Protein AF-0000000079875548 (afdb_homodimer)

Structure (mmCIF, N/CA/C/O backbone):
data_AF-0000000079875548-model_v1
#
loop_
_entity.id
_entity.type
_entity.pdbx_description
1 polymer 'ABC transporter domain-containing protein'
#
loop_
_atom_site.group_PDB
_atom_site.id
_atom_site.type_symbol
_atom_site.label_atom_id
_atom_site.label_alt_id
_atom_site.label_comp_id
_atom_site.label_asym_id
_atom_site.label_entity_id
_atom_site.label_seq_id
_atom_site.pdbx_PDB_ins_code
_atom_site.Cartn_x
_atom_site.Cartn_y
_atom_site.Cartn_z
_atom_site.occupancy
_atom_site.B_iso_or_equiv
_atom_site.auth_seq_id
_atom_site.auth_comp_id
_atom_site.auth_asym_id
_atom_site.auth_atom_id
_atom_site.pdbx_PDB_model_num
ATOM 1 N N . MET A 1 1 ? -20.656 26.094 18.484 1 94.75 1 MET A N 1
ATOM 2 C CA . MET A 1 1 ? -19.438 25.5 17.938 1 94.75 1 MET A CA 1
ATOM 3 C C . MET A 1 1 ? -18.328 25.453 19 1 94.75 1 MET A C 1
ATOM 5 O O . MET A 1 1 ? -18.016 26.484 19.609 1 94.75 1 MET A O 1
ATOM 9 N N . THR A 1 2 ? -17.812 24.266 19.219 1 96.12 2 THR A N 1
ATOM 10 C CA . THR A 1 2 ? -16.812 24.078 20.25 1 96.12 2 THR A CA 1
ATOM 11 C C . THR A 1 2 ? -15.453 23.719 19.641 1 96.12 2 THR A C 1
ATOM 13 O O . THR A 1 2 ? -15.375 22.844 18.781 1 96.12 2 THR A O 1
ATOM 16 N N . LEU A 1 3 ? -14.469 24.375 20.047 1 96.38 3 LEU A N 1
ATOM 17 C CA . LEU A 1 3 ? -13.094 24.109 19.656 1 96.38 3 LEU A CA 1
ATOM 18 C C . LEU A 1 3 ? -12.406 23.188 20.641 1 96.38 3 LEU A C 1
ATOM 20 O O . LEU A 1 3 ? -12.414 23.438 21.844 1 96.38 3 LEU A O 1
ATOM 24 N N . VAL A 1 4 ? -11.914 22.125 20.219 1 95.31 4 VAL A N 1
ATOM 25 C CA . VAL A 1 4 ? -11.117 21.234 21.047 1 95.31 4 VAL A CA 1
ATOM 26 C C . VAL A 1 4 ? -9.633 21.469 20.781 1 95.31 4 VAL A C 1
ATOM 28 O O . VAL A 1 4 ? -9.156 21.25 19.656 1 95.31 4 VAL A O 1
ATOM 31 N N . LEU A 1 5 ? -8.945 21.906 21.766 1 91.88 5 LEU A N 1
ATOM 32 C CA . LEU A 1 5 ? -7.527 22.203 21.641 1 91.88 5 LEU A CA 1
ATOM 33 C C . LEU A 1 5 ? -6.703 21.328 22.578 1 91.88 5 LEU A C 1
ATOM 35 O O . LEU A 1 5 ? -7.148 20.984 23.688 1 91.88 5 LEU A O 1
ATOM 39 N N . GLY A 1 6 ? -5.539 21 22.156 1 85.44 6 GLY A N 1
ATOM 40 C CA . GLY A 1 6 ? -4.617 20.188 22.953 1 85.44 6 GLY A CA 1
ATOM 41 C C . GLY A 1 6 ? -3.361 19.797 22.188 1 85.44 6 GLY A C 1
ATOM 42 O O . GLY A 1 6 ? -3.33 19.859 20.953 1 85.44 6 GLY A O 1
ATOM 43 N N . GLN A 1 7 ? -2.412 19.406 22.938 1 75.31 7 GLN A N 1
ATOM 44 C CA . GLN A 1 7 ? -1.171 18.922 22.344 1 75.31 7 GLN A CA 1
ATOM 45 C C . GLN A 1 7 ? -1.386 17.594 21.625 1 75.31 7 GLN A C 1
ATOM 47 O O . GLN A 1 7 ? -2.379 16.906 21.875 1 75.31 7 GLN A O 1
ATOM 52 N N . PRO A 1 8 ? -0.509 17.281 20.672 1 69.75 8 PRO A N 1
ATOM 53 C CA . PRO A 1 8 ? -0.604 15.953 20.062 1 69.75 8 PRO A CA 1
ATOM 54 C C . PRO A 1 8 ? -0.519 14.828 21.094 1 69.75 8 PRO A C 1
ATOM 56 O O . PRO A 1 8 ? 0.309 14.883 22 1 69.75 8 PRO A O 1
ATOM 59 N N . GLY A 1 9 ? -1.424 13.914 21.062 1 70.25 9 GLY A N 1
ATOM 60 C CA . GLY A 1 9 ? -1.445 12.797 22 1 70.25 9 GLY A CA 1
ATOM 61 C C . GLY A 1 9 ? -2.291 13.07 23.219 1 70.25 9 GLY A C 1
ATOM 62 O O . GLY A 1 9 ? -2.322 12.266 24.156 1 70.25 9 GLY A O 1
ATOM 63 N N . SER A 1 10 ? -2.939 14.211 23.25 1 77.69 10 SER A N 1
ATOM 64 C CA . SER A 1 10 ? -3.719 14.602 24.422 1 77.69 10 SER A CA 1
ATOM 65 C C . SER A 1 10 ? -5.023 13.812 24.5 1 77.69 10 SER A C 1
ATOM 67 O O . SER A 1 10 ? -5.691 13.812 25.531 1 77.69 10 SER A O 1
ATOM 69 N N . GLY A 1 11 ? -5.406 13.133 23.438 1 79.94 11 GLY A N 1
ATOM 70 C CA . GLY A 1 11 ? -6.625 12.344 23.453 1 79.94 11 GLY A CA 1
ATOM 71 C C . GLY A 1 11 ? -7.75 12.969 22.656 1 79.94 11 GLY A C 1
ATOM 72 O O . GLY A 1 11 ? -8.906 12.562 22.766 1 79.94 11 GLY A O 1
ATOM 73 N N . LYS A 1 12 ? -7.426 13.961 21.875 1 85.94 12 LYS A N 1
ATOM 74 C CA . LYS A 1 12 ? -8.445 14.648 21.094 1 85.94 12 LYS A CA 1
ATOM 75 C C . LYS A 1 12 ? -9.172 13.672 20.172 1 85.94 12 LYS A C 1
ATOM 77 O O . LYS A 1 12 ? -10.398 13.641 20.141 1 85.94 12 LYS A O 1
ATOM 82 N N . SER A 1 13 ? -8.422 12.844 19.484 1 81.75 13 SER A N 1
ATOM 83 C CA . SER A 1 13 ? -9 11.914 18.516 1 81.75 13 SER A CA 1
ATOM 84 C C . SER A 1 13 ? -9.812 10.828 19.219 1 81.75 13 SER A C 1
ATOM 86 O O . SER A 1 13 ? -10.875 10.43 18.734 1 81.75 13 SER A O 1
ATOM 88 N N . ALA A 1 14 ? -9.344 10.336 20.344 1 82.94 14 ALA A N 1
ATOM 89 C CA . ALA A 1 14 ? -10.078 9.336 21.109 1 82.94 14 ALA A CA 1
ATOM 90 C C . ALA A 1 14 ? -11.422 9.883 21.578 1 82.94 14 ALA A C 1
ATOM 92 O O . ALA A 1 14 ? -12.438 9.18 21.531 1 82.94 14 ALA A O 1
ATOM 93 N N . LEU A 1 15 ? -11.359 11.102 22.047 1 89.31 15 LEU A N 1
ATOM 94 C CA . LEU A 1 15 ? -12.594 11.742 22.484 1 89.31 15 LEU A CA 1
ATOM 95 C C . LEU A 1 15 ? -13.594 11.844 21.344 1 89.31 15 LEU A C 1
ATOM 97 O O . LEU A 1 15 ? -14.766 11.523 21.5 1 89.31 15 LEU A O 1
ATOM 101 N N . MET A 1 16 ? -13.125 12.258 20.219 1 89.25 16 MET A N 1
ATOM 102 C CA . MET A 1 16 ? -14 12.43 19.047 1 89.25 16 MET A CA 1
ATOM 103 C C . MET A 1 16 ? -14.562 11.094 18.594 1 89.25 16 MET A C 1
ATOM 105 O O . MET A 1 16 ? -15.734 11 18.219 1 89.25 16 MET A O 1
ATOM 109 N N . GLN A 1 17 ? -13.758 10.078 18.625 1 86.19 17 GLN A N 1
ATOM 110 C CA . GLN A 1 17 ? -14.203 8.75 18.203 1 86.19 17 GLN A CA 1
ATOM 111 C C . GLN A 1 17 ? -15.227 8.18 19.188 1 86.19 17 GLN A C 1
ATOM 113 O O . GLN A 1 17 ? -16.172 7.5 18.781 1 86.19 17 GLN A O 1
ATOM 118 N N . VAL A 1 18 ? -15.031 8.422 20.438 1 87.38 18 VAL A N 1
ATOM 119 C CA . VAL A 1 18 ? -15.961 7.949 21.453 1 87.38 18 VAL A CA 1
ATOM 120 C C . VAL A 1 18 ? -17.297 8.664 21.297 1 87.38 18 VAL A C 1
ATOM 122 O O . VAL A 1 18 ? -18.359 8.039 21.391 1 87.38 18 VAL A O 1
ATOM 125 N N . LEU A 1 19 ? -17.172 9.93 21.031 1 90.56 19 LEU A N 1
ATOM 126 C CA . LEU A 1 19 ? -18.391 10.719 20.891 1 90.56 19 LEU A CA 1
ATOM 127 C C . LEU A 1 19 ? -19.156 10.312 19.625 1 90.56 19 LEU A C 1
ATOM 129 O O . LEU A 1 19 ? -20.375 10.391 19.578 1 90.56 19 LEU A O 1
ATOM 133 N N . SER A 1 20 ? -18.422 9.891 18.625 1 88.94 20 SER A N 1
ATOM 134 C CA . SER A 1 20 ? -19.062 9.508 17.359 1 88.94 20 SER A CA 1
ATOM 135 C C . SER A 1 20 ? -19.5 8.047 17.375 1 88.94 20 SER A C 1
ATOM 137 O O . SER A 1 20 ? -20.156 7.578 16.453 1 88.94 20 SER A O 1
ATOM 139 N N . GLY A 1 21 ? -19.094 7.363 18.375 1 82.88 21 GLY A N 1
ATOM 140 C CA . GLY A 1 21 ? -19.453 5.957 18.484 1 82.88 21 GLY A CA 1
ATOM 141 C C . GLY A 1 21 ? -18.594 5.051 17.625 1 82.88 21 GLY A C 1
ATOM 142 O O . GLY A 1 21 ? -18.969 3.916 17.344 1 82.88 21 GLY A O 1
ATOM 143 N N . ARG A 1 22 ? -17.516 5.535 17.203 1 78.88 22 ARG A N 1
ATOM 144 C CA . ARG A 1 22 ? -16.688 4.777 16.281 1 78.88 22 ARG A CA 1
ATOM 145 C C . ARG A 1 22 ? -15.445 4.23 16.984 1 78.88 22 ARG A C 1
ATOM 147 O O . ARG A 1 22 ? -14.562 3.648 16.344 1 78.88 22 ARG A O 1
ATOM 154 N N . PHE A 1 23 ? -15.391 4.453 18.203 1 75.5 23 PHE A N 1
ATOM 155 C CA . PHE A 1 23 ? -14.227 3.969 18.938 1 75.5 23 PHE A CA 1
ATOM 156 C C . PHE A 1 23 ? -14.25 2.449 19.047 1 75.5 23 PHE A C 1
ATOM 158 O O . PHE A 1 23 ? -15.234 1.863 19.5 1 75.5 23 PHE A O 1
ATOM 165 N N . PRO A 1 24 ? -13.125 1.857 18.484 1 65.25 24 PRO A N 1
ATOM 166 C CA . PRO A 1 24 ? -13.109 0.394 18.547 1 65.25 24 PRO A CA 1
ATOM 167 C C . PRO A 1 24 ? -12.984 -0.138 19.984 1 65.25 24 PRO A C 1
ATOM 169 O O . PRO A 1 24 ? -12.07 0.253 20.703 1 65.25 24 PRO A O 1
ATOM 172 N N . ILE A 1 25 ? -13.953 -0.611 20.453 1 60.78 25 ILE A N 1
ATOM 173 C CA . ILE A 1 25 ? -13.875 -1.187 21.781 1 60.78 25 ILE A CA 1
ATOM 174 C C . ILE A 1 25 ? -13.18 -2.543 21.719 1 60.78 25 ILE A C 1
ATOM 176 O O . ILE A 1 25 ? -13.719 -3.5 21.156 1 60.78 25 ILE A O 1
ATOM 180 N N . ALA A 1 26 ? -11.898 -2.424 21.719 1 56.41 26 ALA A N 1
ATOM 181 C CA . ALA A 1 26 ? -11.172 -3.689 21.812 1 56.41 26 ALA A CA 1
ATOM 182 C C . ALA A 1 26 ? -11.391 -4.352 23.172 1 56.41 26 ALA A C 1
ATOM 184 O O . ALA A 1 26 ? -11.82 -3.699 24.125 1 56.41 26 ALA A O 1
ATOM 185 N N . LYS A 1 27 ? -11.195 -5.633 23.266 1 55.78 27 LYS A N 1
ATOM 186 C CA . LYS A 1 27 ? -11.422 -6.453 24.453 1 55.78 27 LYS A CA 1
ATOM 187 C C . LYS A 1 27 ? -10.688 -5.883 25.656 1 55.78 27 LYS A C 1
ATOM 189 O O . LYS A 1 27 ? -11.188 -5.957 26.781 1 55.78 27 LYS A O 1
ATOM 194 N N . ASN A 1 28 ? -9.609 -5.211 25.406 1 57.62 28 ASN A N 1
ATOM 195 C CA . ASN A 1 28 ? -8.812 -4.777 26.547 1 57.62 28 ASN A CA 1
ATOM 196 C C . ASN A 1 28 ? -9.062 -3.312 26.891 1 57.62 28 ASN A C 1
ATOM 198 O O . ASN A 1 28 ? -8.266 -2.686 27.594 1 57.62 28 ASN A O 1
ATOM 202 N N . MET A 1 29 ? -10.156 -2.826 26.359 1 65.38 29 MET A N 1
ATOM 203 C CA . MET A 1 29 ? -10.438 -1.416 26.625 1 65.38 29 MET A CA 1
ATOM 204 C C . MET A 1 29 ? -11.734 -1.255 27.406 1 65.38 29 MET A C 1
ATOM 206 O O . MET A 1 29 ? -12.695 -1.994 27.188 1 65.38 29 MET A O 1
ATOM 210 N N . THR A 1 30 ? -11.57 -0.542 28.562 1 71.25 30 THR A N 1
ATOM 211 C CA . THR A 1 30 ? -12.758 -0.24 29.344 1 71.25 30 THR A CA 1
ATOM 212 C C . THR A 1 30 ? -13.164 1.221 29.172 1 71.25 30 THR A C 1
ATOM 214 O O . THR A 1 30 ? -12.312 2.111 29.172 1 71.25 30 THR A O 1
ATOM 217 N N . LEU A 1 31 ? -14.289 1.43 28.672 1 77.69 31 LEU A N 1
ATOM 218 C CA . LEU A 1 31 ? -14.875 2.766 28.578 1 77.69 31 LEU A CA 1
ATOM 219 C C . LEU A 1 31 ? -15.82 3.021 29.75 1 77.69 31 LEU A C 1
ATOM 221 O O . LEU A 1 31 ? -16.703 2.205 30.031 1 77.69 31 LEU A O 1
ATOM 225 N N . SER A 1 32 ? -15.445 4.039 30.516 1 81.62 32 SER A N 1
ATOM 226 C CA . SER A 1 32 ? -16.344 4.406 31.609 1 81.62 32 SER A CA 1
ATOM 227 C C . SER A 1 32 ? -16.953 5.777 31.375 1 81.62 32 SER A C 1
ATOM 229 O O . SER A 1 32 ? -16.422 6.594 30.625 1 81.62 32 SER A O 1
ATOM 231 N N . GLY A 1 33 ? -18.156 6.039 31.844 1 83.19 33 GLY A N 1
ATOM 232 C CA . GLY A 1 33 ? -18.891 7.285 31.672 1 83.19 33 GLY A CA 1
ATOM 233 C C . GLY A 1 33 ? -20.156 7.133 30.844 1 83.19 33 GLY A C 1
ATOM 234 O O . GLY A 1 33 ? -20.484 6.027 30.406 1 83.19 33 GLY A O 1
ATOM 235 N N . ASP A 1 34 ? -20.906 8.234 30.797 1 86.25 34 ASP A N 1
ATOM 236 C CA . ASP A 1 34 ? -22.156 8.195 30.078 1 86.25 34 ASP A CA 1
ATOM 237 C C . ASP A 1 34 ? -22.156 9.211 28.922 1 86.25 34 ASP A C 1
ATOM 239 O O . ASP A 1 34 ? -21.703 10.336 29.094 1 86.25 34 ASP A O 1
ATOM 243 N N . ILE A 1 35 ? -22.516 8.695 27.828 1 89.31 35 ILE A N 1
ATOM 244 C CA . ILE A 1 35 ? -22.672 9.555 26.656 1 89.31 35 ILE A CA 1
ATOM 245 C C . ILE A 1 35 ? -24.141 9.594 26.234 1 89.31 35 ILE A C 1
ATOM 247 O O . ILE A 1 35 ? -24.766 8.547 26.016 1 89.31 35 ILE A O 1
ATOM 251 N N . THR A 1 36 ? -24.688 10.766 26.219 1 88.25 36 THR A N 1
ATOM 252 C CA . THR A 1 36 ? -26.078 10.906 25.812 1 88.25 36 THR A CA 1
ATOM 253 C C . THR A 1 36 ? -26.219 11.938 24.688 1 88.25 36 THR A C 1
ATOM 255 O O . THR A 1 36 ? -25.422 12.875 24.609 1 88.25 36 THR A O 1
ATOM 258 N N . TYR A 1 37 ? -27.109 11.695 23.844 1 88.69 37 TYR A N 1
ATOM 259 C CA . TYR A 1 37 ? -27.516 12.609 22.781 1 88.69 37 TYR A CA 1
ATOM 260 C C . TYR A 1 37 ? -28.953 13.078 22.984 1 88.69 37 TYR A C 1
ATOM 262 O O . TYR A 1 37 ? -29.891 12.312 22.766 1 88.69 37 TYR A O 1
ATOM 270 N N . ASN A 1 38 ? -29.094 14.203 23.375 1 83.56 38 ASN A N 1
ATOM 271 C CA . ASN A 1 38 ? -30.406 14.719 23.719 1 83.56 38 ASN A CA 1
ATOM 272 C C . ASN A 1 38 ? -31.125 13.797 24.703 1 83.56 38 ASN A C 1
ATOM 274 O O . ASN A 1 38 ? -32.281 13.445 24.484 1 83.56 38 ASN A O 1
ATOM 278 N N . GLY A 1 39 ? -30.391 13.25 25.562 1 81.56 39 GLY A N 1
ATOM 279 C CA . GLY A 1 39 ? -30.969 12.438 26.625 1 81.56 39 GLY A CA 1
ATOM 280 C C . GLY A 1 39 ? -30.938 10.953 26.312 1 81.56 39 GLY A C 1
ATOM 281 O O . GLY A 1 39 ? -31.062 10.133 27.234 1 81.56 39 GLY A O 1
ATOM 282 N N . GLN A 1 40 ? -30.812 10.625 25.094 1 86.44 40 GLN A N 1
ATOM 283 C CA . GLN A 1 40 ? -30.734 9.211 24.719 1 86.44 40 GLN A CA 1
ATOM 284 C C . GLN A 1 40 ? -29.312 8.703 24.812 1 86.44 40 GLN A C 1
ATOM 286 O O . GLN A 1 40 ? -28.375 9.391 24.406 1 86.44 40 GLN A O 1
ATOM 291 N N . THR A 1 41 ? -29.234 7.543 25.328 1 86.94 41 THR A N 1
ATOM 292 C CA . THR A 1 41 ? -27.906 6.969 25.484 1 86.94 41 THR A CA 1
ATOM 293 C C . THR A 1 41 ? -27.359 6.484 24.141 1 86.94 41 THR A C 1
ATOM 295 O O . THR A 1 41 ? -28.125 6.188 23.234 1 86.94 41 THR A O 1
ATOM 298 N N . GLN A 1 42 ? -26.094 6.457 24.047 1 87.12 42 GLN A N 1
ATOM 299 C CA . GLN A 1 42 ? -25.422 6.023 22.828 1 87.12 42 GLN A CA 1
ATOM 300 C C . GLN A 1 42 ? -25.812 4.598 22.453 1 87.12 42 GLN A C 1
ATOM 302 O O . GLN A 1 42 ? -25.938 4.273 21.281 1 87.12 42 GLN A O 1
ATOM 307 N N . GLN A 1 43 ? -26.031 3.76 23.422 1 83.44 43 GLN A N 1
ATOM 308 C CA . GLN A 1 43 ? -26.391 2.363 23.188 1 83.44 43 GLN A CA 1
ATOM 309 C C . GLN A 1 43 ? -27.781 2.24 22.578 1 83.44 43 GLN A C 1
ATOM 311 O O . GLN A 1 43 ? -28.016 1.361 21.75 1 83.44 43 GLN A O 1
ATOM 316 N N . GLU A 1 44 ? -28.609 3.133 22.938 1 83.5 44 GLU A N 1
ATOM 317 C CA . GLU A 1 44 ? -29.984 3.104 22.453 1 83.5 44 GLU A CA 1
ATOM 318 C C . GLU A 1 44 ? -30.047 3.49 20.969 1 83.5 44 GLU A C 1
ATOM 320 O O . GLU A 1 44 ? -30.906 2.994 20.234 1 83.5 44 GLU A O 1
ATOM 325 N N . ILE A 1 45 ? -29.125 4.355 20.578 1 84.56 45 ILE A N 1
ATOM 326 C CA . ILE A 1 45 ? -29.188 4.848 19.203 1 84.56 45 ILE A CA 1
ATOM 327 C C . ILE A 1 45 ? -27.953 4.391 18.438 1 84.56 45 ILE A C 1
ATOM 329 O O . ILE A 1 45 ? -27.516 5.051 17.5 1 84.56 45 ILE A O 1
ATOM 333 N N . LYS A 1 46 ? -27.391 3.35 18.781 1 83.38 46 LYS A N 1
ATOM 334 C CA . LYS A 1 46 ? -26.125 2.875 18.219 1 83.38 46 LYS A CA 1
ATOM 335 C C . LYS A 1 46 ? -26.234 2.672 16.703 1 83.38 46 LYS A C 1
ATOM 337 O O . LYS A 1 46 ? -25.344 3.064 15.953 1 83.38 46 LYS A O 1
ATOM 342 N N . HIS A 1 47 ? -27.344 2.145 16.234 1 83.94 47 HIS A N 1
ATOM 343 C CA . HIS A 1 47 ? -27.5 1.812 14.82 1 83.94 47 HIS A CA 1
ATOM 344 C C . HIS A 1 47 ? -27.828 3.051 14 1 83.94 47 HIS A C 1
ATOM 346 O O . HIS A 1 47 ? -27.5 3.115 12.812 1 83.94 47 HIS A O 1
ATOM 352 N N . GLN A 1 48 ? -28.391 4.105 14.695 1 86.88 48 GLN A N 1
ATOM 353 C CA . GLN A 1 48 ? -28.797 5.309 13.984 1 86.88 48 GLN A CA 1
ATOM 354 C C . GLN A 1 48 ? -27.797 6.449 14.219 1 86.88 48 GLN A C 1
ATOM 356 O O . GLN A 1 48 ? -27.875 7.488 13.555 1 86.88 48 GLN A O 1
ATOM 361 N N . LEU A 1 49 ? -26.906 6.203 15.008 1 88.06 49 LEU A N 1
ATOM 362 C CA . LEU A 1 49 ? -26.016 7.266 15.461 1 88.06 49 LEU A CA 1
ATOM 363 C C . LEU A 1 49 ? -25.281 7.898 14.289 1 88.06 49 LEU A C 1
ATOM 365 O O . LEU A 1 49 ? -25.172 9.125 14.211 1 88.06 49 LEU A O 1
ATOM 369 N N . PRO A 1 50 ? -24.859 7.082 13.336 1 88 50 PRO A N 1
ATOM 370 C CA . PRO A 1 50 ? -24.109 7.691 12.234 1 88 50 PRO A CA 1
ATOM 371 C C . PRO A 1 50 ? -24.984 8.586 11.359 1 88 50 PRO A C 1
ATOM 373 O O . PRO A 1 50 ? -24.453 9.375 10.562 1 88 50 PRO A O 1
ATOM 376 N N . GLN A 1 51 ? -26.25 8.492 11.539 1 85.75 51 GLN A N 1
ATOM 377 C CA . GLN A 1 51 ? -27.141 9.375 10.805 1 85.75 51 GLN A CA 1
ATOM 378 C C . GLN A 1 51 ? -27.266 10.734 11.492 1 85.75 51 GLN A C 1
ATOM 380 O O . GLN A 1 51 ? -27.719 11.703 10.883 1 85.75 51 GLN A O 1
ATOM 385 N N . PHE A 1 52 ? -26.875 10.719 12.711 1 85.5 52 PHE A N 1
ATOM 386 C CA . PHE A 1 52 ? -27.031 11.938 13.5 1 85.5 52 PHE A CA 1
ATOM 387 C C . PHE A 1 52 ? -25.688 12.633 13.695 1 85.5 52 PHE A C 1
ATOM 389 O O . PHE A 1 52 ? -25.625 13.852 13.836 1 85.5 52 PHE A O 1
ATOM 396 N N . VAL A 1 53 ? -24.734 11.797 13.695 1 90.06 53 VAL A N 1
ATOM 397 C CA . VAL A 1 53 ? -23.406 12.328 14.008 1 90.06 53 VAL A CA 1
ATOM 398 C C . VAL A 1 53 ? -22.469 12.109 12.82 1 90.06 53 VAL A C 1
ATOM 400 O O . VAL A 1 53 ? -22.312 10.984 12.352 1 90.06 53 VAL A O 1
ATOM 403 N N . SER A 1 54 ? -21.984 13.18 12.305 1 90.31 54 SER A N 1
ATOM 404 C CA . SER A 1 54 ? -20.969 13.117 11.25 1 90.31 54 SER A CA 1
ATOM 405 C C . SER A 1 54 ? -19.562 13.172 11.828 1 90.31 54 SER A C 1
ATOM 407 O O . SER A 1 54 ? -19.297 13.938 12.75 1 90.31 54 SER A O 1
ATOM 409 N N . TYR A 1 55 ? -18.734 12.305 11.391 1 90.25 55 TYR A N 1
ATOM 410 C CA . TYR A 1 55 ? -17.344 12.266 11.82 1 90.25 55 TYR A CA 1
ATOM 411 C C . TYR A 1 55 ? -16.406 12.422 10.625 1 90.25 55 TYR A C 1
ATOM 413 O O . TYR A 1 55 ? -16.406 11.594 9.719 1 90.25 55 TYR A O 1
ATOM 421 N N . VAL A 1 56 ? -15.672 13.492 10.625 1 88.06 56 VAL A N 1
ATOM 422 C CA . VAL A 1 56 ? -14.68 13.734 9.586 1 88.06 56 VAL A CA 1
ATOM 423 C C . VAL A 1 56 ? -13.297 13.312 10.078 1 88.06 56 VAL A C 1
ATOM 425 O O . VAL A 1 56 ? -12.781 13.867 11.055 1 88.06 56 VAL A O 1
ATOM 428 N N . THR A 1 57 ? -12.766 12.367 9.383 1 81.56 57 THR A N 1
ATOM 429 C CA . THR A 1 57 ? -11.492 11.781 9.805 1 81.56 57 THR A CA 1
ATOM 430 C C . THR A 1 57 ? -10.328 12.688 9.422 1 81.56 57 THR A C 1
ATOM 432 O O . THR A 1 57 ? -10.484 13.609 8.617 1 81.56 57 THR A O 1
ATOM 435 N N . GLN A 1 58 ? -9.219 12.359 10 1 73.5 58 GLN A N 1
ATOM 436 C CA . GLN A 1 58 ? -7.988 13.094 9.734 1 73.5 58 GLN A CA 1
ATOM 437 C C . GLN A 1 58 ? -7.434 12.75 8.352 1 73.5 58 GLN A C 1
ATOM 439 O O . GLN A 1 58 ? -7.012 13.641 7.609 1 73.5 58 GLN A O 1
ATOM 444 N N . ARG A 1 59 ? -7.496 11.445 7.969 1 73.81 59 ARG A N 1
ATOM 445 C CA . ARG A 1 59 ? -6.953 11 6.688 1 73.81 59 ARG A CA 1
ATOM 446 C C . ARG A 1 59 ? -8.023 11.023 5.602 1 73.81 59 ARG A C 1
ATOM 448 O O . ARG A 1 59 ? -9.188 10.695 5.859 1 73.81 59 ARG A O 1
ATOM 455 N N . ASP A 1 60 ? -7.523 11.438 4.516 1 81.25 60 ASP A N 1
ATOM 456 C CA . ASP A 1 60 ? -8.43 11.523 3.375 1 81.25 60 ASP A CA 1
ATOM 457 C C . ASP A 1 60 ? -8.383 10.25 2.535 1 81.25 60 ASP A C 1
ATOM 459 O O . ASP A 1 60 ? -7.383 9.984 1.863 1 81.25 60 ASP A O 1
ATOM 463 N N . LYS A 1 61 ? -9.398 9.445 2.65 1 86 61 LYS A N 1
ATOM 464 C CA . LYS A 1 61 ? -9.484 8.211 1.88 1 86 61 LYS A CA 1
ATOM 465 C C . LYS A 1 61 ? -10.578 8.297 0.819 1 86 61 LYS A C 1
ATOM 467 O O . LYS A 1 61 ? -11.766 8.336 1.146 1 86 61 LYS A O 1
ATOM 472 N N . HIS A 1 62 ? -10.211 8.414 -0.428 1 90.56 62 HIS A N 1
ATOM 473 C CA . HIS A 1 62 ? -11.156 8.531 -1.537 1 90.56 62 HIS A CA 1
ATOM 474 C C . HIS A 1 62 ? -10.742 7.633 -2.701 1 90.56 62 HIS A C 1
ATOM 476 O O . HIS A 1 62 ? -9.586 7.211 -2.789 1 90.56 62 HIS A O 1
ATOM 482 N N . PHE A 1 63 ? -11.734 7.297 -3.467 1 90.69 63 PHE A N 1
ATOM 483 C CA . PHE A 1 63 ? -11.406 6.664 -4.738 1 90.69 63 PHE A CA 1
ATOM 484 C C . PHE A 1 63 ? -10.75 7.66 -5.688 1 90.69 63 PHE A C 1
ATOM 486 O O . PHE A 1 63 ? -11.352 8.68 -6.035 1 90.69 63 PHE A O 1
ATOM 493 N N . ALA A 1 64 ? -9.594 7.355 -6.164 1 87.5 64 ALA A N 1
ATOM 494 C CA . ALA A 1 64 ? -8.766 8.281 -6.93 1 87.5 64 ALA A CA 1
ATOM 495 C C . ALA A 1 64 ? -9.391 8.578 -8.289 1 87.5 64 ALA A C 1
ATOM 497 O O . ALA A 1 64 ? -9.203 9.672 -8.836 1 87.5 64 ALA A O 1
ATOM 498 N N . VAL A 1 65 ? -10.219 7.742 -8.781 1 90.31 65 VAL A N 1
ATOM 499 C CA . VAL A 1 65 ? -10.648 7.828 -10.172 1 90.31 65 VAL A CA 1
ATOM 500 C C . VAL A 1 65 ? -11.953 8.625 -10.266 1 90.31 65 VAL A C 1
ATOM 502 O O . VAL A 1 65 ? -12.359 9.039 -11.352 1 90.31 65 VAL A O 1
ATOM 505 N N . LEU A 1 66 ? -12.602 8.859 -9.164 1 93.56 66 LEU A N 1
ATOM 506 C CA . LEU A 1 66 ? -13.844 9.633 -9.164 1 93.56 66 LEU A CA 1
ATOM 507 C C . LEU A 1 66 ? -13.547 11.133 -9.109 1 93.56 66 LEU A C 1
ATOM 509 O O . LEU A 1 66 ? -12.562 11.555 -8.5 1 93.56 66 LEU A O 1
ATOM 513 N N . THR A 1 67 ? -14.398 11.852 -9.711 1 94.38 67 THR A N 1
ATOM 514 C CA . THR A 1 67 ? -14.297 13.305 -9.648 1 94.38 67 THR A CA 1
ATOM 515 C C . THR A 1 67 ? -14.836 13.828 -8.32 1 94.38 67 THR A C 1
ATOM 517 O O . THR A 1 67 ? -15.508 13.094 -7.59 1 94.38 67 THR A O 1
ATOM 520 N N . VAL A 1 68 ? -14.516 15.047 -8.094 1 93.62 68 VAL A N 1
ATOM 521 C CA . VAL A 1 68 ? -15.016 15.711 -6.891 1 93.62 68 VAL A CA 1
ATOM 522 C C . VAL A 1 68 ? -16.547 15.703 -6.895 1 93.62 68 VAL A C 1
ATOM 524 O O . VAL A 1 68 ? -17.172 15.312 -5.914 1 93.62 68 VAL A O 1
ATOM 527 N N . ARG A 1 69 ? -17.078 16.031 -7.949 1 93.19 69 ARG A N 1
ATOM 528 C CA . ARG A 1 69 ? -18.531 16.094 -8.086 1 93.19 69 ARG A CA 1
ATOM 529 C C . ARG A 1 69 ? -19.172 14.727 -7.875 1 93.19 69 ARG A C 1
ATOM 531 O O . ARG A 1 69 ? -20.141 14.602 -7.141 1 93.19 69 ARG A O 1
ATOM 538 N N . GLU A 1 70 ? -18.625 13.797 -8.5 1 93.56 70 GLU A N 1
ATOM 539 C CA . GLU A 1 70 ? -19.172 12.445 -8.383 1 93.56 70 GLU A CA 1
ATOM 540 C C . GLU A 1 70 ? -19.094 11.938 -6.949 1 93.56 70 GLU A C 1
ATOM 542 O O . GLU A 1 70 ? -20.016 11.297 -6.457 1 93.56 70 GLU A O 1
ATOM 547 N N . THR A 1 71 ? -17.969 12.172 -6.355 1 93.56 71 THR A N 1
ATOM 548 C CA . THR A 1 71 ? -17.781 11.742 -4.973 1 93.56 71 THR A CA 1
ATOM 549 C C . THR A 1 71 ? -18.859 12.336 -4.07 1 93.56 71 THR A C 1
ATOM 551 O O . THR A 1 71 ? -19.453 11.633 -3.254 1 93.56 71 THR A O 1
ATOM 554 N N . LEU A 1 72 ? -19.125 13.594 -4.293 1 91.94 72 LEU A N 1
ATOM 555 C CA . LEU A 1 72 ? -20.109 14.289 -3.463 1 91.94 72 LEU A CA 1
ATOM 556 C C . LEU A 1 72 ? -21.531 13.891 -3.852 1 91.94 72 LEU A C 1
ATOM 558 O O . LEU A 1 72 ? -22.406 13.812 -2.996 1 91.94 72 LEU A O 1
ATOM 562 N N . GLU A 1 73 ? -21.75 13.625 -5.074 1 91.56 73 GLU A N 1
ATOM 563 C CA . GLU A 1 73 ? -23.062 13.172 -5.523 1 91.56 73 GLU A CA 1
ATOM 564 C C . GLU A 1 73 ? -23.406 11.805 -4.945 1 91.56 73 GLU A C 1
ATOM 566 O O . GLU A 1 73 ? -24.547 11.562 -4.543 1 91.56 73 GLU A O 1
ATOM 571 N N . PHE A 1 74 ? -22.469 10.992 -4.953 1 92.12 74 PHE A N 1
ATOM 572 C CA . PHE A 1 74 ? -22.688 9.664 -4.379 1 92.12 74 PHE A CA 1
ATOM 573 C C . PHE A 1 74 ? -22.953 9.766 -2.883 1 92.12 74 PHE A C 1
ATOM 575 O O . PHE A 1 74 ? -23.828 9.062 -2.354 1 92.12 74 PHE A O 1
ATOM 582 N N . ALA A 1 75 ? -22.172 10.578 -2.258 1 90.12 75 ALA A N 1
ATOM 583 C CA . ALA A 1 75 ? -22.406 10.781 -0.83 1 90.12 75 ALA A CA 1
ATOM 584 C C . ALA A 1 75 ? -23.812 11.32 -0.577 1 90.12 75 ALA A C 1
ATOM 586 O O . ALA A 1 75 ? -24.5 10.875 0.35 1 90.12 75 ALA A O 1
ATOM 587 N N . HIS A 1 76 ? -24.219 12.211 -1.411 1 87.88 76 HIS A N 1
ATOM 588 C CA . HIS A 1 76 ? -25.547 12.797 -1.306 1 87.88 76 HIS A CA 1
ATOM 589 C C . HIS A 1 76 ? -26.625 11.742 -1.511 1 87.88 76 HIS A C 1
ATOM 591 O O . HIS A 1 76 ? -27.625 11.719 -0.785 1 87.88 76 HIS A O 1
ATOM 597 N N . LYS A 1 77 ? -26.469 10.961 -2.471 1 87.88 77 LYS A N 1
ATOM 598 C CA . LYS A 1 77 ? -27.469 9.93 -2.783 1 87.88 77 LYS A CA 1
ATOM 599 C C . LYS A 1 77 ? -27.594 8.922 -1.644 1 87.88 77 LYS A C 1
ATOM 601 O O . LYS A 1 77 ? -28.688 8.469 -1.335 1 87.88 77 LYS A O 1
ATOM 606 N N . PHE A 1 78 ? -26.547 8.656 -0.995 1 87.81 78 PHE A N 1
ATOM 607 C CA . PHE A 1 78 ? -26.578 7.668 0.076 1 87.81 78 PHE A CA 1
ATOM 608 C C . PHE A 1 78 ? -27.156 8.266 1.354 1 87.81 78 PHE A C 1
ATOM 610 O O . PHE A 1 78 ? -27.875 7.59 2.088 1 87.81 78 PHE A O 1
ATOM 617 N N . CYS A 1 79 ? -26.781 9.539 1.608 1 79.44 79 CYS A N 1
ATOM 618 C CA . CYS A 1 79 ? -27.156 10.133 2.893 1 79.44 79 CYS A CA 1
ATOM 619 C C . CYS A 1 79 ? -28.312 11.094 2.738 1 79.44 79 CYS A C 1
ATOM 621 O O . CYS A 1 79 ? -28.938 11.492 3.729 1 79.44 79 CYS A O 1
ATOM 623 N N . GLY A 1 80 ? -28.625 11.656 1.553 1 64.12 80 GLY A N 1
ATOM 624 C CA . GLY A 1 80 ? -29.531 12.773 1.349 1 64.12 80 GLY A CA 1
ATOM 625 C C . GLY A 1 80 ? -30.984 12.391 1.482 1 64.12 80 GLY A C 1
ATOM 626 O O . GLY A 1 80 ? -31.875 13.203 1.203 1 64.12 80 GLY A O 1
ATOM 627 N N . GLY A 1 81 ? -31.266 11.148 1.854 1 57.41 81 GLY A N 1
ATOM 628 C CA . GLY A 1 81 ? -32.656 10.75 1.926 1 57.41 81 GLY A CA 1
ATOM 629 C C . GLY A 1 81 ? -33.438 11.469 3.014 1 57.41 81 GLY A C 1
ATOM 630 O O . GLY A 1 81 ? -34.656 11.648 2.906 1 57.41 81 GLY A O 1
ATOM 631 N N . GLU A 1 82 ? -32.719 11.906 3.977 1 56.03 82 GLU A N 1
ATOM 632 C CA . GLU A 1 82 ? -33.406 12.562 5.09 1 56.03 82 GLU A CA 1
ATOM 633 C C . GLU A 1 82 ? -34 13.891 4.652 1 56.03 82 GLU A C 1
ATOM 635 O O . GLU A 1 82 ? -35.094 14.266 5.137 1 56.03 82 GLU A O 1
ATOM 640 N N . LEU A 1 83 ? -33.344 14.508 3.662 1 53.91 83 LEU A N 1
ATOM 641 C CA . LEU A 1 83 ? -33.875 15.789 3.205 1 53.91 83 LEU A CA 1
ATOM 642 C C . LEU A 1 83 ? -35.25 15.617 2.57 1 53.91 83 LEU A C 1
ATOM 644 O O . LEU A 1 83 ? -36.156 16.422 2.805 1 53.91 83 LEU A O 1
ATOM 648 N N . ILE A 1 84 ? -35.344 14.453 1.89 1 53.19 84 ILE A N 1
ATOM 649 C CA . ILE A 1 84 ? -36.625 14.188 1.216 1 53.19 84 ILE A CA 1
ATOM 650 C C . ILE A 1 84 ? -37.688 13.812 2.244 1 53.19 84 ILE A C 1
ATOM 652 O O . ILE A 1 84 ? -38.812 14.273 2.164 1 53.19 84 ILE A O 1
ATOM 656 N N . ARG A 1 85 ? -37.344 13.117 3.176 1 54.66 85 ARG A N 1
ATOM 657 C CA . ARG A 1 85 ? -38.312 12.656 4.164 1 54.66 85 ARG A CA 1
ATOM 658 C C . ARG A 1 85 ? -38.812 13.805 5.039 1 54.66 85 ARG A C 1
ATOM 660 O O . ARG A 1 85 ? -40 13.922 5.316 1 54.66 85 ARG A O 1
ATOM 667 N N . ARG A 1 86 ? -37.875 14.57 5.531 1 53.47 86 ARG A N 1
ATOM 668 C CA . ARG A 1 86 ? -38.25 15.703 6.379 1 53.47 86 ARG A CA 1
ATOM 669 C C . ARG A 1 86 ? -39.219 16.625 5.664 1 53.47 86 ARG A C 1
ATOM 671 O O . ARG A 1 86 ? -40.156 17.125 6.277 1 53.47 86 ARG A O 1
ATOM 678 N N . ASP A 1 87 ? -38.875 16.703 4.434 1 51.56 87 ASP A N 1
ATOM 679 C CA . ASP A 1 87 ? -39.75 17.578 3.656 1 51.56 87 ASP A CA 1
ATOM 680 C C . ASP A 1 87 ? -41.094 16.922 3.408 1 51.56 87 ASP A C 1
ATOM 682 O O . ASP A 1 87 ? -42.125 17.609 3.436 1 51.56 87 ASP A O 1
ATOM 686 N N . GLU A 1 88 ? -41.031 15.656 3.229 1 51.78 88 GLU A N 1
ATOM 687 C CA . GLU A 1 88 ? -42.312 14.961 3.01 1 51.78 88 GLU A CA 1
ATOM 688 C C . GLU A 1 88 ? -43.188 15.016 4.254 1 51.78 88 GLU A C 1
ATOM 690 O O . GLU A 1 88 ? -44.406 15.141 4.148 1 51.78 88 GLU A O 1
ATOM 695 N N . GLU A 1 89 ? -42.562 14.773 5.352 1 50.91 89 GLU A N 1
ATOM 696 C CA . GLU A 1 89 ? -43.344 14.789 6.582 1 50.91 89 GLU A CA 1
ATOM 697 C C . GLU A 1 89 ? -43.875 16.188 6.875 1 50.91 89 GLU A C 1
ATOM 699 O O . GLU A 1 89 ? -45 16.344 7.387 1 50.91 89 GLU A O 1
ATOM 704 N N . LEU A 1 90 ? -43.031 17.094 6.695 1 45.19 90 LEU A N 1
ATOM 705 C CA . LEU A 1 90 ? -43.531 18.453 6.902 1 45.19 90 LEU A CA 1
ATOM 706 C C . LEU A 1 90 ? -44.688 18.766 5.977 1 45.19 90 LEU A C 1
ATOM 708 O O . LEU A 1 90 ? -45.594 19.531 6.336 1 45.19 90 LEU A O 1
ATOM 712 N N . LEU A 1 91 ? -44.656 18.188 4.812 1 45.44 91 LEU A N 1
ATOM 713 C CA . LEU A 1 91 ? -45.594 18.531 3.768 1 45.44 91 LEU A CA 1
ATOM 714 C C . LEU A 1 91 ? -46.906 17.781 3.961 1 45.44 91 LEU A C 1
ATOM 716 O O . LEU A 1 91 ? -47.875 18.016 3.221 1 45.44 91 LEU A O 1
ATOM 720 N N . THR A 1 92 ? -46.938 16.797 4.68 1 47.38 92 THR A N 1
ATOM 721 C CA . THR A 1 92 ? -48.219 16.094 4.719 1 47.38 92 THR A CA 1
ATOM 722 C C . THR A 1 92 ? -49.312 16.969 5.316 1 47.38 92 THR A C 1
ATOM 724 O O . THR A 1 92 ? -50.469 16.578 5.391 1 47.38 92 THR A O 1
ATOM 727 N N . GLN A 1 93 ? -48.938 18.094 5.754 1 46.03 93 GLN A N 1
ATOM 728 C CA . GLN A 1 93 ? -50.094 18.781 6.32 1 46.03 93 GLN A CA 1
ATOM 729 C C . GLN A 1 93 ? -50.781 19.625 5.258 1 46.03 93 GLN A C 1
ATOM 731 O O . GLN A 1 93 ? -51.844 20.219 5.523 1 46.03 93 GLN A O 1
ATOM 736 N N . GLY A 1 94 ? -50.219 19.812 4.129 1 49.03 94 GLY A N 1
ATOM 737 C CA . GLY A 1 94 ? -50.938 20.688 3.199 1 49.03 94 GLY A CA 1
ATOM 738 C C . GLY A 1 94 ? -51.781 19.922 2.215 1 49.03 94 GLY A C 1
ATOM 739 O O . GLY A 1 94 ? -52 18.719 2.381 1 49.03 94 GLY A O 1
ATOM 740 N N . THR A 1 95 ? -52.594 20.562 1.308 1 58.47 95 THR A N 1
ATOM 741 C CA . THR A 1 95 ? -53.438 20.016 0.247 1 58.47 95 THR A CA 1
ATOM 742 C C . THR A 1 95 ? -52.625 19.172 -0.716 1 58.47 95 THR A C 1
ATOM 744 O O . THR A 1 95 ? -51.406 19.375 -0.843 1 58.47 95 THR A O 1
ATOM 747 N N . PRO A 1 96 ? -53.188 18.156 -1.25 1 61.12 96 PRO A N 1
ATOM 748 C CA . PRO A 1 96 ? -52.5 17.266 -2.168 1 61.12 96 PRO A CA 1
ATOM 749 C C . PRO A 1 96 ? -51.656 18.016 -3.217 1 61.12 96 PRO A C 1
ATOM 751 O O . PRO A 1 96 ? -50.562 17.578 -3.566 1 61.12 96 PRO A O 1
ATOM 754 N N . GLU A 1 97 ? -52.156 19.031 -3.732 1 60.03 97 GLU A N 1
ATOM 755 C CA . GLU A 1 97 ? -51.469 19.797 -4.754 1 60.03 97 GLU A CA 1
ATOM 756 C C . GLU A 1 97 ? -50.219 20.484 -4.176 1 60.03 97 GLU A C 1
ATOM 758 O O . GLU A 1 97 ? -49.156 20.516 -4.812 1 60.03 97 GLU A O 1
ATOM 763 N N . GLU A 1 98 ? -50.344 20.906 -3.008 1 57.59 98 GLU A N 1
ATOM 764 C CA . GLU A 1 98 ? -49.25 21.562 -2.338 1 57.59 98 GLU A CA 1
ATOM 765 C C . GLU A 1 98 ? -48.125 20.578 -1.979 1 57.59 98 GLU A C 1
ATOM 767 O O . GLU A 1 98 ? -46.938 20.906 -2.084 1 57.59 98 GLU A O 1
ATOM 772 N N . ASN A 1 99 ? -48.625 19.469 -1.7 1 61.09 99 ASN A N 1
ATOM 773 C CA . ASN A 1 99 ? -47.656 18.406 -1.356 1 61.09 99 ASN A CA 1
ATOM 774 C C . ASN A 1 99 ? -46.812 18 -2.559 1 61.09 99 ASN A C 1
ATOM 776 O O . ASN A 1 99 ? -45.625 17.734 -2.42 1 61.09 99 ASN A O 1
ATOM 780 N N . ASP A 1 100 ? -47.562 17.984 -3.662 1 65 100 ASP A N 1
ATOM 781 C CA . ASP A 1 100 ? -46.844 17.641 -4.875 1 65 100 ASP A CA 1
ATOM 782 C C . ASP A 1 100 ? -45.781 18.688 -5.211 1 65 100 ASP A C 1
ATOM 784 O O . ASP A 1 100 ? -44.688 18.359 -5.633 1 65 100 ASP A O 1
ATOM 788 N N . GLN A 1 101 ? -46.188 19.891 -5.07 1 61.28 101 GLN A N 1
ATOM 789 C CA . GLN A 1 101 ? -45.281 20.984 -5.352 1 61.28 101 GLN A CA 1
ATOM 790 C C . GLN A 1 101 ? -44.094 20.969 -4.387 1 61.28 101 GLN A C 1
ATOM 792 O O . GLN A 1 101 ? -42.938 21.188 -4.793 1 61.28 101 GLN A O 1
ATOM 797 N N . VAL A 1 102 ? -44.375 20.578 -3.219 1 58.19 102 VAL A N 1
ATOM 798 C CA . VAL A 1 102 ? -43.344 20.562 -2.203 1 58.19 102 VAL A CA 1
ATOM 799 C C . VAL A 1 102 ? -42.375 19.406 -2.477 1 58.19 102 VAL A C 1
ATOM 801 O O . VAL A 1 102 ? -41.156 19.547 -2.312 1 58.19 102 VAL A O 1
ATOM 804 N N . VAL A 1 103 ? -43 18.375 -2.869 1 63.03 103 VAL A N 1
ATOM 805 C CA . VAL A 1 103 ? -42.156 17.219 -3.189 1 63.03 103 VAL A CA 1
ATOM 806 C C . VAL A 1 103 ? -41.25 17.562 -4.367 1 63.03 103 VAL A C 1
ATOM 808 O O . VAL A 1 103 ? -40.094 17.172 -4.383 1 63.03 103 VAL A O 1
ATOM 811 N N . GLN A 1 104 ? -41.844 18.25 -5.324 1 65.88 104 GLN A N 1
ATOM 812 C CA . GLN A 1 104 ? -41.031 18.625 -6.484 1 65.88 104 GLN A CA 1
ATOM 813 C C . GLN A 1 104 ? -39.906 19.578 -6.102 1 65.88 104 GLN A C 1
ATOM 815 O O . GLN A 1 104 ? -38.781 19.438 -6.578 1 65.88 104 GLN A O 1
ATOM 820 N N . VAL A 1 105 ? -40.25 20.438 -5.293 1 60.06 105 VAL A N 1
ATOM 821 C CA . VAL A 1 105 ? -39.25 21.391 -4.852 1 60.06 105 VAL A CA 1
ATOM 822 C C . VAL A 1 105 ? -38.156 20.672 -4.02 1 60.06 105 VAL A C 1
ATOM 824 O O . VAL A 1 105 ? -36.969 20.969 -4.145 1 60.06 105 VAL A O 1
ATOM 827 N N . ALA A 1 106 ? -38.625 19.781 -3.197 1 61.12 106 ALA A N 1
ATOM 828 C CA . ALA A 1 106 ? -37.688 19 -2.381 1 61.12 106 ALA A CA 1
ATOM 829 C C . ALA A 1 106 ? -36.75 18.172 -3.254 1 61.12 106 ALA A C 1
ATOM 831 O O . ALA A 1 106 ? -35.531 18.078 -2.963 1 61.12 106 ALA A O 1
ATOM 832 N N . LYS A 1 107 ? -37.375 17.672 -4.234 1 66.94 107 LYS A N 1
ATOM 833 C CA . LYS A 1 107 ? -36.562 16.891 -5.16 1 66.94 107 LYS A CA 1
ATOM 834 C C . LYS A 1 107 ? -35.531 17.766 -5.871 1 66.94 107 LYS A C 1
ATOM 836 O O . LYS A 1 107 ? -34.375 17.359 -6.059 1 66.94 107 LYS A O 1
ATOM 841 N N . GLU A 1 108 ? -35.938 18.812 -6.277 1 65.38 108 GLU A N 1
ATOM 842 C CA . GLU A 1 108 ? -35.031 19.734 -6.949 1 65.38 108 GLU A CA 1
ATOM 843 C C . GLU A 1 108 ? -33.906 20.203 -6.008 1 65.38 108 GLU A C 1
ATOM 845 O O . GLU A 1 108 ? -32.75 20.328 -6.418 1 65.38 108 GLU A O 1
ATOM 850 N N . LEU A 1 109 ? -34.344 20.344 -4.816 1 61.12 109 LEU A N 1
ATOM 851 C CA . LEU A 1 109 ? -33.344 20.75 -3.826 1 61.12 109 LEU A CA 1
ATOM 852 C C . LEU A 1 109 ? -32.344 19.641 -3.57 1 61.12 109 LEU A C 1
ATOM 854 O O . LEU A 1 109 ? -31.141 19.906 -3.404 1 61.12 109 LEU A O 1
ATOM 858 N N . PHE A 1 110 ? -32.938 18.594 -3.527 1 68.19 110 PHE A N 1
ATOM 859 C CA . PHE A 1 110 ? -32.062 17.422 -3.322 1 68.19 110 PHE A CA 1
ATOM 860 C C . PHE A 1 110 ? -31.062 17.297 -4.453 1 68.19 110 PHE A C 1
ATOM 862 O O . PHE A 1 110 ? -29.891 17.016 -4.211 1 68.19 110 PHE A O 1
ATOM 869 N N . ASP A 1 111 ? -31.547 17.562 -5.59 1 72.75 111 ASP A N 1
ATOM 870 C CA . ASP A 1 111 ? -30.688 17.375 -6.75 1 72.75 111 ASP A CA 1
ATOM 871 C C . ASP A 1 111 ? -29.625 18.469 -6.844 1 72.75 111 ASP A C 1
ATOM 873 O O . ASP A 1 111 ? -28.547 18.25 -7.383 1 72.75 111 ASP A O 1
ATOM 877 N N . CYS A 1 112 ? -29.922 19.547 -6.25 1 74 112 CYS A N 1
ATOM 878 C CA . CYS A 1 112 ? -29 20.672 -6.355 1 74 112 CYS A CA 1
ATOM 879 C C . CYS A 1 112 ? -28.109 20.766 -5.125 1 74 112 CYS A C 1
ATOM 881 O O . CYS A 1 112 ? -27.156 21.562 -5.098 1 74 112 CYS A O 1
ATOM 883 N N . TYR A 1 113 ? -28.328 19.891 -4.242 1 76.5 113 TYR A N 1
ATOM 884 C CA . TYR A 1 113 ? -27.641 20 -2.961 1 76.5 113 TYR A CA 1
ATOM 885 C C . TYR A 1 113 ? -26.141 19.781 -3.131 1 76.5 113 TYR A C 1
ATOM 887 O O . TYR A 1 113 ? -25.328 20.484 -2.527 1 76.5 113 TYR A O 1
ATOM 895 N N . PRO A 1 114 ? -25.781 18.859 -3.928 1 82.69 114 PRO A N 1
ATOM 896 C CA . PRO A 1 114 ? -24.328 18.719 -4.117 1 82.69 114 PRO A CA 1
ATOM 897 C C . PRO A 1 114 ? -23.672 19.969 -4.688 1 82.69 114 PRO A C 1
ATOM 899 O O . PRO A 1 114 ? -22.547 20.312 -4.312 1 82.69 114 PRO A O 1
ATOM 902 N N . ASP A 1 115 ? -24.391 20.625 -5.504 1 82.94 115 ASP A N 1
ATOM 903 C CA . ASP A 1 115 ? -23.859 21.859 -6.086 1 82.94 115 ASP A CA 1
ATOM 904 C C . ASP A 1 115 ? -23.688 22.938 -5.023 1 82.94 115 ASP A C 1
ATOM 906 O O . ASP A 1 115 ? -22.719 23.703 -5.062 1 82.94 115 ASP A O 1
ATOM 910 N N . LEU A 1 116 ? -24.578 22.891 -4.191 1 73.56 116 LEU A N 1
ATOM 911 C CA . LEU A 1 116 ? -24.5 23.844 -3.092 1 73.56 116 LEU A CA 1
ATOM 912 C C . LEU A 1 116 ? -23.297 23.547 -2.205 1 73.56 116 LEU A C 1
ATOM 914 O O . LEU A 1 116 ? -22.594 24.469 -1.777 1 73.56 116 LEU A O 1
ATOM 918 N N . VAL A 1 117 ? -23.125 22.359 -1.929 1 78.12 117 VAL A N 1
ATOM 919 C CA . VAL A 1 117 ? -22.016 21.969 -1.067 1 78.12 117 VAL A CA 1
ATOM 920 C C . VAL A 1 117 ? -20.688 22.281 -1.754 1 78.12 117 VAL A C 1
ATOM 922 O O . VAL A 1 117 ? -19.75 22.734 -1.108 1 78.12 117 VAL A O 1
ATOM 925 N N . ILE A 1 118 ? -20.625 22.062 -3.021 1 85.56 118 ILE A N 1
ATOM 926 C CA . ILE A 1 118 ? -19.422 22.328 -3.797 1 85.56 118 ILE A CA 1
ATOM 927 C C . ILE A 1 118 ? -19.094 23.828 -3.732 1 85.56 118 ILE A C 1
ATOM 929 O O . ILE A 1 118 ? -17.922 24.203 -3.557 1 85.56 118 ILE A O 1
ATOM 933 N N . ARG A 1 119 ? -20.047 24.547 -3.799 1 74.25 119 ARG A N 1
ATOM 934 C CA . ARG A 1 119 ? -19.844 26 -3.754 1 74.25 119 ARG A CA 1
ATOM 935 C C . ARG A 1 119 ? -19.453 26.453 -2.355 1 74.25 119 ARG A C 1
ATOM 937 O O . ARG A 1 119 ? -18.578 27.312 -2.205 1 74.25 119 ARG A O 1
ATOM 944 N N . GLN A 1 120 ? -20.141 25.844 -1.477 1 70.81 120 GLN A N 1
ATOM 945 C CA . GLN A 1 120 ? -19.859 26.203 -0.092 1 70.81 120 GLN A CA 1
ATOM 946 C C . GLN A 1 120 ? -18.422 25.859 0.288 1 70.81 120 GLN A C 1
ATOM 948 O O . GLN A 1 120 ? -17.797 26.562 1.071 1 70.81 120 GLN A O 1
ATOM 953 N N . LEU A 1 121 ? -17.953 24.828 -0.292 1 77.12 121 LEU A N 1
ATOM 954 C CA . LEU A 1 121 ? -16.625 24.344 0.06 1 77.12 121 LEU A CA 1
ATOM 955 C C . LEU A 1 121 ? -15.578 24.922 -0.885 1 77.12 121 LEU A C 1
ATOM 957 O O . LEU A 1 121 ? -14.383 24.656 -0.732 1 77.12 121 LEU A O 1
ATOM 961 N N . GLY A 1 122 ? -16 25.672 -1.866 1 72.94 122 GLY A N 1
ATOM 962 C CA . GLY A 1 122 ? -15.07 26.297 -2.793 1 72.94 122 GLY A CA 1
ATOM 963 C C . GLY A 1 122 ? -14.43 25.312 -3.754 1 72.94 122 GLY A C 1
ATOM 964 O O . GLY A 1 122 ? -13.242 25.406 -4.062 1 72.94 122 GLY A O 1
ATOM 965 N N . LEU A 1 123 ? -15.148 24.344 -4.102 1 81.69 123 LEU A N 1
ATOM 966 C CA . LEU A 1 123 ? -14.617 23.297 -4.961 1 81.69 123 LEU A CA 1
ATOM 967 C C . LEU A 1 123 ? -15.125 23.438 -6.391 1 81.69 123 LEU A C 1
ATOM 969 O O . LEU A 1 123 ? -14.992 22.531 -7.203 1 81.69 123 LEU A O 1
ATOM 973 N N . GLN A 1 124 ? -15.602 24.531 -6.723 1 81.19 124 GLN A N 1
ATOM 974 C CA . GLN A 1 124 ? -16.219 24.75 -8.023 1 81.19 124 GLN A CA 1
ATOM 975 C C . GLN A 1 124 ? -15.195 24.656 -9.148 1 81.19 124 GLN A C 1
ATOM 977 O O . GLN A 1 124 ? -15.484 24.109 -10.219 1 81.19 124 GLN A O 1
ATOM 982 N N . ASP A 1 125 ? -14.016 25.047 -8.891 1 76.88 125 ASP A N 1
ATOM 983 C CA . ASP A 1 125 ? -12.984 25.078 -9.93 1 76.88 125 ASP A CA 1
ATOM 984 C C . ASP A 1 125 ? -12.461 23.688 -10.227 1 76.88 125 ASP A C 1
ATOM 986 O O . ASP A 1 125 ? -11.898 23.438 -11.297 1 76.88 125 ASP A O 1
ATOM 990 N N . CYS A 1 126 ? -12.633 22.812 -9.281 1 83.62 126 CYS A N 1
ATOM 991 C CA . CYS A 1 126 ? -12.07 21.469 -9.469 1 83.62 126 CYS A CA 1
ATOM 992 C C . CYS A 1 126 ? -13.156 20.406 -9.383 1 83.62 126 CYS A C 1
ATOM 994 O O . CYS A 1 126 ? -12.875 19.25 -9.078 1 83.62 126 CYS A O 1
ATOM 996 N N . GLU A 1 127 ? -14.352 20.766 -9.648 1 89.94 127 GLU A N 1
ATOM 997 C CA . GLU A 1 127 ? -15.461 19.828 -9.477 1 89.94 127 GLU A CA 1
ATOM 998 C C . GLU A 1 127 ? -15.344 18.656 -10.438 1 89.94 127 GLU A C 1
ATOM 1000 O O . GLU A 1 127 ? -15.734 17.531 -10.102 1 89.94 127 GLU A O 1
ATOM 1005 N N . ASP A 1 128 ? -14.758 18.891 -11.602 1 90.19 128 ASP A N 1
ATOM 1006 C CA . ASP A 1 128 ? -14.68 17.844 -12.609 1 90.19 128 ASP A CA 1
ATOM 1007 C C . ASP A 1 128 ? -13.289 17.203 -12.625 1 90.19 128 ASP A C 1
ATOM 1009 O O . ASP A 1 128 ? -12.992 16.391 -13.5 1 90.19 128 ASP A O 1
ATOM 1013 N N . THR A 1 129 ? -12.578 17.547 -11.688 1 89.25 129 THR A N 1
ATOM 1014 C CA . THR A 1 129 ? -11.25 16.953 -11.555 1 89.25 129 THR A CA 1
ATOM 1015 C C . THR A 1 129 ? -11.305 15.703 -10.688 1 89.25 129 THR A C 1
ATOM 1017 O O . THR A 1 129 ? -12.07 15.641 -9.727 1 89.25 129 THR A O 1
ATOM 1020 N N . ILE A 1 130 ? -10.578 14.695 -11.07 1 91.38 130 ILE A N 1
ATOM 1021 C CA . ILE A 1 130 ? -10.523 13.477 -10.281 1 91.38 130 ILE A CA 1
ATOM 1022 C C . ILE A 1 130 ? -9.836 13.75 -8.945 1 91.38 130 ILE A C 1
ATOM 1024 O O . ILE A 1 130 ? -9.008 14.664 -8.844 1 91.38 130 ILE A O 1
ATOM 1028 N N . VAL A 1 131 ? -10.156 13.039 -7.938 1 89.19 131 VAL A N 1
ATOM 1029 C CA . VAL A 1 131 ? -9.57 13.227 -6.613 1 89.19 131 VAL A CA 1
ATOM 1030 C C . VAL A 1 131 ? -8.102 12.828 -6.637 1 89.19 131 VAL A C 1
ATOM 1032 O O . VAL A 1 131 ? -7.25 13.531 -6.09 1 89.19 131 VAL A O 1
ATOM 1035 N N . GLY A 1 132 ? -7.812 11.711 -7.289 1 81.31 132 GLY A N 1
ATOM 1036 C CA . GLY A 1 132 ? -6.426 11.328 -7.508 1 81.31 132 GLY A CA 1
ATOM 1037 C C . GLY A 1 132 ? -5.805 10.641 -6.305 1 81.31 132 GLY A C 1
ATOM 1038 O O . GLY A 1 132 ? -6.426 10.547 -5.246 1 81.31 132 GLY A O 1
ATOM 1039 N N . ASP A 1 133 ? -4.637 10.031 -6.516 1 74.06 133 ASP A N 1
ATOM 1040 C CA . ASP A 1 133 ? -3.795 9.414 -5.492 1 74.06 133 ASP A CA 1
ATOM 1041 C C . ASP A 1 133 ? -2.314 9.664 -5.777 1 74.06 133 ASP A C 1
ATOM 1043 O O . ASP A 1 133 ? -1.963 10.609 -6.48 1 74.06 133 ASP A O 1
ATOM 1047 N N . ALA A 1 134 ? -1.493 8.969 -5.188 1 59.94 134 ALA A N 1
ATOM 1048 C CA . ALA A 1 134 ? -0.052 9.148 -5.348 1 59.94 134 ALA A CA 1
ATOM 1049 C C . ALA A 1 134 ? 0.375 8.898 -6.793 1 59.94 134 ALA A C 1
ATOM 1051 O O . ALA A 1 134 ? 1.345 9.492 -7.27 1 59.94 134 ALA A O 1
ATOM 1052 N N . LEU A 1 135 ? -0.438 8.164 -7.449 1 59.5 135 LEU A N 1
ATOM 1053 C CA . LEU A 1 135 ? -0.047 7.758 -8.797 1 59.5 135 LEU A CA 1
ATOM 1054 C C . LEU A 1 135 ? -0.759 8.602 -9.844 1 59.5 135 LEU A C 1
ATOM 1056 O O . LEU A 1 135 ? -0.208 8.859 -10.922 1 59.5 135 LEU A O 1
ATOM 1060 N N . MET A 1 136 ? -2.027 8.938 -9.438 1 69.12 136 MET A N 1
ATOM 1061 C CA . MET A 1 136 ? -2.83 9.742 -10.359 1 69.12 136 MET A CA 1
ATOM 1062 C C . MET A 1 136 ? -2.959 11.18 -9.859 1 69.12 136 MET A C 1
ATOM 1064 O O . MET A 1 136 ? -3.449 11.414 -8.75 1 69.12 136 MET A O 1
ATOM 1068 N N . ARG A 1 137 ? -2.568 12.07 -10.68 1 67.75 137 ARG A N 1
ATOM 1069 C CA . ARG A 1 137 ? -2.656 13.477 -10.305 1 67.75 137 ARG A CA 1
ATOM 1070 C C . ARG A 1 137 ? -4.109 13.922 -10.188 1 67.75 137 ARG A C 1
ATOM 1072 O O . ARG A 1 137 ? -4.926 13.633 -11.07 1 67.75 137 ARG A O 1
ATOM 1079 N N . GLY A 1 138 ? -4.461 14.359 -9.055 1 79.25 138 GLY A N 1
ATOM 1080 C CA . GLY A 1 138 ? -5.797 14.891 -8.836 1 79.25 138 GLY A CA 1
ATOM 1081 C C . GLY A 1 138 ? -5.789 16.234 -8.125 1 79.25 138 GLY A C 1
ATOM 1082 O O . GLY A 1 138 ? -4.957 17.094 -8.414 1 79.25 138 GLY A O 1
ATOM 1083 N N . ILE A 1 139 ? -6.656 16.438 -7.34 1 78.62 139 ILE A N 1
ATOM 1084 C CA . ILE A 1 139 ? -6.836 17.688 -6.633 1 78.62 139 ILE A CA 1
ATOM 1085 C C . ILE A 1 139 ? -5.762 17.844 -5.559 1 78.62 139 ILE A C 1
ATOM 1087 O O . ILE A 1 139 ? -5.066 16.875 -5.227 1 78.62 139 ILE A O 1
ATOM 1091 N N . SER A 1 140 ? -5.617 19.031 -5.129 1 66.75 140 SER A N 1
ATOM 1092 C CA . SER A 1 140 ? -4.617 19.328 -4.105 1 66.75 140 SER A CA 1
ATOM 1093 C C . SER A 1 140 ? -5.008 18.734 -2.76 1 66.75 140 SER A C 1
ATOM 1095 O O . SER A 1 140 ? -6.141 18.281 -2.58 1 66.75 140 SER A O 1
ATOM 1097 N N . GLY A 1 141 ? -4.09 18.625 -1.828 1 68.81 141 GLY A N 1
ATOM 1098 C CA . GLY A 1 141 ? -4.355 18.125 -0.488 1 68.81 141 GLY A CA 1
ATOM 1099 C C . GLY A 1 141 ? -5.445 18.891 0.232 1 68.81 141 GLY A C 1
ATOM 1100 O O . GLY A 1 141 ? -6.305 18.312 0.889 1 68.81 141 GLY A O 1
ATOM 1101 N N . GLY A 1 142 ? -5.371 20.219 0.085 1 68.5 142 GLY A N 1
ATOM 1102 C CA . GLY A 1 142 ? -6.402 21.047 0.688 1 68.5 142 GLY A CA 1
ATOM 1103 C C . GLY A 1 142 ? -7.781 20.797 0.108 1 68.5 142 GLY A C 1
ATOM 1104 O O . GLY A 1 142 ? -8.766 20.734 0.844 1 68.5 142 GLY A O 1
ATOM 1105 N N . GLU A 1 143 ? -7.77 20.688 -1.164 1 74.19 143 GLU A N 1
ATOM 1106 C CA . GLU A 1 143 ? -9.039 20.391 -1.823 1 74.19 143 GLU A CA 1
ATOM 1107 C C . GLU A 1 143 ? -9.562 19.016 -1.413 1 74.19 143 GLU A C 1
ATOM 1109 O O . GLU A 1 143 ? -10.773 18.844 -1.25 1 74.19 143 GLU A O 1
ATOM 1114 N N . LYS A 1 144 ? -8.656 18.156 -1.243 1 81.88 144 LYS A N 1
ATOM 1115 C CA . LYS A 1 144 ? -9.039 16.812 -0.839 1 81.88 144 LYS A CA 1
ATOM 1116 C C . LYS A 1 144 ? -9.672 16.812 0.547 1 81.88 144 LYS A C 1
ATOM 1118 O O . LYS A 1 144 ? -10.625 16.062 0.799 1 81.88 144 LYS A O 1
ATOM 1123 N N . LYS A 1 145 ? -9.211 17.594 1.347 1 77.94 145 LYS A N 1
ATOM 1124 C CA . LYS A 1 145 ? -9.781 17.719 2.688 1 77.94 145 LYS A CA 1
ATOM 1125 C C . LYS A 1 145 ? -11.195 18.281 2.637 1 77.94 145 LYS A C 1
ATOM 1127 O O . LYS A 1 145 ? -12.07 17.859 3.393 1 77.94 145 LYS A O 1
ATOM 1132 N N . ARG A 1 146 ? -11.344 19.25 1.819 1 78.5 146 ARG A N 1
ATOM 1133 C CA . ARG A 1 146 ? -12.672 19.828 1.646 1 78.5 146 ARG A CA 1
ATOM 1134 C C . ARG A 1 146 ? -13.656 18.797 1.12 1 78.5 146 ARG A C 1
ATOM 1136 O O . ARG A 1 146 ? -14.82 18.766 1.53 1 78.5 146 ARG A O 1
ATOM 1143 N N . VAL A 1 147 ? -13.133 17.984 0.284 1 88.06 147 VAL A N 1
ATOM 1144 C CA . VAL A 1 147 ? -13.969 16.938 -0.269 1 88.06 147 VAL A CA 1
ATOM 1145 C C . VAL A 1 147 ? -14.352 15.945 0.833 1 88.06 147 VAL A C 1
ATOM 1147 O O . VAL A 1 147 ? -15.5 15.5 0.91 1 88.06 147 VAL A O 1
ATOM 1150 N N . THR A 1 148 ? -13.391 15.602 1.652 1 88.38 148 THR A N 1
ATOM 1151 C CA . THR A 1 148 ? -13.656 14.688 2.762 1 88.38 148 THR A CA 1
ATOM 1152 C C . THR A 1 148 ? -14.711 15.266 3.699 1 88.38 148 THR A C 1
ATOM 1154 O O . THR A 1 148 ? -15.609 14.547 4.141 1 88.38 148 THR A O 1
ATOM 1157 N N . THR A 1 149 ? -14.609 16.5 3.926 1 82.38 149 THR A N 1
ATOM 1158 C CA . THR A 1 149 ? -15.57 17.188 4.789 1 82.38 149 THR A CA 1
ATOM 1159 C C . THR A 1 149 ? -16.969 17.156 4.168 1 82.38 149 THR A C 1
ATOM 1161 O O . THR A 1 149 ? -17.938 16.844 4.844 1 82.38 149 THR A O 1
ATOM 1164 N N . GLY A 1 150 ? -16.984 17.516 2.969 1 83.75 150 GLY A N 1
ATOM 1165 C CA . GLY A 1 150 ? -18.266 17.516 2.279 1 83.75 150 GLY A CA 1
ATOM 1166 C C . GLY A 1 150 ? -18.891 16.141 2.199 1 83.75 150 GLY A C 1
ATOM 1167 O O . GLY A 1 150 ? -20.109 16.016 2.361 1 83.75 150 GLY A O 1
ATOM 1168 N N . GLU A 1 151 ? -18.078 15.203 1.977 1 89.5 151 GLU A N 1
ATOM 1169 C CA . GLU A 1 151 ? -18.562 13.828 1.852 1 89.5 151 GLU A CA 1
ATOM 1170 C C . GLU A 1 151 ? -19.234 13.359 3.143 1 89.5 151 GLU A C 1
ATOM 1172 O O . GLU A 1 151 ? -20.281 12.719 3.107 1 89.5 151 GLU A O 1
ATOM 1177 N N . MET A 1 152 ? -18.688 13.711 4.219 1 86.19 152 MET A N 1
ATOM 1178 C CA . MET A 1 152 ? -19.156 13.188 5.5 1 86.19 152 MET A CA 1
ATOM 1179 C C . MET A 1 152 ? -20.297 14.039 6.055 1 86.19 152 MET A C 1
ATOM 1181 O O . MET A 1 152 ? -21.031 13.594 6.93 1 86.19 152 MET A O 1
ATOM 1185 N N . GLU A 1 153 ? -20.422 15.148 5.543 1 79.19 153 GLU A N 1
ATOM 1186 C CA . GLU A 1 153 ? -21.422 16.062 6.113 1 79.19 153 GLU A CA 1
ATOM 1187 C C . GLU A 1 153 ? -22.75 15.961 5.375 1 79.19 153 GLU A C 1
ATOM 1189 O O . GLU A 1 153 ? -23.734 16.594 5.77 1 79.19 153 GLU A O 1
ATOM 1194 N N . PHE A 1 154 ? -22.781 15.195 4.422 1 78.12 154 PHE A N 1
ATOM 1195 C CA . PHE A 1 154 ? -24.047 15.07 3.705 1 78.12 154 PHE A CA 1
ATOM 1196 C C . PHE A 1 154 ? -25.125 14.484 4.609 1 78.12 154 PHE A C 1
ATOM 1198 O O . PHE A 1 154 ? -24.859 13.594 5.418 1 78.12 154 PHE A O 1
ATOM 1205 N N . GLY A 1 155 ? -26.406 14.898 4.5 1 69 155 GLY A N 1
ATOM 1206 C CA . GLY A 1 155 ? -27.547 14.344 5.215 1 69 155 GLY A CA 1
ATOM 1207 C C . GLY A 1 155 ? -28 15.203 6.371 1 69 155 GLY A C 1
ATOM 1208 O O . GLY A 1 155 ? -28.922 14.828 7.109 1 69 155 GLY A O 1
ATOM 1209 N N . LEU A 1 156 ? -27.641 16.375 6.477 1 66.56 156 LEU A N 1
ATOM 1210 C CA . LEU A 1 156 ? -28.031 17.312 7.516 1 66.56 156 LEU A CA 1
ATOM 1211 C C . LEU A 1 156 ? -27.891 16.703 8.898 1 66.56 156 LEU A C 1
ATOM 1213 O O . LEU A 1 156 ? -28.859 16.641 9.664 1 66.56 156 LEU A O 1
ATOM 1217 N N . LYS A 1 157 ? -26.797 16.25 9.258 1 80.62 157 LYS A N 1
ATOM 1218 C CA . LYS A 1 157 ? -26.516 15.656 10.555 1 80.62 157 LYS A CA 1
ATOM 1219 C C . LYS A 1 157 ? -26.5 16.719 11.656 1 80.62 157 LYS A C 1
ATOM 1221 O O . LYS A 1 157 ? -26.172 17.875 11.398 1 80.62 157 LYS A O 1
ATOM 1226 N N . TYR A 1 158 ? -26.969 16.328 12.781 1 82.69 158 TYR A N 1
ATOM 1227 C CA . TYR A 1 158 ? -27.156 17.266 13.875 1 82.69 158 TYR A CA 1
ATOM 1228 C C . TYR A 1 158 ? -25.844 17.578 14.562 1 82.69 158 TYR A C 1
ATOM 1230 O O . TYR A 1 158 ? -25.656 18.672 15.102 1 82.69 158 TYR A O 1
ATOM 1238 N N . VAL A 1 159 ? -25 16.625 14.531 1 90.81 159 VAL A N 1
ATOM 1239 C CA . VAL A 1 159 ? -23.703 16.797 15.188 1 90.81 159 VAL A CA 1
ATOM 1240 C C . VAL A 1 159 ? -22.578 16.562 14.188 1 90.81 159 VAL A C 1
ATOM 1242 O O . VAL A 1 159 ? -22.625 15.594 13.422 1 90.81 159 VAL A O 1
ATOM 1245 N N . THR A 1 160 ? -21.734 17.453 14.156 1 91.88 160 THR A N 1
ATOM 1246 C CA . THR A 1 160 ? -20.562 17.297 13.297 1 91.88 160 THR A CA 1
ATOM 1247 C C . THR A 1 160 ? -19.281 17.312 14.117 1 91.88 160 THR A C 1
ATOM 1249 O O . THR A 1 160 ? -19.016 18.25 14.859 1 91.88 160 THR A O 1
ATOM 1252 N N . LEU A 1 161 ? -18.578 16.219 14.07 1 93.69 161 LEU A N 1
ATOM 1253 C CA . LEU A 1 161 ? -17.281 16.094 14.727 1 93.69 161 LEU A CA 1
ATOM 1254 C C . LEU A 1 161 ? -16.156 16.078 13.703 1 93.69 161 LEU A C 1
ATOM 1256 O O . LEU A 1 161 ? -16.125 15.219 12.828 1 93.69 161 LEU A O 1
ATOM 1260 N N . MET A 1 162 ? -15.289 17.047 13.789 1 91.62 162 MET A N 1
ATOM 1261 C CA . MET A 1 162 ? -14.18 17.141 12.836 1 91.62 162 MET A CA 1
ATOM 1262 C C . MET A 1 162 ? -12.844 16.984 13.547 1 91.62 162 MET A C 1
ATOM 1264 O O . MET A 1 162 ? -12.508 17.766 14.438 1 91.62 162 MET A O 1
ATOM 1268 N N . ASP A 1 163 ? -12.141 15.992 13.078 1 86.88 163 ASP A N 1
ATOM 1269 C CA . ASP A 1 163 ? -10.883 15.656 13.734 1 86.88 163 ASP A CA 1
ATOM 1270 C C . ASP A 1 163 ? -9.688 16.172 12.945 1 86.88 163 ASP A C 1
ATOM 1272 O O . ASP A 1 163 ? -9.281 15.578 11.945 1 86.88 163 ASP A O 1
ATOM 1276 N N . GLU A 1 164 ? -9.047 17.188 13.406 1 79.19 164 GLU A N 1
ATOM 1277 C CA . GLU A 1 164 ? -7.812 17.781 12.891 1 79.19 164 GLU A CA 1
ATOM 1278 C C . GLU A 1 164 ? -7.898 18.016 11.383 1 79.19 164 GLU A C 1
ATOM 1280 O O . GLU A 1 164 ? -7.02 17.578 10.633 1 79.19 164 GLU A O 1
ATOM 1285 N N . ILE A 1 165 ? -8.789 18.766 10.992 1 76.62 165 ILE A N 1
ATOM 1286 C CA . ILE A 1 165 ? -9.086 18.953 9.578 1 76.62 165 ILE A CA 1
ATOM 1287 C C . ILE A 1 165 ? -8.125 19.969 8.969 1 76.62 165 ILE A C 1
ATOM 1289 O O . ILE A 1 165 ? -8.047 20.109 7.742 1 76.62 165 ILE A O 1
ATOM 1293 N N . SER A 1 166 ? -7.344 20.688 9.812 1 72.06 166 SER A N 1
ATOM 1294 C CA . SER A 1 166 ? -6.484 21.766 9.32 1 72.06 166 SER A CA 1
ATOM 1295 C C . SER A 1 166 ? -5.145 21.219 8.836 1 72.06 166 SER A C 1
ATOM 1297 O O . SER A 1 166 ? -4.355 21.953 8.234 1 72.06 166 SER A O 1
ATOM 1299 N N . THR A 1 167 ? -4.953 19.969 9.031 1 63.75 167 THR A N 1
ATOM 1300 C CA . THR A 1 167 ? -3.676 19.406 8.617 1 63.75 167 THR A CA 1
ATOM 1301 C C . THR A 1 167 ? -3.537 19.453 7.098 1 63.75 167 THR A C 1
ATOM 1303 O O . THR A 1 167 ? -4.422 18.984 6.379 1 63.75 167 THR A O 1
ATOM 1306 N N . GLY A 1 168 ? -2.576 20.125 6.66 1 61.34 168 GLY A N 1
ATOM 1307 C CA . GLY A 1 168 ? -2.328 20.219 5.23 1 61.34 168 GLY A CA 1
ATOM 1308 C C . GLY A 1 168 ? -3.047 21.375 4.574 1 61.34 168 GLY A C 1
ATOM 1309 O O . GLY A 1 168 ? -2.998 21.531 3.354 1 61.34 168 GLY A O 1
ATOM 1310 N N . LEU A 1 169 ? -3.764 22.156 5.441 1 64.75 169 LEU A N 1
ATOM 1311 C CA . LEU A 1 169 ? -4.492 23.312 4.938 1 64.75 169 LEU A CA 1
ATOM 1312 C C . LEU A 1 169 ? -3.812 24.609 5.367 1 64.75 169 LEU A C 1
ATOM 1314 O O . LEU A 1 169 ? -3.203 24.672 6.438 1 64.75 169 LEU A O 1
ATOM 1318 N N . ASP A 1 170 ? -3.932 25.562 4.445 1 63.91 170 ASP A N 1
ATOM 1319 C CA . ASP A 1 170 ? -3.465 26.891 4.855 1 63.91 170 ASP A CA 1
ATOM 1320 C C . ASP A 1 170 ? -4.512 27.594 5.711 1 63.91 170 ASP A C 1
ATOM 1322 O O . ASP A 1 170 ? -5.637 27.109 5.855 1 63.91 170 ASP A O 1
ATOM 1326 N N . SER A 1 171 ? -4.188 28.641 6.316 1 67.62 171 SER A N 1
ATOM 1327 C CA . SER A 1 171 ? -5.027 29.359 7.266 1 67.62 171 SER A CA 1
ATOM 1328 C C . SER A 1 171 ? -6.285 29.906 6.59 1 67.62 171 SER A C 1
ATOM 1330 O O . SER A 1 171 ? -7.363 29.906 7.195 1 67.62 171 SER A O 1
ATOM 1332 N N . ALA A 1 172 ? -6.094 30.312 5.375 1 65.81 172 ALA A N 1
ATOM 1333 C CA . ALA A 1 172 ? -7.25 30.859 4.668 1 65.81 172 ALA A CA 1
ATOM 1334 C C . ALA A 1 172 ? -8.289 29.781 4.398 1 65.81 172 ALA A C 1
ATOM 1336 O O . ALA A 1 172 ? -9.492 30 4.578 1 65.81 172 ALA A O 1
ATOM 1337 N N . ALA A 1 173 ? -7.777 28.688 3.957 1 69.31 173 ALA A N 1
ATOM 1338 C CA . ALA A 1 173 ? -8.672 27.562 3.709 1 69.31 173 ALA A CA 1
ATOM 1339 C C . ALA A 1 173 ? -9.344 27.094 5 1 69.31 173 ALA A C 1
ATOM 1341 O O . ALA A 1 173 ? -10.539 26.797 5.012 1 69.31 173 ALA A O 1
ATOM 1342 N N . THR A 1 174 ? -8.594 27.062 6 1 77.88 174 THR A N 1
ATOM 1343 C CA . THR A 1 174 ? -9.148 26.672 7.293 1 77.88 174 THR A CA 1
ATOM 1344 C C . THR A 1 174 ? -10.211 27.656 7.742 1 77.88 174 THR A C 1
ATOM 1346 O O . THR A 1 174 ? -11.273 27.266 8.234 1 77.88 174 THR A O 1
ATOM 1349 N N . PHE A 1 175 ? -9.891 28.906 7.594 1 79.81 175 PHE A N 1
ATOM 1350 C CA . PHE A 1 175 ? -10.836 29.953 7.973 1 79.81 175 PHE A CA 1
ATOM 1351 C C . PHE A 1 175 ? -12.133 29.828 7.195 1 79.81 175 PHE A C 1
ATOM 1353 O O . PHE A 1 175 ? -13.227 29.938 7.766 1 79.81 175 PHE A O 1
ATOM 1360 N N . ASP A 1 176 ? -12.023 29.516 5.965 1 73.56 176 ASP A N 1
ATOM 1361 C CA . ASP A 1 176 ? -13.203 29.375 5.117 1 73.56 176 ASP A CA 1
ATOM 1362 C C . ASP A 1 176 ? -14.047 28.172 5.547 1 73.56 176 ASP A C 1
ATOM 1364 O O . ASP A 1 176 ? -15.273 28.266 5.609 1 73.56 176 ASP A O 1
ATOM 1368 N N . ILE A 1 177 ? -13.43 27.172 5.793 1 78.94 177 ILE A N 1
ATOM 1369 C CA . ILE A 1 177 ? -14.125 25.953 6.176 1 78.94 177 ILE A CA 1
ATOM 1370 C C . ILE A 1 177 ? -14.836 26.156 7.512 1 78.94 177 ILE A C 1
ATOM 1372 O O . ILE A 1 177 ? -16 25.797 7.668 1 78.94 177 ILE A O 1
ATOM 1376 N N . ILE A 1 178 ? -14.18 26.734 8.438 1 88.12 178 ILE A N 1
ATOM 1377 C CA . ILE A 1 178 ? -14.75 26.922 9.773 1 88.12 178 ILE A CA 1
ATOM 1378 C C . ILE A 1 178 ? -15.875 27.953 9.711 1 88.12 178 ILE A C 1
ATOM 1380 O O . ILE A 1 178 ? -16.875 27.828 10.414 1 88.12 178 ILE A O 1
ATOM 1384 N N . THR A 1 179 ? -15.664 28.938 8.906 1 83.88 179 THR A N 1
ATOM 1385 C CA . THR A 1 179 ? -16.719 29.938 8.727 1 83.88 179 THR A CA 1
ATOM 1386 C C . THR A 1 179 ? -17.969 29.297 8.156 1 83.88 179 THR A C 1
ATOM 1388 O O . THR A 1 179 ? -19.094 29.625 8.578 1 83.88 179 THR A O 1
ATOM 1391 N N . THR A 1 180 ? -17.719 28.484 7.254 1 78.12 180 THR A N 1
ATOM 1392 C CA . THR A 1 180 ? -18.859 27.766 6.672 1 78.12 180 THR A CA 1
ATOM 1393 C C . THR A 1 180 ? -19.531 26.891 7.723 1 78.12 180 THR A C 1
ATOM 1395 O O . THR A 1 180 ? -20.766 26.859 7.793 1 78.12 180 THR A O 1
ATOM 1398 N N . GLN A 1 181 ? -18.812 26.25 8.516 1 84.44 181 GLN A N 1
ATOM 1399 C CA . GLN A 1 181 ? -19.359 25.406 9.562 1 84.44 181 GLN A CA 1
ATOM 1400 C C . GLN A 1 181 ? -20.141 26.234 10.578 1 84.44 181 GLN A C 1
ATOM 1402 O O . GLN A 1 181 ? -21.188 25.781 11.086 1 84.44 181 GLN A O 1
ATOM 1407 N N . ARG A 1 182 ? -19.594 27.344 10.852 1 88.5 182 ARG A N 1
ATOM 1408 C CA . ARG A 1 182 ? -20.281 28.234 11.789 1 88.5 182 ARG A CA 1
ATOM 1409 C C . ARG A 1 182 ? -21.641 28.672 11.242 1 88.5 182 ARG A C 1
ATOM 1411 O O . ARG A 1 182 ? -22.625 28.672 11.961 1 88.5 182 ARG A O 1
ATOM 1418 N N . SER A 1 183 ? -21.578 29.031 10.008 1 80.12 183 SER A N 1
ATOM 1419 C CA . SER A 1 183 ? -22.812 29.453 9.359 1 80.12 183 SER A CA 1
ATOM 1420 C C . SER A 1 183 ? -23.844 28.328 9.359 1 80.12 183 SER A C 1
ATOM 1422 O O . SER A 1 183 ? -25.031 28.562 9.633 1 80.12 183 SER A O 1
ATOM 1424 N N . VAL A 1 184 ? -23.438 27.203 9.102 1 74.44 184 VAL A N 1
ATOM 1425 C CA . VAL A 1 184 ? -24.312 26.047 9.07 1 74.44 184 VAL A CA 1
ATOM 1426 C C . VAL A 1 184 ? -24.828 25.734 10.477 1 74.44 184 VAL A C 1
ATOM 1428 O O . VAL A 1 184 ? -26 25.422 10.664 1 74.44 184 VAL A O 1
ATOM 1431 N N . ALA A 1 185 ? -23.969 25.781 11.391 1 84.56 185 ALA A N 1
ATOM 1432 C CA . ALA A 1 185 ? -24.328 25.516 12.781 1 84.56 185 ALA A CA 1
ATOM 1433 C C . ALA A 1 185 ? -25.391 26.5 13.273 1 84.56 185 ALA A C 1
ATOM 1435 O O . ALA A 1 185 ? -26.344 26.109 13.945 1 84.56 185 ALA A O 1
ATOM 1436 N N . ARG A 1 186 ? -25.219 27.703 12.938 1 81.81 186 ARG A N 1
ATOM 1437 C CA . ARG A 1 186 ? -26.141 28.75 13.391 1 81.81 186 ARG A CA 1
ATOM 1438 C C . ARG A 1 186 ? -27.469 28.656 12.664 1 81.81 186 ARG A C 1
ATOM 1440 O O . ARG A 1 186 ? -28.531 28.828 13.266 1 81.81 186 ARG A O 1
ATOM 1447 N N . LYS A 1 187 ? -27.297 28.375 11.477 1 71.31 187 LYS A N 1
ATOM 1448 C CA . LYS A 1 187 ? -28.484 28.344 10.648 1 71.31 187 LYS A CA 1
ATOM 1449 C C . LYS A 1 187 ? -29.344 27.125 10.969 1 71.31 187 LYS A C 1
ATOM 1451 O O . LYS A 1 187 ? -30.578 27.203 10.977 1 71.31 187 LYS A O 1
ATOM 1456 N N . PHE A 1 188 ? -28.75 26.062 11.188 1 73.31 188 PHE A N 1
ATOM 1457 C CA . PHE A 1 188 ? -29.484 24.812 11.359 1 73.31 188 PHE A CA 1
ATOM 1458 C C . PHE A 1 188 ? -29.438 24.344 12.805 1 73.31 188 PHE A C 1
ATOM 1460 O O . PHE A 1 188 ? -29.906 23.25 13.125 1 73.31 188 PHE A O 1
ATOM 1467 N N . ASN A 1 189 ? -28.875 25.109 13.633 1 79.62 189 ASN A N 1
ATOM 1468 C CA . ASN A 1 189 ? -28.766 24.781 15.055 1 79.62 189 ASN A CA 1
ATOM 1469 C C . ASN A 1 189 ? -28.078 23.438 15.258 1 79.62 189 ASN A C 1
ATOM 1471 O O . ASN A 1 189 ? -28.609 22.562 15.945 1 79.62 189 ASN A O 1
ATOM 1475 N N . LYS A 1 190 ? -26.984 23.297 14.656 1 85.69 190 LYS A N 1
ATOM 1476 C CA . LYS A 1 190 ? -26.172 22.078 14.742 1 85.69 190 LYS A CA 1
ATOM 1477 C C . LYS A 1 190 ? -25.062 22.234 15.781 1 85.69 190 LYS A C 1
ATOM 1479 O O . LYS A 1 190 ? -24.625 23.344 16.078 1 85.69 190 LYS A O 1
ATOM 1484 N N . THR A 1 191 ? -24.766 21.109 16.359 1 91.25 191 THR A N 1
ATOM 1485 C CA . THR A 1 191 ? -23.609 21.078 17.25 1 91.25 191 THR A CA 1
ATOM 1486 C C . THR A 1 191 ? -22.344 20.703 16.484 1 91.25 191 THR A C 1
ATOM 1488 O O . THR A 1 191 ? -22.297 19.656 15.828 1 91.25 191 THR A O 1
ATOM 1491 N N . VAL A 1 192 ? -21.422 21.562 16.5 1 93.5 192 VAL A N 1
ATOM 1492 C CA . VAL A 1 192 ? -20.188 21.328 15.766 1 93.5 192 VAL A CA 1
ATOM 1493 C C . VAL A 1 192 ? -19 21.328 16.719 1 93.5 192 VAL A C 1
ATOM 1495 O O . VAL A 1 192 ? -18.828 22.266 17.516 1 93.5 192 VAL A O 1
ATOM 1498 N N . VAL A 1 193 ? -18.297 20.266 16.781 1 95.31 193 VAL A N 1
ATOM 1499 C CA . VAL A 1 193 ? -17.078 20.156 17.562 1 95.31 193 VAL A CA 1
ATOM 1500 C C . VAL A 1 193 ? -15.891 19.922 16.641 1 95.31 193 VAL A C 1
ATOM 1502 O O . VAL A 1 193 ? -15.875 18.984 15.859 1 95.31 193 VAL A O 1
ATOM 1505 N N . ILE A 1 194 ? -14.906 20.75 16.719 1 94.19 194 ILE A N 1
ATOM 1506 C CA . ILE A 1 194 ? -13.773 20.688 15.812 1 94.19 194 ILE A CA 1
ATOM 1507 C C . ILE A 1 194 ? -12.469 20.656 16.609 1 94.19 194 ILE A C 1
ATOM 1509 O O . ILE A 1 194 ? -12.258 21.5 17.484 1 94.19 194 ILE A O 1
ATOM 1513 N N . ALA A 1 195 ? -11.703 19.688 16.328 1 91 195 ALA A N 1
ATOM 1514 C CA . ALA A 1 195 ? -10.367 19.625 16.906 1 91 195 ALA A CA 1
ATOM 1515 C C . ALA A 1 195 ? -9.328 20.234 15.961 1 91 195 ALA A C 1
ATOM 1517 O O . ALA A 1 195 ? -9.25 19.844 14.797 1 91 195 ALA A O 1
ATOM 1518 N N . LEU A 1 196 ? -8.609 21.219 16.453 1 86.31 196 LEU A N 1
ATOM 1519 C CA . LEU A 1 196 ? -7.555 21.828 15.656 1 86.31 196 LEU A CA 1
ATOM 1520 C C . LEU A 1 196 ? -6.223 21.797 16.391 1 86.31 196 LEU A C 1
ATOM 1522 O O . LEU A 1 196 ? -6.195 21.797 17.625 1 86.31 196 LEU A O 1
ATOM 1526 N N . LEU A 1 197 ? -5.246 21.75 15.695 1 72.25 197 LEU A N 1
ATOM 1527 C CA . LEU A 1 197 ? -3.934 21.734 16.328 1 72.25 197 LEU A CA 1
ATOM 1528 C C . LEU A 1 197 ? -3.42 23.141 16.562 1 72.25 197 LEU A C 1
ATOM 1530 O O . LEU A 1 197 ? -3.018 23.484 17.672 1 72.25 197 LEU A O 1
ATOM 1534 N N . GLN A 1 198 ? -3.34 23.938 15.492 1 73.5 198 GLN A N 1
ATOM 1535 C CA . GLN A 1 198 ? -2.818 25.312 15.586 1 73.5 198 GLN A CA 1
ATOM 1536 C C . GLN A 1 198 ? -3.678 26.281 14.789 1 73.5 198 GLN A C 1
ATOM 1538 O O . GLN A 1 198 ? -3.229 26.812 13.773 1 73.5 198 GLN A O 1
ATOM 1543 N N . PRO A 1 199 ? -4.73 26.625 15.445 1 82 199 PRO A N 1
ATOM 1544 C CA . PRO A 1 199 ? -5.594 27.531 14.695 1 82 199 PRO A CA 1
ATOM 1545 C C . PRO A 1 199 ? -5.133 28.984 14.797 1 82 199 PRO A C 1
ATOM 1547 O O . PRO A 1 199 ? -4.625 29.406 15.844 1 82 199 PRO A O 1
ATOM 1550 N N . ALA A 1 200 ? -5.336 29.703 13.734 1 77.5 200 ALA A N 1
ATOM 1551 C CA . ALA A 1 200 ? -5.086 31.141 13.742 1 77.5 200 ALA A CA 1
ATOM 1552 C C . ALA A 1 200 ? -6.098 31.875 14.625 1 77.5 200 ALA A C 1
ATOM 1554 O O . ALA A 1 200 ? -7.176 31.344 14.906 1 77.5 200 ALA A O 1
ATOM 1555 N N . PRO A 1 201 ? -5.719 33.031 15.109 1 81.81 201 PRO A N 1
ATOM 1556 C CA . PRO A 1 201 ? -6.609 33.781 16 1 81.81 201 PRO A CA 1
ATOM 1557 C C . PRO A 1 201 ? -7.969 34.062 15.359 1 81.81 201 PRO A C 1
ATOM 1559 O O . PRO A 1 201 ? -8.992 34.031 16.047 1 81.81 201 PRO A O 1
ATOM 1562 N N . GLU A 1 202 ? -7.906 34.312 14.055 1 82.69 202 GLU A N 1
ATOM 1563 C CA . GLU A 1 202 ? -9.164 34.594 13.367 1 82.69 202 GLU A CA 1
ATOM 1564 C C . GLU A 1 202 ? -10.078 33.375 13.359 1 82.69 202 GLU A C 1
ATOM 1566 O O . GLU A 1 202 ? -11.297 33.5 13.367 1 82.69 202 GLU A O 1
ATOM 1571 N N . VAL A 1 203 ? -9.477 32.281 13.352 1 87.69 203 VAL A N 1
ATOM 1572 C CA . VAL A 1 203 ? -10.234 31.031 13.352 1 87.69 203 VAL A CA 1
ATOM 1573 C C . VAL A 1 203 ? -10.773 30.766 14.758 1 87.69 203 VAL A C 1
ATOM 1575 O O . VAL A 1 203 ? -11.922 30.344 14.914 1 87.69 203 VAL A O 1
ATOM 1578 N N . VAL A 1 204 ? -9.992 31.031 15.734 1 90.81 204 VAL A N 1
ATOM 1579 C CA . VAL A 1 204 ? -10.375 30.797 17.125 1 90.81 204 VAL A CA 1
ATOM 1580 C C . VAL A 1 204 ? -11.578 31.672 17.484 1 90.81 204 VAL A C 1
ATOM 1582 O O . VAL A 1 204 ? -12.461 31.234 18.219 1 90.81 204 VAL A O 1
ATOM 1585 N N . ALA A 1 205 ? -11.57 32.844 16.953 1 89.75 205 ALA A N 1
ATOM 1586 C CA . ALA A 1 205 ? -12.617 33.812 17.266 1 89.75 205 ALA A CA 1
ATOM 1587 C C . ALA A 1 205 ? -13.977 33.344 16.734 1 89.75 205 ALA A C 1
ATOM 1589 O O . ALA A 1 205 ? -15.023 33.844 17.172 1 89.75 205 ALA A O 1
ATOM 1590 N N . LEU A 1 206 ? -13.977 32.438 15.883 1 92.75 206 LEU A N 1
ATOM 1591 C CA . LEU A 1 206 ? -15.211 31.969 15.273 1 92.75 206 LEU A CA 1
ATOM 1592 C C . LEU A 1 206 ? -15.922 30.984 16.188 1 92.75 206 LEU A C 1
ATOM 1594 O O . LEU A 1 206 ? -17.094 30.672 15.984 1 92.75 206 LEU A O 1
ATOM 1598 N N . PHE A 1 207 ? -15.297 30.547 17.219 1 95.94 207 PHE A N 1
ATOM 1599 C CA . PHE A 1 207 ? -15.859 29.5 18.078 1 95.94 207 PHE A CA 1
ATOM 1600 C C . PHE A 1 207 ? -16.578 30.109 19.266 1 95.94 207 PHE A C 1
ATOM 1602 O O . PHE A 1 207 ? -16.219 31.188 19.734 1 95.94 207 PHE A O 1
ATOM 1609 N N . ASP A 1 208 ? -17.562 29.438 19.734 1 95.25 208 ASP A N 1
ATOM 1610 C CA . ASP A 1 208 ? -18.344 29.875 20.891 1 95.25 208 ASP A CA 1
ATOM 1611 C C . ASP A 1 208 ? -17.766 29.297 22.188 1 95.25 208 ASP A C 1
ATOM 1613 O O . ASP A 1 208 ? -17.719 29.984 23.219 1 95.25 208 ASP A O 1
ATOM 1617 N N . ASP A 1 209 ? -17.391 28.062 22.109 1 95.81 209 ASP A N 1
ATOM 1618 C CA . ASP A 1 209 ? -16.859 27.344 23.281 1 95.81 209 ASP A CA 1
ATOM 1619 C C . ASP A 1 209 ? -15.5 26.719 22.969 1 95.81 209 ASP A C 1
ATOM 1621 O O . ASP A 1 209 ? -15.133 26.578 21.797 1 95.81 209 ASP A O 1
ATOM 1625 N N . ILE A 1 210 ? -14.797 26.406 24.047 1 96.5 210 ILE A N 1
ATOM 1626 C CA . ILE A 1 210 ? -13.484 25.812 23.875 1 96.5 210 ILE A CA 1
ATOM 1627 C C . ILE A 1 210 ? -13.266 24.719 24.938 1 96.5 210 ILE A C 1
ATOM 1629 O O . ILE A 1 210 ? -13.711 24.859 26.078 1 96.5 210 ILE A O 1
ATOM 1633 N N . LEU A 1 211 ? -12.789 23.625 24.531 1 96.69 211 LEU A N 1
ATOM 1634 C CA . LEU A 1 211 ? -12.367 22.516 25.375 1 96.69 211 LEU A CA 1
ATOM 1635 C C . LEU A 1 211 ? -10.859 22.281 25.266 1 96.69 211 LEU A C 1
ATOM 1637 O O . LEU A 1 211 ? -10.336 22.078 24.172 1 96.69 211 LEU A O 1
ATOM 1641 N N . ILE A 1 212 ? -10.211 22.391 26.375 1 95.69 212 ILE A N 1
ATOM 1642 C CA . ILE A 1 212 ? -8.766 22.219 26.375 1 95.69 212 ILE A CA 1
ATOM 1643 C C . ILE A 1 212 ? -8.406 20.875 27.016 1 95.69 212 ILE A C 1
ATOM 1645 O O . ILE A 1 212 ? -8.742 20.625 28.172 1 95.69 212 ILE A O 1
ATOM 1649 N N . LEU A 1 213 ? -7.734 20.078 26.203 1 93.19 213 LEU A N 1
ATOM 1650 C CA . LEU A 1 213 ? -7.297 18.75 26.656 1 93.19 213 LEU A CA 1
ATOM 1651 C C . LEU A 1 213 ? -5.777 18.688 26.734 1 93.19 213 LEU A C 1
ATOM 1653 O O . LEU A 1 213 ? -5.078 19.219 25.859 1 93.19 213 LEU A O 1
ATOM 1657 N N . ASN A 1 214 ? -5.332 18.156 27.781 1 88.62 214 ASN A N 1
ATOM 1658 C CA . ASN A 1 214 ? -3.906 17.891 27.953 1 88.62 214 ASN A CA 1
ATOM 1659 C C . ASN A 1 214 ? -3.656 16.594 28.703 1 88.62 214 ASN A C 1
ATOM 1661 O O . ASN A 1 214 ? -4.18 16.406 29.812 1 88.62 214 ASN A O 1
ATOM 1665 N N . ALA A 1 215 ? -2.885 15.695 28.172 1 84 215 ALA A N 1
ATOM 1666 C CA . ALA A 1 215 ? -2.523 14.414 28.766 1 84 215 ALA A CA 1
ATOM 1667 C C . ALA A 1 215 ? -3.764 13.656 29.234 1 84 215 ALA A C 1
ATOM 1669 O O . ALA A 1 215 ? -3.795 13.125 30.344 1 84 215 ALA A O 1
ATOM 1670 N N . GLY A 1 216 ? -4.805 13.789 28.5 1 85.88 216 GLY A N 1
ATOM 1671 C CA . GLY A 1 216 ? -6.02 13.047 28.781 1 85.88 216 GLY A CA 1
ATOM 1672 C C . GLY A 1 216 ? -6.922 13.742 29.781 1 85.88 216 GLY A C 1
ATOM 1673 O O . GLY A 1 216 ? -8.008 13.242 30.094 1 85.88 216 GLY A O 1
ATOM 1674 N N . GLU A 1 217 ? -6.488 14.875 30.297 1 91.62 217 GLU A N 1
ATOM 1675 C CA . GLU A 1 217 ? -7.266 15.609 31.281 1 91.62 217 GLU A CA 1
ATOM 1676 C C . GLU A 1 217 ? -7.902 16.859 30.672 1 91.62 217 GLU A C 1
ATOM 1678 O O . GLU A 1 217 ? -7.316 17.5 29.812 1 91.62 217 GLU A O 1
ATOM 1683 N N . VAL A 1 218 ? -9.094 17.125 31.219 1 94.69 218 VAL A N 1
ATOM 1684 C CA . VAL A 1 218 ? -9.773 18.344 30.781 1 94.69 218 VAL A CA 1
ATOM 1685 C C . VAL A 1 218 ? -9.352 19.516 31.672 1 94.69 218 VAL A C 1
ATOM 1687 O O . VAL A 1 218 ? -9.672 19.531 32.875 1 94.69 218 VAL A O 1
ATOM 1690 N N . MET A 1 219 ? -8.742 20.516 31.109 1 95.25 219 MET A N 1
ATOM 1691 C CA . MET A 1 219 ? -8.242 21.656 31.875 1 95.25 219 MET A CA 1
ATOM 1692 C C . MET A 1 219 ? -9.273 22.781 31.922 1 95.25 219 MET A C 1
ATOM 1694 O O . MET A 1 219 ? -9.242 23.609 32.812 1 95.25 219 MET A O 1
ATOM 1698 N N . TYR A 1 220 ? -10.055 22.828 30.906 1 95.94 220 TYR A N 1
ATOM 1699 C CA . TYR A 1 220 ? -11.07 23.859 30.797 1 95.94 220 TYR A CA 1
ATOM 1700 C C . TYR A 1 220 ? -12.133 23.484 29.781 1 95.94 220 TYR A C 1
ATOM 1702 O O . TYR A 1 220 ? -11.828 22.891 28.734 1 95.94 220 TYR A O 1
ATOM 1710 N N . HIS A 1 221 ? -13.367 23.688 30.062 1 96.25 221 HIS A N 1
ATOM 1711 C CA . HIS A 1 221 ? -14.492 23.609 29.125 1 96.25 221 HIS A CA 1
ATOM 1712 C C . HIS A 1 221 ? -15.516 24.703 29.406 1 96.25 221 HIS A C 1
ATOM 1714 O O . HIS A 1 221 ? -16.156 24.719 30.453 1 96.25 221 HIS A O 1
ATOM 1720 N N . GLY A 1 222 ? -15.656 25.594 28.453 1 94.44 222 GLY A N 1
ATOM 1721 C CA . GLY A 1 222 ? -16.562 26.719 28.656 1 94.44 222 GLY A CA 1
ATOM 1722 C C . GLY A 1 222 ? -16.547 27.719 27.516 1 94.44 222 GLY A C 1
ATOM 1723 O O . GLY A 1 222 ? -16.062 27.422 26.422 1 94.44 222 GLY A O 1
ATOM 1724 N N . PRO A 1 223 ? -17.141 28.859 27.75 1 95.06 223 PRO A N 1
ATOM 1725 C CA . PRO A 1 223 ? -17.203 29.891 26.703 1 95.06 223 PRO A CA 1
ATOM 1726 C C . PRO A 1 223 ? -15.82 30.422 26.312 1 95.06 223 PRO A C 1
ATOM 1728 O O . PRO A 1 223 ? -14.969 30.625 27.188 1 95.06 223 PRO A O 1
ATOM 1731 N N . MET A 1 224 ? -15.648 30.672 25.062 1 95.06 224 MET A N 1
ATOM 1732 C CA . MET A 1 224 ? -14.391 31.188 24.531 1 95.06 224 MET A CA 1
ATOM 1733 C C . MET A 1 224 ? -14.062 32.562 25.125 1 95.06 224 MET A C 1
ATOM 1735 O O . MET A 1 224 ? -12.891 32.844 25.359 1 95.06 224 MET A O 1
ATOM 1739 N N . GLU A 1 225 ? -14.992 33.312 25.484 1 92.62 225 GLU A N 1
ATOM 1740 C CA . GLU A 1 225 ? -14.805 34.656 25.953 1 92.62 225 GLU A CA 1
ATOM 1741 C C . GLU A 1 225 ? -14.227 34.688 27.375 1 92.62 225 GLU A C 1
ATOM 1743 O O . GLU A 1 225 ? -13.555 35.656 27.75 1 92.62 225 GLU A O 1
ATOM 1748 N N . GLU A 1 226 ? -14.414 33.625 28.078 1 94 226 GLU A N 1
ATOM 1749 C CA . GLU A 1 226 ? -14.039 33.625 29.484 1 94 226 GLU A CA 1
ATOM 1750 C C . GLU A 1 226 ? -12.727 32.875 29.688 1 94 226 GLU A C 1
ATOM 1752 O O . GLU A 1 226 ? -12.148 32.938 30.781 1 94 226 GLU A O 1
ATOM 1757 N N . VAL A 1 227 ? -12.211 32.281 28.703 1 94.94 227 VAL A N 1
ATOM 1758 C CA . VAL A 1 227 ? -11.094 31.359 28.859 1 94.94 227 VAL A CA 1
ATOM 1759 C C . VAL A 1 227 ? -9.844 32.125 29.281 1 94.94 227 VAL A C 1
ATOM 1761 O O . VAL A 1 227 ? -9.094 31.688 30.156 1 94.94 227 VAL A O 1
ATOM 1764 N N . VAL A 1 228 ? -9.57 33.25 28.672 1 94 228 VAL A N 1
ATOM 1765 C CA . VAL A 1 228 ? -8.367 34.031 28.953 1 94 228 VAL A CA 1
ATOM 1766 C C . VAL A 1 228 ? -8.422 34.562 30.391 1 94 228 VAL A C 1
ATOM 1768 O O . VAL A 1 228 ? -7.438 34.5 31.125 1 94 228 VAL A O 1
ATOM 1771 N N . ALA A 1 229 ? -9.594 35.062 30.812 1 93.06 229 ALA A N 1
ATOM 1772 C CA . ALA A 1 229 ? -9.781 35.562 32.156 1 93.06 229 ALA A CA 1
ATOM 1773 C C . ALA A 1 229 ? -9.656 34.438 33.188 1 93.06 229 ALA A C 1
ATOM 1775 O O . ALA A 1 229 ? -9.141 34.656 34.281 1 93.06 229 ALA A O 1
ATOM 1776 N N . TYR A 1 230 ? -10.195 33.344 32.906 1 94.44 230 TYR A N 1
ATOM 1777 C CA . TYR A 1 230 ? -10.133 32.219 33.812 1 94.44 230 TYR A CA 1
ATOM 1778 C C . TYR A 1 230 ? -8.688 31.844 34.156 1 94.44 230 TYR A C 1
ATOM 1780 O O . TYR A 1 230 ? -8.336 31.719 35.312 1 94.44 230 TYR A O 1
ATOM 1788 N N . PHE A 1 231 ? -7.859 31.719 33.219 1 94.5 231 PHE A N 1
ATOM 1789 C CA . PHE A 1 231 ? -6.477 31.297 33.438 1 94.5 231 PHE A CA 1
ATOM 1790 C C . PHE A 1 231 ? -5.66 32.469 34 1 94.5 231 PHE A C 1
ATOM 1792 O O . PHE A 1 231 ? -4.668 32.25 34.719 1 94.5 231 PHE A O 1
ATOM 1799 N N . ALA A 1 232 ? -6.07 33.656 33.594 1 91.69 232 ALA A N 1
ATOM 1800 C CA . ALA A 1 232 ? -5.438 34.812 34.219 1 91.69 232 ALA A CA 1
ATOM 1801 C C . ALA A 1 232 ? -5.641 34.781 35.75 1 91.69 232 ALA A C 1
ATOM 1803 O O . ALA A 1 232 ? -4.754 35.156 36.5 1 91.69 232 ALA A O 1
ATOM 1804 N N . GLY A 1 233 ? -6.797 34.312 36.156 1 89.69 233 GLY A N 1
ATOM 1805 C CA . GLY A 1 233 ? -7.094 34.156 37.562 1 89.69 233 GLY A CA 1
ATOM 1806 C C . GLY A 1 233 ? -6.227 33.094 38.25 1 89.69 233 GLY A C 1
ATOM 1807 O O . GLY A 1 233 ? -6.031 33.156 39.469 1 89.69 233 GLY A O 1
ATOM 1808 N N . LEU A 1 234 ? -5.723 32.219 37.469 1 91.81 234 LEU A N 1
ATOM 1809 C CA . LEU A 1 234 ? -4.859 31.188 38 1 91.81 234 LEU A CA 1
ATOM 1810 C C . LEU A 1 234 ? -3.396 31.609 37.969 1 91.81 234 LEU A C 1
ATOM 1812 O O . LEU A 1 234 ? -2.506 30.844 38.344 1 91.81 234 LEU A O 1
ATOM 1816 N N . GLY A 1 235 ? -3.195 32.812 37.438 1 90.75 235 GLY A N 1
ATOM 1817 C CA . GLY A 1 235 ? -1.847 33.375 37.5 1 90.75 235 GLY A CA 1
ATOM 1818 C C . GLY A 1 235 ? -1.137 33.281 36.156 1 90.75 235 GLY A C 1
ATOM 1819 O O . GLY A 1 235 ? 0.092 33.375 36.094 1 90.75 235 GLY A O 1
ATOM 1820 N N . PHE A 1 236 ? -1.889 33.031 35.094 1 93.38 236 PHE A N 1
ATOM 1821 C CA . PHE A 1 236 ? -1.277 32.969 33.781 1 93.38 236 PHE A CA 1
ATOM 1822 C C . PHE A 1 236 ? -1.852 34 32.844 1 93.38 236 PHE A C 1
ATOM 1824 O O . PHE A 1 236 ? -3.059 34.031 32.594 1 93.38 236 PHE A O 1
ATOM 1831 N N . GLU A 1 237 ? -1.002 34.812 32.344 1 91.5 237 GLU A N 1
ATOM 1832 C CA . GLU A 1 237 ? -1.47 35.875 31.469 1 91.5 237 GLU A CA 1
ATOM 1833 C C . GLU A 1 237 ? -0.862 35.719 30.078 1 91.5 237 GLU A C 1
ATOM 1835 O O . GLU A 1 237 ? 0.321 35.406 29.938 1 91.5 237 GLU A O 1
ATOM 1840 N N . CYS A 1 238 ? -1.696 35.844 29.062 1 88.88 238 CYS A N 1
ATOM 1841 C CA . CYS A 1 238 ? -1.267 35.812 27.672 1 88.88 238 CYS A CA 1
ATOM 1842 C C . CYS A 1 238 ? -0.542 37.094 27.281 1 88.88 238 CYS A C 1
ATOM 1844 O O . CYS A 1 238 ? -1.105 38.188 27.375 1 88.88 238 CYS A O 1
ATOM 1846 N N . PRO A 1 239 ? 0.69 36.969 26.891 1 81.69 239 PRO A N 1
ATOM 1847 C CA . PRO A 1 239 ? 1.411 38.188 26.469 1 81.69 239 PRO A CA 1
ATOM 1848 C C . PRO A 1 239 ? 0.763 38.875 25.266 1 81.69 239 PRO A C 1
ATOM 1850 O O . PRO A 1 239 ? 0.105 38.219 24.469 1 81.69 239 PRO A O 1
ATOM 1853 N N . PRO A 1 240 ? 0.953 40.219 25.297 1 76.44 240 PRO A N 1
ATOM 1854 C CA . PRO A 1 240 ? 0.402 40.938 24.125 1 76.44 240 PRO A CA 1
ATOM 1855 C C . PRO A 1 240 ? 1.03 40.5 22.812 1 76.44 240 PRO A C 1
ATOM 1857 O O . PRO A 1 240 ? 2.248 40.312 22.734 1 76.44 240 PRO A O 1
ATOM 1860 N N . GLY A 1 241 ? 0.239 40.094 21.797 1 68 241 GLY A N 1
ATOM 1861 C CA . GLY A 1 241 ? 0.743 39.688 20.5 1 68 241 GLY A CA 1
ATOM 1862 C C . GLY A 1 241 ? 0.771 38.188 20.312 1 68 241 GLY A C 1
ATOM 1863 O O . GLY A 1 241 ? 1.009 37.719 19.203 1 68 241 GLY A O 1
ATOM 1864 N N . ARG A 1 242 ? 0.652 37.469 21.453 1 74.69 242 ARG A N 1
ATOM 1865 C CA . ARG A 1 242 ? 0.651 36.031 21.344 1 74.69 242 ARG A CA 1
ATOM 1866 C C . ARG A 1 242 ? -0.744 35.5 21.016 1 74.69 242 ARG A C 1
ATOM 1868 O O . ARG A 1 242 ? -1.741 36.031 21.5 1 74.69 242 ARG A O 1
ATOM 1875 N N . ASP A 1 243 ? -0.659 34.5 20.188 1 81 243 ASP A N 1
ATOM 1876 C CA . ASP A 1 243 ? -1.929 33.875 19.844 1 81 243 ASP A CA 1
ATOM 1877 C C . ASP A 1 243 ? -2.533 33.156 21.031 1 81 243 ASP A C 1
ATOM 1879 O O . ASP A 1 243 ? -1.833 32.406 21.734 1 81 243 ASP A O 1
ATOM 1883 N N . VAL A 1 244 ? -3.746 33.344 21.234 1 85.75 244 VAL A N 1
ATOM 1884 C CA . VAL A 1 244 ? -4.457 32.812 22.375 1 85.75 244 VAL A CA 1
ATOM 1885 C C . VAL A 1 244 ? -4.387 31.281 22.344 1 85.75 244 VAL A C 1
ATOM 1887 O O . VAL A 1 244 ? -4.199 30.625 23.375 1 85.75 244 VAL A O 1
ATOM 1890 N N . ALA A 1 245 ? -4.512 30.719 21.188 1 87.81 245 ALA A N 1
ATOM 1891 C CA . ALA A 1 245 ? -4.504 29.266 21.062 1 87.81 245 ALA A CA 1
ATOM 1892 C C . ALA A 1 245 ? -3.158 28.688 21.484 1 87.81 245 ALA A C 1
ATOM 1894 O O . ALA A 1 245 ? -3.104 27.656 22.156 1 87.81 245 ALA A O 1
ATOM 1895 N N . ASP A 1 246 ? -2.145 29.344 21.125 1 80.81 246 ASP A N 1
ATOM 1896 C CA . ASP A 1 246 ? -0.807 28.891 21.484 1 80.81 246 ASP A CA 1
ATOM 1897 C C . ASP A 1 246 ? -0.579 29.016 22.984 1 80.81 246 ASP A C 1
ATOM 1899 O O . ASP A 1 246 ? 0.038 28.141 23.609 1 80.81 246 ASP A O 1
ATOM 1903 N N . TYR A 1 247 ? -1.073 30.188 23.453 1 87.44 247 TYR A N 1
ATOM 1904 C CA . TYR A 1 247 ? -1.017 30.422 24.891 1 87.44 247 TYR A CA 1
ATOM 1905 C C . TYR A 1 247 ? -1.726 29.312 25.656 1 87.44 247 TYR A C 1
ATOM 1907 O O . TYR A 1 247 ? -1.174 28.75 26.609 1 87.44 247 TYR A O 1
ATOM 1915 N N . LEU A 1 248 ? -2.791 28.859 25.234 1 90.44 248 LEU A N 1
ATOM 1916 C CA . LEU A 1 248 ? -3.617 27.875 25.938 1 90.44 248 LEU 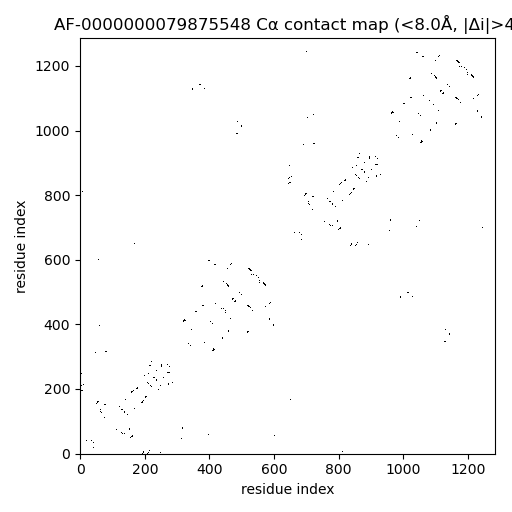A CA 1
ATOM 1917 C C . LEU A 1 248 ? -3.016 26.484 25.828 1 90.44 248 LEU A C 1
ATOM 1919 O O . LEU A 1 248 ? -3.084 25.688 26.766 1 90.44 248 LEU A O 1
ATOM 1923 N N . VAL A 1 249 ? -2.482 26.141 24.719 1 87.19 249 VAL A N 1
ATOM 1924 C CA . VAL A 1 249 ? -1.918 24.812 24.5 1 87.19 249 VAL A CA 1
ATOM 1925 C C . VAL A 1 249 ? -0.625 24.656 25.297 1 87.19 249 VAL A C 1
ATOM 1927 O O . VAL A 1 249 ? -0.278 23.547 25.703 1 87.19 249 VAL A O 1
ATOM 1930 N N . ASP A 1 250 ? 0.005 25.75 25.562 1 83.62 250 ASP A N 1
ATOM 1931 C CA . ASP A 1 250 ? 1.273 25.719 26.281 1 83.62 250 ASP A CA 1
ATOM 1932 C C . ASP A 1 250 ? 1.048 25.516 27.781 1 83.62 250 ASP A C 1
ATOM 1934 O O . ASP A 1 250 ? 1.972 25.156 28.516 1 83.62 250 ASP A O 1
ATOM 1938 N N . LEU A 1 251 ? -0.11 25.797 28.172 1 87.81 251 LEU A N 1
ATOM 1939 C CA . LEU A 1 251 ? -0.406 25.625 29.594 1 87.81 251 LEU A CA 1
ATOM 1940 C C . LEU A 1 251 ? -0.36 24.156 30 1 87.81 251 LEU A C 1
ATOM 1942 O O . LEU A 1 251 ? -0.879 23.297 29.266 1 87.81 251 LEU A O 1
ATOM 1946 N N . GLY A 1 252 ? 0.222 23.797 31.062 1 84 252 GLY A N 1
ATOM 1947 C CA . GLY A 1 252 ? 0.385 22.422 31.516 1 84 252 GLY A CA 1
ATOM 1948 C C . GLY A 1 252 ? 1.63 21.75 30.953 1 84 252 GLY A C 1
ATOM 1949 O O . GLY A 1 252 ? 1.81 20.547 31.094 1 84 252 GLY A O 1
ATOM 1950 N N . THR A 1 253 ? 2.293 22.516 30.141 1 80.19 253 THR A N 1
ATOM 1951 C CA . THR A 1 253 ? 3.572 22.047 29.625 1 80.19 253 THR A CA 1
ATOM 1952 C C . THR A 1 253 ? 4.73 22.812 30.266 1 80.19 253 THR A C 1
ATOM 1954 O O . THR A 1 253 ? 4.512 23.703 31.078 1 80.19 253 THR A O 1
ATOM 1957 N N . LYS A 1 254 ? 5.93 22.453 29.875 1 74.38 254 LYS A N 1
ATOM 1958 C CA . LYS A 1 254 ? 7.109 23.109 30.438 1 74.38 254 LYS A CA 1
ATOM 1959 C C . LYS A 1 254 ? 7.188 24.562 30 1 74.38 254 LYS A C 1
ATOM 1961 O O . LYS A 1 254 ? 7.836 25.375 30.656 1 74.38 254 LYS A O 1
ATOM 1966 N N . GLN A 1 255 ? 6.488 24.938 29.016 1 76.12 255 GLN A N 1
ATOM 1967 C CA . GLN A 1 255 ? 6.562 26.281 28.453 1 76.12 255 GLN A CA 1
ATOM 1968 C C . GLN A 1 255 ? 5.656 27.25 29.219 1 76.12 255 GLN A C 1
ATOM 1970 O O . GLN A 1 255 ? 5.707 28.453 29 1 76.12 255 GLN A O 1
ATOM 1975 N N . GLN A 1 256 ? 4.93 26.719 30.125 1 83.81 256 GLN A N 1
ATOM 1976 C CA . GLN A 1 256 ? 3.955 27.547 30.828 1 83.81 256 GLN A CA 1
ATOM 1977 C C . GLN A 1 256 ? 4.648 28.609 31.688 1 83.81 256 GLN A C 1
ATOM 1979 O O . GLN A 1 256 ? 4.062 29.656 31.984 1 83.81 256 GLN A O 1
ATOM 1984 N N . TYR A 1 257 ? 5.938 28.406 31.969 1 80.12 257 TYR A N 1
ATOM 1985 C CA . TYR A 1 257 ? 6.664 29.297 32.875 1 80.12 257 TYR A CA 1
ATOM 1986 C C . TYR A 1 257 ? 6.719 30.719 32.281 1 80.12 257 TYR A C 1
ATOM 1988 O O . TYR A 1 257 ? 6.75 31.688 33.031 1 80.12 257 TYR A O 1
ATOM 1996 N N . GLN A 1 258 ? 6.602 30.812 31.016 1 79.88 258 GLN A N 1
ATOM 1997 C CA . GLN A 1 258 ? 6.723 32.094 30.359 1 79.88 258 GLN A CA 1
ATOM 1998 C C . GLN A 1 258 ? 5.469 32.938 30.562 1 79.88 258 GLN A C 1
ATOM 2000 O O . GLN A 1 258 ? 5.504 34.156 30.406 1 79.88 258 GLN A O 1
ATOM 2005 N N . TYR A 1 259 ? 4.461 32.312 31.016 1 88 259 TYR A N 1
ATOM 2006 C CA . TYR A 1 259 ? 3.186 33 31.109 1 88 259 TYR A CA 1
ATOM 2007 C C . TYR A 1 259 ? 2.834 33.281 32.562 1 88 259 TYR A C 1
ATOM 2009 O O . TYR A 1 259 ? 1.771 33.844 32.875 1 88 259 TYR A O 1
ATOM 2017 N N . GLN A 1 260 ? 3.689 32.906 33.531 1 88.81 260 GLN A N 1
ATOM 2018 C CA . GLN A 1 260 ? 3.404 33.031 34.938 1 88.81 260 GLN A CA 1
ATOM 2019 C C . GLN A 1 260 ? 3.578 34.469 35.406 1 88.81 260 GLN A C 1
ATOM 2021 O O . GLN A 1 260 ? 4.551 35.125 35.031 1 88.81 260 GLN A O 1
ATOM 2026 N N . VAL A 1 261 ? 2.518 34.938 35.969 1 86.44 261 VAL A N 1
ATOM 2027 C CA . VAL A 1 261 ? 2.561 36.281 36.531 1 86.44 261 VAL A CA 1
ATOM 2028 C C . VAL A 1 261 ? 2.521 36.219 38.062 1 86.44 261 VAL A C 1
ATOM 2030 O O . VAL A 1 261 ? 1.977 35.25 38.625 1 86.44 261 VAL A O 1
ATOM 2033 N N . GLU A 1 262 ? 3.146 37.156 38.75 1 80.12 262 GLU A N 1
ATOM 2034 C CA . GLU A 1 262 ? 3.223 37.188 40.219 1 80.12 262 GLU A CA 1
ATOM 2035 C C . GLU A 1 262 ? 1.869 37.531 40.844 1 80.12 262 GLU A C 1
ATOM 2037 O O . GLU A 1 262 ? 1.25 38.531 40.469 1 80.12 262 GLU A O 1
ATOM 2042 N N . ILE A 1 263 ? 1.33 36.531 41.5 1 75.38 263 ILE A N 1
ATOM 2043 C CA . ILE A 1 263 ? 0.092 36.75 42.25 1 75.38 263 ILE A CA 1
ATOM 2044 C C . ILE A 1 263 ? 0.412 37.219 43.656 1 75.38 263 ILE A C 1
ATOM 2046 O O . ILE A 1 263 ? 1.3 36.688 44.312 1 75.38 263 ILE A O 1
ATOM 2050 N N . PRO A 1 264 ? -0.2 38.344 44.062 1 74.19 264 PRO A N 1
ATOM 2051 C CA . PRO A 1 264 ? 0.098 38.938 45.375 1 74.19 264 PRO A CA 1
ATOM 2052 C C . PRO A 1 264 ? -0.156 37.969 46.531 1 74.19 264 PRO A C 1
ATOM 2054 O O . PRO A 1 264 ? 0.206 38.281 47.656 1 74.19 264 PRO A O 1
ATOM 2057 N N . GLU A 1 265 ? -0.704 36.875 46.344 1 67.94 265 GLU A N 1
ATOM 2058 C CA . GLU A 1 265 ? -0.961 35.969 47.438 1 67.94 265 GLU A CA 1
ATOM 2059 C C . GLU A 1 265 ? 0.299 35.219 47.844 1 67.94 265 GLU A C 1
ATOM 2061 O O . GLU A 1 265 ? 0.998 34.656 46.969 1 67.94 265 GLU A O 1
ATOM 2066 N N . ARG A 1 266 ? 1.083 35.531 49.031 1 62.62 266 ARG A N 1
ATOM 2067 C CA . ARG A 1 266 ? 2.367 35.094 49.562 1 62.62 266 ARG A CA 1
ATOM 2068 C C . ARG A 1 266 ? 2.609 33.625 49.281 1 62.62 266 ARG A C 1
ATOM 2070 O O . ARG A 1 266 ? 3.746 33.219 49.031 1 62.62 266 ARG A O 1
ATOM 2077 N N . ASN A 1 267 ? 1.512 32.719 49.094 1 69.62 267 ASN A N 1
ATOM 2078 C CA . ASN A 1 267 ? 1.783 31.297 49 1 69.62 267 ASN A CA 1
ATOM 2079 C C . ASN A 1 267 ? 0.972 30.672 47.875 1 69.62 267 ASN A C 1
ATOM 2081 O O . ASN A 1 267 ? 0.489 29.547 48 1 69.62 267 ASN A O 1
ATOM 2085 N N . TYR A 1 268 ? 1.047 31.375 46.812 1 77.44 268 TYR A N 1
ATOM 2086 C CA . TYR A 1 268 ? 0.273 30.797 45.719 1 77.44 268 TYR A CA 1
ATOM 2087 C C . TYR A 1 268 ? 1.09 29.766 44.938 1 77.44 268 TYR A C 1
ATOM 2089 O O . TYR A 1 268 ? 2.236 30.016 44.562 1 77.44 268 TYR A O 1
ATOM 2097 N N . VAL A 1 269 ? 0.57 28.562 44.969 1 81.06 269 VAL A N 1
ATOM 2098 C CA . VAL A 1 269 ? 1.223 27.484 44.219 1 81.06 269 VAL A CA 1
ATOM 2099 C C . VAL A 1 269 ? 0.63 27.391 42.812 1 81.06 269 VAL A C 1
ATOM 2101 O O . VAL A 1 269 ? -0.565 27.125 42.656 1 81.06 269 VAL A O 1
ATOM 2104 N N . TYR A 1 270 ? 1.428 27.688 41.844 1 88.81 270 TYR A N 1
ATOM 2105 C CA . TYR A 1 270 ? 1.011 27.594 40.438 1 88.81 270 TYR A CA 1
ATOM 2106 C C . TYR A 1 270 ? 0.822 26.141 40 1 88.81 270 TYR A C 1
ATOM 2108 O O . TYR A 1 270 ? 1.639 25.281 40.344 1 88.81 270 TYR A O 1
ATOM 2116 N N . PRO A 1 271 ? -0.258 25.922 39.344 1 91.25 271 PRO A N 1
ATOM 2117 C CA . PRO A 1 271 ? -0.395 24.562 38.812 1 91.25 271 PRO A CA 1
ATOM 2118 C C . PRO A 1 271 ? 0.625 24.266 37.719 1 91.25 271 PRO A C 1
ATOM 2120 O O . PRO A 1 271 ? 0.907 25.125 36.875 1 91.25 271 PRO A O 1
ATOM 2123 N N . ARG A 1 272 ? 1.169 23.062 37.75 1 86.5 272 ARG A N 1
ATOM 2124 C CA . ARG A 1 272 ? 2.225 22.719 36.812 1 86.5 272 ARG A CA 1
ATOM 2125 C C . ARG A 1 272 ? 1.815 21.531 35.938 1 86.5 272 ARG A C 1
ATOM 2127 O O . ARG A 1 272 ? 2.109 21.5 34.75 1 86.5 272 ARG A O 1
ATOM 2134 N N . GLU A 1 273 ? 1.104 20.656 36.562 1 89.19 273 GLU A N 1
ATOM 2135 C CA . GLU A 1 273 ? 0.705 19.453 35.844 1 89.19 273 GLU A CA 1
ATOM 2136 C C . GLU A 1 273 ? -0.737 19.562 35.344 1 89.19 273 GLU A C 1
ATOM 2138 O O . GLU A 1 273 ? -1.57 20.203 36 1 89.19 273 GLU A O 1
ATOM 2143 N N . PRO A 1 274 ? -0.976 18.922 34.219 1 91.75 274 PRO A N 1
ATOM 2144 C CA . PRO A 1 274 ? -2.346 18.938 33.688 1 91.75 274 PRO A CA 1
ATOM 2145 C C . PRO A 1 274 ? -3.369 18.453 34.719 1 91.75 274 PRO A C 1
ATOM 2147 O O . PRO A 1 274 ? -4.496 18.953 34.75 1 91.75 274 PRO A O 1
ATOM 2150 N N . SER A 1 275 ? -2.953 17.531 35.562 1 92.62 275 SER A N 1
ATOM 2151 C CA . SER A 1 275 ? -3.865 17 36.562 1 92.62 275 SER A CA 1
ATOM 2152 C C . SER A 1 275 ? -4.25 18.062 37.594 1 92.62 275 SER A C 1
ATOM 2154 O O . SER A 1 275 ? -5.383 18.094 38.062 1 92.62 275 SER A O 1
ATOM 2156 N N . GLU A 1 276 ? -3.32 18.906 37.844 1 93.56 276 GLU A N 1
ATOM 2157 C CA . GLU A 1 276 ? -3.596 20 38.781 1 93.56 276 GLU A CA 1
ATOM 2158 C C . GLU A 1 276 ? -4.578 21 38.156 1 93.56 276 GLU A C 1
ATOM 2160 O O . GLU A 1 276 ? -5.492 21.469 38.844 1 93.56 276 GLU A O 1
ATOM 2165 N N . PHE A 1 277 ? -4.359 21.312 36.938 1 94.69 277 PHE A N 1
ATOM 2166 C CA . PHE A 1 277 ? -5.281 22.188 36.219 1 94.69 277 PHE A CA 1
ATOM 2167 C C . PHE A 1 277 ? -6.684 21.594 36.188 1 94.69 277 PHE A C 1
ATOM 2169 O O . PHE A 1 277 ? -7.672 22.312 36.375 1 94.69 277 PHE A O 1
ATOM 2176 N N . ALA A 1 278 ? -6.766 20.328 35.969 1 95.06 278 ALA A N 1
ATOM 2177 C CA . ALA A 1 278 ? -8.047 19.625 35.906 1 95.06 278 ALA A CA 1
ATOM 2178 C C . ALA A 1 278 ? -8.766 19.656 37.25 1 95.06 278 ALA A C 1
ATOM 2180 O O . ALA A 1 278 ? -9.984 19.812 37.281 1 95.06 278 ALA A O 1
ATOM 2181 N N . SER A 1 279 ? -7.988 19.453 38.344 1 94.56 279 SER A N 1
ATOM 2182 C CA . SER A 1 279 ? -8.57 19.484 39.688 1 94.56 279 SER A CA 1
ATOM 2183 C C . SER A 1 279 ? -9.133 20.875 40 1 94.56 279 SER A C 1
ATOM 2185 O O . SER A 1 279 ? -10.211 20.984 40.594 1 94.56 279 SER A O 1
ATOM 2187 N N . ILE A 1 280 ? -8.383 21.844 39.625 1 94.56 280 ILE A N 1
ATOM 2188 C CA . ILE A 1 280 ? -8.828 23.219 39.844 1 94.56 280 ILE A CA 1
ATOM 2189 C C . ILE A 1 280 ? -10.102 23.484 39.031 1 94.56 280 ILE A C 1
ATOM 2191 O O . ILE A 1 280 ? -11.016 24.156 39.531 1 94.56 280 ILE A O 1
ATOM 2195 N N . PHE A 1 281 ? -10.148 23 37.875 1 95.5 281 PHE A N 1
ATOM 2196 C CA . PHE A 1 281 ? -11.312 23.188 37.031 1 95.5 281 PHE A CA 1
ATOM 2197 C C . PHE A 1 281 ? -12.539 22.5 37.625 1 95.5 281 PHE A C 1
ATOM 2199 O O . PHE A 1 281 ? -13.641 23.047 37.562 1 95.5 281 PHE A O 1
ATOM 2206 N N . ARG A 1 282 ? -12.398 21.312 38.125 1 93.81 282 ARG A N 1
ATOM 2207 C CA . ARG A 1 282 ? -13.5 20.562 38.719 1 93.81 282 ARG A CA 1
ATOM 2208 C C . ARG A 1 282 ? -14.094 21.312 39.906 1 93.81 282 ARG A C 1
ATOM 2210 O O . ARG A 1 282 ? -15.281 21.172 40.188 1 93.81 282 ARG A O 1
ATOM 2217 N N . ASP A 1 283 ? -13.305 22.141 40.531 1 92.5 283 ASP A N 1
ATOM 2218 C CA . ASP A 1 283 ? -13.75 22.891 41.688 1 92.5 283 ASP A CA 1
ATOM 2219 C C . ASP A 1 283 ? -14.219 24.297 41.281 1 92.5 283 ASP A C 1
ATOM 2221 O O . ASP A 1 283 ? -14.734 25.047 42.125 1 92.5 283 ASP A O 1
ATOM 2225 N N . SER A 1 284 ? -14.141 24.594 40.062 1 92.94 284 SER A N 1
ATOM 2226 C CA . SER A 1 284 ? -14.477 25.922 39.562 1 92.94 284 SER A CA 1
ATOM 2227 C C . SER A 1 284 ? -15.984 26.094 39.438 1 92.94 284 SER A C 1
ATOM 2229 O O . SER A 1 284 ? -16.734 25.109 39.406 1 92.94 284 SER A O 1
ATOM 2231 N N . HIS A 1 285 ? -16.406 27.328 39.312 1 92.12 285 HIS A N 1
ATOM 2232 C CA . HIS A 1 285 ? -17.828 27.656 39.156 1 92.12 285 HIS A CA 1
ATOM 2233 C C . HIS A 1 285 ? -18.328 27.203 37.781 1 92.12 285 HIS A C 1
ATOM 2235 O O . HIS A 1 285 ? -19.484 26.797 37.656 1 92.12 285 HIS A O 1
ATOM 2241 N N . LEU A 1 286 ? -17.484 27.25 36.812 1 92.56 286 LEU A N 1
ATOM 2242 C CA . LEU A 1 286 ? -17.875 26.859 35.469 1 92.56 286 LEU A CA 1
ATOM 2243 C C . LEU A 1 286 ? -18.234 25.375 35.406 1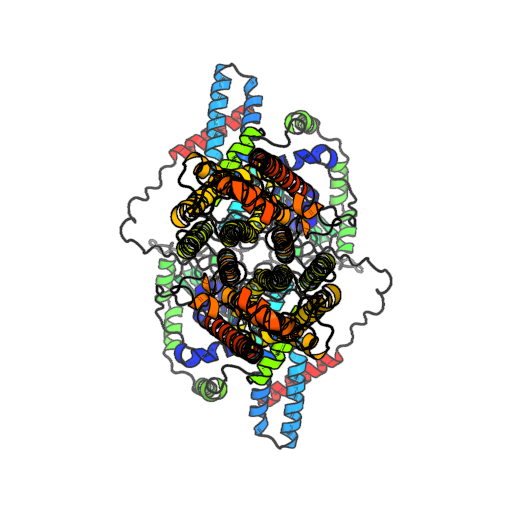 92.56 286 LEU A C 1
ATOM 2245 O O . LEU A 1 286 ? -19.219 25 34.781 1 92.56 286 LEU A O 1
ATOM 2249 N N . TYR A 1 287 ? -17.406 24.562 36 1 93.62 287 TYR A N 1
ATOM 2250 C CA . TYR A 1 287 ? -17.656 23.125 36 1 93.62 287 TYR A CA 1
ATOM 2251 C C . TYR A 1 287 ? -18.953 22.812 36.75 1 93.62 287 TYR A C 1
ATOM 2253 O O . TYR A 1 287 ? -19.766 22.016 36.281 1 93.62 287 TYR A O 1
ATOM 2261 N N . GLN A 1 288 ? -19.156 23.422 37.906 1 92.31 288 GLN A N 1
ATOM 2262 C CA . GLN A 1 288 ? -20.344 23.172 38.719 1 92.31 288 GLN A CA 1
ATOM 2263 C C . GLN A 1 288 ? -21.594 23.672 38 1 92.31 288 GLN A C 1
ATOM 2265 O O . GLN A 1 288 ? -22.656 23.031 38.094 1 92.31 288 GLN A O 1
ATOM 2270 N N . ALA A 1 289 ? -21.438 24.719 37.344 1 91.75 289 ALA A N 1
ATOM 2271 C CA . ALA A 1 289 ? -22.578 25.234 36.562 1 91.75 289 ALA A CA 1
ATOM 2272 C C . ALA A 1 289 ? -22.953 24.281 35.438 1 91.75 289 ALA A C 1
ATOM 2274 O O . ALA A 1 289 ? -24.141 24.094 35.156 1 91.75 289 ALA A O 1
ATOM 2275 N N . THR A 1 290 ? -21.938 23.781 34.781 1 90.62 290 THR A N 1
ATOM 2276 C CA . THR A 1 290 ? -22.188 22.828 33.688 1 90.62 290 THR A CA 1
ATOM 2277 C C . THR A 1 290 ? -22.844 21.562 34.219 1 90.62 290 THR A C 1
ATOM 2279 O O . THR A 1 290 ? -23.734 21.016 33.594 1 90.62 290 THR A O 1
ATOM 2282 N N . LEU A 1 291 ? -22.453 21.078 35.375 1 89.88 291 LEU A N 1
ATOM 2283 C CA . LEU A 1 291 ? -23.031 19.891 36 1 89.88 291 LEU A CA 1
ATOM 2284 C C . LEU A 1 291 ? -24.484 20.125 36.375 1 89.88 291 LEU A C 1
ATOM 2286 O O . LEU A 1 291 ? -25.312 19.219 36.25 1 89.88 291 LEU A O 1
ATOM 2290 N N . ARG A 1 292 ? -24.719 21.281 36.844 1 89.75 292 ARG A N 1
ATOM 2291 C CA . ARG A 1 292 ? -26.094 21.625 37.219 1 89.75 292 ARG A CA 1
ATOM 2292 C C . ARG A 1 292 ? -27 21.641 35.969 1 89.75 292 ARG A C 1
ATOM 2294 O O . ARG A 1 292 ? -28.141 21.188 36.031 1 89.75 292 ARG A O 1
ATOM 2301 N N . LYS A 1 293 ? -26.438 22.141 34.969 1 87 293 LYS A N 1
ATOM 2302 C CA . LYS A 1 293 ? -27.203 22.188 33.719 1 87 293 LYS A CA 1
ATOM 2303 C C . LYS A 1 293 ? -27.484 20.781 33.188 1 87 293 LYS A C 1
ATOM 2305 O O . LYS A 1 293 ? -28.547 20.516 32.625 1 87 293 LYS A O 1
ATOM 2310 N N . LEU A 1 294 ? -26.578 19.906 33.344 1 86.06 294 LEU A N 1
ATOM 2311 C CA . LEU A 1 294 ? -26.719 18.531 32.906 1 86.06 294 LEU A CA 1
ATOM 2312 C C . LEU A 1 294 ? -27.766 17.781 33.719 1 86.06 294 LEU A C 1
ATOM 2314 O O . LEU A 1 294 ? -28.406 16.859 33.219 1 86.06 294 LEU A O 1
ATOM 2318 N N . GLU A 1 295 ? -27.969 18.25 35 1 85.06 295 GLU A N 1
ATOM 2319 C CA . GLU A 1 295 ? -28.922 17.594 35.875 1 85.06 295 GLU A CA 1
ATOM 2320 C C . GLU A 1 295 ? -30.328 18.125 35.656 1 85.06 295 GLU A C 1
ATOM 2322 O O . GLU A 1 295 ? -31.312 17.469 36 1 85.06 295 GLU A O 1
ATOM 2327 N N . GLU A 1 296 ? -30.297 19.203 35 1 86.44 296 GLU A N 1
ATOM 2328 C CA . GLU A 1 296 ? -31.625 19.734 34.688 1 86.44 296 GLU A CA 1
ATOM 2329 C C . GLU A 1 296 ? -32.344 18.875 33.656 1 86.44 296 GLU A C 1
ATOM 2331 O O . GLU A 1 296 ? -31.703 18.297 32.781 1 86.44 296 GLU A O 1
ATOM 2336 N N . PRO A 1 297 ? -33.625 18.703 33.938 1 82.88 297 PRO A N 1
ATOM 2337 C CA . PRO A 1 297 ? -34.375 17.891 32.969 1 82.88 297 PRO A CA 1
ATOM 2338 C C . PRO A 1 297 ? -34.375 18.5 31.578 1 82.88 297 PRO A C 1
ATOM 2340 O O . PRO A 1 297 ? -34.344 19.734 31.438 1 82.88 297 PRO A O 1
ATOM 2343 N N . LEU A 1 298 ? -34.375 17.703 30.625 1 83.56 298 LEU A N 1
ATOM 2344 C CA . LEU A 1 298 ? -34.375 18.125 29.219 1 83.56 298 LEU A CA 1
ATOM 2345 C C . LEU A 1 298 ? -35.625 18.906 28.875 1 83.56 298 LEU A C 1
ATOM 2347 O O . LEU A 1 298 ? -36.719 18.562 29.344 1 83.56 298 LEU A O 1
ATOM 2351 N N . HIS A 1 299 ? -35.438 19.938 28.203 1 82.19 299 HIS A N 1
ATOM 2352 C CA . HIS A 1 299 ? -36.562 20.703 27.734 1 82.19 299 HIS A CA 1
ATOM 2353 C C . HIS A 1 299 ? -37.562 19.828 26.969 1 82.19 299 HIS A C 1
ATOM 2355 O O . HIS A 1 299 ? -37.156 18.984 26.172 1 82.19 299 HIS A O 1
ATOM 2361 N N . PRO A 1 300 ? -38.719 19.969 27.219 1 81.12 300 PRO A N 1
ATOM 2362 C CA . PRO A 1 300 ? -39.75 19.156 26.562 1 81.12 300 PRO A CA 1
ATOM 2363 C C . PRO A 1 300 ? -39.656 19.234 25.031 1 81.12 300 PRO A C 1
ATOM 2365 O O . PRO A 1 300 ? -39.969 18.266 24.344 1 81.12 300 PRO A O 1
ATOM 2368 N N . THR A 1 301 ? -39.281 20.328 24.562 1 78.56 301 THR A N 1
ATOM 2369 C CA . THR A 1 301 ? -39.156 20.5 23.125 1 78.56 301 THR A CA 1
ATOM 2370 C C . THR A 1 301 ? -38.094 19.562 22.562 1 78.56 301 THR A C 1
ATOM 2372 O O . THR A 1 301 ? -38.219 19.031 21.453 1 78.56 301 THR A O 1
ATOM 2375 N N . LEU A 1 302 ? -37.094 19.406 23.312 1 79.5 302 LEU A N 1
ATOM 2376 C CA . LEU A 1 302 ? -36 18.516 22.859 1 79.5 302 LEU A CA 1
ATOM 2377 C C . LEU A 1 302 ? -36.469 17.062 22.891 1 79.5 302 LEU A C 1
ATOM 2379 O O . LEU A 1 302 ? -36.094 16.297 22 1 79.5 302 LEU A O 1
ATOM 2383 N N . LEU A 1 303 ? -37.219 16.734 23.812 1 80.25 303 LEU A N 1
ATOM 2384 C CA . LEU A 1 303 ? -37.719 15.375 23.922 1 80.25 303 LEU A CA 1
ATOM 2385 C C . LEU A 1 303 ? -38.688 15.078 22.781 1 80.25 303 LEU A C 1
ATOM 2387 O O . LEU A 1 303 ? -38.719 13.961 22.266 1 80.25 303 LEU A O 1
ATOM 2391 N N . GLU A 1 304 ? -39.406 16.047 22.516 1 78.81 304 GLU A N 1
ATOM 2392 C CA . GLU A 1 304 ? -40.344 15.898 21.391 1 78.81 304 GLU A CA 1
ATOM 2393 C C . GLU A 1 304 ? -39.594 15.703 20.078 1 78.81 304 GLU A C 1
ATOM 2395 O O . GLU A 1 304 ? -40 14.914 19.234 1 78.81 304 GLU A O 1
ATOM 2400 N N . ASN A 1 305 ? -38.531 16.438 19.984 1 74.88 305 ASN A N 1
ATOM 2401 C CA . ASN A 1 305 ? -37.719 16.312 18.781 1 74.88 305 ASN A CA 1
ATOM 2402 C C . ASN A 1 305 ? -37.094 14.922 18.672 1 74.88 305 ASN A C 1
ATOM 2404 O O . ASN A 1 305 ? -36.969 14.375 17.578 1 74.88 305 ASN A O 1
ATOM 2408 N N . VAL A 1 306 ? -36.719 14.406 19.734 1 78.19 306 VAL A N 1
ATOM 2409 C CA . VAL A 1 306 ? -36.125 13.062 19.75 1 78.19 306 VAL A CA 1
ATOM 2410 C C . VAL A 1 306 ? -37.188 12.039 19.328 1 78.19 306 VAL A C 1
ATOM 2412 O O . VAL A 1 306 ? -36.906 11.148 18.531 1 78.19 306 VAL A O 1
ATOM 2415 N N . HIS A 1 307 ? -38.344 12.188 19.828 1 77.5 307 HIS A N 1
ATOM 2416 C CA . HIS A 1 307 ? -39.406 11.242 19.531 1 77.5 307 HIS A CA 1
ATOM 2417 C C . HIS A 1 307 ? -39.875 11.367 18.078 1 77.5 307 HIS A C 1
ATOM 2419 O O . HIS A 1 307 ? -40.188 10.359 17.438 1 77.5 307 HIS A O 1
ATOM 2425 N N . GLN A 1 308 ? -39.781 12.531 17.656 1 73.75 308 GLN A N 1
ATOM 2426 C CA . GLN A 1 308 ? -40.344 12.758 16.328 1 73.75 308 GLN A CA 1
ATOM 2427 C C . GLN A 1 308 ? -39.281 12.555 15.25 1 73.75 308 GLN A C 1
ATOM 2429 O O . GLN A 1 308 ? -39.594 12.109 14.141 1 73.75 308 GLN A O 1
ATOM 2434 N N . HIS A 1 309 ? -38.094 12.875 15.555 1 71.62 309 HIS A N 1
ATOM 2435 C CA . HIS A 1 309 ? -37.094 12.891 14.484 1 71.62 309 HIS A CA 1
ATOM 2436 C C . HIS A 1 309 ? -36.031 11.836 14.719 1 71.62 309 HIS A C 1
ATOM 2438 O O . HIS A 1 309 ? -35.625 11.117 13.797 1 71.62 309 HIS A O 1
ATOM 2444 N N . THR A 1 310 ? -35.594 11.688 15.867 1 74.88 310 THR A N 1
ATOM 2445 C CA . THR A 1 310 ? -34.469 10.805 16.141 1 74.88 310 THR A CA 1
ATOM 2446 C C . THR A 1 310 ? -34.938 9.344 16.141 1 74.88 310 THR A C 1
ATOM 2448 O O . THR A 1 310 ? -34.281 8.492 15.555 1 74.88 310 THR A O 1
ATOM 2451 N N . ASN A 1 311 ? -36 9.062 16.734 1 76.5 311 ASN A N 1
ATOM 2452 C CA . ASN A 1 311 ? -36.438 7.68 16.891 1 76.5 311 ASN A CA 1
ATOM 2453 C C . ASN A 1 311 ? -36.844 7.066 15.547 1 76.5 311 ASN A C 1
ATOM 2455 O O . ASN A 1 311 ? -36.5 5.922 15.25 1 76.5 311 ASN A O 1
ATOM 2459 N N . PRO A 1 312 ? -37.5 7.871 14.719 1 75.5 312 PRO A N 1
ATOM 2460 C CA . PRO A 1 312 ? -37.906 7.266 13.453 1 75.5 312 PRO A CA 1
ATOM 2461 C C . PRO A 1 312 ? -36.781 7.227 12.414 1 75.5 312 PRO A C 1
ATOM 2463 O O . PRO A 1 312 ? -36.938 6.641 11.344 1 75.5 312 PRO A O 1
ATOM 2466 N N . MET A 1 313 ? -35.656 7.676 12.688 1 78.75 313 MET A N 1
ATOM 2467 C CA . MET A 1 313 ? -34.562 7.723 11.719 1 78.75 313 MET A CA 1
ATOM 2468 C C . MET A 1 313 ? -34.062 6.316 11.406 1 78.75 313 MET A C 1
ATOM 2470 O O . MET A 1 313 ? -33.719 5.559 12.312 1 78.75 313 MET A O 1
ATOM 2474 N N . PRO A 1 314 ? -34.219 5.977 10.086 1 82.19 314 PRO A N 1
ATOM 2475 C CA . PRO A 1 314 ? -33.719 4.648 9.711 1 82.19 314 PRO A CA 1
ATOM 2476 C C . PRO A 1 314 ? -32.219 4.543 9.766 1 82.19 314 PRO A C 1
ATOM 2478 O O . PRO A 1 314 ? -31.516 5.562 9.758 1 82.19 314 PRO A O 1
ATOM 2481 N N . GLU A 1 315 ? -31.75 3.355 9.898 1 85.31 315 GLU A N 1
ATOM 2482 C CA . GLU A 1 315 ? -30.312 3.109 9.898 1 85.31 315 GLU A CA 1
ATOM 2483 C C . GLU A 1 315 ? -29.688 3.512 8.562 1 85.31 315 GLU A C 1
ATOM 2485 O O . GLU A 1 315 ? -28.594 4.094 8.531 1 85.31 315 GLU A O 1
ATOM 2490 N N . PHE A 1 316 ? -30.484 3.107 7.566 1 87.12 316 PHE A N 1
ATOM 2491 C CA . PHE A 1 316 ? -30.047 3.477 6.223 1 87.12 316 PHE A CA 1
ATOM 2492 C C . PHE A 1 316 ? -31.141 4.238 5.492 1 87.12 316 PHE A C 1
ATOM 2494 O O . PHE A 1 316 ? -32.312 3.875 5.57 1 87.12 316 PHE A O 1
ATOM 2501 N N . HIS A 1 317 ? -30.812 5.242 4.816 1 81.94 317 HIS A N 1
ATOM 2502 C CA . HIS A 1 317 ? -31.797 6.09 4.141 1 81.94 317 HIS A CA 1
ATOM 2503 C C . HIS A 1 317 ? -32.375 5.398 2.908 1 81.94 317 HIS A C 1
ATOM 2505 O O . HIS A 1 317 ? -33.562 5.543 2.604 1 81.94 317 HIS A O 1
ATOM 2511 N N . GLN A 1 318 ? -31.578 4.652 2.309 1 85.5 318 GLN A N 1
ATOM 2512 C CA . GLN A 1 318 ? -32 3.988 1.079 1 85.5 318 GLN A CA 1
ATOM 2513 C C . GLN A 1 318 ? -32.406 2.545 1.349 1 85.5 318 GLN A C 1
ATOM 2515 O O . GLN A 1 318 ? -31.891 1.908 2.271 1 85.5 318 GLN A O 1
ATOM 2520 N N . SER A 1 319 ? -33.375 2.209 0.536 1 88.12 319 SER A N 1
ATOM 2521 C CA . SER A 1 319 ? -33.75 0.798 0.567 1 88.12 319 SER A CA 1
ATOM 2522 C C . SER A 1 319 ? -32.625 -0.08 0.031 1 88.12 319 SER A C 1
ATOM 2524 O O . SER A 1 319 ? -31.656 0.424 -0.545 1 88.12 319 SER A O 1
ATOM 2526 N N . PHE A 1 320 ? -32.75 -1.338 0.276 1 91.19 320 PHE A N 1
ATOM 2527 C CA . PHE A 1 320 ? -31.734 -2.283 -0.124 1 91.19 320 PHE A CA 1
ATOM 2528 C C . PHE A 1 320 ? -31.484 -2.223 -1.629 1 91.19 320 PHE A C 1
ATOM 2530 O O . PHE A 1 320 ? -30.344 -2.15 -2.08 1 91.19 320 PHE A O 1
ATOM 2537 N N . TRP A 1 321 ? -32.531 -2.219 -2.391 1 91.5 321 TRP A N 1
ATOM 2538 C CA . TRP A 1 321 ? -32.375 -2.289 -3.842 1 91.5 321 TRP A CA 1
ATOM 2539 C C . TRP A 1 321 ? -31.844 -0.979 -4.402 1 91.5 321 TRP A C 1
ATOM 2541 O O . TRP A 1 321 ? -31.047 -0.981 -5.344 1 91.5 321 TRP A O 1
ATOM 2551 N N . GLN A 1 322 ? -32.281 0.126 -3.834 1 89.81 322 GLN A N 1
ATOM 2552 C CA . GLN A 1 322 ? -31.766 1.42 -4.277 1 89.81 322 GLN A CA 1
ATOM 2553 C C . GLN A 1 322 ? -30.297 1.58 -3.934 1 89.81 322 GLN A C 1
ATOM 2555 O O . GLN A 1 322 ? -29.516 2.082 -4.742 1 89.81 322 GLN A O 1
ATOM 2560 N N . ASN A 1 323 ? -30.031 1.119 -2.76 1 92.25 323 ASN A N 1
ATOM 2561 C CA . ASN A 1 323 ? -28.641 1.168 -2.309 1 92.25 323 ASN A CA 1
ATOM 2562 C C . ASN A 1 323 ? -27.734 0.324 -3.197 1 92.25 323 ASN A C 1
ATOM 2564 O O . ASN A 1 323 ? -26.656 0.774 -3.6 1 92.25 323 ASN A O 1
ATOM 2568 N N . THR A 1 324 ? -28.234 -0.787 -3.549 1 93.94 324 THR A N 1
ATOM 2569 C CA . THR A 1 324 ? -27.438 -1.712 -4.348 1 93.94 324 THR A CA 1
ATOM 2570 C C . THR A 1 324 ? -27.266 -1.189 -5.773 1 93.94 324 THR A C 1
ATOM 2572 O O . THR A 1 324 ? -26.188 -1.303 -6.359 1 93.94 324 THR A O 1
ATOM 2575 N N . ARG A 1 325 ? -28.266 -0.63 -6.293 1 94.19 325 ARG A N 1
ATOM 2576 C CA . ARG A 1 325 ? -28.203 -0.105 -7.652 1 94.19 325 ARG A CA 1
ATOM 2577 C C . ARG A 1 325 ? -27.219 1.063 -7.746 1 94.19 325 ARG A C 1
ATOM 2579 O O . ARG A 1 325 ? -26.453 1.162 -8.703 1 94.19 325 ARG A O 1
ATOM 2586 N N . GLN A 1 326 ? -27.281 1.909 -6.77 1 92.94 326 GLN A N 1
ATOM 2587 C CA . GLN A 1 326 ? -26.375 3.061 -6.762 1 92.94 326 GLN A CA 1
ATOM 2588 C C . GLN A 1 326 ? -24.938 2.629 -6.551 1 92.94 326 GLN A C 1
ATOM 2590 O O . GLN A 1 326 ? -24.016 3.17 -7.18 1 92.94 326 GLN A O 1
ATOM 2595 N N . LEU A 1 327 ? -24.812 1.717 -5.703 1 95.19 327 LEU A N 1
ATOM 2596 C CA . LEU A 1 327 ? -23.469 1.194 -5.453 1 95.19 327 LEU A CA 1
ATOM 2597 C C . LEU A 1 327 ? -22.922 0.489 -6.688 1 95.19 327 LEU A C 1
ATOM 2599 O O . LEU A 1 327 ? -21.734 0.586 -6.984 1 95.19 327 LEU A O 1
ATOM 2603 N N . LEU A 1 328 ? -23.781 -0.224 -7.32 1 94.94 328 LEU A N 1
ATOM 2604 C CA . LEU A 1 328 ? -23.375 -0.923 -8.531 1 94.94 328 LEU A CA 1
ATOM 2605 C C . LEU A 1 328 ? -22.906 0.064 -9.594 1 94.94 328 LEU A C 1
ATOM 2607 O O . LEU A 1 328 ? -21.891 -0.166 -10.258 1 94.94 328 LEU A O 1
ATOM 2611 N N . TYR A 1 329 ? -23.641 1.076 -9.711 1 94.75 329 TYR A N 1
ATOM 2612 C CA . TYR A 1 329 ? -23.25 2.096 -10.68 1 94.75 329 TYR A CA 1
ATOM 2613 C C . TYR A 1 329 ? -21.891 2.686 -10.344 1 94.75 329 TYR A C 1
ATOM 2615 O O . TYR A 1 329 ? -21.031 2.812 -11.219 1 94.75 329 TYR A O 1
ATOM 2623 N N . ARG A 1 330 ? -21.688 3.055 -9.141 1 93.94 330 ARG A N 1
ATOM 2624 C CA . ARG A 1 330 ? -20.422 3.623 -8.695 1 93.94 330 ARG A CA 1
ATOM 2625 C C . ARG A 1 330 ? -19.281 2.639 -8.906 1 93.94 330 ARG A C 1
ATOM 2627 O O . ARG A 1 330 ? -18.219 3.006 -9.43 1 93.94 330 ARG A O 1
ATOM 2634 N N . GLN A 1 331 ? -19.547 1.392 -8.531 1 93.31 331 GLN A N 1
ATOM 2635 C CA . GLN A 1 331 ? -18.5 0.387 -8.633 1 93.31 331 GLN A CA 1
ATOM 2636 C C . GLN A 1 331 ? -18.141 0.106 -10.094 1 93.31 331 GLN A C 1
ATOM 2638 O O . GLN A 1 331 ? -16.984 -0.141 -10.422 1 93.31 331 GLN A O 1
ATOM 2643 N N . MET A 1 332 ? -19.109 0.124 -10.93 1 92.38 332 MET A N 1
ATOM 2644 C CA . MET A 1 332 ? -18.844 -0.061 -12.352 1 92.38 332 MET A CA 1
ATOM 2645 C C . MET A 1 332 ? -18.016 1.087 -12.914 1 92.38 332 MET A C 1
ATOM 2647 O O . MET A 1 332 ? -17.109 0.867 -13.719 1 92.38 332 MET A O 1
ATOM 2651 N N . LEU A 1 333 ? -18.281 2.266 -12.445 1 91.81 333 LEU A N 1
ATOM 2652 C CA . LEU A 1 333 ? -17.531 3.439 -12.883 1 91.81 333 LEU A CA 1
ATOM 2653 C C . LEU A 1 333 ? -16.078 3.359 -12.414 1 91.81 333 LEU A C 1
ATOM 2655 O O . LEU A 1 333 ? -15.164 3.682 -13.18 1 91.81 333 LEU A O 1
ATOM 2659 N N . ILE A 1 334 ? -15.898 2.963 -11.219 1 91 334 ILE A N 1
ATOM 2660 C CA . ILE A 1 334 ? -14.562 2.85 -10.641 1 91 334 ILE A CA 1
ATOM 2661 C C . ILE A 1 334 ? -13.766 1.791 -11.391 1 91 334 ILE A C 1
ATOM 2663 O O . ILE A 1 334 ? -12.594 2.006 -11.719 1 91 334 ILE A O 1
ATOM 2667 N N . THR A 1 335 ? -14.406 0.7 -11.719 1 86.88 335 THR A N 1
ATOM 2668 C CA . THR A 1 335 ? -13.719 -0.408 -12.383 1 86.88 335 THR A CA 1
ATOM 2669 C C . THR A 1 335 ? -13.336 -0.034 -13.812 1 86.88 335 THR A C 1
ATOM 2671 O O . THR A 1 335 ? -12.219 -0.311 -14.25 1 86.88 335 THR A O 1
ATOM 2674 N N . VAL A 1 336 ? -14.18 0.648 -14.508 1 86.62 336 VAL A N 1
ATOM 2675 C CA . VAL A 1 336 ? -13.953 0.959 -15.914 1 86.62 336 VAL A CA 1
ATOM 2676 C C . VAL A 1 336 ? -12.938 2.088 -16.031 1 86.62 336 VAL A C 1
ATOM 2678 O O . VAL A 1 336 ? -12.188 2.152 -17.016 1 86.62 336 VAL A O 1
ATOM 2681 N N . ARG A 1 337 ? -12.836 2.93 -14.992 1 87.19 337 ARG A N 1
ATOM 2682 C CA . ARG A 1 337 ? -11.961 4.098 -15.078 1 87.19 337 ARG A CA 1
ATOM 2683 C C . ARG A 1 337 ? -10.578 3.789 -14.531 1 87.19 337 ARG A C 1
ATOM 2685 O O . ARG A 1 337 ? -9.672 4.621 -14.617 1 87.19 337 ARG A O 1
ATOM 2692 N N . ASN A 1 338 ? -10.477 2.646 -13.969 1 82.31 338 ASN A N 1
ATOM 2693 C CA . ASN A 1 338 ? -9.141 2.219 -13.578 1 82.31 338 ASN A CA 1
ATOM 2694 C C . ASN A 1 338 ? -8.32 1.763 -14.773 1 82.31 338 ASN A C 1
ATOM 2696 O O . ASN A 1 338 ? -8.148 0.562 -15 1 82.31 338 ASN A O 1
ATOM 2700 N N . LYS A 1 339 ? -7.691 2.633 -15.477 1 79.81 339 LYS A N 1
ATOM 2701 C CA . LYS A 1 339 ? -7.047 2.398 -16.766 1 79.81 339 LYS A CA 1
ATOM 2702 C C . LYS A 1 339 ? -5.82 1.505 -16.609 1 79.81 339 LYS A C 1
ATOM 2704 O O . LYS A 1 339 ? -5.637 0.554 -17.375 1 79.81 339 LYS A O 1
ATOM 2709 N N . PRO A 1 340 ? -5.012 1.809 -15.594 1 73.25 340 PRO A N 1
ATOM 2710 C CA . PRO A 1 340 ? -3.83 0.953 -15.477 1 73.25 340 PRO A CA 1
ATOM 2711 C C . PRO A 1 340 ? -4.184 -0.516 -15.258 1 73.25 340 PRO A C 1
ATOM 2713 O O . PRO A 1 340 ? -3.555 -1.402 -15.844 1 73.25 340 PRO A O 1
ATOM 2716 N N . TYR A 1 341 ? -5.184 -0.736 -14.555 1 73.94 341 TYR A N 1
ATOM 2717 C CA . TYR A 1 341 ? -5.586 -2.111 -14.289 1 73.94 341 TYR A CA 1
ATOM 2718 C C . TYR A 1 341 ? -6.168 -2.762 -15.539 1 73.94 341 TYR A C 1
ATOM 2720 O O . TYR A 1 341 ? -5.832 -3.902 -15.867 1 73.94 341 TYR A O 1
ATOM 2728 N N . ILE A 1 342 ? -7.051 -2.092 -16.281 1 79.25 342 ILE A N 1
ATOM 2729 C CA . ILE A 1 342 ? -7.711 -2.643 -17.469 1 79.25 342 ILE A CA 1
ATOM 2730 C C . ILE A 1 342 ? -6.676 -2.906 -18.562 1 79.25 342 ILE A C 1
ATOM 2732 O O . ILE A 1 342 ? -6.711 -3.947 -19.219 1 79.25 342 ILE A O 1
ATOM 2736 N N . PHE A 1 343 ? -5.797 -2 -18.641 1 78.69 343 PHE A N 1
ATOM 2737 C CA . PHE A 1 343 ? -4.766 -2.176 -19.656 1 78.69 343 PHE A CA 1
ATOM 2738 C C . PHE A 1 343 ? -3.822 -3.311 -19.281 1 78.69 343 PHE A C 1
ATOM 2740 O O . PHE A 1 343 ? -3.471 -4.137 -20.125 1 78.69 343 PHE A O 1
ATOM 2747 N N . GLY A 1 344 ? -3.408 -3.318 -18.047 1 75.69 344 GLY A N 1
ATOM 2748 C CA . GLY A 1 344 ? -2.539 -4.398 -17.609 1 75.69 344 GLY A CA 1
ATOM 2749 C C . GLY A 1 344 ? -3.182 -5.77 -17.719 1 75.69 344 GLY A C 1
ATOM 2750 O O . GLY A 1 344 ? -2.561 -6.711 -18.219 1 75.69 344 GLY A O 1
ATOM 2751 N N . ARG A 1 345 ? -4.363 -5.879 -17.312 1 81.12 345 ARG A N 1
ATOM 2752 C CA . ARG A 1 345 ? -5.105 -7.137 -17.375 1 81.12 345 ARG A CA 1
ATOM 2753 C C . ARG A 1 345 ? -5.383 -7.543 -18.812 1 81.12 345 ARG A C 1
ATOM 2755 O O . ARG A 1 345 ? -5.305 -8.727 -19.156 1 81.12 345 ARG A O 1
ATOM 2762 N N . GLY A 1 346 ? -5.742 -6.551 -19.625 1 81.62 346 GLY A N 1
ATOM 2763 C CA . GLY A 1 346 ? -5.961 -6.816 -21.047 1 81.62 346 GLY A CA 1
ATOM 2764 C C . GLY A 1 346 ? -4.723 -7.344 -21.75 1 81.62 346 GLY A C 1
ATOM 2765 O O . GLY A 1 346 ? -4.801 -8.305 -22.516 1 81.62 346 GLY A O 1
ATOM 2766 N N . LEU A 1 347 ? -3.689 -6.73 -21.391 1 80.75 347 LEU A N 1
ATOM 2767 C CA . LEU A 1 347 ? -2.43 -7.184 -21.984 1 80.75 347 LEU A CA 1
ATOM 2768 C C . LEU A 1 347 ? -2.092 -8.594 -21.516 1 80.75 347 LEU A C 1
ATOM 2770 O O . LEU A 1 347 ? -1.665 -9.43 -22.312 1 80.75 347 LEU A O 1
ATOM 2774 N N . MET A 1 348 ? -2.309 -8.852 -20.281 1 83.81 348 MET A N 1
ATOM 2775 C CA . MET A 1 348 ? -2.027 -10.164 -19.719 1 83.81 348 MET A CA 1
ATOM 2776 C C . MET A 1 348 ? -2.881 -11.242 -20.375 1 83.81 348 MET A C 1
ATOM 2778 O O . MET A 1 348 ? -2.371 -12.289 -20.766 1 83.81 348 MET A O 1
ATOM 2782 N N . ILE A 1 349 ? -4.129 -10.938 -20.625 1 87.75 349 ILE A N 1
ATOM 2783 C CA . ILE A 1 349 ? -5.066 -11.914 -21.172 1 87.75 349 ILE A CA 1
ATOM 2784 C C . ILE A 1 349 ? -4.734 -12.18 -22.641 1 87.75 349 ILE A C 1
ATOM 2786 O O . ILE A 1 349 ? -4.766 -13.328 -23.094 1 87.75 349 ILE A O 1
ATOM 2790 N N . THR A 1 350 ? -4.355 -11.133 -23.328 1 86.25 350 THR A N 1
ATOM 2791 C CA . THR A 1 350 ? -4.055 -11.266 -24.75 1 86.25 350 THR A CA 1
ATOM 2792 C C . THR A 1 350 ? -2.732 -12 -24.969 1 86.25 350 THR A C 1
ATOM 2794 O O . THR A 1 350 ? -2.646 -12.914 -25.781 1 86.25 350 THR A O 1
ATOM 2797 N N . VAL A 1 351 ? -1.815 -11.625 -24.203 1 84.56 351 VAL A N 1
ATOM 2798 C CA . VAL A 1 351 ? -0.498 -12.234 -24.344 1 84.56 351 VAL A CA 1
ATOM 2799 C C . VAL A 1 351 ? -0.562 -13.703 -23.938 1 84.56 351 VAL A C 1
ATOM 2801 O O . VAL A 1 351 ? -0.046 -14.578 -24.641 1 84.56 351 VAL A O 1
ATOM 2804 N N . MET A 1 352 ? -1.2 -13.984 -22.891 1 88.19 352 MET A N 1
ATOM 2805 C CA . MET A 1 352 ? -1.292 -15.359 -22.406 1 88.19 352 MET A CA 1
ATOM 2806 C C . MET A 1 352 ? -2.201 -16.188 -23.312 1 88.19 352 MET A C 1
ATOM 2808 O O . MET A 1 352 ? -1.92 -17.359 -23.562 1 88.19 352 MET A O 1
ATOM 2812 N N . GLY A 1 353 ? -3.297 -15.547 -23.734 1 88.81 353 GLY A N 1
ATOM 2813 C CA . GLY A 1 353 ? -4.164 -16.25 -24.672 1 88.81 353 GLY A CA 1
ATOM 2814 C C . GLY A 1 353 ? -3.465 -16.625 -25.969 1 88.81 353 GLY A C 1
ATOM 2815 O O . GLY A 1 353 ? -3.582 -17.766 -26.422 1 88.81 353 GLY A O 1
ATOM 2816 N N . LEU A 1 354 ? -2.676 -15.75 -26.438 1 88.88 354 LEU A N 1
ATOM 2817 C CA . LEU A 1 354 ? -1.945 -16 -27.672 1 88.88 354 LEU A CA 1
ATOM 2818 C C . LEU A 1 354 ? -0.83 -17.016 -27.438 1 88.88 354 LEU A C 1
ATOM 2820 O O . LEU A 1 354 ? -0.553 -17.859 -28.312 1 88.88 354 LEU A O 1
ATOM 2824 N N . LEU A 1 355 ? -0.274 -16.891 -26.359 1 88.94 355 LEU A N 1
ATOM 2825 C CA . LEU A 1 355 ? 0.78 -17.844 -26.031 1 88.94 355 LEU A CA 1
ATOM 2826 C C . LEU A 1 355 ? 0.222 -19.266 -25.938 1 88.94 355 LEU A C 1
ATOM 2828 O O . LEU A 1 355 ? 0.813 -20.203 -26.469 1 88.94 355 LEU A O 1
ATOM 2832 N N . TYR A 1 356 ? -0.894 -19.438 -25.297 1 87.75 356 TYR A N 1
ATOM 2833 C CA . TYR A 1 356 ? -1.539 -20.75 -25.188 1 87.75 356 TYR A CA 1
ATOM 2834 C C . TYR A 1 356 ? -1.98 -21.234 -26.562 1 87.75 356 TYR A C 1
ATOM 2836 O O . TYR A 1 356 ? -1.754 -22.406 -26.906 1 87.75 356 TYR A O 1
ATOM 2844 N N . ALA A 1 357 ? -2.525 -20.328 -27.281 1 87.44 357 ALA A N 1
ATOM 2845 C CA . ALA A 1 357 ? -3.076 -20.688 -28.594 1 87.44 357 ALA A CA 1
ATOM 2846 C C . ALA A 1 357 ? -1.976 -21.125 -29.547 1 87.44 357 ALA A C 1
ATOM 2848 O O . ALA A 1 357 ? -2.156 -22.062 -30.328 1 87.44 357 ALA A O 1
ATOM 2849 N N . THR A 1 358 ? -0.829 -20.5 -29.422 1 88.19 358 THR A N 1
ATOM 2850 C CA . THR A 1 358 ? 0.251 -20.812 -30.344 1 88.19 358 THR A CA 1
ATOM 2851 C C . THR A 1 358 ? 1.062 -22 -29.859 1 88.19 358 THR A C 1
ATOM 2853 O O . THR A 1 358 ? 1.635 -22.75 -30.656 1 88.19 358 THR A O 1
ATOM 2856 N N . SER A 1 359 ? 1.097 -22.219 -28.609 1 87.88 359 SER A N 1
ATOM 2857 C CA . SER A 1 359 ? 1.862 -23.328 -28.062 1 87.88 359 SER A CA 1
ATOM 2858 C C . SER A 1 359 ? 1.141 -24.656 -28.266 1 87.88 359 SER A C 1
ATOM 2860 O O . SER A 1 359 ? 1.78 -25.688 -28.453 1 87.88 359 SER A O 1
ATOM 2862 N N . PHE A 1 360 ? -0.121 -24.594 -28.156 1 87.94 360 PHE A N 1
ATOM 2863 C CA . PHE A 1 360 ? -0.92 -25.797 -28.281 1 87.94 360 PHE A CA 1
ATOM 2864 C C . PHE A 1 360 ? -1.812 -25.734 -29.516 1 87.94 360 PHE A C 1
ATOM 2866 O O . PHE A 1 360 ? -2.984 -26.109 -29.469 1 87.94 360 PHE A O 1
ATOM 2873 N N . TYR A 1 361 ? -1.169 -25.281 -30.578 1 89.25 361 TYR A N 1
ATOM 2874 C CA . TYR A 1 361 ? -1.945 -25.109 -31.812 1 89.25 361 TYR A CA 1
ATOM 2875 C C . TYR A 1 361 ? -2.391 -26.469 -32.344 1 89.25 361 TYR A C 1
ATOM 2877 O O . TYR A 1 361 ? -1.56 -27.344 -32.625 1 89.25 361 TYR A O 1
ATOM 2885 N N . GLN A 1 362 ? -3.709 -26.688 -32.438 1 88.81 362 GLN A N 1
ATOM 2886 C CA . GLN A 1 362 ? -4.324 -27.891 -33 1 88.81 362 GLN A CA 1
ATOM 2887 C C . GLN A 1 362 ? -3.725 -29.156 -32.375 1 88.81 362 GLN A C 1
ATOM 2889 O O . GLN A 1 362 ? -3.096 -29.953 -33.062 1 88.81 362 GLN A O 1
ATOM 2894 N N . PHE A 1 363 ? -4.062 -29.391 -31.156 1 85.81 363 PHE A N 1
ATOM 2895 C CA . PHE A 1 363 ? -3.541 -30.531 -30.406 1 85.81 363 PHE A CA 1
ATOM 2896 C C . PHE A 1 363 ? -4.133 -31.844 -30.938 1 85.81 363 PHE A C 1
ATOM 2898 O O . PHE A 1 363 ? -5.168 -31.828 -31.609 1 85.81 363 PHE A O 1
ATOM 2905 N N . ASP A 1 364 ? -3.377 -32.875 -30.766 1 85.75 364 ASP A N 1
ATOM 2906 C CA . ASP A 1 364 ? -3.877 -34.219 -31.078 1 85.75 364 ASP A CA 1
ATOM 2907 C C . ASP A 1 364 ? -4.719 -34.781 -29.938 1 85.75 364 ASP A C 1
ATOM 2909 O O . ASP A 1 364 ? -4.215 -34.969 -28.828 1 85.75 364 ASP A O 1
ATOM 2913 N N . PRO A 1 365 ? -6.035 -34.969 -30.141 1 87.88 365 PRO A N 1
ATOM 2914 C CA . PRO A 1 365 ? -6.922 -35.469 -29.078 1 87.88 365 PRO A CA 1
ATOM 2915 C C . PRO A 1 365 ? -6.488 -36.812 -28.516 1 87.88 365 PRO A C 1
ATOM 2917 O O . PRO A 1 365 ? -6.957 -37.219 -27.453 1 87.88 365 PRO A O 1
ATOM 2920 N N . LYS A 1 366 ? -5.582 -37.562 -29.203 1 86.31 366 LYS A N 1
ATOM 2921 C CA . LYS A 1 366 ? -5.109 -38.844 -28.703 1 86.31 366 LYS A CA 1
ATOM 2922 C C . LYS A 1 366 ? -4.148 -38.656 -27.531 1 86.31 366 LYS A C 1
ATOM 2924 O O . LYS A 1 366 ? -3.949 -39.594 -26.734 1 86.31 366 LYS A O 1
ATOM 2929 N N . GLU A 1 367 ? -3.561 -37.438 -27.5 1 85.69 367 GLU A N 1
ATOM 2930 C CA . GLU A 1 367 ? -2.701 -37.094 -26.375 1 85.69 367 GLU A CA 1
ATOM 2931 C C . GLU A 1 367 ? -3.484 -36.375 -25.297 1 85.69 367 GLU A C 1
ATOM 2933 O O . GLU A 1 367 ? -3.352 -35.156 -25.125 1 85.69 367 GLU A O 1
ATOM 2938 N N . ILE A 1 368 ? -4.223 -37.125 -24.5 1 86.5 368 ILE A N 1
ATOM 2939 C CA . ILE A 1 368 ? -5.156 -36.562 -23.531 1 86.5 368 ILE A CA 1
ATOM 2940 C C . ILE A 1 368 ? -4.387 -35.781 -22.484 1 86.5 368 ILE A C 1
ATOM 2942 O O . ILE A 1 368 ? -4.91 -34.812 -21.922 1 86.5 368 ILE A O 1
ATOM 2946 N N . GLN A 1 369 ? -3.127 -36.188 -22.25 1 83.69 369 GLN A N 1
ATOM 2947 C CA . GLN A 1 369 ? -2.334 -35.469 -21.25 1 83.69 369 GLN A CA 1
ATOM 2948 C C . GLN A 1 369 ? -2.129 -34 -21.641 1 83.69 369 GLN A C 1
ATOM 2950 O O . GLN A 1 369 ? -2.139 -33.125 -20.781 1 83.69 369 GLN A O 1
ATOM 2955 N N . VAL A 1 370 ? -1.951 -33.75 -22.875 1 85.88 370 VAL A N 1
ATOM 2956 C CA . VAL A 1 370 ? -1.75 -32.406 -23.375 1 85.88 370 VAL A CA 1
ATOM 2957 C C . VAL A 1 370 ? -3.047 -31.609 -23.234 1 85.88 370 VAL A C 1
ATOM 2959 O O . VAL A 1 370 ? -3.027 -30.438 -22.875 1 85.88 370 VAL A O 1
ATOM 2962 N N . VAL A 1 371 ? -4.172 -32.281 -23.562 1 90.81 371 VAL A N 1
ATOM 2963 C CA . VAL A 1 371 ? -5.461 -31.609 -23.5 1 90.81 371 VAL A CA 1
ATOM 2964 C C . VAL A 1 371 ? -5.77 -31.25 -22.047 1 90.81 371 VAL A C 1
ATOM 2966 O O . VAL A 1 371 ? -6.18 -30.109 -21.766 1 90.81 371 VAL A O 1
ATOM 2969 N N . ILE A 1 372 ? -5.539 -32.188 -21.141 1 91.5 372 ILE A N 1
ATOM 2970 C CA . ILE A 1 372 ? -5.758 -31.922 -19.719 1 91.5 372 ILE A CA 1
ATOM 2971 C C . ILE A 1 372 ? -4.805 -30.812 -19.266 1 91.5 372 ILE A C 1
ATOM 2973 O O . ILE A 1 372 ? -5.172 -29.969 -18.438 1 91.5 372 ILE A O 1
ATOM 2977 N N . GLY A 1 373 ? -3.6 -30.812 -19.797 1 88.12 373 GLY A N 1
ATOM 2978 C CA . GLY A 1 373 ? -2.621 -29.797 -19.469 1 88.12 373 GLY A CA 1
ATOM 2979 C C . GLY A 1 373 ? -3.059 -28.406 -19.891 1 88.12 373 GLY A C 1
ATOM 2980 O O . GLY A 1 373 ? -2.842 -27.438 -19.156 1 88.12 373 GLY A O 1
ATOM 2981 N N . ILE A 1 374 ? -3.695 -28.297 -21.047 1 90.5 374 ILE A N 1
ATOM 2982 C CA . ILE A 1 374 ? -4.184 -27.016 -21.547 1 90.5 374 ILE A CA 1
ATOM 2983 C C . ILE A 1 374 ? -5.281 -26.484 -20.625 1 90.5 374 ILE A C 1
ATOM 2985 O O . ILE A 1 374 ? -5.277 -25.312 -20.25 1 90.5 374 ILE A O 1
ATOM 2989 N N . ILE A 1 375 ? -6.176 -27.375 -20.281 1 92.88 375 ILE A N 1
ATOM 2990 C CA . ILE A 1 375 ? -7.289 -26.984 -19.422 1 92.88 375 ILE A CA 1
ATOM 2991 C C . ILE A 1 375 ? -6.773 -26.594 -18.031 1 92.88 375 ILE A C 1
ATOM 2993 O O . ILE A 1 375 ? -7.238 -25.625 -17.438 1 92.88 375 ILE A O 1
ATOM 2997 N N . PHE A 1 376 ? -5.855 -27.312 -17.562 1 91.44 376 PHE A N 1
ATOM 2998 C CA . PHE A 1 376 ? -5.238 -27.016 -16.281 1 91.44 376 PHE A CA 1
ATOM 2999 C C . PHE A 1 376 ? -4.547 -25.656 -16.312 1 91.44 376 PHE A C 1
ATOM 3001 O O . PHE A 1 376 ? -4.707 -24.844 -15.398 1 91.44 376 PHE A O 1
ATOM 3008 N N . ALA A 1 377 ? -3.791 -25.453 -17.375 1 89.44 377 ALA A N 1
ATOM 3009 C CA . ALA A 1 377 ? -3.088 -24.172 -17.531 1 89.44 377 ALA A CA 1
ATOM 3010 C C . ALA A 1 377 ? -4.07 -23.016 -17.609 1 89.44 377 ALA A C 1
ATOM 3012 O O . ALA A 1 377 ? -3.803 -21.922 -17.094 1 89.44 377 ALA A O 1
ATOM 3013 N N . ALA A 1 378 ? -5.137 -23.234 -18.281 1 90.75 378 ALA A N 1
ATOM 3014 C CA . ALA A 1 378 ? -6.168 -22.203 -18.375 1 90.75 378 ALA A CA 1
ATOM 3015 C C . ALA A 1 378 ? -6.758 -21.891 -17 1 90.75 378 ALA A C 1
ATOM 3017 O O . ALA A 1 378 ? -6.992 -20.719 -16.672 1 90.75 378 ALA A O 1
ATOM 3018 N N . SER A 1 379 ? -6.996 -22.922 -16.234 1 90.81 379 SER A N 1
ATOM 3019 C CA . SER A 1 379 ? -7.531 -22.719 -14.898 1 90.81 379 SER A CA 1
ATOM 3020 C C . SER A 1 379 ? -6.527 -22 -14 1 90.81 379 SER A C 1
ATOM 3022 O O . SER A 1 379 ? -6.91 -21.188 -13.164 1 90.81 379 SER A O 1
ATOM 3024 N N . LEU A 1 380 ? -5.297 -22.359 -14.211 1 89.31 380 LEU A N 1
ATOM 3025 C CA . LEU A 1 380 ? -4.238 -21.688 -13.461 1 89.31 380 LEU A CA 1
ATOM 3026 C C . LEU A 1 380 ? -4.168 -20.203 -13.82 1 89.31 380 LEU A C 1
ATOM 3028 O O . LEU A 1 380 ? -3.943 -19.359 -12.945 1 89.31 380 LEU A O 1
ATOM 3032 N N . PHE A 1 381 ? -4.348 -19.953 -15.055 1 90.44 381 PHE A N 1
ATOM 3033 C CA . PHE A 1 381 ? -4.34 -18.578 -15.516 1 90.44 381 PHE A CA 1
ATOM 3034 C C . PHE A 1 381 ? -5.453 -17.766 -14.852 1 90.44 381 PHE A C 1
ATOM 3036 O O . PHE A 1 381 ? -5.227 -16.656 -14.391 1 90.44 381 PHE A O 1
ATOM 3043 N N . LEU A 1 382 ? -6.574 -18.359 -14.797 1 90.44 382 LEU A N 1
ATOM 3044 C CA . LEU A 1 382 ? -7.703 -17.672 -14.18 1 90.44 382 LEU A CA 1
ATOM 3045 C C . LEU A 1 382 ? -7.469 -17.469 -12.688 1 90.44 382 LEU A C 1
ATOM 3047 O O . LEU A 1 382 ? -7.789 -16.406 -12.148 1 90.44 382 LEU A O 1
ATOM 3051 N N . SER A 1 383 ? -6.918 -18.438 -12.086 1 90.12 383 SER A N 1
ATOM 3052 C CA . SER A 1 383 ? -6.664 -18.359 -10.656 1 90.12 383 SER A CA 1
ATOM 3053 C C . SER A 1 383 ? -5.648 -17.266 -10.344 1 90.12 383 SER A C 1
ATOM 3055 O O . SER A 1 383 ? -5.895 -16.406 -9.492 1 90.12 383 SER A O 1
ATOM 3057 N N . LEU A 1 384 ? -4.559 -17.25 -11.031 1 89.06 384 LEU A N 1
ATOM 3058 C CA . LEU A 1 384 ? -3.506 -16.281 -10.781 1 89.06 384 LEU A CA 1
ATOM 3059 C C . LEU A 1 384 ? -3.924 -14.891 -11.258 1 89.06 384 LEU A C 1
ATOM 3061 O O . LEU A 1 384 ? -3.518 -13.883 -10.672 1 89.06 384 LEU A O 1
ATOM 3065 N N . GLY A 1 385 ? -4.703 -14.898 -12.305 1 88.06 385 GLY A N 1
ATOM 3066 C CA . GLY A 1 385 ? -5.242 -13.633 -12.758 1 88.06 385 GLY A CA 1
ATOM 3067 C C . GLY A 1 385 ? -6.102 -12.938 -11.719 1 88.06 385 GLY A C 1
ATOM 3068 O O . GLY A 1 385 ? -6 -11.727 -11.531 1 88.06 385 GLY A O 1
ATOM 3069 N N . GLN A 1 386 ? -6.906 -13.703 -11.094 1 89.88 386 GLN A N 1
ATOM 3070 C CA . GLN A 1 386 ? -7.773 -13.141 -10.062 1 89.88 386 GLN A CA 1
ATOM 3071 C C . GLN A 1 386 ? -6.984 -12.789 -8.805 1 89.88 386 GLN A C 1
ATOM 3073 O O . GLN A 1 386 ? -7.309 -11.828 -8.109 1 89.88 386 GLN A O 1
ATOM 3078 N N . ALA A 1 387 ? -5.957 -13.523 -8.539 1 88.69 387 ALA A N 1
ATOM 3079 C CA . ALA A 1 387 ? -5.121 -13.25 -7.375 1 88.69 387 ALA A CA 1
ATOM 3080 C C . ALA A 1 387 ? -4.391 -11.922 -7.531 1 88.69 387 ALA A C 1
ATOM 3082 O O . ALA A 1 387 ? -4 -11.297 -6.539 1 88.69 387 ALA A O 1
ATOM 3083 N N . SER A 1 388 ? -4.223 -11.461 -8.695 1 86.56 388 SER A N 1
ATOM 3084 C CA . SER A 1 388 ? -3.51 -10.211 -8.969 1 86.56 388 SER A CA 1
ATOM 3085 C C . SER A 1 388 ? -4.336 -9.008 -8.547 1 86.56 388 SER A C 1
ATOM 3087 O O . SER A 1 388 ? -3.82 -7.887 -8.484 1 86.56 388 SER A O 1
ATOM 3089 N N . GLN A 1 389 ? -5.586 -9.188 -8.141 1 86.62 389 GLN A N 1
ATOM 3090 C CA . GLN A 1 389 ? -6.461 -8.078 -7.766 1 86.62 389 GLN A CA 1
ATOM 3091 C C . GLN A 1 389 ? -6.41 -7.828 -6.262 1 86.62 389 GLN A C 1
ATOM 3093 O O . GLN A 1 389 ? -7.113 -6.949 -5.75 1 86.62 389 GLN A O 1
ATOM 3098 N N . LEU A 1 390 ? -5.621 -8.492 -5.566 1 89.38 390 LEU A N 1
ATOM 3099 C CA . LEU A 1 390 ? -5.586 -8.422 -4.113 1 89.38 390 LEU A CA 1
ATOM 3100 C C . LEU A 1 390 ? -5.285 -7 -3.643 1 89.38 390 LEU A C 1
ATOM 3102 O O . LEU A 1 390 ? -5.98 -6.473 -2.771 1 89.38 390 LEU A O 1
ATOM 3106 N N . PRO A 1 391 ? -4.316 -6.312 -4.301 1 85.62 391 PRO A N 1
ATOM 3107 C CA . PRO A 1 391 ? -4.023 -4.953 -3.836 1 85.62 391 PRO A CA 1
ATOM 3108 C C . PRO A 1 391 ? -5.188 -3.99 -4.059 1 85.62 391 PRO A C 1
ATOM 3110 O O . PRO A 1 391 ? -5.422 -3.102 -3.236 1 85.62 391 PRO A O 1
ATOM 3113 N N . THR A 1 392 ? -5.891 -4.156 -5.051 1 84 392 THR A N 1
ATOM 3114 C CA . THR A 1 392 ? -7.027 -3.293 -5.352 1 84 392 THR A CA 1
ATOM 3115 C C . THR A 1 392 ? -8.133 -3.467 -4.312 1 84 392 THR A C 1
ATOM 3117 O O . THR A 1 392 ? -8.727 -2.486 -3.863 1 84 392 THR A O 1
ATOM 3120 N N . PHE A 1 393 ? -8.359 -4.695 -3.943 1 87.94 393 PHE A N 1
ATOM 3121 C CA . PHE A 1 393 ? -9.375 -4.973 -2.938 1 87.94 393 PHE A CA 1
ATOM 3122 C C . PHE A 1 393 ? -8.969 -4.402 -1.583 1 87.94 393 PHE A C 1
ATOM 3124 O O . PHE A 1 393 ? -9.805 -3.885 -0.843 1 87.94 393 PHE A O 1
ATOM 3131 N N . MET A 1 394 ? -7.734 -4.469 -1.344 1 87.38 394 MET A N 1
ATOM 3132 C CA . MET A 1 394 ? -7.234 -3.977 -0.064 1 87.38 394 MET A CA 1
ATOM 3133 C C . MET A 1 394 ? -7.359 -2.459 0.022 1 87.38 394 MET A C 1
ATOM 3135 O O . MET A 1 394 ? -7.723 -1.92 1.067 1 87.38 394 MET A O 1
ATOM 3139 N N . ALA A 1 395 ? -7.094 -1.808 -0.98 1 84.5 395 ALA A N 1
ATOM 3140 C CA . ALA A 1 395 ? -7.191 -0.351 -1.023 1 84.5 395 ALA A CA 1
ATOM 3141 C C . ALA A 1 395 ? -8.641 0.105 -0.875 1 84.5 395 ALA A C 1
ATOM 3143 O O . ALA A 1 395 ? -8.914 1.113 -0.222 1 84.5 395 ALA A O 1
ATOM 3144 N N . ALA A 1 396 ? -9.555 -0.634 -1.442 1 88.81 396 ALA A N 1
ATOM 3145 C CA . ALA A 1 396 ? -10.969 -0.276 -1.411 1 88.81 396 ALA A CA 1
ATOM 3146 C C . ALA A 1 396 ? -11.57 -0.528 -0.031 1 88.81 396 ALA A C 1
ATOM 3148 O O . ALA A 1 396 ? -12.562 0.098 0.345 1 88.81 396 ALA A O 1
ATOM 3149 N N . ARG A 1 397 ? -10.984 -1.382 0.678 1 89.88 397 ARG A N 1
ATOM 3150 C CA . ARG A 1 397 ? -11.516 -1.761 1.984 1 89.88 397 ARG A CA 1
ATOM 3151 C C . ARG A 1 397 ? -11.477 -0.583 2.951 1 89.88 397 ARG A C 1
ATOM 3153 O O . ARG A 1 397 ? -12.406 -0.392 3.74 1 89.88 397 ARG A O 1
ATOM 3160 N N . ASP A 1 398 ? -10.477 0.243 2.932 1 85.75 398 ASP A N 1
ATOM 3161 C CA . ASP A 1 398 ? -10.367 1.397 3.818 1 85.75 398 ASP A CA 1
ATOM 3162 C C . ASP A 1 398 ? -11.484 2.406 3.547 1 85.75 398 ASP A C 1
ATOM 3164 O O . ASP A 1 398 ? -12.016 3.014 4.477 1 85.75 398 ASP A O 1
ATOM 3168 N N . ILE A 1 399 ? -11.734 2.578 2.357 1 90.44 399 ILE A N 1
ATOM 3169 C CA . ILE A 1 399 ? -12.805 3.496 1.973 1 90.44 399 ILE A CA 1
ATOM 3170 C C . ILE A 1 399 ? -14.156 2.92 2.391 1 90.44 399 ILE A C 1
ATOM 3172 O O . ILE A 1 399 ? -15.039 3.656 2.834 1 90.44 399 ILE A O 1
ATOM 3176 N N . PHE A 1 400 ? -14.258 1.599 2.289 1 92.75 400 PHE A N 1
ATOM 3177 C CA . PHE A 1 400 ? -15.477 0.915 2.715 1 92.75 400 PHE A CA 1
ATOM 3178 C C . PHE A 1 400 ? -15.719 1.117 4.207 1 92.75 400 PHE A C 1
ATOM 3180 O O . PHE A 1 400 ? -16.844 1.399 4.625 1 92.75 400 PHE A O 1
ATOM 3187 N N . TYR A 1 401 ? -14.742 1.025 4.992 1 88.38 401 TYR A N 1
ATOM 3188 C CA . TYR A 1 401 ? -14.875 1.188 6.438 1 88.38 401 TYR A CA 1
ATOM 3189 C C . TYR A 1 401 ? -15.352 2.592 6.785 1 88.38 401 TYR A C 1
ATOM 3191 O O . TYR A 1 401 ? -16.219 2.766 7.652 1 88.38 401 TYR A O 1
ATOM 3199 N N . LYS A 1 402 ? -14.766 3.518 6.148 1 88.31 402 LYS A N 1
ATOM 3200 C CA . LYS A 1 402 ? -15.148 4.906 6.383 1 88.31 402 LYS A CA 1
ATOM 3201 C C . LYS A 1 402 ? -16.609 5.141 6.031 1 88.31 402 LYS A C 1
ATOM 3203 O O . LYS A 1 402 ? -17.359 5.695 6.832 1 88.31 402 LYS A O 1
ATOM 3208 N N . GLN A 1 403 ? -17.016 4.605 4.938 1 90.56 403 GLN A N 1
ATOM 3209 C CA . GLN A 1 403 ? -18.359 4.875 4.445 1 90.56 403 GLN A CA 1
ATOM 3210 C C . GLN A 1 403 ? -19.391 4.016 5.168 1 90.56 403 GLN A C 1
ATOM 3212 O O . GLN A 1 403 ? -20.516 4.469 5.441 1 90.56 403 GLN A O 1
ATOM 3217 N N . ARG A 1 404 ? -19 2.861 5.391 1 89.81 404 ARG A N 1
ATOM 3218 C CA . ARG A 1 404 ? -19.922 2 6.141 1 89.81 404 ARG A CA 1
ATOM 3219 C C . ARG A 1 404 ? -20.078 2.496 7.574 1 89.81 404 ARG A C 1
ATOM 3221 O O . ARG A 1 404 ? -21.172 2.389 8.148 1 89.81 404 ARG A O 1
ATOM 3228 N N . GLY A 1 405 ? -19.062 2.984 8.125 1 85.69 405 GLY A N 1
ATOM 3229 C CA . GLY A 1 405 ? -19.141 3.578 9.453 1 85.69 405 GLY A CA 1
ATOM 3230 C C . GLY A 1 405 ? -20.062 4.781 9.508 1 85.69 405 GLY A C 1
ATOM 3231 O O . GLY A 1 405 ? -20.641 5.07 10.555 1 85.69 405 GLY A O 1
ATOM 3232 N N . ALA A 1 406 ? -20.188 5.402 8.383 1 88.38 406 ALA A N 1
ATOM 3233 C CA . ALA A 1 406 ? -21.078 6.551 8.289 1 88.38 406 ALA A CA 1
ATOM 3234 C C . ALA A 1 406 ? -22.469 6.129 7.82 1 88.38 406 ALA A C 1
ATOM 3236 O O . ALA A 1 406 ? -23.312 6.977 7.535 1 88.38 406 ALA A O 1
ATOM 3237 N N . ASN A 1 407 ? -22.75 4.793 7.656 1 88.62 407 ASN A N 1
ATOM 3238 C CA . ASN A 1 407 ? -24.016 4.195 7.258 1 88.62 407 ASN A CA 1
ATOM 3239 C C . ASN A 1 407 ? -24.469 4.695 5.891 1 88.62 407 ASN A C 1
ATOM 3241 O O . ASN A 1 407 ? -25.641 5.004 5.695 1 88.62 407 ASN A O 1
ATOM 3245 N N . PHE A 1 408 ? -23.469 4.789 5.004 1 89.19 408 PHE A N 1
ATOM 3246 C CA . PHE A 1 408 ? -23.797 5.109 3.621 1 89.19 408 PHE A CA 1
ATOM 3247 C C . PHE A 1 408 ? -24.625 3.998 2.99 1 89.19 408 PHE A C 1
ATOM 3249 O O . PHE A 1 408 ? -25.625 4.266 2.32 1 89.19 408 PHE A O 1
ATOM 3256 N N . PHE A 1 409 ? -24.172 2.797 3.217 1 92.12 409 PHE A N 1
ATOM 3257 C CA . PHE A 1 409 ? -24.797 1.628 2.607 1 92.12 409 PHE A CA 1
ATOM 3258 C C . PHE A 1 409 ? -24.625 0.403 3.5 1 92.12 409 PHE A C 1
ATOM 3260 O O . PHE A 1 409 ? -23.859 0.427 4.465 1 92.12 409 PHE A O 1
ATOM 3267 N N . ARG A 1 410 ? -25.406 -0.543 3.135 1 92.75 410 ARG A N 1
ATOM 3268 C CA . ARG A 1 410 ? -25.328 -1.819 3.836 1 92.75 410 ARG A CA 1
ATOM 3269 C C . ARG A 1 410 ? -24.141 -2.643 3.336 1 92.75 410 ARG A C 1
ATOM 3271 O O . ARG A 1 410 ? -23.734 -2.52 2.178 1 92.75 410 ARG A O 1
ATOM 3278 N N . THR A 1 411 ? -23.609 -3.447 4.262 1 93.5 411 THR A N 1
ATOM 3279 C CA . THR A 1 411 ? -22.469 -4.281 3.898 1 93.5 411 THR A CA 1
ATOM 3280 C C . THR A 1 411 ? -22.844 -5.27 2.801 1 93.5 411 THR A C 1
ATOM 3282 O O . THR A 1 411 ? -22.094 -5.465 1.847 1 93.5 411 THR A O 1
ATOM 3285 N N . PHE A 1 412 ? -24.016 -5.84 2.902 1 93.94 412 PHE A N 1
ATOM 3286 C CA . PHE A 1 412 ? -24.469 -6.816 1.919 1 93.94 412 PHE A CA 1
ATOM 3287 C C . PHE A 1 412 ? -24.641 -6.168 0.549 1 93.94 412 PHE A C 1
ATOM 3289 O O . PHE A 1 412 ? -24.328 -6.777 -0.475 1 93.94 412 PHE A O 1
ATOM 3296 N N . SER A 1 413 ? -25.141 -4.938 0.519 1 94.44 413 SER A N 1
ATOM 3297 C CA . SER A 1 413 ? -25.297 -4.215 -0.741 1 94.44 413 SER A CA 1
ATOM 3298 C C . SER A 1 413 ? -23.938 -3.955 -1.392 1 94.44 413 SER A C 1
ATOM 3300 O O . SER A 1 413 ? -23.797 -4.027 -2.615 1 94.44 413 SER A O 1
ATOM 3302 N N . TYR A 1 414 ? -23.016 -3.674 -0.567 1 94.44 414 TYR A N 1
ATOM 3303 C CA . TYR A 1 414 ? -21.672 -3.402 -1.085 1 94.44 414 TYR A CA 1
ATOM 3304 C C . TYR A 1 414 ? -21.047 -4.664 -1.672 1 94.44 414 TYR A C 1
ATOM 3306 O O . TYR A 1 414 ? -20.484 -4.633 -2.77 1 94.44 414 TYR A O 1
ATOM 3314 N N . VAL A 1 415 ? -21.125 -5.785 -0.957 1 94.56 415 VAL A N 1
ATOM 3315 C CA . VAL A 1 415 ? -20.547 -7.047 -1.401 1 94.56 415 VAL A CA 1
ATOM 3316 C C . VAL A 1 415 ? -21.188 -7.484 -2.715 1 94.56 415 VAL A C 1
ATOM 3318 O O . VAL A 1 415 ? -20.5 -7.895 -3.648 1 94.56 415 VAL A O 1
ATOM 3321 N N . LEU A 1 416 ? -22.438 -7.324 -2.773 1 93.31 416 LEU A N 1
ATOM 3322 C CA . LEU A 1 416 ? -23.156 -7.699 -3.986 1 93.31 416 LEU A CA 1
ATOM 3323 C C . LEU A 1 416 ? -22.797 -6.781 -5.145 1 93.31 416 LEU A C 1
ATOM 3325 O O . LEU A 1 416 ? -22.562 -7.246 -6.262 1 93.31 416 LEU A O 1
ATOM 3329 N N . ALA A 1 417 ? -22.766 -5.516 -4.863 1 93.25 417 ALA A N 1
ATOM 3330 C CA . ALA A 1 417 ? -22.422 -4.551 -5.906 1 93.25 417 ALA A CA 1
ATOM 3331 C C . ALA A 1 417 ? -20.984 -4.77 -6.402 1 93.25 417 ALA A C 1
ATOM 3333 O O . ALA A 1 417 ? -20.734 -4.691 -7.605 1 93.25 417 ALA A O 1
ATOM 3334 N N . ASN A 1 418 ? -20.141 -5.027 -5.477 1 91.19 418 ASN A N 1
ATOM 3335 C CA . ASN A 1 418 ? -18.75 -5.266 -5.848 1 91.19 418 ASN A CA 1
ATOM 3336 C C . ASN A 1 418 ? -18.594 -6.539 -6.672 1 91.19 418 ASN A C 1
ATOM 3338 O O . ASN A 1 418 ? -17.797 -6.586 -7.617 1 91.19 418 ASN A O 1
ATOM 3342 N N . SER A 1 419 ? -19.297 -7.539 -6.344 1 91.06 419 SER A N 1
ATOM 3343 C CA . SER A 1 419 ? -19.25 -8.812 -7.062 1 91.06 419 SER A CA 1
ATOM 3344 C C . SER A 1 419 ? -19.828 -8.68 -8.461 1 91.06 419 SER A C 1
ATOM 3346 O O . SER A 1 419 ? -19.234 -9.133 -9.438 1 91.06 419 SER A O 1
ATOM 3348 N N . VAL A 1 420 ? -20.969 -8.031 -8.562 1 90.56 420 VAL A N 1
ATOM 3349 C CA . VAL A 1 420 ? -21.656 -7.902 -9.844 1 90.56 420 VAL A CA 1
ATOM 3350 C C . VAL A 1 420 ? -20.875 -6.965 -10.758 1 90.56 420 VAL A C 1
ATOM 3352 O O . VAL A 1 420 ? -20.844 -7.152 -11.977 1 90.56 420 VAL A O 1
ATOM 3355 N N . SER A 1 421 ? -20.25 -5.988 -10.195 1 90.88 421 SER A N 1
ATOM 3356 C CA . SER A 1 421 ? -19.484 -5.031 -10.992 1 90.88 421 SER A CA 1
ATOM 3357 C C . SER A 1 421 ? -18.297 -5.703 -11.68 1 90.88 421 SER A C 1
ATOM 3359 O O . SER A 1 421 ? -17.781 -5.195 -12.672 1 90.88 421 SER A O 1
ATOM 3361 N N . GLN A 1 422 ? -17.922 -6.852 -11.18 1 88.56 422 GLN A N 1
ATOM 3362 C CA . GLN A 1 422 ? -16.781 -7.555 -11.766 1 88.56 422 GLN A CA 1
ATOM 3363 C C . GLN A 1 422 ? -17.234 -8.484 -12.891 1 88.56 422 GLN A C 1
ATOM 3365 O O . GLN A 1 422 ? -16.406 -8.961 -13.672 1 88.56 422 GLN A O 1
ATOM 3370 N N . LEU A 1 423 ? -18.5 -8.734 -12.977 1 90.81 423 LEU A N 1
ATOM 3371 C CA . LEU A 1 423 ? -19.016 -9.719 -13.914 1 90.81 423 LEU A CA 1
ATOM 3372 C C . LEU A 1 423 ? -18.719 -9.32 -15.352 1 90.81 423 LEU A C 1
ATOM 3374 O O . LEU A 1 423 ? -18.25 -10.148 -16.141 1 90.81 423 LEU A O 1
ATOM 3378 N N . PRO A 1 424 ? -18.859 -8.055 -15.688 1 89.19 424 PRO A N 1
ATOM 3379 C CA . PRO A 1 424 ? -18.562 -7.691 -17.078 1 89.19 424 PRO A CA 1
ATOM 3380 C C . PRO A 1 424 ? -17.078 -7.887 -17.422 1 89.19 424 PRO A C 1
ATOM 3382 O O . PRO A 1 424 ? -16.766 -8.289 -18.547 1 89.19 424 PRO A O 1
ATOM 3385 N N . LEU A 1 425 ? -16.281 -7.594 -16.547 1 87.25 425 LEU A N 1
ATOM 3386 C CA . LEU A 1 425 ? -14.852 -7.797 -16.797 1 87.25 425 LEU A CA 1
ATOM 3387 C C . LEU A 1 425 ? -14.523 -9.281 -16.891 1 87.25 425 LEU A C 1
ATOM 3389 O O . LEU A 1 425 ? -13.703 -9.688 -17.719 1 87.25 425 LEU A O 1
ATOM 3393 N N . CYS A 1 426 ? -15.141 -10.078 -16.062 1 91.31 426 CYS A N 1
ATOM 3394 C CA . CYS A 1 426 ? -14.938 -11.523 -16.109 1 91.31 426 CYS A CA 1
ATOM 3395 C C . CYS A 1 426 ? -15.445 -12.102 -17.422 1 91.31 426 CYS A C 1
ATOM 3397 O O . CYS A 1 426 ? -14.836 -13.016 -17.984 1 91.31 426 CYS A O 1
ATOM 3399 N N . VAL A 1 427 ? -16.594 -11.555 -17.875 1 92.62 427 VAL A N 1
ATOM 3400 C CA . VAL A 1 427 ? -17.141 -12.016 -19.141 1 92.62 427 VAL A CA 1
ATOM 3401 C C . VAL A 1 427 ? -16.172 -11.656 -20.281 1 92.62 427 VAL A C 1
ATOM 3403 O O . VAL A 1 427 ? -15.891 -12.484 -21.141 1 92.62 427 VAL A O 1
ATOM 3406 N N . ALA A 1 428 ? -15.688 -10.508 -20.25 1 90.56 428 ALA A N 1
ATOM 3407 C CA . ALA A 1 428 ? -14.758 -10.07 -21.297 1 90.56 428 ALA A CA 1
ATOM 3408 C C . ALA A 1 428 ? -13.477 -10.906 -21.266 1 90.56 428 ALA A C 1
ATOM 3410 O O . ALA A 1 428 ? -12.977 -11.32 -22.312 1 90.56 428 ALA A O 1
ATOM 3411 N N . GLU A 1 429 ? -13.023 -11.156 -20.141 1 90.12 429 GLU A N 1
ATOM 3412 C CA . GLU A 1 429 ? -11.805 -11.938 -19.984 1 90.12 429 GLU A CA 1
ATOM 3413 C C . GLU A 1 429 ? -11.992 -13.367 -20.5 1 90.12 429 GLU A C 1
ATOM 3415 O O . GLU A 1 429 ? -11.148 -13.891 -21.219 1 90.12 429 GLU A O 1
ATOM 3420 N N . THR A 1 430 ? -13.078 -13.969 -20.062 1 93 430 THR A N 1
ATOM 3421 C CA . THR A 1 430 ? -13.328 -15.352 -20.453 1 93 430 THR A CA 1
ATOM 3422 C C . THR A 1 430 ? -13.648 -15.445 -21.953 1 93 430 THR A C 1
ATOM 3424 O O . THR A 1 430 ? -13.305 -16.422 -22.609 1 93 430 THR A O 1
ATOM 3427 N N . LEU A 1 431 ? -14.312 -14.422 -22.453 1 93.31 431 LEU A N 1
ATOM 3428 C CA . LEU A 1 431 ? -14.633 -14.414 -23.875 1 93.31 431 LEU A CA 1
ATOM 3429 C C . LEU A 1 431 ? -13.367 -14.297 -24.719 1 93.31 431 LEU A C 1
ATOM 3431 O O . LEU A 1 431 ? -13.188 -15.039 -25.688 1 93.31 431 LEU A O 1
ATOM 3435 N N . ILE A 1 432 ? -12.508 -13.414 -24.359 1 92.5 432 ILE A N 1
ATOM 3436 C CA . ILE A 1 432 ? -11.289 -13.203 -25.141 1 92.5 432 ILE A CA 1
ATOM 3437 C C . ILE A 1 432 ? -10.352 -14.406 -24.953 1 92.5 432 ILE A C 1
ATOM 3439 O O . ILE A 1 432 ? -9.938 -15.023 -25.938 1 92.5 432 ILE A O 1
ATOM 3443 N N . PHE A 1 433 ? -10.07 -14.734 -23.766 1 93.31 433 PHE A N 1
ATOM 3444 C CA . PHE A 1 433 ? -9.164 -15.836 -23.484 1 93.31 433 PHE A CA 1
ATOM 3445 C C . PHE A 1 433 ? -9.758 -17.156 -23.938 1 93.31 433 PHE A C 1
ATOM 3447 O O . PHE A 1 433 ? -9.078 -17.953 -24.594 1 93.31 433 PHE A O 1
ATOM 3454 N N . GLY A 1 434 ? -11.047 -17.406 -23.625 1 93.31 434 GLY A N 1
ATOM 3455 C CA . GLY A 1 434 ? -11.703 -18.641 -23.984 1 93.31 434 GLY A CA 1
ATOM 3456 C C . GLY A 1 434 ? -11.828 -18.844 -25.469 1 93.31 434 GLY A C 1
ATOM 3457 O O . GLY A 1 434 ? -11.664 -19.969 -25.969 1 93.31 434 GLY A O 1
ATOM 3458 N N . THR A 1 435 ? -12.094 -17.781 -26.188 1 93.75 435 THR A N 1
ATOM 3459 C CA . THR A 1 435 ? -12.227 -17.891 -27.641 1 93.75 435 THR A CA 1
ATOM 3460 C C . THR A 1 435 ? -10.875 -18.188 -28.297 1 93.75 435 THR A C 1
ATOM 3462 O O . THR A 1 435 ? -10.789 -19.016 -29.203 1 93.75 435 THR A O 1
ATOM 3465 N N . LEU A 1 436 ? -9.883 -17.578 -27.812 1 92.62 436 LEU A N 1
ATOM 3466 C CA . LEU A 1 436 ? -8.555 -17.812 -28.375 1 92.62 436 LEU A CA 1
ATOM 3467 C C . LEU A 1 436 ? -8.102 -19.25 -28.094 1 92.62 436 LEU A C 1
ATOM 3469 O O . LEU A 1 436 ? -7.629 -19.938 -29.016 1 92.62 436 LEU A O 1
ATOM 3473 N N . VAL A 1 437 ? -8.336 -19.672 -26.922 1 92.38 437 VAL A N 1
ATOM 3474 C CA . VAL A 1 437 ? -7.863 -21 -26.531 1 92.38 437 VAL A CA 1
ATOM 3475 C C . VAL A 1 437 ? -8.719 -22.078 -27.203 1 92.38 437 VAL A C 1
ATOM 3477 O O . VAL A 1 437 ? -8.195 -23.062 -27.719 1 92.38 437 VAL A O 1
ATOM 3480 N N . TYR A 1 438 ? -10 -21.875 -27.25 1 93.69 438 TYR A N 1
ATOM 3481 C CA . TYR A 1 438 ? -10.914 -22.891 -27.75 1 93.69 438 TYR A CA 1
ATOM 3482 C C . TYR A 1 438 ? -10.695 -23.125 -29.25 1 93.69 438 TYR A C 1
ATOM 3484 O O . TYR A 1 438 ? -10.5 -24.25 -29.688 1 93.69 438 TYR A O 1
ATOM 3492 N N . TRP A 1 439 ? -10.664 -22.094 -30.031 1 93.12 439 TRP A N 1
ATOM 3493 C CA . TRP A 1 439 ? -10.633 -22.234 -31.484 1 93.12 439 TRP A CA 1
ATOM 3494 C C . TRP A 1 439 ? -9.203 -22.438 -31.984 1 93.12 439 TRP A C 1
ATOM 3496 O O . TRP A 1 439 ? -8.961 -23.25 -32.875 1 93.12 439 TRP A O 1
ATOM 3506 N N . MET A 1 440 ? -8.266 -21.844 -31.391 1 91.69 440 MET A N 1
ATOM 3507 C CA . MET A 1 440 ? -6.895 -21.953 -31.875 1 91.69 440 MET A CA 1
ATOM 3508 C C . MET A 1 440 ? -6.25 -23.266 -31.438 1 91.69 440 MET A C 1
ATOM 3510 O O . MET A 1 440 ? -5.422 -23.828 -32.156 1 91.69 440 MET A O 1
ATOM 3514 N N . CYS A 1 441 ? -6.562 -23.75 -30.25 1 91.56 441 CYS A N 1
ATOM 3515 C CA . CYS A 1 441 ? -6.004 -25.016 -29.766 1 91.56 441 CYS A CA 1
ATOM 3516 C C . CYS A 1 441 ? -6.664 -26.203 -30.469 1 91.56 441 CYS A C 1
ATOM 3518 O O . CYS A 1 441 ? -6.102 -27.297 -30.5 1 91.56 441 CYS A O 1
ATOM 3520 N N . GLY A 1 442 ? -7.844 -26.016 -31.016 1 91.44 442 GLY A N 1
ATOM 3521 C CA . GLY A 1 442 ? -8.469 -27.047 -31.828 1 91.44 442 GLY A CA 1
ATOM 3522 C C . GLY A 1 442 ? -9.453 -27.891 -31.047 1 91.44 442 GLY A C 1
ATOM 3523 O O . GLY A 1 442 ? -9.5 -29.109 -31.234 1 91.44 442 GLY A O 1
ATOM 3524 N N . PHE A 1 443 ? -10.141 -27.344 -30.141 1 92.75 443 PHE A N 1
ATOM 3525 C CA . PHE A 1 443 ? -11.219 -28.062 -29.469 1 92.75 443 PHE A CA 1
ATOM 3526 C C . PHE A 1 443 ? -12.344 -28.391 -30.453 1 92.75 443 PHE A C 1
ATOM 3528 O O . PHE A 1 443 ? -12.352 -27.891 -31.578 1 92.75 443 PHE A O 1
ATOM 3535 N N . VAL A 1 444 ? -13.195 -29.25 -30.047 1 91.62 444 VAL A N 1
ATOM 3536 C CA . VAL A 1 444 ? -14.25 -29.719 -30.953 1 91.62 444 VAL A CA 1
ATOM 3537 C C . VAL A 1 444 ? -15.07 -28.531 -31.453 1 91.62 444 VAL A C 1
ATOM 3539 O O . VAL A 1 444 ? -15.445 -27.656 -30.672 1 91.62 444 VAL A O 1
ATOM 3542 N N . SER A 1 445 ? -15.281 -28.469 -32.75 1 87.56 445 SER A N 1
ATOM 3543 C CA . SER A 1 445 ? -15.875 -27.312 -33.406 1 87.56 445 SER A CA 1
ATOM 3544 C C . SER A 1 445 ? -17.391 -27.344 -33.344 1 87.56 445 SER A C 1
ATOM 3546 O O . SER A 1 445 ? -18.078 -27.453 -34.375 1 87.56 445 SER A O 1
ATOM 3548 N N . HIS A 1 446 ? -18.016 -27.422 -32.219 1 91.12 446 HIS A N 1
ATOM 3549 C CA . HIS A 1 446 ? -19.453 -27.312 -32.031 1 91.12 446 HIS A CA 1
ATOM 3550 C C . HIS A 1 446 ? -19.797 -26.078 -31.188 1 91.12 446 HIS A C 1
ATOM 3552 O O . HIS A 1 446 ? -19.156 -25.828 -30.156 1 91.12 446 HIS A O 1
ATOM 3558 N N . ALA A 1 447 ? -20.734 -25.422 -31.609 1 90.94 447 ALA A N 1
ATOM 3559 C CA . ALA A 1 447 ? -21.125 -24.172 -30.969 1 90.94 447 ALA A CA 1
ATOM 3560 C C . ALA A 1 447 ? -21.625 -24.422 -29.547 1 90.94 447 ALA A C 1
ATOM 3562 O O . ALA A 1 447 ? -21.359 -23.625 -28.641 1 90.94 447 ALA A O 1
ATOM 3563 N N . SER A 1 448 ? -22.422 -25.484 -29.391 1 92.31 448 SER A N 1
ATOM 3564 C CA . SER A 1 448 ? -22.969 -25.766 -28.062 1 92.31 448 SER A CA 1
ATOM 3565 C C . SER A 1 448 ? -21.859 -26.062 -27.062 1 92.31 448 SER A C 1
ATOM 3567 O O . SER A 1 448 ? -21.938 -25.609 -25.906 1 92.31 448 SER A O 1
ATOM 3569 N N . LYS A 1 449 ? -20.828 -26.766 -27.469 1 93.62 449 LYS A N 1
ATOM 3570 C CA . LYS A 1 449 ? -19.734 -27.094 -26.562 1 93.62 449 LYS A CA 1
ATOM 3571 C C . LYS A 1 449 ? -18.859 -25.875 -26.312 1 93.62 449 LYS A C 1
ATOM 3573 O O . LYS A 1 449 ? -18.281 -25.734 -25.219 1 93.62 449 LYS A O 1
ATOM 3578 N N . PHE A 1 450 ? -18.797 -25.031 -27.328 1 95.44 450 PHE A N 1
ATOM 3579 C CA . PHE A 1 450 ? -18.062 -23.797 -27.172 1 95.44 450 PHE A CA 1
ATOM 3580 C C . PHE A 1 450 ? -18.672 -22.938 -26.078 1 95.44 450 PHE A C 1
ATOM 3582 O O . PHE A 1 450 ? -17.969 -22.453 -25.188 1 95.44 450 PHE A O 1
ATOM 3589 N N . PHE A 1 451 ? -19.984 -22.781 -26.094 1 95.25 451 PHE A N 1
ATOM 3590 C CA . PHE A 1 451 ? -20.672 -21.953 -25.109 1 95.25 451 PHE A CA 1
ATOM 3591 C C . PHE A 1 451 ? -20.625 -22.594 -23.734 1 95.25 451 PHE A C 1
ATOM 3593 O O . PHE A 1 451 ? -20.547 -21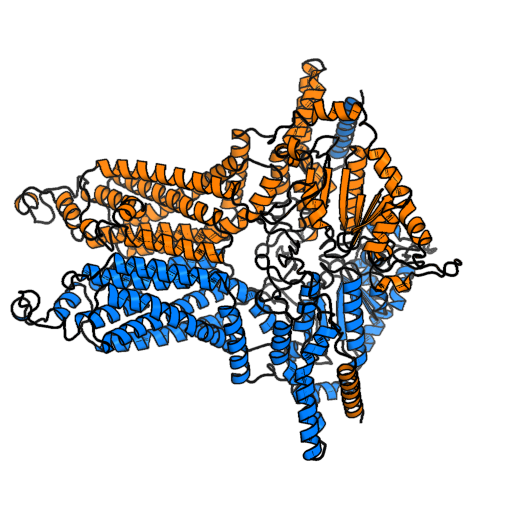.906 -22.719 1 95.25 451 PHE A O 1
ATOM 3600 N N . LEU A 1 452 ? -20.656 -23.922 -23.719 1 95 452 LEU A N 1
ATOM 3601 C CA . LEU A 1 452 ? -20.531 -24.609 -22.438 1 95 452 LEU A CA 1
ATOM 3602 C C . LEU A 1 452 ? -19.141 -24.422 -21.859 1 95 452 LEU A C 1
ATOM 3604 O O . LEU A 1 452 ? -18.984 -24.281 -20.641 1 95 452 LEU A O 1
ATOM 3608 N N . PHE A 1 453 ? -18.156 -24.516 -22.797 1 96.06 453 PHE A N 1
ATOM 3609 C CA . PHE A 1 453 ? -16.781 -24.281 -22.391 1 96.06 453 PHE A CA 1
ATOM 3610 C C . PHE A 1 453 ? -16.625 -22.891 -21.797 1 96.06 453 PHE A C 1
ATOM 3612 O O . PHE A 1 453 ? -16.031 -22.719 -20.734 1 96.06 453 PHE A O 1
ATOM 3619 N N . LEU A 1 454 ? -17.203 -21.922 -22.422 1 96.19 454 LEU A N 1
ATOM 3620 C CA . LEU A 1 454 ? -17.125 -20.531 -21.969 1 96.19 454 LEU A CA 1
ATOM 3621 C C . LEU A 1 454 ? -17.859 -20.344 -20.641 1 96.19 454 LEU A C 1
ATOM 3623 O O . LEU A 1 454 ? -17.406 -19.594 -19.781 1 96.19 454 LEU A O 1
ATOM 3627 N N . LEU A 1 455 ? -18.938 -20.969 -20.531 1 96.31 455 LEU A N 1
ATOM 3628 C CA . LEU A 1 455 ? -19.734 -20.859 -19.312 1 96.31 455 LEU A CA 1
ATOM 3629 C C . LEU A 1 455 ? -18.969 -21.391 -18.109 1 96.31 455 LEU A C 1
ATOM 3631 O O . LEU A 1 455 ? -18.938 -20.75 -17.062 1 96.31 455 LEU A O 1
ATOM 3635 N N . VAL A 1 456 ? -18.344 -22.547 -18.312 1 96.5 456 VAL A N 1
ATOM 3636 C CA . VAL A 1 456 ? -17.609 -23.141 -17.219 1 96.5 456 VAL A CA 1
ATOM 3637 C C . VAL A 1 456 ? -16.406 -22.266 -16.844 1 96.5 456 VAL A C 1
ATOM 3639 O O . VAL A 1 456 ? -16.125 -22.047 -15.672 1 96.5 456 VAL A O 1
ATOM 3642 N N . LEU A 1 457 ? -15.758 -21.734 -17.875 1 96.12 457 LEU A N 1
ATOM 3643 C CA . LEU A 1 457 ? -14.625 -20.859 -17.625 1 96.12 457 LEU A CA 1
ATOM 3644 C C . LEU A 1 457 ? -15.07 -19.594 -16.891 1 96.12 457 LEU A C 1
ATOM 3646 O O . LEU A 1 457 ? -14.383 -19.109 -15.984 1 96.12 457 LEU A O 1
ATOM 3650 N N . PHE A 1 458 ? -16.188 -19.094 -17.297 1 95.88 458 PHE A N 1
ATOM 3651 C CA . PHE A 1 458 ? -16.734 -17.891 -16.688 1 95.88 458 PHE A CA 1
ATOM 3652 C C . PHE A 1 458 ? -17.078 -18.125 -15.227 1 95.88 458 PHE A C 1
ATOM 3654 O O . PHE A 1 458 ? -16.719 -17.312 -14.367 1 95.88 458 PHE A O 1
ATOM 3661 N N . LEU A 1 459 ? -17.734 -19.203 -14.969 1 96.5 459 LEU A N 1
ATOM 3662 C CA . LEU A 1 459 ? -18.125 -19.516 -13.594 1 96.5 459 LEU A CA 1
ATOM 3663 C C . LEU A 1 459 ? -16.906 -19.734 -12.719 1 96.5 459 LEU A C 1
ATOM 3665 O O . LEU A 1 459 ? -16.891 -19.375 -11.539 1 96.5 459 LEU A O 1
ATOM 3669 N N . THR A 1 460 ? -15.914 -20.359 -13.32 1 96 460 THR A N 1
ATOM 3670 C CA . THR A 1 460 ? -14.672 -20.578 -12.578 1 96 460 THR A CA 1
ATOM 3671 C C . THR A 1 460 ? -13.992 -19.234 -12.258 1 96 460 THR A C 1
ATOM 3673 O O . THR A 1 460 ? -13.531 -19.031 -11.133 1 96 460 THR A O 1
ATOM 3676 N N . ASP A 1 461 ? -13.945 -18.375 -13.195 1 95.69 461 ASP A N 1
ATOM 3677 C CA . ASP A 1 461 ? -13.32 -17.078 -13.023 1 95.69 461 ASP A CA 1
ATOM 3678 C C . ASP A 1 461 ? -14.016 -16.266 -11.93 1 95.69 461 ASP A C 1
ATOM 3680 O O . ASP A 1 461 ? -13.359 -15.734 -11.031 1 95.69 461 ASP A O 1
ATOM 3684 N N . VAL A 1 462 ? -15.305 -16.266 -11.953 1 95 462 VAL A N 1
ATOM 3685 C CA . VAL A 1 462 ? -16.078 -15.492 -11 1 95 462 VAL A CA 1
ATOM 3686 C C . VAL A 1 462 ? -15.953 -16.109 -9.609 1 95 462 VAL A C 1
ATOM 3688 O O . VAL A 1 462 ? -15.852 -15.391 -8.609 1 95 462 VAL A O 1
ATOM 3691 N N . SER A 1 463 ? -16 -17.406 -9.578 1 95.62 463 SER A N 1
ATOM 3692 C CA . SER A 1 463 ? -15.898 -18.094 -8.297 1 95.62 463 SER A CA 1
ATOM 3693 C C . SER A 1 463 ? -14.523 -17.875 -7.664 1 95.62 463 SER A C 1
ATOM 3695 O O . SER A 1 463 ? -14.422 -17.625 -6.461 1 95.62 463 SER A O 1
ATOM 3697 N N . LEU A 1 464 ? -13.508 -17.969 -8.43 1 95 464 LEU A N 1
ATOM 3698 C CA . LEU A 1 464 ? -12.164 -17.734 -7.91 1 95 464 LEU A CA 1
ATOM 3699 C C . LEU A 1 464 ? -11.984 -16.281 -7.488 1 95 464 LEU A C 1
ATOM 3701 O O . LEU A 1 464 ? -11.344 -16 -6.477 1 95 464 LEU A O 1
ATOM 3705 N N . GLY A 1 465 ? -12.531 -15.398 -8.25 1 93.56 465 GLY A N 1
ATOM 3706 C CA . GLY A 1 465 ? -12.508 -14 -7.871 1 93.56 465 GLY A CA 1
ATOM 3707 C C . GLY A 1 465 ? -13.148 -13.734 -6.527 1 93.56 465 GLY A C 1
ATOM 3708 O O . GLY A 1 465 ? -12.609 -12.992 -5.707 1 93.56 465 GLY A O 1
ATOM 3709 N N . SER A 1 466 ? -14.305 -14.391 -6.363 1 94.94 466 SER A N 1
ATOM 3710 C CA . SER A 1 466 ? -15 -14.227 -5.09 1 94.94 466 SER A CA 1
ATOM 3711 C C . SER A 1 466 ? -14.195 -14.836 -3.941 1 94.94 466 SER A C 1
ATOM 3713 O O . SER A 1 466 ? -14.242 -14.336 -2.816 1 94.94 466 SER A O 1
ATOM 3715 N N . PHE A 1 467 ? -13.469 -15.852 -4.238 1 95.38 467 PHE A N 1
ATOM 3716 C CA . PHE A 1 467 ? -12.641 -16.5 -3.227 1 95.38 467 PHE A CA 1
ATOM 3717 C C . PHE A 1 467 ? -11.531 -15.555 -2.766 1 95.38 467 PHE A C 1
ATOM 3719 O O . PHE A 1 467 ? -11.336 -15.367 -1.563 1 95.38 467 PHE A O 1
ATOM 3726 N N . TYR A 1 468 ? -10.852 -14.984 -3.65 1 94.12 468 TYR A N 1
ATOM 3727 C CA . TYR A 1 468 ? -9.758 -14.086 -3.301 1 94.12 468 TYR A CA 1
ATOM 3728 C C . TYR A 1 468 ? -10.281 -12.812 -2.656 1 94.12 468 TYR A C 1
ATOM 3730 O O . TYR A 1 468 ? -9.617 -12.227 -1.793 1 94.12 468 TYR A O 1
ATOM 3738 N N . PHE A 1 469 ? -11.445 -12.383 -3.076 1 93 469 PHE A N 1
ATOM 3739 C CA . PHE A 1 469 ? -12.078 -11.242 -2.43 1 93 469 PHE A CA 1
ATOM 3740 C C . PHE A 1 469 ? -12.367 -11.539 -0.963 1 93 469 PHE A C 1
ATOM 3742 O O . PHE A 1 469 ? -12.094 -10.711 -0.09 1 93 469 PHE A O 1
ATOM 3749 N N . SER A 1 470 ? -12.93 -12.703 -0.729 1 94.69 470 SER A N 1
ATOM 3750 C CA . SER A 1 470 ? -13.258 -13.094 0.638 1 94.69 470 SER A CA 1
ATOM 3751 C C . SER A 1 470 ? -12.008 -13.211 1.5 1 94.69 470 SER A C 1
ATOM 3753 O O . SER A 1 470 ? -12.023 -12.852 2.68 1 94.69 470 SER A O 1
ATOM 3755 N N . LEU A 1 471 ? -10.961 -13.664 0.941 1 92.06 471 LEU A N 1
ATOM 3756 C CA . LEU A 1 471 ? -9.711 -13.805 1.682 1 92.06 471 LEU A CA 1
ATOM 3757 C C . LEU A 1 471 ? -9.125 -12.445 2.027 1 92.06 471 LEU A C 1
ATOM 3759 O O . LEU A 1 471 ? -8.578 -12.258 3.119 1 92.06 471 LEU A O 1
ATOM 3763 N N . THR A 1 472 ? -9.188 -11.547 1.143 1 90 472 THR A N 1
ATOM 3764 C CA . THR A 1 472 ? -8.695 -10.195 1.379 1 90 472 THR A CA 1
ATOM 3765 C C . THR A 1 472 ? -9.516 -9.5 2.463 1 90 472 THR A C 1
ATOM 3767 O O . THR A 1 472 ? -8.961 -8.766 3.293 1 90 472 THR A O 1
ATOM 3770 N N . ALA A 1 473 ? -10.805 -9.75 2.42 1 92 473 ALA A N 1
ATOM 3771 C CA . ALA A 1 473 ? -11.68 -9.148 3.424 1 92 473 ALA A CA 1
ATOM 3772 C C . ALA A 1 473 ? -11.375 -9.703 4.812 1 92 473 ALA A C 1
ATOM 3774 O O . ALA A 1 473 ? -11.531 -9 5.816 1 92 473 ALA A O 1
ATOM 3775 N N . ALA A 1 474 ? -10.844 -10.883 4.859 1 91.31 474 ALA A N 1
ATOM 3776 C CA . ALA A 1 474 ? -10.625 -11.555 6.137 1 91.31 474 ALA A CA 1
ATOM 3777 C C . ALA A 1 474 ? -9.211 -11.289 6.66 1 91.31 474 ALA A C 1
ATOM 3779 O O . ALA A 1 474 ? -8.922 -11.547 7.832 1 91.31 474 ALA A O 1
ATOM 3780 N N . SER A 1 475 ? -8.391 -10.758 5.875 1 87.5 475 SER A N 1
ATOM 3781 C CA . SER A 1 475 ? -7.004 -10.562 6.277 1 87.5 475 SER A CA 1
ATOM 3782 C C . SER A 1 475 ? -6.77 -9.141 6.777 1 87.5 475 SER A C 1
ATOM 3784 O O . SER A 1 475 ? -7.434 -8.203 6.328 1 87.5 475 SER A O 1
ATOM 3786 N N . LYS A 1 476 ? -5.805 -8.961 7.621 1 82 476 LYS A N 1
ATOM 3787 C CA . LYS A 1 476 ? -5.516 -7.676 8.25 1 82 476 LYS A CA 1
ATOM 3788 C C . LYS A 1 476 ? -4.73 -6.766 7.309 1 82 476 LYS A C 1
ATOM 3790 O O . LYS A 1 476 ? -5.016 -5.57 7.211 1 82 476 LYS A O 1
ATOM 3795 N N . ASP A 1 477 ? -3.734 -7.496 6.664 1 82.19 477 ASP A N 1
ATOM 3796 C CA . ASP A 1 477 ? -2.836 -6.719 5.82 1 82.19 477 ASP A CA 1
ATOM 3797 C C . ASP A 1 477 ? -2.48 -7.48 4.547 1 82.19 477 ASP A C 1
ATOM 3799 O O . ASP A 1 477 ? -2.703 -8.688 4.457 1 82.19 477 ASP A O 1
ATOM 3803 N N . ILE A 1 478 ? -2.014 -6.711 3.572 1 83.44 478 ILE A N 1
ATOM 3804 C CA . ILE A 1 478 ? -1.683 -7.289 2.273 1 83.44 478 ILE A CA 1
ATOM 3805 C C . ILE A 1 478 ? -0.507 -8.25 2.42 1 83.44 478 ILE A C 1
ATOM 3807 O O . ILE A 1 478 ? -0.398 -9.227 1.672 1 83.44 478 ILE A O 1
ATOM 3811 N N . ASN A 1 479 ? 0.394 -8.078 3.402 1 78 479 ASN A N 1
ATOM 3812 C CA . ASN A 1 479 ? 1.571 -8.914 3.604 1 78 479 ASN A CA 1
ATOM 3813 C C . ASN A 1 479 ? 1.199 -10.273 4.172 1 78 479 ASN A C 1
ATOM 3815 O O . ASN A 1 479 ? 1.986 -11.219 4.098 1 78 479 ASN A O 1
ATOM 3819 N N . ILE A 1 480 ? -0.012 -10.344 4.691 1 80.75 480 ILE A N 1
ATOM 3820 C CA . ILE A 1 480 ? -0.516 -11.617 5.188 1 80.75 480 ILE A CA 1
ATOM 3821 C C . ILE A 1 480 ? -1.448 -12.242 4.152 1 80.75 480 ILE A C 1
ATOM 3823 O O . ILE A 1 480 ? -1.424 -13.453 3.939 1 80.75 480 ILE A O 1
ATOM 3827 N N . ALA A 1 481 ? -2.201 -11.359 3.543 1 85.44 481 ALA A N 1
ATOM 3828 C CA . ALA A 1 481 ? -3.203 -11.836 2.594 1 85.44 481 ALA A CA 1
ATOM 3829 C C . ALA A 1 481 ? -2.545 -12.5 1.391 1 85.44 481 ALA A C 1
ATOM 3831 O O . ALA A 1 481 ? -3.039 -13.516 0.888 1 85.44 481 ALA A O 1
ATOM 3832 N N . THR A 1 482 ? -1.433 -12 0.945 1 85.62 482 THR A N 1
ATOM 3833 C CA . THR A 1 482 ? -0.816 -12.484 -0.284 1 85.62 482 THR A CA 1
ATOM 3834 C C . THR A 1 482 ? -0.238 -13.883 -0.081 1 85.62 482 THR A C 1
ATOM 3836 O O . THR A 1 482 ? -0.544 -14.805 -0.841 1 85.62 482 THR A O 1
ATOM 3839 N N . PRO A 1 483 ? 0.561 -14.125 1.004 1 83.44 483 PRO A N 1
ATOM 3840 C CA . PRO A 1 483 ? 1.076 -15.484 1.187 1 83.44 483 PRO A CA 1
ATOM 3841 C C . PRO A 1 483 ? -0.033 -16.516 1.406 1 83.44 483 PRO A C 1
ATOM 3843 O O . PRO A 1 483 ? 0.051 -17.641 0.9 1 83.44 483 PRO A O 1
ATOM 3846 N N . ILE A 1 484 ? -1.041 -16.172 2.061 1 85.81 484 ILE A N 1
ATOM 3847 C CA . ILE A 1 484 ? -2.137 -17.109 2.316 1 85.81 484 ILE A CA 1
ATOM 3848 C C . ILE A 1 484 ? -2.867 -17.422 1.011 1 85.81 484 ILE A C 1
ATOM 3850 O O . ILE A 1 484 ? -3.279 -18.547 0.775 1 85.81 484 ILE A O 1
ATOM 3854 N N . SER A 1 485 ? -3.035 -16.375 0.224 1 88.44 485 SER A N 1
ATOM 3855 C CA . SER A 1 485 ? -3.688 -16.578 -1.066 1 88.44 485 SER A CA 1
ATOM 3856 C C . SER A 1 485 ? -2.854 -17.469 -1.978 1 88.44 485 SER A C 1
ATOM 3858 O O . SER A 1 485 ? -3.396 -18.312 -2.699 1 88.44 485 SER A O 1
ATOM 3860 N N . MET A 1 486 ? -1.547 -17.344 -1.959 1 86.81 486 MET A N 1
ATOM 3861 C CA . MET A 1 486 ? -0.672 -18.172 -2.781 1 86.81 486 MET A CA 1
ATOM 3862 C C . MET A 1 486 ? -0.682 -19.625 -2.295 1 86.81 486 MET A C 1
ATOM 3864 O O . MET A 1 486 ? -0.683 -20.547 -3.104 1 86.81 486 MET A O 1
ATOM 3868 N N . ALA A 1 487 ? -0.72 -19.719 -1.002 1 87 487 ALA A N 1
ATOM 3869 C CA . ALA A 1 487 ? -0.806 -21.062 -0.437 1 87 487 ALA A CA 1
ATOM 3870 C C . ALA A 1 487 ? -2.109 -21.75 -0.84 1 87 487 ALA A C 1
ATOM 3872 O O . ALA A 1 487 ? -2.117 -22.922 -1.182 1 87 487 ALA A O 1
ATOM 3873 N N . ALA A 1 488 ? -3.152 -21 -0.757 1 89.88 488 ALA A N 1
ATOM 3874 C CA . ALA A 1 488 ? -4.449 -21.547 -1.152 1 89.88 488 ALA A CA 1
ATOM 3875 C C . ALA A 1 488 ? -4.453 -21.938 -2.629 1 89.88 488 ALA A C 1
ATOM 3877 O O . ALA A 1 488 ? -4.992 -22.984 -3.002 1 89.88 488 ALA A O 1
ATOM 3878 N N . THR A 1 489 ? -3.898 -21.094 -3.459 1 89.81 489 THR A N 1
ATOM 3879 C CA . THR A 1 489 ? -3.807 -21.391 -4.887 1 89.81 489 THR A CA 1
ATOM 3880 C C . THR A 1 489 ? -3.014 -22.672 -5.125 1 89.81 489 THR A C 1
ATOM 3882 O O . THR A 1 489 ? -3.379 -23.484 -5.98 1 89.81 489 THR A O 1
ATOM 3885 N N . LEU A 1 490 ? -1.982 -22.859 -4.371 1 87.69 490 LEU A N 1
ATOM 3886 C CA . LEU A 1 490 ? -1.161 -24.062 -4.504 1 87.69 490 LEU A CA 1
ATOM 3887 C C . LEU A 1 490 ? -1.953 -25.312 -4.129 1 87.69 490 LEU A C 1
ATOM 3889 O O . LEU A 1 490 ? -1.832 -26.344 -4.785 1 87.69 490 LEU A O 1
ATOM 3893 N N . ILE A 1 491 ? -2.693 -25.172 -3.131 1 90 491 ILE A N 1
ATOM 3894 C CA . ILE A 1 491 ? -3.529 -26.297 -2.709 1 90 491 ILE A CA 1
ATOM 3895 C C . ILE A 1 491 ? -4.547 -26.625 -3.801 1 90 491 ILE A C 1
ATOM 3897 O O . ILE A 1 491 ? -4.773 -27.797 -4.113 1 90 491 ILE A O 1
ATOM 3901 N N . PHE A 1 492 ? -5.09 -25.578 -4.418 1 90.94 492 PHE A N 1
ATOM 3902 C CA . PHE A 1 492 ? -6.031 -25.781 -5.512 1 90.94 492 PHE A CA 1
ATOM 3903 C C . PHE A 1 492 ? -5.367 -26.5 -6.676 1 90.94 492 PHE A C 1
ATOM 3905 O O . PHE A 1 492 ? -5.977 -27.375 -7.297 1 90.94 492 PHE A O 1
ATOM 3912 N N . ILE A 1 493 ? -4.172 -26.188 -6.871 1 84.31 493 ILE A N 1
ATOM 3913 C CA . ILE A 1 493 ? -3.457 -26.719 -8.031 1 84.31 493 ILE A CA 1
ATOM 3914 C C . ILE A 1 493 ? -3.059 -28.172 -7.785 1 84.31 493 ILE A C 1
ATOM 3916 O O . ILE A 1 493 ? -3.252 -29.031 -8.648 1 84.31 493 ILE A O 1
ATOM 3920 N N . ILE A 1 494 ? -2.643 -28.469 -6.641 1 85.94 494 ILE A N 1
ATOM 3921 C CA . ILE A 1 494 ? -2.123 -29.781 -6.328 1 85.94 494 ILE A CA 1
ATOM 3922 C C . ILE A 1 494 ? -3.264 -30.797 -6.32 1 85.94 494 ILE A C 1
ATOM 3924 O O . ILE A 1 494 ? -3.121 -31.906 -6.848 1 85.94 494 ILE A O 1
ATOM 3928 N N . PHE A 1 495 ? -4.371 -30.406 -5.859 1 90.88 495 PHE A N 1
ATOM 3929 C CA . PHE A 1 495 ? -5.465 -31.359 -5.695 1 90.88 495 PHE A CA 1
ATOM 3930 C C . PHE A 1 495 ? -6.488 -31.203 -6.812 1 90.88 495 PHE A C 1
ATOM 3932 O O . PHE A 1 495 ? -7.637 -31.625 -6.672 1 90.88 495 PHE A O 1
ATOM 3939 N N . ALA A 1 496 ? -6.086 -30.531 -7.867 1 90.75 496 ALA A N 1
ATOM 3940 C CA . ALA A 1 496 ? -6.988 -30.312 -9 1 90.75 496 ALA A CA 1
ATOM 3941 C C . ALA A 1 496 ? -7.207 -31.594 -9.781 1 90.75 496 ALA A C 1
ATOM 3943 O O . ALA A 1 496 ? -8.203 -31.734 -10.5 1 90.75 496 ALA A O 1
ATOM 3944 N N . GLY A 1 497 ? -6.305 -32.625 -9.688 1 87.88 497 GLY A N 1
ATOM 3945 C CA . GLY A 1 497 ? -6.434 -33.875 -10.398 1 87.88 497 GLY A CA 1
ATOM 3946 C C . GLY A 1 497 ? -5.477 -34 -11.57 1 87.88 497 GLY A C 1
ATOM 3947 O O . GLY A 1 497 ? -5.566 -34.969 -12.352 1 87.88 497 GLY A O 1
ATOM 3948 N N . PHE A 1 498 ? -4.668 -33.031 -11.789 1 87.5 498 PHE A N 1
ATOM 3949 C CA . PHE A 1 498 ? -3.678 -33.094 -12.859 1 87.5 498 PHE A CA 1
ATOM 3950 C C . PHE A 1 498 ? -2.33 -33.562 -12.328 1 87.5 498 PHE A C 1
ATOM 3952 O O . PHE A 1 498 ? -1.708 -34.438 -12.891 1 87.5 498 PHE A O 1
ATOM 3959 N N . VAL A 1 499 ? -1.939 -32.938 -11.203 1 82.5 499 VAL A N 1
ATOM 3960 C CA . VAL A 1 499 ? -0.666 -33.312 -10.602 1 82.5 499 VAL A CA 1
ATOM 3961 C C . VAL A 1 499 ? -0.803 -34.688 -9.914 1 82.5 499 VAL A C 1
ATOM 3963 O O . VAL A 1 499 ? 0.044 -35.562 -10.094 1 82.5 499 VAL A O 1
ATOM 3966 N N . ILE A 1 500 ? -1.886 -34.75 -9.172 1 84.69 500 ILE A N 1
ATOM 3967 C CA . ILE A 1 500 ? -2.242 -36 -8.531 1 84.69 500 ILE A CA 1
ATOM 3968 C C . ILE A 1 500 ? -3.652 -36.406 -8.945 1 84.69 500 ILE A C 1
ATOM 3970 O O . ILE A 1 500 ? -4.602 -35.656 -8.781 1 84.69 500 ILE A O 1
ATOM 3974 N N . THR A 1 501 ? -3.693 -37.531 -9.539 1 87.56 501 THR A N 1
ATOM 3975 C CA . THR A 1 501 ? -5 -38 -9.984 1 87.56 501 THR A CA 1
ATOM 3976 C C . THR A 1 501 ? -5.863 -38.406 -8.789 1 87.56 501 THR A C 1
ATOM 3978 O O . THR A 1 501 ? -5.359 -38.562 -7.676 1 87.56 501 THR A O 1
ATOM 3981 N N . GLU A 1 502 ? -7.191 -38.531 -9.031 1 89.81 502 GLU A N 1
ATOM 3982 C CA . GLU A 1 502 ? -8.148 -38.812 -7.965 1 89.81 502 GLU A CA 1
ATOM 3983 C C . GLU A 1 502 ? -7.789 -40.094 -7.215 1 89.81 502 GLU A C 1
ATOM 3985 O O . GLU A 1 502 ? -7.859 -40.125 -5.984 1 89.81 502 GLU A O 1
ATOM 3990 N N . SER A 1 503 ? -7.316 -41.125 -7.895 1 88.19 503 SER A N 1
ATOM 3991 C CA . SER A 1 503 ? -7.031 -42.438 -7.277 1 88.19 503 SER A CA 1
ATOM 3992 C C . SER A 1 503 ? -5.727 -42.375 -6.492 1 88.19 503 SER A C 1
ATOM 3994 O O . SER A 1 503 ? -5.516 -43.188 -5.586 1 88.19 503 SER A O 1
ATOM 3996 N N . GLN A 1 504 ? -4.906 -41.438 -6.801 1 85.19 504 GLN A N 1
ATOM 3997 C CA . GLN A 1 504 ? -3.604 -41.344 -6.148 1 85.19 504 GLN A CA 1
ATOM 3998 C C . GLN A 1 504 ? -3.676 -40.469 -4.906 1 85.19 504 GLN A C 1
ATOM 4000 O O . GLN A 1 504 ? -2.74 -40.438 -4.105 1 85.19 504 GLN A O 1
ATOM 4005 N N . ILE A 1 505 ? -4.75 -39.781 -4.699 1 88.56 505 ILE A N 1
ATOM 4006 C CA . ILE A 1 505 ? -4.914 -38.938 -3.527 1 88.56 505 ILE A CA 1
ATOM 4007 C C . ILE A 1 505 ? -5.258 -39.781 -2.311 1 88.56 505 ILE A C 1
ATOM 4009 O O . ILE A 1 505 ? -6.164 -40.625 -2.365 1 88.56 505 ILE A O 1
ATOM 4013 N N . PRO A 1 506 ? -4.453 -39.562 -1.25 1 88.19 506 PRO A N 1
ATOM 4014 C CA . PRO A 1 506 ? -4.773 -40.312 -0.039 1 88.19 506 PRO A CA 1
ATOM 4015 C C . PRO A 1 506 ? -6.191 -40.062 0.46 1 88.19 506 PRO A C 1
ATOM 4017 O O . PRO A 1 506 ? -6.707 -38.969 0.33 1 88.19 506 PRO A O 1
ATOM 4020 N N . THR A 1 507 ? -6.773 -41 1.127 1 89.5 507 THR A N 1
ATOM 4021 C CA . THR A 1 507 ? -8.172 -40.969 1.534 1 89.5 507 THR A CA 1
ATOM 4022 C C . THR A 1 507 ? -8.43 -39.844 2.537 1 89.5 507 THR A C 1
ATOM 4024 O O . THR A 1 507 ? -9.5 -39.25 2.539 1 89.5 507 THR A O 1
ATOM 4027 N N . TYR A 1 508 ? -7.426 -39.469 3.346 1 89.38 508 TYR A N 1
ATOM 4028 C CA . TYR A 1 508 ? -7.629 -38.438 4.359 1 89.38 508 TYR A CA 1
ATOM 4029 C C . TYR A 1 508 ? -7.68 -37.062 3.725 1 89.38 508 TYR A C 1
ATOM 4031 O O . TYR A 1 508 ? -8.203 -36.125 4.32 1 89.38 508 TYR A O 1
ATOM 4039 N N . PHE A 1 509 ? -7.215 -36.906 2.41 1 90.62 509 PHE A N 1
ATOM 4040 C CA . PHE A 1 509 ? -7.191 -35.594 1.783 1 90.62 509 PHE A CA 1
ATOM 4041 C C . PHE A 1 509 ? -8.148 -35.531 0.598 1 90.62 509 PHE A C 1
ATOM 4043 O O . PHE A 1 509 ? -8.156 -34.562 -0.153 1 90.62 509 PHE A O 1
ATOM 4050 N N . ILE A 1 510 ? -8.953 -36.531 0.416 1 91.44 510 ILE A N 1
ATOM 4051 C CA . ILE A 1 510 ? -9.844 -36.594 -0.739 1 91.44 510 ILE A CA 1
ATOM 4052 C C . ILE A 1 510 ? -10.852 -35.438 -0.683 1 91.44 510 ILE A C 1
ATOM 4054 O O . ILE A 1 510 ? -11.328 -34.969 -1.72 1 91.44 510 ILE A O 1
ATOM 4058 N N . TRP A 1 511 ? -11.117 -34.938 0.547 1 92.19 511 TRP A N 1
ATOM 4059 C CA . TRP A 1 511 ? -12.07 -33.844 0.685 1 92.19 511 TRP A CA 1
ATOM 4060 C C . TRP A 1 511 ? -11.531 -32.594 0.041 1 92.19 511 TRP A C 1
ATOM 4062 O O . TRP A 1 511 ? -12.305 -31.75 -0.436 1 92.19 511 TRP A O 1
ATOM 4072 N N . LEU A 1 512 ? -10.258 -32.406 -0.112 1 91.75 512 LEU A N 1
ATOM 4073 C CA . LEU A 1 512 ? -9.672 -31.25 -0.751 1 91.75 512 LEU A CA 1
ATOM 4074 C C . LEU A 1 512 ? -9.898 -31.281 -2.258 1 91.75 512 LEU A C 1
ATOM 4076 O O . LEU A 1 512 ? -10.07 -30.234 -2.887 1 91.75 512 LEU A O 1
ATOM 4080 N N . TYR A 1 513 ? -9.898 -32.5 -2.787 1 92.94 513 TYR A N 1
ATOM 4081 C CA . TYR A 1 513 ? -10.188 -32.688 -4.203 1 92.94 513 TYR A CA 1
ATOM 4082 C C . TYR A 1 513 ? -11.609 -32.25 -4.531 1 92.94 513 TYR A C 1
ATOM 4084 O O . TYR A 1 513 ? -11.859 -31.656 -5.574 1 92.94 513 TYR A O 1
ATOM 4092 N N . TRP A 1 514 ? -12.508 -32.469 -3.576 1 92.69 514 TRP A N 1
ATOM 4093 C CA . TRP A 1 514 ? -13.914 -32.156 -3.818 1 92.69 514 TRP A CA 1
ATOM 4094 C C . TRP A 1 514 ? -14.242 -30.719 -3.451 1 92.69 514 TRP A C 1
ATOM 4096 O O . TRP A 1 514 ? -15.25 -30.172 -3.895 1 92.69 514 TRP A O 1
ATOM 4106 N N . MET A 1 515 ? -13.328 -30.125 -2.785 1 92.81 515 MET A N 1
ATOM 4107 C CA . MET A 1 515 ? -13.594 -28.766 -2.34 1 92.81 515 MET A CA 1
ATOM 4108 C C . MET A 1 515 ? -12.977 -27.75 -3.293 1 92.81 515 MET A C 1
ATOM 4110 O O . MET A 1 515 ? -13.438 -26.609 -3.381 1 92.81 515 MET A O 1
ATOM 4114 N N . THR A 1 516 ? -12 -28.141 -4.023 1 93.31 516 THR A N 1
ATOM 4115 C CA . THR A 1 516 ? -11.289 -27.188 -4.871 1 93.31 516 THR A CA 1
ATOM 4116 C C . THR A 1 516 ? -12.062 -26.922 -6.156 1 93.31 516 THR A C 1
ATOM 4118 O O . THR A 1 516 ? -12.484 -27.859 -6.84 1 93.31 516 THR A O 1
ATOM 4121 N N . PRO A 1 517 ? -12.305 -25.672 -6.504 1 94.69 517 PRO A N 1
ATOM 4122 C CA . PRO A 1 517 ? -13.039 -25.344 -7.727 1 94.69 517 PRO A CA 1
ATOM 4123 C C . PRO A 1 517 ? -12.273 -25.734 -8.992 1 94.69 517 PRO A C 1
ATOM 4125 O O . PRO A 1 517 ? -12.891 -26 -10.031 1 94.69 517 PRO A O 1
ATOM 4128 N N . VAL A 1 518 ? -11.016 -25.859 -8.953 1 94.31 518 VAL A N 1
ATOM 4129 C CA . VAL A 1 518 ? -10.195 -26.156 -10.117 1 94.31 518 VAL A CA 1
ATOM 4130 C C . VAL A 1 518 ? -10.414 -27.609 -10.547 1 94.31 518 VAL A C 1
ATOM 4132 O O . VAL A 1 518 ? -10.43 -27.906 -11.742 1 94.31 518 VAL A O 1
ATOM 4135 N N . SER A 1 519 ? -10.555 -28.516 -9.562 1 95.25 519 SER A N 1
ATOM 4136 C CA . SER A 1 519 ? -10.82 -29.906 -9.891 1 95.25 519 SER A CA 1
ATOM 4137 C C . SER A 1 519 ? -12.148 -30.062 -10.625 1 95.25 519 SER A C 1
ATOM 4139 O O . SER A 1 519 ? -12.258 -30.859 -11.562 1 95.25 519 SER A O 1
ATOM 4141 N N . TRP A 1 520 ? -13.156 -29.281 -10.219 1 95.88 520 TRP A N 1
ATOM 4142 C CA . TRP A 1 520 ? -14.469 -29.328 -10.859 1 95.88 520 TRP A CA 1
ATOM 4143 C C . TRP A 1 520 ? -14.406 -28.766 -12.273 1 95.88 520 TRP A C 1
ATOM 4145 O O . TRP A 1 520 ? -15.055 -29.281 -13.188 1 95.88 520 TRP A O 1
ATOM 4155 N N . THR A 1 521 ? -13.641 -27.734 -12.422 1 95.88 521 THR A N 1
ATOM 4156 C CA . THR A 1 521 ? -13.461 -27.125 -13.734 1 95.88 521 THR A CA 1
ATOM 4157 C C . THR A 1 521 ? -12.758 -28.094 -14.688 1 95.88 521 THR A C 1
ATOM 4159 O O . THR A 1 521 ? -13.18 -28.266 -15.828 1 95.88 521 THR A O 1
ATOM 4162 N N . LEU A 1 522 ? -11.727 -28.734 -14.211 1 95.12 522 LEU A N 1
ATOM 4163 C CA . LEU A 1 522 ? -10.984 -29.688 -15.023 1 95.12 522 LEU A CA 1
ATOM 4164 C C . LEU A 1 522 ? -11.875 -30.844 -15.445 1 95.12 522 LEU A C 1
ATOM 4166 O O . LEU A 1 522 ? -11.906 -31.219 -16.625 1 95.12 522 LEU A O 1
ATOM 4170 N N . ARG A 1 523 ? -12.625 -31.359 -14.523 1 95.06 523 ARG A N 1
ATOM 4171 C CA . ARG A 1 523 ? -13.508 -32.5 -14.805 1 95.06 523 ARG A CA 1
ATOM 4172 C C . ARG A 1 523 ? -14.57 -32.125 -15.828 1 95.06 523 ARG A C 1
ATOM 4174 O O . ARG A 1 523 ? -14.805 -32.844 -16.781 1 95.06 523 ARG A O 1
ATOM 4181 N N . ALA A 1 524 ? -15.156 -30.969 -15.633 1 96.56 524 ALA A N 1
ATOM 4182 C CA . ALA A 1 524 ? -16.234 -30.562 -16.531 1 96.56 524 ALA A CA 1
ATOM 4183 C C . ALA A 1 524 ? -15.719 -30.297 -17.938 1 96.56 524 ALA A C 1
ATOM 4185 O O . ALA A 1 524 ? -16.328 -30.734 -18.922 1 96.56 524 ALA A O 1
ATOM 4186 N N . LEU A 1 525 ? -14.617 -29.656 -18.078 1 95.75 525 LEU A N 1
ATOM 4187 C CA . LEU A 1 525 ? -14.109 -29.281 -19.391 1 95.75 525 LEU A CA 1
ATOM 4188 C C . LEU A 1 525 ? -13.586 -30.5 -20.156 1 95.75 525 LEU A C 1
ATOM 4190 O O . LEU A 1 525 ? -13.727 -30.578 -21.375 1 95.75 525 LEU A O 1
ATOM 4194 N N . VAL A 1 526 ? -12.969 -31.438 -19.453 1 95.06 526 VAL A N 1
ATOM 4195 C CA . VAL A 1 526 ? -12.484 -32.656 -20.109 1 95.06 526 VAL A CA 1
ATOM 4196 C C . VAL A 1 526 ? -13.664 -33.5 -20.594 1 95.06 526 VAL A C 1
ATOM 4198 O O . VAL A 1 526 ? -13.617 -34.062 -21.688 1 95.06 526 VAL A O 1
ATOM 4201 N N . VAL A 1 527 ? -14.719 -33.531 -19.781 1 94.94 527 VAL A N 1
ATOM 4202 C CA . VAL A 1 527 ? -15.914 -34.281 -20.172 1 94.94 527 VAL A CA 1
ATOM 4203 C C . VAL A 1 527 ? -16.578 -33.594 -21.359 1 94.94 527 VAL A C 1
ATOM 4205 O O . VAL A 1 527 ? -17.078 -34.281 -22.266 1 94.94 527 VAL A O 1
ATOM 4208 N N . ILE A 1 528 ? -16.625 -32.281 -21.391 1 94.69 528 ILE A N 1
ATOM 4209 C CA . ILE A 1 528 ? -17.219 -31.547 -22.484 1 94.69 528 ILE A CA 1
ATOM 4210 C C . ILE A 1 528 ? -16.484 -31.875 -23.781 1 94.69 528 ILE A C 1
ATOM 4212 O O . ILE A 1 528 ? -17.109 -32.031 -24.844 1 94.69 528 ILE A O 1
ATOM 4216 N N . GLU A 1 529 ? -15.188 -32.062 -23.734 1 93.69 529 GLU A N 1
ATOM 4217 C CA . GLU A 1 529 ? -14.367 -32.312 -24.906 1 93.69 529 GLU A CA 1
ATOM 4218 C C . GLU A 1 529 ? -14.453 -33.75 -25.359 1 93.69 529 GLU A C 1
ATOM 4220 O O . GLU A 1 529 ? -14.773 -34.031 -26.516 1 93.69 529 GLU A O 1
ATOM 4225 N N . TYR A 1 530 ? -14.305 -34.719 -24.469 1 93.56 530 TYR A N 1
ATOM 4226 C CA . TYR A 1 530 ? -14.109 -36.125 -24.859 1 93.56 530 TYR A CA 1
ATOM 4227 C C . TYR A 1 530 ? -15.445 -36.844 -24.969 1 93.56 530 TYR A C 1
ATOM 4229 O O . TYR A 1 530 ? -15.523 -37.938 -25.578 1 93.56 530 TYR A O 1
ATOM 4237 N N . ARG A 1 531 ? -16.469 -36.281 -24.359 1 92.31 531 ARG A N 1
ATOM 4238 C CA . ARG A 1 531 ? -17.781 -36.938 -24.5 1 92.31 531 ARG A CA 1
ATOM 4239 C C . ARG A 1 531 ? -18.594 -36.25 -25.609 1 92.31 531 ARG A C 1
ATOM 4241 O O . ARG A 1 531 ? -19.797 -36.469 -25.719 1 92.31 531 ARG A O 1
ATOM 4248 N N . SER A 1 532 ? -17.922 -35.531 -26.406 1 90.88 532 SER A N 1
ATOM 4249 C CA . SER A 1 532 ? -18.578 -34.938 -27.562 1 90.88 532 SER A CA 1
ATOM 4250 C C . SER A 1 532 ? -18.812 -35.969 -28.656 1 90.88 532 SER A C 1
ATOM 4252 O O . SER A 1 532 ? -18.219 -37.062 -28.641 1 90.88 532 SER A O 1
ATOM 4254 N N . ARG A 1 533 ? -19.641 -35.719 -29.578 1 86.19 533 ARG A N 1
ATOM 4255 C CA . ARG A 1 533 ? -20.047 -36.625 -30.625 1 86.19 533 ARG A CA 1
ATOM 4256 C C . ARG A 1 533 ? -18.875 -36.969 -31.547 1 86.19 533 ARG A C 1
ATOM 4258 O O . ARG A 1 533 ? -18.781 -38.062 -32.062 1 86.19 533 ARG A O 1
ATOM 4265 N N . ASP A 1 534 ? -17.922 -36.062 -31.672 1 88.25 534 ASP A N 1
ATOM 4266 C CA . ASP A 1 534 ? -16.812 -36.219 -32.594 1 88.25 534 ASP A CA 1
ATOM 4267 C C . ASP A 1 534 ? -15.727 -37.125 -31.984 1 88.25 534 ASP A C 1
ATOM 4269 O O . ASP A 1 534 ? -15.031 -37.844 -32.719 1 88.25 534 ASP A O 1
ATOM 4273 N N . LEU A 1 535 ? -15.586 -37.125 -30.672 1 90.31 535 LEU A N 1
ATOM 4274 C CA . LEU A 1 535 ? -14.5 -37.875 -30.047 1 90.31 535 LEU A CA 1
ATOM 4275 C C . LEU A 1 535 ? -15.023 -39.094 -29.328 1 90.31 535 LEU A C 1
ATOM 4277 O O . LEU A 1 535 ? -14.289 -40.062 -29.125 1 90.31 535 LEU A O 1
ATOM 4281 N N . ASP A 1 536 ? -16.266 -39.031 -28.906 1 90.75 536 ASP A N 1
ATOM 4282 C CA . ASP A 1 536 ? -16.875 -40.156 -28.234 1 90.75 536 ASP A CA 1
ATOM 4283 C C . ASP A 1 536 ? -17.359 -41.188 -29.25 1 90.75 536 ASP A C 1
ATOM 4285 O O . ASP A 1 536 ? -18.562 -41.469 -29.359 1 90.75 536 ASP A O 1
ATOM 4289 N N . VAL A 1 537 ? -16.375 -41.75 -29.969 1 90.19 537 VAL A N 1
ATOM 4290 C CA . VAL A 1 537 ? -16.688 -42.688 -31.047 1 90.19 537 VAL A CA 1
ATOM 4291 C C . VAL A 1 537 ? -15.898 -44 -30.844 1 90.19 537 VAL A C 1
ATOM 4293 O O . VAL A 1 537 ? -14.938 -44.031 -30.078 1 90.19 537 VAL A O 1
ATOM 4296 N N . CYS A 1 538 ? -16.344 -45.031 -31.5 1 89.25 538 CYS A N 1
ATOM 4297 C CA . CYS A 1 538 ? -15.703 -46.312 -31.391 1 89.25 538 CYS A CA 1
ATOM 4298 C C . CYS A 1 538 ? -14.453 -46.375 -32.25 1 89.25 538 CYS A C 1
ATOM 4300 O O . CYS A 1 538 ? -13.453 -47 -31.875 1 89.25 538 CYS A O 1
ATOM 4302 N N . GLU A 1 539 ? -14.531 -45.781 -33.406 1 88 539 GLU A N 1
ATOM 4303 C CA . GLU A 1 539 ? -13.391 -45.812 -34.312 1 88 539 GLU A CA 1
ATOM 4304 C C . GLU A 1 539 ? -12.812 -44.406 -34.531 1 88 539 GLU A C 1
ATOM 4306 O O . GLU A 1 539 ? -13.531 -43.5 -34.938 1 88 539 GLU A O 1
ATOM 4311 N N . TYR A 1 540 ? -11.625 -44.219 -34 1 87.88 540 TYR A N 1
ATOM 4312 C CA . TYR A 1 540 ? -10.914 -42.969 -34.219 1 87.88 540 TYR A CA 1
ATOM 4313 C C . TYR A 1 540 ? -9.492 -43.219 -34.688 1 87.88 540 TYR A C 1
ATOM 4315 O O . TYR A 1 540 ? -8.734 -43.938 -34.062 1 87.88 540 TYR A O 1
ATOM 4323 N N . GLY A 1 541 ? -8.922 -42.531 -35.688 1 79.69 541 GLY A N 1
ATOM 4324 C CA . GLY A 1 541 ? -7.555 -42.625 -36.188 1 79.69 541 GLY A CA 1
ATOM 4325 C C . GLY A 1 541 ? -7.105 -44.062 -36.438 1 79.69 541 GLY A C 1
ATOM 4326 O O . GLY A 1 541 ? -5.969 -44.406 -36.125 1 79.69 541 GLY A O 1
ATOM 4327 N N . ASP A 1 542 ? -7.801 -44.969 -36.781 1 83.38 542 ASP A N 1
ATOM 4328 C CA . ASP A 1 542 ? -7.461 -46.312 -37.25 1 83.38 542 ASP A CA 1
ATOM 4329 C C . ASP A 1 542 ? -7.512 -47.312 -36.094 1 83.38 542 ASP A C 1
ATOM 4331 O O . ASP A 1 542 ? -7.078 -48.469 -36.219 1 83.38 542 ASP A O 1
ATOM 4335 N N . ILE A 1 543 ? -7.836 -46.812 -34.969 1 87.19 543 ILE A N 1
ATOM 4336 C CA . ILE A 1 543 ? -7.934 -47.688 -33.812 1 87.19 543 ILE A CA 1
ATOM 4337 C C . ILE A 1 543 ? -9.406 -47.906 -33.469 1 87.19 543 ILE A C 1
ATOM 4339 O O . ILE A 1 543 ? -10.172 -46.938 -33.406 1 87.19 543 ILE A O 1
ATOM 4343 N N . ASN A 1 544 ? -9.828 -49.062 -33.438 1 89.19 544 ASN A N 1
ATOM 4344 C CA . ASN A 1 544 ? -11.172 -49.375 -32.969 1 89.19 544 ASN A CA 1
ATOM 4345 C C . ASN A 1 544 ? -11.211 -49.594 -31.453 1 89.19 544 ASN A C 1
ATOM 4347 O O . ASN A 1 544 ? -11 -50.688 -30.953 1 89.19 544 ASN A O 1
ATOM 4351 N N . TYR A 1 545 ? -11.562 -48.594 -30.75 1 89.19 545 TYR A N 1
ATOM 4352 C CA . TYR A 1 545 ? -11.516 -48.562 -29.297 1 89.19 545 TYR A CA 1
ATOM 4353 C C . TYR A 1 545 ? -12.555 -49.531 -28.688 1 89.19 545 TYR A C 1
ATOM 4355 O O . TYR A 1 545 ? -12.281 -50.188 -27.688 1 89.19 545 TYR A O 1
ATOM 4363 N N . CYS A 1 546 ? -13.75 -49.594 -29.281 1 89.19 546 CYS A N 1
ATOM 4364 C CA . CYS A 1 546 ? -14.797 -50.469 -28.75 1 89.19 546 CYS A CA 1
ATOM 4365 C C . CYS A 1 546 ? -14.367 -51.938 -28.812 1 89.19 546 CYS A C 1
ATOM 4367 O O . CYS A 1 546 ? -14.664 -52.719 -27.906 1 89.19 546 CYS A O 1
ATOM 4369 N N . ALA A 1 547 ? -13.664 -52.312 -29.75 1 89 547 ALA A N 1
ATOM 4370 C CA . ALA A 1 547 ? -13.234 -53.719 -29.938 1 89 547 ALA A CA 1
ATOM 4371 C C . ALA A 1 547 ? -12.008 -54.031 -29.078 1 89 547 ALA A C 1
ATOM 4373 O O . ALA A 1 547 ? -11.898 -55.094 -28.516 1 89 547 ALA A O 1
ATOM 4374 N N . GLU A 1 548 ? -11.18 -53.062 -28.938 1 88.62 548 GLU A N 1
ATOM 4375 C CA . GLU A 1 548 ? -9.891 -53.312 -28.297 1 88.62 548 GLU A CA 1
ATOM 4376 C C . GLU A 1 548 ? -9.977 -53.125 -26.781 1 88.62 548 GLU A C 1
ATOM 4378 O O . GLU A 1 548 ? -9.25 -53.75 -26.031 1 88.62 548 GLU A O 1
ATOM 4383 N N . PHE A 1 549 ? -10.781 -52.219 -26.406 1 89.25 549 PHE A N 1
ATOM 4384 C CA . PHE A 1 549 ? -10.805 -51.875 -24.984 1 89.25 549 PHE A CA 1
ATOM 4385 C C . PHE A 1 549 ? -12.164 -52.219 -24.375 1 89.25 549 PHE A C 1
ATOM 4387 O O . PHE A 1 549 ? -12.766 -51.375 -23.719 1 89.25 549 PHE A O 1
ATOM 4394 N N . ASP A 1 550 ? -12.734 -53.375 -24.547 1 88.31 550 ASP A N 1
ATOM 4395 C CA . ASP A 1 550 ? -13.891 -54 -23.891 1 88.31 550 ASP A CA 1
ATOM 4396 C C . ASP A 1 550 ? -15.133 -53.125 -24.047 1 88.31 550 ASP A C 1
ATOM 4398 O O . ASP A 1 550 ? -15.852 -52.875 -23.078 1 88.31 550 ASP A O 1
ATOM 4402 N N . GLY A 1 551 ? -15.344 -52.438 -25.25 1 86.44 551 GLY A N 1
ATOM 4403 C CA . GLY A 1 551 ? -16.578 -51.719 -25.531 1 86.44 551 GLY A CA 1
ATOM 4404 C C . GLY A 1 551 ? -16.547 -50.25 -25.141 1 86.44 551 GLY A C 1
ATOM 4405 O O . GLY A 1 551 ? -17.547 -49.562 -25.266 1 86.44 551 GLY A O 1
ATOM 4406 N N . LEU A 1 552 ? -15.438 -49.812 -24.641 1 89.56 552 LEU A N 1
ATOM 4407 C CA . LEU A 1 552 ? -15.32 -48.438 -24.25 1 89.56 552 LEU A CA 1
ATOM 4408 C C . LEU A 1 552 ? -15.039 -47.562 -25.469 1 89.56 552 LEU A C 1
ATOM 4410 O O . LEU A 1 552 ? -14.266 -47.938 -26.344 1 89.56 552 LEU A O 1
ATOM 4414 N N . ARG A 1 553 ? -15.812 -46.5 -25.641 1 91.81 553 ARG A N 1
ATOM 4415 C CA . ARG A 1 553 ? -15.57 -45.531 -26.703 1 91.81 553 ARG A CA 1
ATOM 4416 C C . ARG A 1 553 ? -14.297 -44.75 -26.438 1 91.81 553 ARG A C 1
ATOM 4418 O O . ARG A 1 553 ? -13.75 -44.781 -25.328 1 91.81 553 ARG A O 1
ATOM 4425 N N . MET A 1 554 ? -13.789 -44.125 -27.406 1 90.06 554 MET A N 1
ATOM 4426 C CA . MET A 1 554 ? -12.531 -43.375 -27.281 1 90.06 554 MET A CA 1
ATOM 4427 C C . MET A 1 554 ? -12.602 -42.375 -26.156 1 90.06 554 MET A C 1
ATOM 4429 O O . MET A 1 554 ? -11.688 -42.281 -25.344 1 90.06 554 MET A O 1
ATOM 4433 N N . GLY A 1 555 ? -13.672 -41.562 -26.094 1 90.75 555 GLY A N 1
ATOM 4434 C CA . GLY A 1 555 ? -13.836 -40.594 -25.047 1 90.75 555 GLY A CA 1
ATOM 4435 C C . GLY A 1 555 ? -13.867 -41.188 -23.656 1 90.75 555 GLY A C 1
ATOM 4436 O O . GLY A 1 555 ? -13.227 -40.688 -22.734 1 90.75 555 GLY A O 1
ATOM 4437 N N . GLU A 1 556 ? -14.562 -42.219 -23.438 1 91.69 556 GLU A N 1
ATOM 4438 C CA . GLU A 1 556 ? -14.68 -42.906 -22.156 1 91.69 556 GLU A CA 1
ATOM 4439 C C . GLU A 1 556 ? -13.367 -43.562 -21.75 1 91.69 556 GLU A C 1
ATOM 4441 O O . GLU A 1 556 ? -13.016 -43.562 -20.562 1 91.69 556 GLU A O 1
ATOM 4446 N N . TYR A 1 557 ? -12.703 -44.062 -22.766 1 90.44 557 TYR A N 1
ATOM 4447 C CA . TYR A 1 557 ? -11.43 -44.719 -22.5 1 90.44 557 TYR A CA 1
ATOM 4448 C C . TYR A 1 557 ? -10.414 -43.75 -21.922 1 90.44 557 TYR A C 1
ATOM 4450 O O . TYR A 1 557 ? -9.82 -44 -20.875 1 90.44 557 TYR A O 1
ATOM 4458 N N . TYR A 1 558 ? -10.266 -42.656 -22.578 1 90 558 TYR A N 1
ATOM 4459 C CA . TYR A 1 558 ? -9.273 -41.656 -22.141 1 90 558 TYR A CA 1
ATOM 4460 C C . TYR A 1 558 ? -9.664 -41.031 -20.797 1 90 558 TYR A C 1
ATOM 4462 O O . TYR A 1 558 ? -8.797 -40.75 -19.969 1 90 558 TYR A O 1
ATOM 4470 N N . LEU A 1 559 ? -10.93 -40.844 -20.516 1 92.19 559 LEU A N 1
ATOM 4471 C CA . LEU A 1 559 ? -11.375 -40.281 -19.25 1 92.19 559 LEU A CA 1
ATOM 4472 C C . LEU A 1 559 ? -11.117 -41.25 -18.109 1 92.19 559 LEU A C 1
ATOM 4474 O O . LEU A 1 559 ? -10.664 -40.844 -17.031 1 92.19 559 LEU A O 1
ATOM 4478 N N . GLN A 1 560 ? -11.305 -42.531 -18.328 1 90 560 GLN A N 1
ATOM 4479 C CA . GLN A 1 560 ? -11.07 -43.531 -17.297 1 90 560 GLN A CA 1
ATOM 4480 C C . GLN A 1 560 ? -9.578 -43.719 -17.047 1 90 560 GLN A C 1
ATOM 4482 O O . GLN A 1 560 ? -9.172 -44.031 -15.922 1 90 560 GLN A O 1
ATOM 4487 N N . LEU A 1 561 ? -8.812 -43.5 -18.125 1 86.06 561 LEU A N 1
ATOM 4488 C CA . LEU A 1 561 ? -7.367 -43.656 -18 1 86.06 561 LEU A CA 1
ATOM 4489 C C . LEU A 1 561 ? -6.809 -42.656 -16.984 1 86.06 561 LEU A C 1
ATOM 4491 O O . LEU A 1 561 ? -5.859 -42.969 -16.266 1 86.06 561 LEU A O 1
ATOM 4495 N N . TYR A 1 562 ? -7.383 -41.5 -16.859 1 88.06 562 TYR A N 1
ATOM 4496 C CA . TYR A 1 562 ? -6.887 -40.469 -15.961 1 88.06 562 TYR A CA 1
ATOM 4497 C C . TYR A 1 562 ? -7.836 -40.281 -14.781 1 88.06 562 TYR A C 1
ATOM 4499 O O . TYR A 1 562 ? -7.82 -39.219 -14.141 1 88.06 562 TYR A O 1
ATOM 4507 N N . ASP A 1 563 ? -8.727 -41.188 -14.492 1 89.12 563 ASP A N 1
ATOM 4508 C CA . ASP A 1 563 ? -9.586 -41.312 -13.32 1 89.12 563 ASP A CA 1
ATOM 4509 C C . ASP A 1 563 ? -10.625 -40.188 -13.297 1 89.12 563 ASP A C 1
ATOM 4511 O O . ASP A 1 563 ? -10.883 -39.594 -12.25 1 89.12 563 ASP A O 1
ATOM 4515 N N . PHE A 1 564 ? -11.086 -39.781 -14.477 1 91 564 PHE A N 1
ATOM 4516 C CA . PHE A 1 564 ? -12.172 -38.812 -14.539 1 91 564 PHE A CA 1
ATOM 4517 C C . PHE A 1 564 ? -13.516 -39.531 -14.664 1 91 564 PHE A C 1
ATOM 4519 O O . PHE A 1 564 ? -13.594 -40.625 -15.195 1 91 564 PHE A O 1
ATOM 4526 N N . LYS A 1 565 ? -14.484 -38.906 -14.094 1 89.88 565 LYS A N 1
ATOM 4527 C CA . LYS A 1 565 ? -15.836 -39.438 -14.25 1 89.88 565 LYS A CA 1
ATOM 4528 C C . LYS A 1 565 ? -16.344 -39.281 -15.68 1 89.88 565 LYS A C 1
ATOM 4530 O O . LYS A 1 565 ? -16.047 -38.25 -16.312 1 89.88 565 LYS A O 1
ATOM 4535 N N . THR A 1 566 ? -17.047 -40.219 -16.25 1 90.25 566 THR A N 1
ATOM 4536 C CA . THR A 1 566 ? -17.391 -40.219 -17.672 1 90.25 566 THR A CA 1
ATOM 4537 C C . THR A 1 566 ? -18.797 -39.719 -17.906 1 90.25 566 THR A C 1
ATOM 4539 O O . THR A 1 566 ? -19.156 -39.344 -19.031 1 90.25 566 THR A O 1
ATOM 4542 N N . GLU A 1 567 ? -19.562 -39.531 -16.891 1 92.06 567 GLU A N 1
ATOM 4543 C CA . GLU A 1 567 ? -20.953 -39.125 -17.078 1 92.06 567 GLU A CA 1
ATOM 4544 C C . GLU A 1 567 ? -21.078 -37.656 -17.375 1 92.06 567 GLU A C 1
ATOM 4546 O O . GLU A 1 567 ? -20.375 -36.812 -16.797 1 92.06 567 GLU A O 1
ATOM 4551 N N . ARG A 1 568 ? -21.984 -37.281 -18.297 1 91.88 568 ARG A N 1
ATOM 4552 C CA . ARG A 1 568 ? -22.203 -35.906 -18.734 1 91.88 568 ARG A CA 1
ATOM 4553 C C . ARG A 1 568 ? -22.859 -35.062 -17.641 1 91.88 568 ARG A C 1
ATOM 4555 O O . ARG A 1 568 ? -22.812 -33.844 -17.656 1 91.88 568 ARG A O 1
ATOM 4562 N N . VAL A 1 569 ? -23.484 -35.688 -16.656 1 93.5 569 VAL A N 1
ATOM 4563 C CA . VAL A 1 569 ? -24.203 -34.969 -15.586 1 93.5 569 VAL A CA 1
ATOM 4564 C C . VAL A 1 569 ? -23.203 -34.188 -14.727 1 93.5 569 VAL A C 1
ATOM 4566 O O . VAL A 1 569 ? -23.578 -33.25 -14.047 1 93.5 569 VAL A O 1
ATOM 4569 N N . TRP A 1 570 ? -21.984 -34.562 -14.797 1 93 570 TRP A N 1
ATOM 4570 C CA . TRP A 1 570 ? -20.953 -33.906 -13.984 1 93 570 TRP A CA 1
ATOM 4571 C C . TRP A 1 570 ? -20.703 -32.5 -14.438 1 93 570 TRP A C 1
ATOM 4573 O O . TRP A 1 570 ? -20.125 -31.688 -13.703 1 93 570 TRP A O 1
ATOM 4583 N N . ILE A 1 571 ? -21.094 -32.188 -15.727 1 95.25 571 ILE A N 1
ATOM 4584 C CA . ILE A 1 571 ? -21.016 -30.812 -16.188 1 95.25 571 ILE A CA 1
ATOM 4585 C C . ILE A 1 571 ? -22.031 -29.953 -15.414 1 95.25 571 ILE A C 1
ATOM 4587 O O . ILE A 1 571 ? -21.688 -28.875 -14.938 1 95.25 571 ILE A O 1
ATOM 4591 N N . LEU A 1 572 ? -23.219 -30.516 -15.227 1 95.38 572 LEU A N 1
ATOM 4592 C CA . LEU A 1 572 ? -24.25 -29.812 -14.477 1 95.38 572 LEU A CA 1
ATOM 4593 C C . LEU A 1 572 ? -23.875 -29.688 -13.008 1 95.38 572 LEU A C 1
ATOM 4595 O O . LEU A 1 572 ? -24.109 -28.641 -12.391 1 95.38 572 LEU A O 1
ATOM 4599 N N . TYR A 1 573 ? -23.25 -30.75 -12.461 1 96.19 573 TYR A N 1
ATOM 4600 C CA . TYR A 1 573 ? -22.797 -30.688 -11.07 1 96.19 573 TYR A CA 1
ATOM 4601 C C . TYR A 1 573 ? -21.734 -29.625 -10.883 1 96.19 573 TYR A C 1
ATOM 4603 O O . TYR A 1 573 ? -21.656 -28.984 -9.836 1 96.19 573 TYR A O 1
ATOM 4611 N N . CYS A 1 574 ? -20.891 -29.453 -11.898 1 96.56 574 CYS A N 1
ATOM 4612 C CA . CYS A 1 574 ? -19.859 -28.422 -11.828 1 96.56 574 CYS A CA 1
ATOM 4613 C C . CYS A 1 574 ? -20.484 -27.031 -11.781 1 96.56 574 CYS A C 1
ATOM 4615 O O . CYS A 1 574 ? -20.062 -26.188 -10.984 1 96.56 574 CYS A O 1
ATOM 4617 N N . VAL A 1 575 ? -21.516 -26.797 -12.586 1 96.69 575 VAL A N 1
ATOM 4618 C CA . VAL A 1 575 ? -22.188 -25.5 -12.633 1 96.69 575 VAL A CA 1
ATOM 4619 C C . VAL A 1 575 ? -22.844 -25.219 -11.281 1 96.69 575 VAL A C 1
ATOM 4621 O O . VAL A 1 575 ? -22.688 -24.125 -10.734 1 96.69 575 VAL A O 1
ATOM 4624 N N . ILE A 1 576 ? -23.453 -26.219 -10.727 1 97.06 576 ILE A N 1
ATOM 4625 C CA . ILE A 1 576 ? -24.125 -26.062 -9.445 1 97.06 576 ILE A CA 1
ATOM 4626 C C . ILE A 1 576 ? -23.094 -25.797 -8.352 1 97.06 576 ILE A C 1
ATOM 4628 O O . ILE A 1 576 ? -23.281 -24.891 -7.531 1 97.06 576 ILE A O 1
ATOM 4632 N N . TYR A 1 577 ? -22.047 -26.547 -8.383 1 97.38 577 TYR A N 1
ATOM 4633 C CA . TYR A 1 577 ? -21 -26.375 -7.371 1 97.38 577 TYR A CA 1
ATOM 4634 C C . TYR A 1 577 ? -20.391 -24.984 -7.441 1 97.38 577 TYR A C 1
ATOM 4636 O O . TYR A 1 577 ? -20.141 -24.359 -6.41 1 97.38 577 TYR A O 1
ATOM 4644 N N . MET A 1 578 ? -20.125 -24.531 -8.633 1 97.25 578 MET A N 1
ATOM 4645 C CA . MET A 1 578 ? -19.469 -23.234 -8.797 1 97.25 578 MET A CA 1
ATOM 4646 C C . MET A 1 578 ? -20.375 -22.109 -8.297 1 97.25 578 MET A C 1
ATOM 4648 O O . MET A 1 578 ? -19.891 -21.141 -7.703 1 97.25 578 MET A O 1
ATOM 4652 N N . VAL A 1 579 ? -21.656 -22.25 -8.477 1 96.12 579 VAL A N 1
ATOM 4653 C CA . VAL A 1 579 ? -22.594 -21.234 -8 1 96.12 579 VAL A CA 1
ATOM 4654 C C . VAL A 1 579 ? -22.656 -21.266 -6.477 1 96.12 579 VAL A C 1
ATOM 4656 O O . VAL A 1 579 ? -22.656 -20.203 -5.832 1 96.12 579 VAL A O 1
ATOM 4659 N N . VAL A 1 580 ? -22.688 -22.469 -5.957 1 96.81 580 VAL A N 1
ATOM 4660 C CA . VAL A 1 580 ? -22.719 -22.609 -4.504 1 96.81 580 VAL A CA 1
ATOM 4661 C C . VAL A 1 580 ? -21.422 -22.062 -3.9 1 96.81 580 VAL A C 1
ATOM 4663 O O . VAL A 1 580 ? -21.453 -21.375 -2.873 1 96.81 580 VAL A O 1
ATOM 4666 N N . PHE A 1 581 ? -20.312 -22.406 -4.523 1 97.19 581 PHE A N 1
ATOM 4667 C CA . PHE A 1 581 ? -19.016 -21.922 -4.062 1 97.19 581 PHE A CA 1
ATOM 4668 C C . PHE A 1 581 ? -18.969 -20.406 -4.109 1 97.19 581 PHE A C 1
ATOM 4670 O O . PHE A 1 581 ? -18.469 -19.766 -3.182 1 97.19 581 PHE A O 1
ATOM 4677 N N . TYR A 1 582 ? -19.469 -19.812 -5.145 1 96.25 582 TYR A N 1
ATOM 4678 C CA . TYR A 1 582 ? -19.516 -18.359 -5.305 1 96.25 582 TYR A CA 1
ATOM 4679 C C . TYR A 1 582 ? -20.344 -17.719 -4.199 1 96.25 582 TYR A C 1
ATOM 4681 O O . TYR A 1 582 ? -19.891 -16.75 -3.572 1 96.25 582 TYR A O 1
ATOM 4689 N N . VAL A 1 583 ? -21.5 -18.281 -3.889 1 95.62 583 VAL A N 1
ATOM 4690 C CA . VAL A 1 583 ? -22.406 -17.719 -2.879 1 95.62 583 VAL A CA 1
ATOM 4691 C C . VAL A 1 583 ? -21.781 -17.891 -1.493 1 95.62 583 VAL A C 1
ATOM 4693 O O . VAL A 1 583 ? -21.875 -16.984 -0.657 1 95.62 583 VAL A O 1
ATOM 4696 N N . CYS A 1 584 ? -21.141 -18.984 -1.327 1 96.31 584 CYS A N 1
ATOM 4697 C CA . CYS A 1 584 ? -20.484 -19.219 -0.041 1 96.31 584 CYS A CA 1
ATOM 4698 C C . CYS A 1 584 ? -19.359 -18.219 0.191 1 96.31 584 CYS A C 1
ATOM 4700 O O . CYS A 1 584 ? -19.234 -17.656 1.283 1 96.31 584 CYS A O 1
ATOM 4702 N N . CYS A 1 585 ? -18.578 -17.984 -0.819 1 95.88 585 CYS A N 1
ATOM 4703 C CA . CYS A 1 585 ? -17.469 -17.047 -0.696 1 95.88 585 CYS A CA 1
ATOM 4704 C C . CYS A 1 585 ? -17.984 -15.617 -0.511 1 95.88 585 CYS A C 1
ATOM 4706 O O . CYS A 1 585 ? -17.422 -14.844 0.265 1 95.88 585 CYS A O 1
ATOM 4708 N N . MET A 1 586 ? -19.078 -15.305 -1.176 1 95.06 586 MET A N 1
ATOM 4709 C CA . MET A 1 586 ? -19.672 -13.984 -1.014 1 95.06 586 MET A CA 1
ATOM 4710 C C . MET A 1 586 ? -20.219 -13.797 0.397 1 95.06 586 MET A C 1
ATOM 4712 O O . MET A 1 586 ? -20.109 -12.719 0.979 1 95.06 586 MET A O 1
ATOM 4716 N N . THR A 1 587 ? -20.719 -14.867 0.921 1 95.62 587 THR A N 1
ATOM 4717 C CA . THR A 1 587 ? -21.25 -14.82 2.281 1 95.62 587 THR A CA 1
ATOM 4718 C C . THR A 1 587 ? -20.109 -14.68 3.293 1 95.62 587 THR A C 1
ATOM 4720 O O . THR A 1 587 ? -20.234 -13.938 4.27 1 95.62 587 THR A O 1
ATOM 4723 N N . LEU A 1 588 ? -19.078 -15.344 2.992 1 95 588 LEU A N 1
ATOM 4724 C CA . LEU A 1 588 ? -17.922 -15.211 3.865 1 95 588 LEU A CA 1
ATOM 4725 C C . LEU A 1 588 ? -17.328 -13.805 3.791 1 95 588 LEU A C 1
ATOM 4727 O O . LEU A 1 588 ? -16.875 -13.266 4.801 1 95 588 LEU A O 1
ATOM 4731 N N . GLY A 1 589 ? -17.312 -13.289 2.607 1 93.94 589 GLY A N 1
ATOM 4732 C CA . GLY A 1 589 ? -16.875 -11.914 2.455 1 93.94 589 GLY A CA 1
ATOM 4733 C C . GLY A 1 589 ? -17.734 -10.922 3.213 1 93.94 589 GLY A C 1
ATOM 4734 O O . GLY A 1 589 ? -17.219 -9.992 3.832 1 93.94 589 GLY A O 1
ATOM 4735 N N . TYR A 1 590 ? -19 -11.188 3.219 1 94.12 590 TYR A N 1
ATOM 4736 C CA . TYR A 1 590 ? -19.938 -10.352 3.957 1 94.12 590 TYR A CA 1
ATOM 4737 C C . TYR A 1 590 ? -19.672 -10.414 5.453 1 94.12 590 TYR A C 1
ATOM 4739 O O . TYR A 1 590 ? -19.562 -9.375 6.117 1 94.12 590 TYR A O 1
ATOM 4747 N N . PHE A 1 591 ? -19.484 -11.578 5.953 1 94.12 591 PHE A N 1
ATOM 4748 C CA . PHE A 1 591 ? -19.25 -11.742 7.387 1 94.12 591 PHE A CA 1
ATOM 4749 C C . PHE A 1 591 ? -17.922 -11.141 7.801 1 94.12 591 PHE A C 1
ATOM 4751 O O . PHE A 1 591 ? -17.797 -10.562 8.883 1 94.12 591 PHE A O 1
ATOM 4758 N N . SER A 1 592 ? -16.984 -11.242 6.953 1 93.31 592 SER A N 1
ATOM 4759 C CA . SER A 1 592 ? -15.664 -10.695 7.27 1 93.31 592 SER A CA 1
ATOM 4760 C C . SER A 1 592 ? -15.688 -9.172 7.297 1 93.31 592 SER A C 1
ATOM 4762 O O . SER A 1 592 ? -15.133 -8.555 8.203 1 93.31 592 SER A O 1
ATOM 4764 N N . LEU A 1 593 ? -16.375 -8.555 6.422 1 92.19 593 LEU A N 1
ATOM 4765 C CA . LEU A 1 593 ? -16.422 -7.098 6.336 1 92.19 593 LEU A CA 1
ATOM 4766 C C . LEU A 1 593 ? -17.297 -6.52 7.438 1 92.19 593 LEU A C 1
ATOM 4768 O O . LEU A 1 593 ? -17.062 -5.41 7.914 1 92.19 593 LEU A O 1
ATOM 4772 N N . GLU A 1 594 ? -18.25 -7.301 7.828 1 90.25 594 GLU A N 1
ATOM 4773 C CA . GLU A 1 594 ? -19.188 -6.797 8.82 1 90.25 594 GLU A CA 1
ATOM 4774 C C . GLU A 1 594 ? -18.656 -6.984 10.234 1 90.25 594 GLU A C 1
ATOM 4776 O O . GLU A 1 594 ? -18.812 -6.098 11.078 1 90.25 594 GLU A O 1
ATOM 4781 N N . TYR A 1 595 ? -17.953 -8.047 10.445 1 86.69 595 TYR A N 1
ATOM 4782 C CA . TYR A 1 595 ? -17.641 -8.352 11.844 1 86.69 595 TYR A CA 1
ATOM 4783 C C . TYR A 1 595 ? -16.141 -8.234 12.109 1 86.69 595 TYR A C 1
ATOM 4785 O O . TYR A 1 595 ? -15.734 -7.992 13.25 1 86.69 595 TYR A O 1
ATOM 4793 N N . LEU A 1 596 ? -15.273 -8.43 11.164 1 82 596 LEU A N 1
ATOM 4794 C CA . LEU A 1 596 ? -13.828 -8.359 11.367 1 82 596 LEU A CA 1
ATOM 4795 C C . LEU A 1 596 ? -13.289 -6.988 10.953 1 82 596 LEU A C 1
ATOM 4797 O O . LEU A 1 596 ? -12.75 -6.832 9.859 1 82 596 LEU A O 1
ATOM 4801 N N . ARG A 1 597 ? -13.562 -5.992 11.68 1 75.56 597 ARG A N 1
ATOM 4802 C CA . ARG A 1 597 ? -13.141 -4.648 11.289 1 75.56 597 ARG A CA 1
ATOM 4803 C C . ARG A 1 597 ? -11.711 -4.367 11.734 1 75.56 597 ARG A C 1
ATOM 4805 O O . ARG A 1 597 ? -11.406 -4.438 12.922 1 75.56 597 ARG A O 1
ATOM 4812 N N . PHE A 1 598 ? -10.797 -4.297 10.719 1 70.25 598 PHE A N 1
ATOM 4813 C CA . PHE A 1 598 ? -9.391 -3.994 10.977 1 70.25 598 PHE A CA 1
ATOM 4814 C C . PHE A 1 598 ? -9.125 -2.5 10.828 1 70.25 598 PHE A C 1
ATOM 4816 O O . PHE A 1 598 ? -8.141 -2.098 10.203 1 70.25 598 PHE A O 1
ATOM 4823 N N . GLU A 1 599 ? -9.969 -1.682 11.398 1 67.62 599 GLU A N 1
ATOM 4824 C CA . GLU A 1 599 ? -9.766 -0.241 11.289 1 67.62 599 GLU A CA 1
ATOM 4825 C C . GLU A 1 599 ? -8.664 0.238 12.234 1 67.62 599 GLU A C 1
ATOM 4827 O O . GLU A 1 599 ? -8.633 -0.155 13.398 1 67.62 599 GLU A O 1
ATOM 4832 N N . VAL A 1 600 ? -7.535 0.559 11.711 1 56.81 600 VAL A N 1
ATOM 4833 C CA . VAL A 1 600 ? -6.445 1.08 12.531 1 56.81 600 VAL A CA 1
ATOM 4834 C C . VAL A 1 600 ? -6.797 2.479 13.031 1 56.81 600 VAL A C 1
ATOM 4836 O O . VAL A 1 600 ? -7.211 3.338 12.25 1 56.81 600 VAL A O 1
ATOM 4839 N N . PRO A 1 601 ? -7.066 2.512 14.406 1 53.06 601 PRO A N 1
ATOM 4840 C CA . PRO A 1 601 ? -7.281 3.879 14.883 1 53.06 601 PRO A CA 1
ATOM 4841 C C . PRO A 1 601 ? -6.164 4.832 14.469 1 53.06 601 PRO A C 1
ATOM 4843 O O . PRO A 1 601 ? -4.992 4.453 14.469 1 53.06 601 PRO A O 1
ATOM 4846 N N . GLU A 1 602 ? -6.527 5.68 13.633 1 51.31 602 GLU A N 1
ATOM 4847 C CA . GLU A 1 602 ? -5.547 6.703 13.273 1 51.31 602 GLU A CA 1
ATOM 4848 C C . GLU A 1 602 ? -4.98 7.383 14.516 1 51.31 602 GLU A C 1
ATOM 4850 O O . GLU A 1 602 ? -5.734 7.84 15.383 1 51.31 602 GLU A O 1
ATOM 4855 N N . ASN A 1 603 ? -3.713 7.445 14.789 1 46.53 603 ASN A N 1
ATOM 4856 C CA . ASN A 1 603 ? -2.938 8.219 15.75 1 46.53 603 ASN A CA 1
ATOM 4857 C C . ASN A 1 603 ? -3.27 7.828 17.188 1 46.53 603 ASN A C 1
ATOM 4859 O O . ASN A 1 603 ? -3.195 8.656 18.094 1 46.53 603 ASN A O 1
ATOM 4863 N N . VAL A 1 604 ? -4.098 6.746 17.516 1 42.69 604 VAL A N 1
ATOM 4864 C CA . VAL A 1 604 ? -4.352 6.465 18.922 1 42.69 604 VAL A CA 1
ATOM 4865 C C . VAL A 1 604 ? -3.24 5.582 19.484 1 42.69 604 VAL A C 1
ATOM 4867 O O . VAL A 1 604 ? -2.98 4.492 18.969 1 42.69 604 VAL A O 1
ATOM 4870 N N . ALA A 1 605 ? -2.301 6.105 20.094 1 38.62 605 ALA A N 1
ATOM 4871 C CA . ALA A 1 605 ? -1.291 5.395 20.859 1 38.62 605 ALA A CA 1
ATOM 4872 C C . ALA A 1 605 ? -1.94 4.484 21.906 1 38.62 605 ALA A C 1
ATOM 4874 O O . ALA A 1 605 ? -2.561 4.961 22.859 1 38.62 605 ALA A O 1
ATOM 4875 N N . VAL A 1 606 ? -2.555 3.346 21.609 1 35.88 606 VAL A N 1
ATOM 4876 C CA . VAL A 1 606 ? -3.049 2.504 22.688 1 35.88 606 VAL A CA 1
ATOM 4877 C C . VAL A 1 606 ? -1.874 1.861 23.422 1 35.88 606 VAL A C 1
ATOM 4879 O O . VAL A 1 606 ? -1.049 1.182 22.812 1 35.88 606 VAL A O 1
ATOM 4882 N N . SER A 1 607 ? -1.291 2.41 24.453 1 32.12 607 SER A N 1
ATOM 4883 C CA . SER A 1 607 ? -0.273 1.796 25.297 1 32.12 607 SER A CA 1
ATOM 4884 C C . SER A 1 607 ? -0.741 0.447 25.828 1 32.12 607 SER A C 1
ATOM 4886 O O . SER A 1 607 ? -1.765 0.365 26.516 1 32.12 607 SER A O 1
ATOM 4888 N N . ASP A 1 608 ? -0.602 -0.565 25.188 1 32.25 608 ASP A N 1
ATOM 4889 C CA . ASP A 1 608 ? -0.847 -1.824 25.891 1 32.25 608 ASP A CA 1
ATOM 4890 C C . ASP A 1 608 ? -0.011 -1.919 27.156 1 32.25 608 ASP A C 1
ATOM 4892 O O . ASP A 1 608 ? 0.13 -2.998 27.734 1 32.25 608 ASP A O 1
ATOM 4896 N N . ILE A 1 609 ? 1.046 -1.21 27.453 1 31.05 609 ILE A N 1
ATOM 4897 C CA . ILE A 1 609 ? 1.77 -1.526 28.672 1 31.05 609 ILE A CA 1
ATOM 4898 C C . ILE A 1 609 ? 0.853 -1.331 29.875 1 31.05 609 ILE A C 1
ATOM 4900 O O . ILE A 1 609 ? 0.337 -0.234 30.109 1 31.05 609 ILE A O 1
ATOM 4904 N N . PRO A 1 610 ? 0.374 -2.355 30.5 1 28.58 610 PRO A N 1
ATOM 4905 C CA . PRO A 1 610 ? -0.233 -2.146 31.812 1 28.58 610 PRO A CA 1
ATOM 4906 C C . PRO A 1 610 ? 0.569 -1.185 32.688 1 28.58 610 PRO A C 1
ATOM 4908 O O . PRO A 1 610 ? 1.789 -1.081 32.531 1 28.58 610 PRO A O 1
ATOM 4911 N N . PRO A 1 611 ? -0.034 -0.138 33.281 1 30.5 611 PRO A N 1
ATOM 4912 C CA . PRO A 1 611 ? 0.695 0.604 34.312 1 30.5 611 PRO A CA 1
ATOM 4913 C C . PRO A 1 611 ? 1.434 -0.311 35.281 1 30.5 611 PRO A C 1
ATOM 4915 O O . PRO A 1 611 ? 0.801 -1.063 36.031 1 30.5 611 PRO A O 1
ATOM 4918 N N . ASN A 1 612 ? 2.348 -1.132 35 1 27.2 612 ASN A N 1
ATOM 4919 C CA . ASN A 1 612 ? 3.012 -1.674 36.188 1 27.2 612 ASN A CA 1
ATOM 4920 C C . ASN A 1 612 ? 3.395 -0.571 37.156 1 27.2 612 ASN A C 1
ATOM 4922 O O . ASN A 1 612 ? 3.943 0.458 36.75 1 27.2 612 ASN A O 1
ATOM 4926 N N . ASP A 1 613 ? 2.762 -0.564 38.469 1 28.31 613 ASP A N 1
ATOM 4927 C CA . ASP A 1 613 ? 2.922 0.265 39.656 1 28.31 613 ASP A CA 1
ATOM 4928 C C . ASP A 1 613 ? 4.387 0.622 39.875 1 28.31 613 ASP A C 1
ATOM 4930 O O . ASP A 1 613 ? 4.699 1.706 40.375 1 28.31 613 ASP A O 1
ATOM 4934 N N . GLU A 1 614 ? 5.281 -0.515 40 1 28.17 614 GLU A N 1
ATOM 4935 C CA . GLU A 1 614 ? 6.48 -0.322 40.812 1 28.17 614 GLU A CA 1
ATOM 4936 C C . GLU A 1 614 ? 7.438 0.668 40.125 1 28.17 614 GLU A C 1
ATOM 4938 O O . GLU A 1 614 ? 8.273 1.272 40.812 1 28.17 614 GLU A O 1
ATOM 4943 N N . GLU A 1 615 ? 7.727 0.432 38.875 1 28.69 615 GLU A N 1
ATOM 4944 C CA . GLU A 1 615 ? 9.031 1 38.562 1 28.69 615 GLU A CA 1
ATOM 4945 C C . GLU A 1 615 ? 8.961 2.518 38.438 1 28.69 615 GLU A C 1
ATOM 4947 O O . GLU A 1 615 ? 8.984 3.053 37.312 1 28.69 615 GLU A O 1
ATOM 4952 N N . GLU A 1 616 ? 8.031 3.205 39.094 1 28.8 616 GLU A N 1
ATOM 4953 C CA . GLU A 1 616 ? 8.078 4.648 39.312 1 28.8 616 GLU A CA 1
ATOM 4954 C C . GLU A 1 616 ? 9.445 5.086 39.812 1 28.8 616 GLU A C 1
ATOM 4956 O O . GLU A 1 616 ? 9.703 6.281 39.969 1 28.8 616 GLU A O 1
ATOM 4961 N N . SER A 1 617 ? 10.156 4.113 40.562 1 27.58 617 SER A N 1
ATOM 4962 C CA . SER A 1 617 ? 11.094 4.805 41.438 1 27.58 617 SER A CA 1
ATOM 4963 C C . SER A 1 617 ? 12.117 5.602 40.625 1 27.58 617 SER A C 1
ATOM 4965 O O . SER A 1 617 ? 12.328 6.785 40.875 1 27.58 617 SER A O 1
ATOM 4967 N N . THR A 1 618 ? 13.344 4.867 40.344 1 26.48 618 THR A N 1
ATOM 4968 C CA . THR A 1 618 ? 14.664 5.492 40.375 1 26.48 618 THR A CA 1
ATOM 4969 C C . THR A 1 618 ? 14.984 6.121 39 1 26.48 618 THR A C 1
ATOM 4971 O O . THR A 1 618 ? 15.578 5.469 38.156 1 26.48 618 THR A O 1
ATOM 4974 N N . LYS A 1 619 ? 14.07 6.539 38.281 1 30.55 619 LYS A N 1
ATOM 4975 C CA . LYS A 1 619 ? 14.477 7.258 37.062 1 30.55 619 LYS A CA 1
ATOM 4976 C C . LYS A 1 619 ? 15.453 8.383 37.406 1 30.55 619 LYS A C 1
ATOM 4978 O O . LYS A 1 619 ? 15.039 9.516 37.625 1 30.55 619 LYS A O 1
ATOM 4983 N N . GLN A 1 620 ? 16.5 8.016 38.281 1 26.05 620 GLN A N 1
ATOM 4984 C CA . GLN A 1 620 ? 17.531 9.047 38.406 1 26.05 620 GLN A CA 1
ATOM 4985 C C . GLN A 1 620 ? 18.047 9.477 37.031 1 26.05 620 GLN A C 1
ATOM 4987 O O . GLN A 1 620 ? 18.344 8.625 36.188 1 26.05 620 GLN A O 1
ATOM 4992 N N . SER A 1 621 ? 17.641 10.625 36.656 1 26.95 621 SER A N 1
ATOM 4993 C CA . SER A 1 621 ? 18.109 11.406 35.531 1 26.95 621 SER A CA 1
ATOM 4994 C C . SER A 1 621 ? 19.609 11.234 35.312 1 26.95 621 SER A C 1
ATOM 4996 O O . SER A 1 621 ? 20.406 11.484 36.25 1 26.95 621 SER A O 1
ATOM 4998 N N . PRO A 1 622 ? 20.109 10.109 34.875 1 29.56 622 PRO A N 1
ATOM 4999 C CA . PRO A 1 622 ? 21.578 10.078 34.781 1 29.56 622 PRO A CA 1
ATOM 5000 C C . PRO A 1 622 ? 22.172 11.445 34.438 1 29.56 622 PRO A C 1
ATOM 5002 O O . PRO A 1 622 ? 21.625 12.164 33.594 1 29.56 622 PRO A O 1
ATOM 5005 N N . THR A 1 623 ? 22.984 12.125 35.312 1 27.53 623 THR A N 1
ATOM 5006 C CA . THR A 1 623 ? 23.688 13.375 35.531 1 27.53 623 THR A CA 1
ATOM 5007 C C . THR A 1 623 ? 24.359 13.859 34.25 1 27.53 623 THR A C 1
ATOM 5009 O O . THR A 1 623 ? 24.719 13.062 33.406 1 27.53 623 THR A O 1
ATOM 5012 N N . ASP A 1 624 ? 24.562 15.281 34.156 1 29.06 624 ASP A N 1
ATOM 5013 C CA . ASP A 1 624 ? 25.109 16.453 33.469 1 29.06 624 ASP A CA 1
ATOM 5014 C C . ASP A 1 624 ? 26.547 16.203 33.031 1 29.06 624 ASP A C 1
ATOM 5016 O O . ASP A 1 624 ? 27.141 17.047 32.344 1 29.06 624 ASP A O 1
ATOM 5020 N N . GLU A 1 625 ? 27.156 15.211 33.625 1 32.31 625 GLU A N 1
ATOM 5021 C CA . GLU A 1 625 ? 28.609 15.266 33.438 1 32.31 625 GLU A CA 1
ATOM 5022 C C . GLU A 1 625 ? 29.031 14.914 32.031 1 32.31 625 GLU A C 1
ATOM 5024 O O . GLU A 1 625 ? 30.047 15.375 31.531 1 32.31 625 GLU A O 1
ATOM 5029 N N . ARG A 1 626 ? 28.359 14.039 31.516 1 34.69 626 ARG A N 1
ATOM 5030 C CA . ARG A 1 626 ? 28.828 13.609 30.219 1 34.69 626 ARG A CA 1
ATOM 5031 C C . ARG A 1 626 ? 28.5 14.633 29.141 1 34.69 626 ARG A C 1
ATOM 5033 O O . ARG A 1 626 ? 29.125 14.656 28.078 1 34.69 626 ARG A O 1
ATOM 5040 N N . PHE A 1 627 ? 27.453 15.43 29.359 1 33.38 627 PHE A N 1
ATOM 5041 C CA . PHE A 1 627 ? 27.094 16.516 28.453 1 33.38 627 PHE A CA 1
ATOM 5042 C C . PHE A 1 627 ? 28.078 17.672 28.562 1 33.38 627 PHE A C 1
ATOM 5044 O O . PHE A 1 627 ? 28.422 18.297 27.562 1 33.38 627 PHE A O 1
ATOM 5051 N N . LEU A 1 628 ? 28.484 17.984 29.844 1 32.75 628 LEU A N 1
ATOM 5052 C CA . LEU A 1 628 ? 29.469 19.047 30.078 1 32.75 628 LEU A CA 1
ATOM 5053 C C . LEU A 1 628 ? 30.797 18.703 29.406 1 32.75 628 LEU A C 1
ATOM 5055 O O . LEU A 1 628 ? 31.453 19.578 28.812 1 32.75 628 LEU A O 1
ATOM 5059 N N . ASN A 1 629 ? 31.078 17.453 29.391 1 38.25 629 ASN A N 1
ATOM 5060 C CA . ASN A 1 629 ? 32.344 17.109 28.75 1 38.25 629 ASN A CA 1
ATOM 5061 C C . ASN A 1 629 ? 32.219 17.141 27.234 1 38.25 629 ASN A C 1
ATOM 5063 O O . ASN A 1 629 ? 33.188 17.438 26.531 1 38.25 629 ASN A O 1
ATOM 5067 N N . LEU A 1 630 ? 31.094 16.844 26.781 1 38.44 630 LEU A N 1
ATOM 5068 C CA . LEU A 1 630 ? 30.938 16.891 25.328 1 38.44 630 LEU A CA 1
ATOM 5069 C C . LEU A 1 630 ? 30.875 18.328 24.828 1 38.44 630 LEU A C 1
ATOM 5071 O O . LEU A 1 630 ? 31.453 18.656 23.797 1 38.44 630 LEU A O 1
ATOM 5075 N N . HIS A 1 631 ? 30.156 19.25 25.562 1 39.69 631 HIS A N 1
ATOM 5076 C CA . HIS A 1 631 ? 30.203 20.672 25.234 1 39.69 631 HIS A CA 1
ATOM 5077 C C . HIS A 1 631 ? 31.641 21.188 25.297 1 39.69 631 HIS A C 1
ATOM 5079 O O . HIS A 1 631 ? 32.062 21.969 24.438 1 39.69 631 HIS A O 1
ATOM 5085 N N . THR A 1 632 ? 32.312 20.812 26.375 1 41.78 632 THR A N 1
ATOM 5086 C CA . THR A 1 632 ? 33.719 21.234 26.484 1 41.78 632 THR A CA 1
ATOM 5087 C C . THR A 1 632 ? 34.531 20.656 25.328 1 41.78 632 THR A C 1
ATOM 5089 O O . THR A 1 632 ? 35.406 21.344 24.781 1 41.78 632 THR A O 1
ATOM 5092 N N . ARG A 1 633 ? 34.188 19.484 24.984 1 42.28 633 ARG A N 1
ATOM 5093 C CA . ARG A 1 633 ? 34.969 18.859 23.922 1 42.28 633 ARG A CA 1
ATOM 5094 C C . ARG A 1 633 ? 34.562 19.438 22.562 1 42.28 633 ARG A C 1
ATOM 5096 O O . ARG A 1 633 ? 35.406 19.594 21.672 1 42.28 633 ARG A O 1
ATOM 5103 N N . LEU A 1 634 ? 33.312 19.75 22.391 1 43.44 634 LEU A N 1
ATOM 5104 C CA . LEU A 1 634 ? 32.906 20.453 21.172 1 43.44 634 LEU A CA 1
ATOM 5105 C C . LEU A 1 634 ? 33.5 21.859 21.141 1 43.44 634 LEU A C 1
ATOM 5107 O O . LEU A 1 634 ? 33.906 22.344 20.078 1 43.44 634 LEU A O 1
ATOM 5111 N N . GLN A 1 635 ? 33.531 22.562 22.344 1 42.44 635 GLN A N 1
ATOM 5112 C CA . GLN A 1 635 ? 34.25 23.828 22.422 1 42.44 635 GLN A CA 1
ATOM 5113 C C . GLN A 1 635 ? 35.75 23.641 22.094 1 42.44 635 GLN A C 1
ATOM 5115 O O . GLN A 1 635 ? 36.375 24.516 21.484 1 42.44 635 GLN A O 1
ATOM 5120 N N . LEU A 1 636 ? 36.25 22.531 22.5 1 40.72 636 LEU A N 1
ATOM 5121 C CA . LEU A 1 636 ? 37.656 22.281 22.188 1 40.72 636 LEU A CA 1
ATOM 5122 C C . LEU A 1 636 ? 37.875 22.078 20.703 1 40.72 636 LEU A C 1
ATOM 5124 O O . LEU A 1 636 ? 38.844 22.562 20.125 1 40.72 636 LEU A O 1
ATOM 5128 N N . LEU A 1 637 ? 37 21.469 20.156 1 41.22 637 LEU A N 1
ATOM 5129 C CA . LEU A 1 637 ? 37.125 21.297 18.703 1 41.22 637 LEU A CA 1
ATOM 5130 C C . LEU A 1 637 ? 36.906 22.609 17.969 1 41.22 637 LEU A C 1
ATOM 5132 O O . LEU A 1 637 ? 37.562 22.891 16.984 1 41.22 637 LEU A O 1
ATOM 5136 N N . GLN A 1 638 ? 35.969 23.406 18.359 1 39.75 638 GLN A N 1
ATOM 5137 C CA . GLN A 1 638 ? 35.781 24.75 17.812 1 39.75 638 GLN A CA 1
ATOM 5138 C C . GLN A 1 638 ? 37.062 25.594 18 1 39.75 638 GLN A C 1
ATOM 5140 O O . GLN A 1 638 ? 37.438 26.375 17.125 1 39.75 638 GLN A O 1
ATOM 5145 N N . LYS A 1 639 ? 37.719 25.641 19.188 1 41.47 639 LYS A N 1
ATOM 5146 C CA . LYS A 1 639 ? 38.938 26.359 19.438 1 41.47 639 LYS A CA 1
ATOM 5147 C C . LYS A 1 639 ? 40.062 25.859 18.547 1 41.47 639 LYS A C 1
ATOM 5149 O O . LYS A 1 639 ? 40.938 26.641 18.109 1 41.47 639 LYS A O 1
ATOM 5154 N N . LEU A 1 640 ? 40 24.641 18.312 1 35.5 640 LEU A N 1
ATOM 5155 C CA . LEU A 1 640 ? 41.062 24.141 17.469 1 35.5 640 LEU A CA 1
ATOM 5156 C C . LEU A 1 640 ? 40.844 24.531 16 1 35.5 640 LEU A C 1
ATOM 5158 O O . LEU A 1 640 ? 41.781 24.719 15.25 1 35.5 640 LEU A O 1
ATOM 5162 N N . SER A 1 641 ? 39.688 24.625 15.547 1 35.31 641 SER A N 1
ATOM 5163 C CA . SER A 1 641 ? 39.469 25.109 14.188 1 35.31 641 SER A CA 1
ATOM 5164 C C . SER A 1 641 ? 39.719 26.609 14.086 1 35.31 641 SER A C 1
ATOM 5166 O O . SER A 1 641 ? 39.906 27.141 12.992 1 35.31 641 SER A O 1
ATOM 5168 N N . GLN A 1 642 ? 39.406 27.406 15.109 1 33.88 642 GLN A N 1
ATOM 5169 C CA . GLN A 1 642 ? 39.781 28.812 15.078 1 33.88 642 GLN A CA 1
ATOM 5170 C C . GLN A 1 642 ? 41.312 28.984 15.133 1 33.88 642 GLN A C 1
ATOM 5172 O O . GLN A 1 642 ? 41.844 30.016 14.727 1 33.88 642 GLN A O 1
ATOM 5177 N N . ASN A 1 643 ? 42.125 28.172 15.875 1 31.22 643 ASN A N 1
ATOM 5178 C CA . ASN A 1 643 ? 43.562 28.406 15.828 1 31.22 643 ASN A CA 1
ATOM 5179 C C . ASN A 1 643 ? 44.156 27.844 14.547 1 31.22 643 ASN A C 1
ATOM 5181 O O . ASN A 1 643 ? 43.906 26.703 14.164 1 31.22 643 ASN A O 1
ATOM 5185 N N . MET B 1 1 ? 19.312 32.125 7.699 1 94.75 1 MET B N 1
ATOM 5186 C CA . MET B 1 1 ? 18.125 31.25 7.578 1 94.75 1 MET B CA 1
ATOM 5187 C C . MET B 1 1 ? 17 31.984 6.844 1 94.75 1 MET B C 1
ATOM 5189 O O . MET B 1 1 ? 16.625 33.094 7.215 1 94.75 1 MET B O 1
ATOM 5193 N N . THR B 1 2 ? 16.547 31.359 5.785 1 96.12 2 THR B N 1
ATOM 5194 C CA . THR B 1 2 ? 15.531 31.969 4.938 1 96.12 2 THR B CA 1
ATOM 5195 C C . THR B 1 2 ? 14.211 31.219 5.035 1 96.12 2 THR B C 1
ATOM 5197 O O . THR B 1 2 ? 14.188 29.984 4.941 1 96.12 2 THR B O 1
ATOM 5200 N N . LEU B 1 3 ? 13.18 31.922 5.258 1 96.38 3 LEU B N 1
ATOM 5201 C CA . LEU B 1 3 ? 11.828 31.375 5.289 1 96.38 3 LEU B CA 1
ATOM 5202 C C . LEU B 1 3 ? 11.164 31.484 3.924 1 96.38 3 LEU B C 1
ATOM 5204 O O . LEU B 1 3 ? 11.141 32.562 3.328 1 96.38 3 LEU B O 1
ATOM 5208 N N . VAL B 1 4 ? 10.734 30.453 3.393 1 95.31 4 VAL B N 1
ATOM 5209 C CA . VAL B 1 4 ? 9.953 30.469 2.156 1 95.31 4 VAL B CA 1
ATOM 5210 C C . VAL B 1 4 ? 8.469 30.344 2.48 1 95.31 4 VAL B C 1
ATOM 5212 O O . VAL B 1 4 ? 8.023 29.328 3.039 1 95.31 4 VAL B O 1
ATOM 5215 N N . LEU B 1 5 ? 7.742 31.344 2.154 1 91.94 5 LEU B N 1
ATOM 5216 C CA . LEU B 1 5 ? 6.312 31.391 2.436 1 91.94 5 LEU B CA 1
ATOM 5217 C C . LEU B 1 5 ? 5.504 31.484 1.146 1 91.94 5 LEU B C 1
ATOM 5219 O O . LEU B 1 5 ? 5.941 32.125 0.183 1 91.94 5 LEU B O 1
ATOM 5223 N N . GLY B 1 6 ? 4.371 30.891 1.144 1 85.56 6 GLY B N 1
ATOM 5224 C CA . GLY B 1 6 ? 3.469 30.922 0.003 1 85.56 6 GLY B CA 1
ATOM 5225 C C . GLY B 1 6 ? 2.248 30.047 0.178 1 85.56 6 GLY B C 1
ATOM 5226 O O . GLY B 1 6 ? 2.238 29.141 1.026 1 85.56 6 GLY B O 1
ATOM 5227 N N . GLN B 1 7 ? 1.306 30.312 -0.634 1 75.5 7 GLN B N 1
ATOM 5228 C CA . GLN B 1 7 ? 0.1 29.484 -0.632 1 75.5 7 GLN B CA 1
ATOM 5229 C C . GLN B 1 7 ? 0.388 28.078 -1.165 1 75.5 7 GLN B C 1
ATOM 5231 O O . GLN B 1 7 ? 1.405 27.859 -1.826 1 75.5 7 GLN B O 1
ATOM 5236 N N . PRO B 1 8 ? -0.459 27.109 -0.791 1 69.81 8 PRO B N 1
ATOM 5237 C CA . PRO B 1 8 ? -0.29 25.781 -1.396 1 69.81 8 PRO B CA 1
ATOM 5238 C C . PRO B 1 8 ? -0.344 25.812 -2.922 1 69.81 8 PRO B C 1
ATOM 5240 O O . PRO B 1 8 ? -1.19 26.516 -3.496 1 69.81 8 PRO B O 1
ATOM 5243 N N . GLY B 1 9 ? 0.596 25.25 -3.576 1 70.62 9 GLY B N 1
ATOM 5244 C CA . GLY B 1 9 ? 0.653 25.234 -5.027 1 70.62 9 GLY B CA 1
ATOM 5245 C C . GLY B 1 9 ? 1.46 26.375 -5.605 1 70.62 9 GLY B C 1
ATOM 5246 O O . GLY B 1 9 ? 1.494 26.562 -6.824 1 70.62 9 GLY B O 1
ATOM 5247 N N . SER B 1 10 ? 2.055 27.156 -4.75 1 77.69 10 SER B N 1
ATOM 5248 C CA . SER B 1 10 ? 2.789 28.328 -5.203 1 77.69 10 SER B CA 1
ATOM 5249 C C . SER B 1 10 ? 4.129 27.938 -5.824 1 77.69 10 SER B C 1
ATOM 5251 O O . SER B 1 10 ? 4.77 28.766 -6.488 1 77.69 10 SER B O 1
ATOM 5253 N N . GLY B 1 11 ? 4.566 26.703 -5.645 1 79.94 11 GLY B N 1
ATOM 5254 C CA . GLY B 1 11 ? 5.82 26.266 -6.23 1 79.94 11 GLY B CA 1
ATOM 5255 C C . GLY B 1 11 ? 6.934 26.109 -5.207 1 79.94 11 GLY B C 1
ATOM 5256 O O . GLY B 1 11 ? 8.102 25.984 -5.57 1 79.94 11 GLY B O 1
ATOM 5257 N N . LYS B 1 12 ? 6.582 26.156 -3.963 1 86.25 12 LYS B N 1
ATOM 5258 C CA . LYS B 1 12 ? 7.582 26.062 -2.904 1 86.25 12 LYS B CA 1
ATOM 5259 C C . LYS B 1 12 ? 8.367 24.75 -3.023 1 86.25 12 LYS B C 1
ATOM 5261 O O . LYS B 1 12 ? 9.602 24.766 -3.006 1 86.25 12 LYS B O 1
ATOM 5266 N N . SER B 1 13 ? 7.668 23.672 -3.215 1 81.94 13 SER B N 1
ATOM 5267 C CA . SER B 1 13 ? 8.305 22.359 -3.283 1 81.94 13 SER B CA 1
ATOM 5268 C C . SER B 1 13 ? 9.148 22.219 -4.543 1 81.94 13 SER B C 1
ATOM 5270 O O . SER B 1 13 ? 10.242 21.641 -4.504 1 81.94 13 SER B O 1
ATOM 5272 N N . ALA B 1 14 ? 8.688 22.719 -5.66 1 83.06 14 ALA B N 1
ATOM 5273 C CA . ALA B 1 14 ? 9.445 22.688 -6.906 1 83.06 14 ALA B CA 1
ATOM 5274 C C . ALA B 1 14 ? 10.758 23.453 -6.77 1 83.06 14 ALA B C 1
ATOM 5276 O O . ALA B 1 14 ? 11.805 23 -7.242 1 83.06 14 ALA B O 1
ATOM 5277 N N . LEU B 1 15 ? 10.633 24.594 -6.156 1 89.38 15 LEU B N 1
ATOM 5278 C CA . LEU B 1 15 ? 11.828 25.406 -5.938 1 89.38 15 LEU B CA 1
ATOM 5279 C C . LEU B 1 15 ? 12.844 24.656 -5.082 1 89.38 15 LEU B C 1
ATOM 5281 O O . LEU B 1 15 ? 14.031 24.609 -5.41 1 89.38 15 LEU B O 1
ATOM 5285 N N . MET B 1 16 ? 12.383 24.047 -4.047 1 89.31 16 MET B N 1
ATOM 5286 C CA . MET B 1 16 ? 13.266 23.328 -3.137 1 89.31 16 MET B CA 1
ATOM 5287 C C . MET B 1 16 ? 13.906 22.125 -3.836 1 89.31 16 MET B C 1
ATOM 5289 O O . MET B 1 16 ? 15.086 21.844 -3.637 1 89.31 16 MET B O 1
ATOM 5293 N N . GLN B 1 17 ? 13.141 21.453 -4.641 1 86.25 17 GLN B N 1
ATOM 5294 C CA . GLN B 1 17 ? 13.648 20.297 -5.359 1 86.25 17 GLN B CA 1
ATOM 5295 C C . GLN B 1 17 ? 14.672 20.703 -6.414 1 86.25 17 GLN B C 1
ATOM 5297 O O . GLN B 1 17 ? 15.656 20 -6.641 1 86.25 17 GLN B O 1
ATOM 5302 N N . VAL B 1 18 ? 14.445 21.812 -7.055 1 87.38 18 VAL B N 1
ATOM 5303 C CA . VAL B 1 18 ? 15.383 22.297 -8.055 1 87.38 18 VAL B CA 1
ATOM 5304 C C . VAL B 1 18 ? 16.688 22.719 -7.387 1 87.38 18 VAL B C 1
ATOM 5306 O O . VAL B 1 18 ? 17.781 22.422 -7.895 1 87.38 18 VAL B O 1
ATOM 5309 N N . LEU B 1 19 ? 16.516 23.328 -6.258 1 90.5 19 LEU B N 1
ATOM 5310 C CA . LEU B 1 19 ? 17.703 23.781 -5.535 1 90.5 19 LEU B CA 1
ATOM 5311 C C . LEU B 1 19 ? 18.5 22.594 -5 1 90.5 19 LEU B C 1
ATOM 5313 O O . LEU B 1 19 ? 19.719 22.672 -4.883 1 90.5 19 LEU B O 1
ATOM 5317 N N . SER B 1 20 ? 17.812 21.531 -4.691 1 88.94 20 SER B N 1
ATOM 5318 C CA . SER B 1 20 ? 18.484 20.359 -4.141 1 88.94 20 SER B CA 1
ATOM 5319 C C . SER B 1 20 ? 18.969 19.438 -5.25 1 88.94 20 SER B C 1
ATOM 5321 O O . SER B 1 20 ? 19.688 18.469 -4.984 1 88.94 20 SER B O 1
ATOM 5323 N N . GLY B 1 21 ? 18.594 19.719 -6.422 1 82.75 21 GLY B N 1
ATOM 5324 C CA . GLY B 1 21 ? 19 18.906 -7.551 1 82.75 21 GLY B CA 1
ATOM 5325 C C . GLY B 1 21 ? 18.203 17.625 -7.688 1 82.75 21 GLY B C 1
ATOM 5326 O O . GLY B 1 21 ? 18.641 16.688 -8.352 1 82.75 21 GLY B O 1
ATOM 5327 N N . ARG B 1 22 ? 17.109 17.578 -7.059 1 78.94 22 ARG B N 1
ATOM 5328 C CA . ARG B 1 22 ? 16.328 16.344 -7.047 1 78.94 22 ARG B CA 1
ATOM 5329 C C . ARG B 1 22 ? 15.102 16.469 -7.945 1 78.94 22 ARG B C 1
ATOM 5331 O O . ARG B 1 22 ? 14.258 15.562 -7.988 1 78.94 22 ARG B O 1
ATOM 5338 N N . PHE B 1 23 ? 15.023 17.531 -8.578 1 75.75 23 PHE B N 1
ATOM 5339 C CA . PHE B 1 23 ? 13.875 17.719 -9.453 1 75.75 23 PHE B CA 1
ATOM 5340 C C . PHE B 1 23 ? 13.953 16.812 -10.672 1 75.75 23 PHE B C 1
ATOM 5342 O O . PHE B 1 23 ? 14.961 16.812 -11.383 1 75.75 23 PHE B O 1
ATOM 5349 N N . PRO B 1 24 ? 12.875 15.961 -10.781 1 65.56 24 PRO B N 1
ATOM 5350 C CA . PRO B 1 24 ? 12.922 15.047 -11.93 1 65.56 24 PRO B CA 1
ATOM 5351 C C . PRO B 1 24 ? 12.789 15.773 -13.266 1 65.56 24 PRO B C 1
ATOM 5353 O O . PRO B 1 24 ? 11.828 16.516 -13.477 1 65.56 24 PRO B O 1
ATOM 5356 N N . ILE B 1 25 ? 13.781 15.867 -13.922 1 61 25 ILE B N 1
ATOM 5357 C CA . ILE B 1 25 ? 13.695 16.5 -15.234 1 61 25 ILE B CA 1
ATOM 5358 C C . ILE B 1 25 ? 13.094 15.523 -16.234 1 61 25 ILE B C 1
ATOM 5360 O O . ILE B 1 25 ? 13.703 14.516 -16.578 1 61 25 ILE B O 1
ATOM 5364 N N . ALA B 1 26 ? 11.789 15.539 -16.188 1 56.69 26 ALA B N 1
ATOM 5365 C CA . ALA B 1 26 ? 11.148 14.734 -17.219 1 56.69 26 ALA B CA 1
ATOM 5366 C C . ALA B 1 26 ? 11.391 15.336 -18.609 1 56.69 26 ALA B C 1
ATOM 5368 O O . ALA B 1 26 ? 11.781 16.5 -18.734 1 56.69 26 ALA B O 1
ATOM 5369 N N . LYS B 1 27 ? 11.289 14.57 -19.656 1 55.72 27 LYS B N 1
ATOM 5370 C CA . LYS B 1 27 ? 11.555 14.938 -21.047 1 55.72 27 LYS B CA 1
ATOM 5371 C C . LYS B 1 27 ? 10.766 16.188 -21.438 1 55.72 27 LYS B C 1
ATOM 5373 O O . LYS B 1 27 ? 11.25 17.016 -22.203 1 55.72 27 LYS B O 1
ATOM 5378 N N . ASN B 1 28 ? 9.656 16.391 -20.781 1 57.56 28 ASN B N 1
ATOM 5379 C CA . ASN B 1 28 ? 8.812 17.5 -21.219 1 57.56 28 ASN B CA 1
ATOM 5380 C C . ASN B 1 28 ? 8.984 18.719 -20.344 1 57.56 28 ASN B C 1
ATOM 5382 O O . ASN B 1 28 ? 8.148 19.625 -20.359 1 57.56 28 ASN B O 1
ATOM 5386 N N . MET B 1 29 ? 10.047 18.672 -19.578 1 65.5 29 MET B N 1
ATOM 5387 C CA . MET B 1 29 ? 10.242 19.812 -18.688 1 65.5 29 MET B CA 1
ATOM 5388 C C . MET B 1 29 ? 11.516 20.578 -19.047 1 65.5 29 MET B C 1
ATOM 5390 O O . MET B 1 29 ? 12.516 19.969 -19.422 1 65.5 29 MET B O 1
ATOM 5394 N N . THR B 1 30 ? 11.297 21.906 -19.25 1 71.06 30 THR B N 1
ATOM 5395 C CA . THR B 1 30 ? 12.453 22.766 -19.5 1 71.06 30 THR B CA 1
ATOM 5396 C C . THR B 1 30 ? 12.781 23.594 -18.266 1 71.06 30 THR B C 1
ATOM 5398 O O . THR B 1 30 ? 11.883 24.125 -17.609 1 71.06 30 THR B O 1
ATOM 5401 N N . LEU B 1 31 ? 13.914 23.438 -17.75 1 77.56 31 LEU B N 1
ATOM 5402 C CA . LEU B 1 31 ? 14.422 24.266 -16.656 1 77.56 31 LEU B CA 1
ATOM 5403 C C . LEU B 1 31 ? 15.328 25.359 -17.203 1 77.56 31 LEU B C 1
ATOM 5405 O O . LEU B 1 31 ? 16.234 25.094 -17.984 1 77.56 31 LEU B O 1
ATOM 5409 N N . SER B 1 32 ? 14.867 26.594 -16.953 1 81.56 32 SER B N 1
ATOM 5410 C CA . SER B 1 32 ? 15.719 27.703 -17.359 1 81.56 32 SER B CA 1
ATOM 5411 C C . SER B 1 32 ? 16.281 28.438 -16.156 1 81.56 32 SER B C 1
ATOM 5413 O O . SER B 1 32 ? 15.711 28.375 -15.062 1 81.56 32 SER B O 1
ATOM 5415 N N . GLY B 1 33 ? 17.453 29.031 -16.234 1 83.25 33 GLY B N 1
ATOM 5416 C CA . GLY B 1 33 ? 18.125 29.734 -15.164 1 83.25 33 GLY B CA 1
ATOM 5417 C C . GLY B 1 33 ? 19.406 29.078 -14.719 1 83.25 33 GLY B C 1
ATOM 5418 O O . GLY B 1 33 ? 19.797 28.031 -15.266 1 83.25 33 GLY B O 1
ATOM 5419 N N . ASP B 1 34 ? 20.109 29.781 -13.844 1 86.25 34 ASP B N 1
ATOM 5420 C CA . ASP B 1 34 ? 21.391 29.266 -13.367 1 86.25 34 ASP B CA 1
ATOM 5421 C C . ASP B 1 34 ? 21.359 29.062 -11.852 1 86.25 34 ASP B C 1
ATOM 5423 O O . ASP B 1 34 ? 20.844 29.891 -11.117 1 86.25 34 ASP B O 1
ATOM 5427 N N . ILE B 1 35 ? 21.766 27.891 -11.516 1 89.44 35 ILE B N 1
ATOM 5428 C CA . ILE B 1 35 ? 21.906 27.578 -10.102 1 89.44 35 ILE B CA 1
ATOM 5429 C C . ILE B 1 35 ? 23.375 27.344 -9.766 1 89.44 35 ILE B C 1
ATOM 5431 O O . ILE B 1 35 ? 24.047 26.531 -10.406 1 89.44 35 ILE B O 1
ATOM 5435 N N . THR B 1 36 ? 23.875 28.125 -8.867 1 88.25 36 THR B N 1
ATOM 5436 C CA . THR B 1 36 ? 25.266 27.984 -8.469 1 88.25 36 THR B CA 1
ATOM 5437 C C . THR B 1 36 ? 25.375 27.812 -6.957 1 88.25 36 THR B C 1
ATOM 5439 O O . THR B 1 36 ? 24.547 28.344 -6.207 1 88.25 36 THR B O 1
ATOM 5442 N N . TYR B 1 37 ? 26.297 27.047 -6.559 1 88.62 37 TYR B N 1
ATOM 5443 C CA . TYR B 1 37 ? 26.672 26.875 -5.16 1 88.62 37 TYR B CA 1
ATOM 5444 C C . TYR B 1 37 ? 28.094 27.391 -4.91 1 88.62 37 TYR B C 1
ATOM 5446 O O . TYR B 1 37 ? 29.062 26.766 -5.32 1 88.62 37 TYR B O 1
ATOM 5454 N N . ASN B 1 38 ? 28.172 28.422 -4.297 1 83.56 38 ASN B N 1
ATOM 5455 C CA . ASN B 1 38 ? 29.453 29.078 -4.109 1 83.56 38 ASN B CA 1
ATOM 5456 C C . ASN B 1 38 ? 30.203 29.266 -5.434 1 83.56 38 ASN B C 1
ATOM 5458 O O . ASN B 1 38 ? 31.375 28.922 -5.539 1 83.56 38 ASN B O 1
ATOM 5462 N N . GLY B 1 39 ? 29.453 29.5 -6.43 1 81.38 39 GLY B N 1
ATOM 5463 C CA . GLY B 1 39 ? 30.047 29.797 -7.723 1 81.38 39 GLY B CA 1
ATOM 5464 C C . GLY B 1 39 ? 30.094 28.609 -8.656 1 81.38 39 GLY B C 1
ATOM 5465 O O . GLY B 1 39 ? 30.25 28.766 -9.867 1 81.38 39 GLY B O 1
ATOM 5466 N N . GLN B 1 40 ? 30.016 27.469 -8.102 1 86.38 40 GLN B N 1
ATOM 5467 C CA . GLN B 1 40 ? 30.016 26.266 -8.922 1 86.38 40 GLN B CA 1
ATOM 5468 C C . GLN B 1 40 ? 28.609 25.922 -9.406 1 86.38 40 GLN B C 1
ATOM 5470 O O . GLN B 1 40 ? 27.641 26.016 -8.641 1 86.38 40 GLN B O 1
ATOM 5475 N N . THR B 1 41 ? 28.578 25.547 -10.625 1 86.88 41 THR B N 1
ATOM 5476 C CA . THR B 1 41 ? 27.281 25.234 -11.188 1 86.88 41 THR B CA 1
ATOM 5477 C C . THR B 1 41 ? 26.781 23.891 -10.688 1 86.88 41 THR B C 1
ATOM 5479 O O . THR B 1 41 ? 27.578 23.031 -10.297 1 86.88 41 THR B O 1
ATOM 5482 N N . GLN B 1 42 ? 25.516 23.734 -10.672 1 87.12 42 GLN B N 1
ATOM 5483 C CA . GLN B 1 42 ? 24.891 22.5 -10.219 1 87.12 42 GLN B CA 1
ATOM 5484 C C . GLN B 1 42 ? 25.359 21.312 -11.047 1 87.12 42 GLN B C 1
ATOM 5486 O O . GLN B 1 42 ? 25.516 20.219 -10.516 1 87.12 42 GLN B O 1
ATOM 5491 N N . GLN B 1 43 ? 25.578 21.5 -12.297 1 83.25 43 GLN B N 1
ATOM 5492 C CA . GLN B 1 43 ? 26 20.422 -13.195 1 83.25 43 GLN B CA 1
ATOM 5493 C C . GLN B 1 43 ? 27.406 19.953 -12.852 1 83.25 43 GLN B C 1
ATOM 5495 O O . GLN B 1 43 ? 27.719 18.75 -12.969 1 83.25 43 GLN B O 1
ATOM 5500 N N . GLU B 1 44 ? 28.203 20.844 -12.391 1 83.25 44 GLU B N 1
ATOM 5501 C CA . GLU B 1 44 ? 29.578 20.516 -12.062 1 83.25 44 GLU B CA 1
ATOM 5502 C C . GLU B 1 44 ? 29.656 19.656 -10.805 1 83.25 44 GLU B C 1
ATOM 5504 O O . GLU B 1 44 ? 30.547 18.812 -10.68 1 83.25 44 GLU B O 1
ATOM 5509 N N . ILE B 1 45 ? 28.703 19.875 -9.914 1 84.38 45 ILE B N 1
ATOM 5510 C CA . ILE B 1 45 ? 28.766 19.156 -8.641 1 84.38 45 ILE B CA 1
ATOM 5511 C C . ILE B 1 45 ? 27.562 18.234 -8.516 1 84.38 45 ILE B C 1
ATOM 5513 O O . ILE B 1 45 ? 27.109 17.922 -7.406 1 84.38 45 ILE B O 1
ATOM 5517 N N . LYS B 1 46 ? 27.047 17.797 -9.539 1 83.19 46 LYS B N 1
ATOM 5518 C CA . LYS B 1 46 ? 25.812 17 -9.562 1 83.19 46 LYS B CA 1
ATOM 5519 C C . LYS B 1 46 ? 25.953 15.734 -8.727 1 83.19 46 LYS B C 1
ATOM 5521 O O . LYS B 1 46 ? 25.062 15.383 -7.957 1 83.19 46 LYS B O 1
ATOM 5526 N N . HIS B 1 47 ? 27.078 15.094 -8.781 1 83.81 47 HIS B N 1
ATOM 5527 C CA . HIS B 1 47 ? 27.281 13.812 -8.109 1 83.81 47 HIS B CA 1
ATOM 5528 C C . HIS B 1 47 ? 27.578 14.016 -6.625 1 83.81 47 HIS B C 1
ATOM 5530 O O . HIS B 1 47 ? 27.266 13.141 -5.805 1 83.81 47 HIS B O 1
ATOM 5536 N N . GLN B 1 48 ? 28.078 15.242 -6.273 1 86.75 48 GLN B N 1
ATOM 5537 C CA . GLN B 1 48 ? 28.438 15.508 -4.887 1 86.75 48 GLN B CA 1
ATOM 5538 C C . GLN B 1 48 ? 27.406 16.391 -4.199 1 86.75 48 GLN B C 1
ATOM 5540 O O . GLN B 1 48 ? 27.438 16.578 -2.982 1 86.75 48 GLN B O 1
ATOM 5545 N N . LEU B 1 49 ? 26.5 16.781 -4.918 1 87.94 49 LEU B N 1
ATOM 5546 C CA . LEU B 1 49 ? 25.562 17.781 -4.43 1 87.94 49 LEU B CA 1
ATOM 5547 C C . LEU B 1 49 ? 24.812 17.281 -3.199 1 87.94 49 LEU B C 1
ATOM 5549 O O . LEU B 1 49 ? 24.656 18.016 -2.223 1 87.94 49 LEU B O 1
ATOM 5553 N N . PRO B 1 50 ? 24.453 16 -3.197 1 87.94 50 PRO B N 1
ATOM 5554 C CA . PRO B 1 50 ? 23.703 15.531 -2.029 1 87.94 50 PRO B CA 1
ATOM 5555 C C . PRO B 1 50 ? 24.547 15.492 -0.762 1 87.94 50 PRO B C 1
ATOM 5557 O O . PRO B 1 50 ? 24.016 15.367 0.343 1 87.94 50 PRO B O 1
ATOM 5560 N N . GLN B 1 51 ? 25.797 15.625 -0.926 1 85.69 51 GLN B N 1
ATOM 5561 C CA . GLN B 1 51 ? 26.688 15.688 0.239 1 85.69 51 GLN B CA 1
ATOM 5562 C C . GLN B 1 51 ? 26.734 17.094 0.814 1 85.69 51 GLN B C 1
ATOM 5564 O O . GLN B 1 51 ? 27.141 17.297 1.959 1 85.69 51 GLN B O 1
ATOM 5569 N N . PHE B 1 52 ? 26.312 18 -0.015 1 85.44 52 PHE B N 1
ATOM 5570 C CA . PHE B 1 52 ? 26.406 19.391 0.399 1 85.44 52 PHE B CA 1
ATOM 5571 C C . PHE B 1 52 ? 25.031 19.938 0.769 1 85.44 52 PHE B C 1
ATOM 5573 O O . PHE B 1 52 ? 24.906 20.844 1.598 1 85.44 52 PHE B O 1
ATOM 5580 N N . VAL B 1 53 ? 24.109 19.344 0.127 1 90.06 53 VAL B N 1
ATOM 5581 C CA . VAL B 1 53 ? 22.75 19.859 0.298 1 90.06 53 VAL B CA 1
ATOM 5582 C C . VAL B 1 53 ? 21.859 18.781 0.892 1 90.06 53 VAL B C 1
ATOM 5584 O O . VAL B 1 53 ? 21.75 17.688 0.338 1 90.06 53 VAL B O 1
ATOM 5587 N N . SER B 1 54 ? 21.328 19.078 2.033 1 90.38 54 SER B N 1
ATOM 5588 C CA . SER B 1 54 ? 20.344 18.188 2.65 1 90.38 54 SER B CA 1
ATOM 5589 C C . SER B 1 54 ? 18.922 18.594 2.281 1 90.38 54 SER B C 1
ATOM 5591 O O . SER B 1 54 ? 18.594 19.781 2.25 1 90.38 54 SER B O 1
ATOM 5593 N N . TYR B 1 55 ? 18.141 17.656 1.883 1 90.25 55 TYR B N 1
ATOM 5594 C CA . TYR B 1 55 ? 16.75 17.891 1.544 1 90.25 55 TYR B CA 1
ATOM 5595 C C . TYR B 1 55 ? 15.82 17.062 2.422 1 90.25 55 TYR B C 1
ATOM 5597 O O . TYR B 1 55 ? 15.883 15.828 2.396 1 90.25 55 TYR B O 1
ATOM 5605 N N . VAL B 1 56 ? 15.047 17.719 3.215 1 88.12 56 VAL B N 1
ATOM 5606 C CA . VAL B 1 56 ? 14.062 17.062 4.062 1 88.12 56 VAL B CA 1
ATOM 5607 C C . VAL B 1 56 ? 12.688 17.109 3.396 1 88.12 56 VAL B C 1
ATOM 5609 O O . VAL B 1 56 ? 12.133 18.188 3.17 1 88.12 56 VAL B O 1
ATOM 5612 N N . THR B 1 57 ? 12.211 15.938 3.123 1 81.75 57 THR B N 1
ATOM 5613 C CA . THR B 1 57 ? 10.969 15.82 2.375 1 81.75 57 THR B CA 1
ATOM 5614 C C . THR B 1 57 ? 9.766 16.078 3.281 1 81.75 57 THR B C 1
ATOM 5616 O O . THR B 1 57 ? 9.891 16.078 4.508 1 81.75 57 THR B O 1
ATOM 5619 N N . GLN B 1 58 ? 8.656 16.234 2.627 1 73.75 58 GLN B N 1
ATOM 5620 C CA . GLN B 1 58 ? 7.395 16.453 3.326 1 73.75 58 GLN B CA 1
ATOM 5621 C C . GLN B 1 58 ? 6.879 15.164 3.955 1 73.75 58 GLN B C 1
ATOM 5623 O O . GLN B 1 58 ? 6.426 15.164 5.102 1 73.75 58 GLN B O 1
ATOM 5628 N N . ARG B 1 59 ? 7.016 14.023 3.223 1 74.19 59 ARG B N 1
ATOM 5629 C CA . ARG B 1 59 ? 6.516 12.742 3.713 1 74.19 59 ARG B CA 1
ATOM 5630 C C . ARG B 1 59 ? 7.605 11.984 4.461 1 74.19 59 ARG B C 1
ATOM 5632 O O . ARG B 1 59 ? 8.773 12.016 4.066 1 74.19 59 ARG B O 1
ATOM 5639 N N . ASP B 1 60 ? 7.102 11.398 5.465 1 81.62 60 ASP B N 1
ATOM 5640 C CA . ASP B 1 60 ? 8.023 10.633 6.289 1 81.62 60 ASP B CA 1
ATOM 5641 C C . ASP B 1 60 ? 8.047 9.164 5.863 1 81.62 60 ASP B C 1
ATOM 5643 O O . ASP B 1 60 ? 7.07 8.438 6.062 1 81.62 60 ASP B O 1
ATOM 5647 N N . LYS B 1 61 ? 9.102 8.766 5.219 1 85.94 61 LYS B N 1
ATOM 5648 C CA . LYS B 1 61 ? 9.258 7.383 4.785 1 85.94 61 LYS B CA 1
ATOM 5649 C C . LYS B 1 61 ? 10.367 6.688 5.57 1 85.94 61 LYS B C 1
ATOM 5651 O O . LYS B 1 61 ? 11.547 7.012 5.414 1 85.94 61 LYS B O 1
ATOM 5656 N N . HIS B 1 62 ? 10.023 5.797 6.457 1 90.56 62 HIS B N 1
ATOM 5657 C CA . HIS B 1 62 ? 10.984 5.07 7.289 1 90.56 62 HIS B CA 1
ATOM 5658 C C . HIS B 1 62 ? 10.633 3.588 7.363 1 90.56 62 HIS B C 1
ATOM 5660 O O . HIS B 1 62 ? 9.5 3.197 7.074 1 90.56 62 HIS B O 1
ATOM 5666 N N . PHE B 1 63 ? 11.648 2.836 7.625 1 90.56 63 PHE B N 1
ATOM 5667 C CA . PHE B 1 63 ? 11.367 1.445 7.969 1 90.56 63 PHE B CA 1
ATOM 5668 C C . PHE B 1 63 ? 10.688 1.35 9.328 1 90.56 63 PHE B C 1
ATOM 5670 O O . PHE B 1 63 ? 11.242 1.78 10.344 1 90.56 63 PHE B O 1
ATOM 5677 N N . ALA B 1 64 ? 9.555 0.739 9.383 1 87.44 64 ALA B N 1
ATOM 5678 C CA . ALA B 1 64 ? 8.695 0.721 10.562 1 87.44 64 ALA B CA 1
ATOM 5679 C C . ALA B 1 64 ? 9.336 -0.083 11.695 1 87.44 64 ALA B C 1
ATOM 5681 O O . ALA B 1 64 ? 9.102 0.198 12.875 1 87.44 64 ALA B O 1
ATOM 5682 N N . VAL B 1 65 ? 10.211 -0.957 11.406 1 90.25 65 VAL B N 1
ATOM 5683 C CA . VAL B 1 65 ? 10.664 -1.934 12.391 1 90.25 65 VAL B CA 1
ATOM 5684 C C . VAL B 1 65 ? 11.93 -1.423 13.078 1 90.25 65 VAL B C 1
ATOM 5686 O O . VAL B 1 65 ? 12.336 -1.957 14.117 1 90.25 65 VAL B O 1
ATOM 5689 N N . LEU B 1 66 ? 12.555 -0.408 12.547 1 93.44 66 LEU B N 1
ATOM 5690 C CA . LEU B 1 66 ? 13.75 0.149 13.164 1 93.44 66 LEU B CA 1
ATOM 5691 C C . LEU B 1 66 ? 13.391 1.152 14.258 1 93.44 66 LEU B C 1
ATOM 5693 O O . LEU B 1 66 ? 12.375 1.849 14.148 1 93.44 66 LEU B O 1
ATOM 5697 N N . THR B 1 67 ? 14.219 1.199 15.203 1 94.19 67 THR B N 1
ATOM 5698 C CA . THR B 1 67 ? 14.039 2.189 16.25 1 94.19 67 THR B CA 1
ATOM 5699 C C . THR B 1 67 ? 14.531 3.561 15.805 1 94.19 67 THR B C 1
ATOM 5701 O O . THR B 1 67 ? 15.227 3.67 14.789 1 94.19 67 THR B O 1
ATOM 5704 N N . VAL B 1 68 ? 14.148 4.512 16.578 1 93.44 68 VAL B N 1
ATOM 5705 C CA . VAL B 1 68 ? 14.586 5.875 16.297 1 93.44 68 VAL B CA 1
ATOM 5706 C C . VAL B 1 68 ? 16.109 5.941 16.344 1 93.44 68 VAL B C 1
ATOM 5708 O O . VAL B 1 68 ? 16.75 6.457 15.414 1 93.44 68 VAL B O 1
ATOM 5711 N N . ARG B 1 69 ? 16.656 5.363 17.281 1 92.94 69 ARG B N 1
ATOM 5712 C CA . ARG B 1 69 ? 18.109 5.375 17.453 1 92.94 69 ARG B CA 1
ATOM 5713 C C . ARG B 1 69 ? 18.797 4.668 16.297 1 92.94 69 ARG B C 1
ATOM 5715 O O . ARG B 1 69 ? 19.781 5.184 15.75 1 92.94 69 ARG B O 1
ATOM 5722 N N . GLU B 1 70 ? 18.328 3.57 15.984 1 93.38 70 GLU B N 1
ATOM 5723 C CA . GLU B 1 70 ? 18.922 2.803 14.898 1 93.38 70 GLU B CA 1
ATOM 5724 C C . GLU B 1 70 ? 18.844 3.557 13.578 1 93.38 70 GLU B C 1
ATOM 5726 O O . GLU B 1 70 ? 19.797 3.555 12.797 1 93.38 70 GLU B O 1
ATOM 5731 N N . THR B 1 71 ? 17.703 4.113 13.344 1 93.44 71 THR B N 1
ATOM 5732 C CA . THR B 1 71 ? 17.516 4.875 12.117 1 93.44 71 THR B CA 1
ATOM 5733 C C . THR B 1 71 ? 18.547 5.996 12.008 1 93.44 71 THR B C 1
ATOM 5735 O O . THR B 1 71 ? 19.156 6.184 10.953 1 93.44 71 THR B O 1
ATOM 5738 N N . LEU B 1 72 ? 18.766 6.648 13.109 1 91.69 72 LEU B N 1
ATOM 5739 C CA . LEU B 1 72 ? 19.688 7.77 13.117 1 91.69 72 LEU B CA 1
ATOM 5740 C C . LEU B 1 72 ? 21.141 7.277 13.102 1 91.69 72 LEU B C 1
ATOM 5742 O O . LEU B 1 72 ? 22 7.918 12.508 1 91.69 72 LEU B O 1
ATOM 5746 N N . GLU B 1 73 ? 21.391 6.188 13.695 1 91.38 73 GLU B N 1
ATOM 5747 C CA . GLU B 1 73 ? 22.734 5.613 13.68 1 91.38 73 GLU B CA 1
ATOM 5748 C C . GLU B 1 73 ? 23.125 5.172 12.273 1 91.38 73 GLU B C 1
ATOM 5750 O O . GLU B 1 73 ? 24.266 5.371 11.852 1 91.38 73 GLU B O 1
ATOM 5755 N N . PHE B 1 74 ? 22.219 4.605 11.641 1 91.94 74 PHE B N 1
ATOM 5756 C CA . PHE B 1 74 ? 22.516 4.188 10.266 1 91.94 74 PHE B CA 1
ATOM 5757 C C . PHE B 1 74 ? 22.75 5.398 9.375 1 91.94 74 PHE B C 1
ATOM 5759 O O . PHE B 1 74 ? 23.625 5.383 8.516 1 91.94 74 PHE B O 1
ATOM 5766 N N . ALA B 1 75 ? 21.922 6.367 9.555 1 89.94 75 ALA B N 1
ATOM 5767 C CA . ALA B 1 75 ? 22.109 7.594 8.789 1 89.94 75 ALA B CA 1
ATOM 5768 C C . ALA B 1 75 ? 23.484 8.195 9.062 1 89.94 75 ALA B C 1
ATOM 5770 O O . ALA B 1 75 ? 24.172 8.641 8.133 1 89.94 75 ALA B O 1
ATOM 5771 N N . HIS B 1 76 ? 23.859 8.156 10.297 1 87.69 76 HIS B N 1
ATOM 5772 C CA . HIS B 1 76 ? 25.156 8.672 10.703 1 87.69 76 HIS B CA 1
ATOM 5773 C C . HIS B 1 76 ? 26.297 7.879 10.062 1 87.69 76 HIS B C 1
ATOM 5775 O O . HIS B 1 76 ? 27.281 8.461 9.594 1 87.69 76 HIS B O 1
ATOM 5781 N N . LYS B 1 77 ? 26.188 6.648 10.086 1 87.69 77 LYS B N 1
ATOM 5782 C CA . LYS B 1 77 ? 27.234 5.789 9.539 1 87.69 77 LYS B CA 1
ATOM 5783 C C . LYS B 1 77 ? 27.375 6 8.031 1 87.69 77 LYS B C 1
ATOM 5785 O O . LYS B 1 77 ? 28.5 5.98 7.508 1 87.69 77 LYS B O 1
ATOM 5790 N N . PHE B 1 78 ? 26.344 6.258 7.383 1 87.69 78 PHE B N 1
ATOM 5791 C CA . PHE B 1 78 ? 26.391 6.422 5.938 1 87.69 78 PHE B CA 1
ATOM 5792 C C . PHE B 1 78 ? 26.922 7.801 5.566 1 87.69 78 PHE B C 1
ATOM 5794 O O . PHE B 1 78 ? 27.672 7.945 4.59 1 87.69 78 PHE B O 1
ATOM 5801 N N . CYS B 1 79 ? 26.5 8.82 6.348 1 79.25 79 CYS B N 1
ATOM 5802 C CA . CYS B 1 79 ? 26.812 10.188 5.961 1 79.25 79 CYS B CA 1
ATOM 5803 C C . CYS B 1 79 ? 27.938 10.758 6.824 1 79.25 79 CYS B C 1
ATOM 5805 O O . CYS B 1 79 ? 28.531 11.789 6.488 1 79.25 79 CYS B O 1
ATOM 5807 N N . GLY B 1 80 ? 28.219 10.227 8.023 1 64.12 80 GLY B N 1
ATOM 5808 C CA . GLY B 1 80 ? 29.062 10.844 9.023 1 64.12 80 GLY B CA 1
ATOM 5809 C C . GLY B 1 80 ? 30.547 10.758 8.688 1 64.12 80 GLY B C 1
ATOM 5810 O O . GLY B 1 80 ? 31.391 11.164 9.484 1 64.12 80 GLY B O 1
ATOM 5811 N N . GLY B 1 81 ? 30.891 10.203 7.535 1 57.53 81 GLY B N 1
ATOM 5812 C CA . GLY B 1 81 ? 32.312 10.055 7.238 1 57.53 81 GLY B CA 1
ATOM 5813 C C . GLY B 1 81 ? 33.031 11.383 7.066 1 57.53 81 GLY B C 1
ATOM 5814 O O . GLY B 1 81 ? 34.219 11.469 7.254 1 57.53 81 GLY B O 1
ATOM 5815 N N . GLU B 1 82 ? 32.25 12.359 6.738 1 56.09 82 GLU B N 1
ATOM 5816 C CA . GLU B 1 82 ? 32.875 13.664 6.5 1 56.09 82 GLU B CA 1
ATOM 5817 C C . GLU B 1 82 ? 33.438 14.242 7.793 1 56.09 82 GLU B C 1
ATOM 5819 O O . GLU B 1 82 ? 34.469 14.906 7.773 1 56.09 82 GLU B O 1
ATOM 5824 N N . LEU B 1 83 ? 32.781 13.867 8.914 1 53.34 83 LEU B N 1
ATOM 5825 C CA . LEU B 1 83 ? 33.25 14.398 10.18 1 53.34 83 LEU B CA 1
ATOM 5826 C C . LEU B 1 83 ? 34.656 13.875 10.5 1 53.34 83 LEU B C 1
ATOM 5828 O O . LEU B 1 83 ? 35.5 14.625 10.961 1 53.34 83 LEU B O 1
ATOM 5832 N N . ILE B 1 84 ? 34.812 12.594 10.086 1 52.84 84 ILE B N 1
ATOM 5833 C CA . ILE B 1 84 ? 36.094 11.977 10.367 1 52.84 84 ILE B CA 1
ATOM 5834 C C . ILE B 1 84 ? 37.156 12.555 9.43 1 52.84 84 ILE B C 1
ATOM 5836 O O . ILE B 1 84 ? 38.281 12.852 9.859 1 52.84 84 ILE B O 1
ATOM 5840 N N . ARG B 1 85 ? 36.844 12.781 8.281 1 54.12 85 ARG B N 1
ATOM 5841 C CA . ARG B 1 85 ? 37.812 13.273 7.305 1 54.12 85 ARG B CA 1
ATOM 5842 C C . ARG B 1 85 ? 38.219 14.711 7.605 1 54.12 85 ARG B C 1
ATOM 5844 O O . ARG B 1 85 ? 39.406 15.062 7.539 1 54.12 85 ARG B O 1
ATOM 5851 N N . ARG B 1 86 ? 37.219 15.547 7.828 1 53.31 86 ARG B N 1
ATOM 5852 C CA . ARG B 1 86 ? 37.531 16.953 8.117 1 53.31 86 ARG B CA 1
ATOM 5853 C C . ARG B 1 86 ? 38.469 17.078 9.312 1 53.31 86 ARG B C 1
ATOM 5855 O O . ARG B 1 86 ? 39.375 17.922 9.312 1 53.31 86 ARG B O 1
ATOM 5862 N N . ASP B 1 87 ? 38.156 16.188 10.18 1 51.34 87 ASP B N 1
ATOM 5863 C CA . ASP B 1 87 ? 38.969 16.234 11.375 1 51.34 87 ASP B CA 1
ATOM 5864 C C . ASP B 1 87 ? 40.375 15.688 11.086 1 51.34 87 ASP B C 1
ATOM 5866 O O . ASP B 1 87 ? 41.375 16.203 11.602 1 51.34 87 ASP B O 1
ATOM 5870 N N . GLU B 1 88 ? 40.375 14.711 10.25 1 51.44 88 GLU B N 1
ATOM 5871 C CA . GLU B 1 88 ? 41.688 14.148 9.914 1 51.44 88 GLU B CA 1
ATOM 5872 C C . GLU B 1 88 ? 42.531 15.164 9.156 1 51.44 88 GLU B C 1
ATOM 5874 O O . GLU B 1 88 ? 43.75 15.234 9.352 1 51.44 88 GLU B O 1
ATOM 5879 N N . GLU B 1 89 ? 41.906 15.805 8.234 1 50.56 89 GLU B N 1
ATOM 5880 C CA . GLU B 1 89 ? 42.688 16.781 7.457 1 50.56 89 GLU B CA 1
ATOM 5881 C C . GLU B 1 89 ? 43.125 17.953 8.328 1 50.56 89 GLU B C 1
ATOM 5883 O O . GLU B 1 89 ? 44.219 18.5 8.141 1 50.56 89 GLU B O 1
ATOM 5888 N N . LEU B 1 90 ? 42.219 18.375 9.078 1 44.91 90 LEU B N 1
ATOM 5889 C CA . LEU B 1 90 ? 42.625 19.469 9.961 1 44.91 90 LEU B CA 1
ATOM 5890 C C . LEU B 1 90 ? 43.781 19.062 10.844 1 44.91 90 LEU B C 1
ATOM 5892 O O . LEU B 1 90 ? 44.625 19.891 11.203 1 44.91 90 LEU B O 1
ATOM 5896 N N . LEU B 1 91 ? 43.781 17.812 11.242 1 45.22 91 LEU B N 1
ATOM 5897 C CA . LEU B 1 91 ? 44.75 17.375 12.25 1 45.22 91 LEU B CA 1
ATOM 5898 C C . LEU B 1 91 ? 46.094 17.016 11.609 1 45.22 91 LEU B C 1
ATOM 5900 O O . LEU B 1 91 ? 47.031 16.609 12.305 1 45.22 91 LEU B O 1
ATOM 5904 N N . THR B 1 92 ? 46.156 16.891 10.398 1 46.78 92 THR B N 1
ATOM 5905 C CA . THR B 1 92 ? 47.469 16.5 9.898 1 46.78 92 THR B CA 1
ATOM 5906 C C . THR B 1 92 ? 48.531 17.562 10.203 1 46.78 92 THR B C 1
ATOM 5908 O O . THR B 1 92 ? 49.688 17.391 9.898 1 46.78 92 THR B O 1
ATOM 5911 N N . GLN B 1 93 ? 48.125 18.625 10.688 1 45.84 93 GLN B N 1
ATOM 5912 C CA . GLN B 1 93 ? 49.25 19.547 10.875 1 45.84 93 GLN B CA 1
ATOM 5913 C C . GLN B 1 93 ? 49.938 19.312 12.211 1 45.84 93 GLN B C 1
ATOM 5915 O O . GLN B 1 93 ? 50.938 19.953 12.508 1 45.84 93 GLN B O 1
ATOM 5920 N N . GLY B 1 94 ? 49.344 18.594 13.102 1 48.94 94 GLY B N 1
ATOM 5921 C CA . GLY B 1 94 ? 50.031 18.484 14.375 1 48.94 94 GLY B CA 1
ATOM 5922 C C . GLY B 1 94 ? 50.969 17.281 14.461 1 48.94 94 GLY B C 1
ATOM 5923 O O . GLY B 1 94 ? 51.25 16.625 13.445 1 48.94 94 GLY B O 1
ATOM 5924 N N . THR B 1 95 ? 51.75 17.062 15.555 1 58.25 95 THR B N 1
ATOM 5925 C CA . THR B 1 95 ? 52.625 15.93 15.852 1 58.25 95 THR B CA 1
ATOM 5926 C C . THR B 1 95 ? 51.875 14.617 15.812 1 58.25 95 THR B C 1
ATOM 5928 O O . THR B 1 95 ? 50.656 14.594 16.016 1 58.25 95 THR B O 1
ATOM 5931 N N . PRO B 1 96 ? 52.5 13.594 15.398 1 61.03 96 PRO B N 1
ATOM 5932 C CA . PRO B 1 96 ? 51.844 12.281 15.297 1 61.03 96 PRO B CA 1
ATOM 5933 C C . PRO B 1 96 ? 51 11.938 16.531 1 61.03 96 PRO B C 1
ATOM 5935 O O . PRO B 1 96 ? 49.938 11.344 16.406 1 61.03 96 PRO B O 1
ATOM 5938 N N . GLU B 1 97 ? 51.469 12.242 17.641 1 60.09 97 GLU B N 1
ATOM 5939 C CA . GLU B 1 97 ? 50.75 11.945 18.875 1 60.09 97 GLU B CA 1
ATOM 5940 C C . GLU B 1 97 ? 49.469 12.773 18.969 1 60.09 97 GLU B C 1
ATOM 5942 O O . GLU B 1 97 ? 48.406 12.266 19.391 1 60.09 97 GLU B O 1
ATOM 5947 N N . GLU B 1 98 ? 49.531 13.938 18.531 1 57.34 98 GLU B N 1
ATOM 5948 C CA . GLU B 1 98 ? 48.375 14.82 18.562 1 57.34 98 GLU B CA 1
ATOM 5949 C C . GLU B 1 98 ? 47.312 14.398 17.547 1 57.34 98 GLU B C 1
ATOM 5951 O O . GLU B 1 98 ? 46.125 14.469 17.828 1 57.34 98 GLU B O 1
ATOM 5956 N N . ASN B 1 99 ? 47.844 13.898 16.531 1 61.06 99 ASN B N 1
ATOM 5957 C CA . ASN B 1 99 ? 46.969 13.414 15.477 1 61.06 99 ASN B CA 1
ATOM 5958 C C . ASN B 1 99 ? 46.156 12.195 15.938 1 61.06 99 ASN B C 1
ATOM 5960 O O . ASN B 1 99 ? 44.969 12.07 15.617 1 61.06 99 ASN B O 1
ATOM 5964 N N . ASP B 1 100 ? 46.938 11.406 16.672 1 64.75 100 ASP B N 1
ATOM 5965 C CA . ASP B 1 100 ? 46.25 10.219 17.172 1 64.75 100 ASP B CA 1
ATOM 5966 C C . ASP B 1 100 ? 45.156 10.602 18.172 1 64.75 100 ASP B C 1
ATOM 5968 O O . ASP B 1 100 ? 44.062 10.008 18.172 1 64.75 100 ASP B O 1
ATOM 5972 N N . GLN B 1 101 ? 45.5 11.508 18.984 1 61 101 GLN B N 1
ATOM 5973 C CA . GLN B 1 101 ? 44.531 11.961 19.969 1 61 101 GLN B CA 1
ATOM 5974 C C . GLN B 1 101 ? 43.312 12.609 19.297 1 61 101 GLN B C 1
ATOM 5976 O O . GLN B 1 101 ? 42.188 12.398 19.703 1 61 101 GLN B O 1
ATOM 5981 N N . VAL B 1 102 ? 43.625 13.266 18.234 1 58.28 102 VAL B N 1
ATOM 5982 C CA . VAL B 1 102 ? 42.562 13.969 17.531 1 58.28 102 VAL B CA 1
ATOM 5983 C C . VAL B 1 102 ? 41.656 12.953 16.812 1 58.28 102 VAL B C 1
ATOM 5985 O O . VAL B 1 102 ? 40.438 13.109 16.797 1 58.28 102 VAL B O 1
ATOM 5988 N N . VAL B 1 103 ? 42.344 12.023 16.328 1 63.06 103 VAL B N 1
ATOM 5989 C CA . VAL B 1 103 ? 41.562 10.984 15.648 1 63.06 103 VAL B CA 1
ATOM 5990 C C . VAL B 1 103 ? 40.656 10.273 16.641 1 63.06 103 VAL B C 1
ATOM 5992 O O . VAL B 1 103 ? 39.5 9.938 16.328 1 63.06 103 VAL B O 1
ATOM 5995 N N . GLN B 1 104 ? 41.219 10.039 17.812 1 65.5 104 GLN B N 1
ATOM 5996 C CA . GLN B 1 104 ? 40.438 9.359 18.828 1 65.5 104 GLN B CA 1
ATOM 5997 C C . GLN B 1 104 ? 39.25 10.219 19.266 1 65.5 104 GLN B C 1
ATOM 5999 O O . GLN B 1 104 ? 38.156 9.703 19.453 1 65.5 104 GLN B O 1
ATOM 6004 N N . VAL B 1 105 ? 39.531 11.391 19.391 1 59.94 105 VAL B N 1
ATOM 6005 C CA . VAL B 1 105 ? 38.438 12.305 19.797 1 59.94 105 VAL B CA 1
ATOM 6006 C C . VAL B 1 105 ? 37.406 12.406 18.688 1 59.94 105 VAL B C 1
ATOM 6008 O O . VAL B 1 105 ? 36.219 12.445 18.969 1 59.94 105 VAL B O 1
ATOM 6011 N N . ALA B 1 106 ? 37.875 12.461 17.469 1 60.84 106 ALA B N 1
ATOM 6012 C CA . ALA B 1 106 ? 36.969 12.531 16.328 1 60.84 106 ALA B CA 1
ATOM 6013 C C . ALA B 1 106 ? 36.062 11.289 16.25 1 60.84 106 ALA B C 1
ATOM 6015 O O . ALA B 1 106 ? 34.875 11.383 15.961 1 60.84 106 ALA B O 1
ATOM 6016 N N . LYS B 1 107 ? 36.75 10.25 16.547 1 66.12 107 LYS B N 1
ATOM 6017 C CA . LYS B 1 107 ? 36 9 16.531 1 66.12 107 LYS B CA 1
ATOM 6018 C C . LYS B 1 107 ? 34.969 8.977 17.641 1 66.12 107 LYS B C 1
ATOM 6020 O O . LYS B 1 107 ? 33.844 8.516 17.422 1 66.12 107 LYS B O 1
ATOM 6025 N N . GLU B 1 108 ? 35.344 9.375 18.719 1 64.88 108 GLU B N 1
ATOM 6026 C CA . GLU B 1 108 ? 34.406 9.422 19.844 1 64.88 108 GLU B CA 1
ATOM 6027 C C . GLU B 1 108 ? 33.25 10.383 19.547 1 64.88 108 GLU B C 1
ATOM 6029 O O . GLU B 1 108 ? 32.094 10.094 19.891 1 64.88 108 GLU B O 1
ATOM 6034 N N . LEU B 1 109 ? 33.625 11.391 18.891 1 60.78 109 LEU B N 1
ATOM 6035 C CA . LEU B 1 109 ? 32.594 12.352 18.531 1 60.78 109 LEU B CA 1
ATOM 6036 C C . LEU B 1 109 ? 31.625 11.773 17.5 1 60.78 109 LEU B C 1
ATOM 6038 O O . LEU B 1 109 ? 30.422 12.008 17.578 1 60.78 109 LEU B O 1
ATOM 6042 N N . PHE B 1 110 ? 32.281 11.148 16.703 1 67.62 110 PHE B N 1
ATOM 6043 C CA . PHE B 1 110 ? 31.484 10.508 15.664 1 67.62 110 PHE B CA 1
ATOM 6044 C C . PHE B 1 110 ? 30.516 9.508 16.281 1 67.62 110 PHE B C 1
ATOM 6046 O O . PHE B 1 110 ? 29.344 9.461 15.891 1 67.62 110 PHE B O 1
ATOM 6053 N N . ASP B 1 111 ? 31 8.867 17.234 1 72.06 111 ASP B N 1
ATOM 6054 C CA . ASP B 1 111 ? 30.172 7.812 17.828 1 72.06 111 ASP B CA 1
ATOM 6055 C C . ASP B 1 111 ? 29.062 8.406 18.703 1 72.06 111 ASP B C 1
ATOM 6057 O O . ASP B 1 111 ? 28 7.809 18.859 1 72.06 111 ASP B O 1
ATOM 6061 N N . CYS B 1 112 ? 29.281 9.578 19.141 1 73.56 112 CYS B N 1
ATOM 6062 C CA . CYS B 1 112 ? 28.312 10.18 20.047 1 73.56 112 CYS B CA 1
ATOM 6063 C C . CYS B 1 112 ? 27.391 11.133 19.281 1 73.56 112 CYS B C 1
ATOM 6065 O O . CYS B 1 112 ? 26.406 11.617 19.844 1 73.56 112 CYS B O 1
ATOM 6067 N N . TYR B 1 113 ? 27.625 11.234 18.047 1 76.19 113 TYR B N 1
ATOM 6068 C CA . TYR B 1 113 ? 26.906 12.234 17.266 1 76.19 113 TYR B CA 1
ATOM 6069 C C . TYR B 1 113 ? 25.422 11.891 17.188 1 76.19 113 TYR B C 1
ATOM 6071 O O . TYR B 1 113 ? 24.562 12.773 17.312 1 76.19 113 TYR B O 1
ATOM 6079 N N . PRO B 1 114 ? 25.141 10.672 17.016 1 82 114 PRO B N 1
ATOM 6080 C CA . PRO B 1 114 ? 23.703 10.359 17 1 82 114 PRO B CA 1
ATOM 6081 C C . PRO B 1 114 ? 23 10.719 18.297 1 82 114 PRO B C 1
ATOM 6083 O O . PRO B 1 114 ? 21.859 11.172 18.297 1 82 114 PRO B O 1
ATOM 6086 N N . ASP B 1 115 ? 23.703 10.555 19.344 1 82.62 115 ASP B N 1
ATOM 6087 C CA . ASP B 1 115 ? 23.125 10.891 20.641 1 82.62 115 ASP B CA 1
ATOM 6088 C C . ASP B 1 115 ? 22.875 12.391 20.766 1 82.62 115 ASP B C 1
ATOM 6090 O O . ASP B 1 115 ? 21.875 12.812 21.344 1 82.62 115 ASP B O 1
ATOM 6094 N N . LEU B 1 116 ? 23.75 13.031 20.203 1 72.94 116 LEU B N 1
ATOM 6095 C CA . LEU B 1 116 ? 23.594 14.477 20.203 1 72.94 116 LEU B CA 1
ATOM 6096 C C . LEU B 1 116 ? 22.391 14.906 19.375 1 72.94 116 LEU B C 1
ATOM 6098 O O . LEU B 1 116 ? 21.641 15.797 19.781 1 72.94 116 LEU B O 1
ATOM 6102 N N . VAL B 1 117 ? 22.281 14.344 18.297 1 77.5 117 VAL B N 1
ATOM 6103 C CA . VAL B 1 117 ? 21.188 14.68 17.406 1 77.5 117 VAL B CA 1
ATOM 6104 C C . VAL B 1 117 ? 19.859 14.305 18.062 1 77.5 117 VAL B C 1
ATOM 6106 O O . VAL B 1 117 ? 18.875 15.047 17.953 1 77.5 117 VAL B O 1
ATOM 6109 N N . ILE B 1 118 ? 19.812 13.195 18.719 1 84.69 118 ILE B N 1
ATOM 6110 C CA . ILE B 1 118 ? 18.609 12.727 19.391 1 84.69 118 ILE B CA 1
ATOM 6111 C C . ILE B 1 118 ? 18.203 13.734 20.469 1 84.69 118 ILE B C 1
ATOM 6113 O O . ILE B 1 118 ? 17.031 14.062 20.609 1 84.69 118 ILE B O 1
ATOM 6117 N N . ARG B 1 119 ? 19.125 14.195 21.094 1 73.31 119 ARG B N 1
ATOM 6118 C CA . ARG B 1 119 ? 18.859 15.164 22.156 1 73.31 119 ARG B CA 1
ATOM 6119 C C . ARG B 1 119 ? 18.406 16.5 21.578 1 73.31 119 ARG B C 1
ATOM 6121 O O . ARG B 1 119 ? 17.5 17.125 22.109 1 73.31 119 ARG B O 1
ATOM 6128 N N . GLN B 1 120 ? 19.109 16.812 20.562 1 70.5 120 GLN B N 1
ATOM 6129 C CA . GLN B 1 120 ? 18.797 18.078 19.922 1 70.5 120 GLN B CA 1
ATOM 6130 C C . GLN B 1 120 ? 17.359 18.078 19.375 1 70.5 120 GLN B C 1
ATOM 6132 O O . GLN B 1 120 ? 16.688 19.109 19.375 1 70.5 120 GLN B O 1
ATOM 6137 N N . LEU B 1 121 ? 16.953 16.938 18.969 1 76.5 121 LEU B N 1
ATOM 6138 C CA . LEU B 1 121 ? 15.633 16.828 18.344 1 76.5 121 LEU B CA 1
ATOM 6139 C C . LEU B 1 121 ? 14.578 16.453 19.375 1 76.5 121 LEU B C 1
ATOM 6141 O O . LEU B 1 121 ? 13.391 16.344 19.047 1 76.5 121 LEU B O 1
ATOM 6145 N N . GLY B 1 122 ? 14.992 16.203 20.594 1 72.12 122 GLY B N 1
ATOM 6146 C CA . GLY B 1 122 ? 14.047 15.875 21.656 1 72.12 122 GLY B CA 1
ATOM 6147 C C . GLY B 1 122 ? 13.484 14.469 21.516 1 72.12 122 GLY B C 1
ATOM 6148 O O . GLY B 1 122 ? 12.297 14.25 21.766 1 72.12 122 GLY B O 1
ATOM 6149 N N . LEU B 1 123 ? 14.25 13.617 21.016 1 81.06 123 LEU B N 1
ATOM 6150 C CA . LEU B 1 123 ? 13.781 12.258 20.781 1 81.06 123 LEU B CA 1
ATOM 6151 C C . LEU B 1 123 ? 14.305 11.297 21.844 1 81.06 123 LEU B C 1
ATOM 6153 O O . LEU B 1 123 ? 14.234 10.078 21.672 1 81.06 123 LEU B O 1
ATOM 6157 N N . GLN B 1 124 ? 14.742 11.781 22.891 1 80.44 124 GLN B N 1
ATOM 6158 C CA . GLN B 1 124 ? 15.367 10.961 23.922 1 80.44 124 GLN B CA 1
ATOM 6159 C C . GLN B 1 124 ? 14.367 10 24.547 1 80.44 124 GLN B C 1
ATOM 6161 O O . GLN B 1 124 ? 14.695 8.852 24.844 1 80.44 124 GLN B O 1
ATOM 6166 N N . ASP B 1 125 ? 13.164 10.406 24.641 1 76.31 125 ASP B N 1
ATOM 6167 C CA . ASP B 1 125 ? 12.156 9.602 25.328 1 76.31 125 ASP B CA 1
ATOM 6168 C C . ASP B 1 125 ? 11.703 8.438 24.438 1 76.31 125 ASP B C 1
ATOM 6170 O O . ASP B 1 125 ? 11.172 7.441 24.938 1 76.31 125 ASP B O 1
ATOM 6174 N N . CYS B 1 126 ? 11.898 8.586 23.172 1 82.88 126 CYS B N 1
ATOM 6175 C CA . CYS B 1 126 ? 11.406 7.551 22.266 1 82.88 126 CYS B CA 1
ATOM 6176 C C . CYS B 1 126 ? 12.539 6.969 21.438 1 82.88 126 CYS B C 1
ATOM 6178 O O . CYS B 1 126 ? 12.305 6.438 20.344 1 82.88 126 CYS B O 1
ATOM 6180 N N . GLU B 1 127 ? 13.719 7.047 21.906 1 89.62 127 GLU B N 1
ATOM 6181 C CA . GLU B 1 127 ? 14.867 6.621 21.125 1 89.62 127 GLU B CA 1
ATOM 6182 C C . GLU B 1 127 ? 14.828 5.121 20.844 1 89.62 127 GLU B C 1
ATOM 6184 O O . GLU B 1 127 ? 15.266 4.664 19.797 1 89.62 127 GLU B O 1
ATOM 6189 N N . ASP B 1 128 ? 14.258 4.371 21.781 1 90 128 ASP B N 1
ATOM 6190 C CA . ASP B 1 128 ? 14.25 2.918 21.641 1 90 128 ASP B CA 1
ATOM 6191 C C . ASP B 1 128 ? 12.891 2.426 21.125 1 90 128 ASP B C 1
ATOM 6193 O O . ASP B 1 128 ? 12.648 1.219 21.062 1 90 128 ASP B O 1
ATOM 6197 N N . THR B 1 129 ? 12.148 3.334 20.766 1 89.12 129 THR B N 1
ATOM 6198 C CA . THR B 1 129 ? 10.852 2.986 20.203 1 89.12 129 THR B CA 1
ATOM 6199 C C . THR B 1 129 ? 10.945 2.826 18.688 1 89.12 129 THR B C 1
ATOM 6201 O O . THR B 1 129 ? 11.703 3.547 18.031 1 89.12 129 THR B O 1
ATOM 6204 N N . ILE B 1 130 ? 10.273 1.856 18.172 1 91.25 130 ILE B N 1
ATOM 6205 C CA . ILE B 1 130 ? 10.266 1.654 16.719 1 91.25 130 ILE B CA 1
ATOM 6206 C C . ILE B 1 130 ? 9.539 2.814 16.047 1 91.25 130 ILE B C 1
ATOM 6208 O O . ILE B 1 130 ? 8.672 3.447 16.641 1 91.25 130 ILE B O 1
ATOM 6212 N N . VAL B 1 131 ? 9.891 3.129 14.852 1 89.19 131 VAL B N 1
ATOM 6213 C CA . VAL B 1 131 ? 9.266 4.223 14.109 1 89.19 131 VAL B CA 1
ATOM 6214 C C . VAL B 1 131 ? 7.816 3.875 13.789 1 89.19 131 VAL B C 1
ATOM 6216 O O . VAL B 1 131 ? 6.922 4.711 13.945 1 89.19 131 VAL B O 1
ATOM 6219 N N . GLY B 1 132 ? 7.594 2.643 13.375 1 81.25 132 GLY B N 1
ATOM 6220 C CA . GLY B 1 132 ? 6.234 2.162 13.188 1 81.25 132 GLY B CA 1
ATOM 6221 C C . GLY B 1 132 ? 5.621 2.59 11.867 1 81.25 132 GLY B C 1
ATOM 6222 O O . GLY B 1 132 ? 6.223 3.357 11.117 1 81.25 132 GLY B O 1
ATOM 6223 N N . ASP B 1 133 ? 4.492 1.977 11.516 1 74 133 ASP B N 1
ATOM 6224 C CA . ASP B 1 133 ? 3.66 2.305 10.367 1 74 133 ASP B CA 1
ATOM 6225 C C . ASP B 1 133 ? 2.176 2.186 10.703 1 74 133 ASP B C 1
ATOM 6227 O O . ASP B 1 133 ? 1.793 2.264 11.875 1 74 133 ASP B O 1
ATOM 6231 N N . ALA B 1 134 ? 1.376 2.145 9.773 1 59.91 134 ALA B N 1
ATOM 6232 C CA . ALA B 1 134 ? -0.069 2.076 9.977 1 59.91 134 ALA B CA 1
ATOM 6233 C C . ALA B 1 134 ? -0.456 0.802 10.727 1 59.91 134 ALA B C 1
ATOM 6235 O O . ALA B 1 134 ? -1.443 0.783 11.461 1 59.91 134 ALA B O 1
ATOM 6236 N N . LEU B 1 135 ? 0.404 -0.135 10.617 1 59.41 135 LEU B N 1
ATOM 6237 C CA . LEU B 1 135 ? 0.059 -1.435 11.188 1 59.41 135 LEU B CA 1
ATOM 6238 C C . LEU B 1 135 ? 0.748 -1.641 12.531 1 59.41 135 LEU B C 1
ATOM 6240 O O . LEU B 1 135 ? 0.208 -2.312 13.414 1 59.41 135 LEU B O 1
ATOM 6244 N N . MET B 1 136 ? 1.986 -1.046 12.547 1 69.12 136 MET B N 1
ATOM 6245 C CA . MET B 1 136 ? 2.766 -1.184 13.773 1 69.12 136 MET B CA 1
ATOM 6246 C C . MET B 1 136 ? 2.812 0.135 14.539 1 69.12 136 MET B C 1
ATOM 6248 O O . MET B 1 136 ? 3.26 1.151 14 1 69.12 136 MET B O 1
ATOM 6252 N N . ARG B 1 137 ? 2.402 0.069 15.727 1 67.69 137 ARG B N 1
ATOM 6253 C CA . ARG B 1 137 ? 2.414 1.272 16.547 1 67.69 137 ARG B CA 1
ATOM 6254 C C . ARG B 1 137 ? 3.842 1.721 16.844 1 67.69 137 ARG B C 1
ATOM 6256 O O . ARG B 1 137 ? 4.691 0.907 17.219 1 67.69 137 ARG B O 1
ATOM 6263 N N . GLY B 1 138 ? 4.145 2.881 16.438 1 79.12 138 GLY B N 1
ATOM 6264 C CA . GLY B 1 138 ? 5.445 3.465 16.734 1 79.12 138 GLY B CA 1
ATOM 6265 C C . GLY B 1 138 ? 5.359 4.875 17.281 1 79.12 138 GLY B C 1
ATOM 6266 O O . GLY B 1 138 ? 4.484 5.176 18.094 1 79.12 138 GLY B O 1
ATOM 6267 N N . ILE B 1 139 ? 6.203 5.637 16.938 1 78.38 139 ILE B N 1
ATOM 6268 C CA . ILE B 1 139 ? 6.305 7.004 17.438 1 78.38 139 ILE B CA 1
ATOM 6269 C C . ILE B 1 139 ? 5.203 7.863 16.812 1 78.38 139 ILE B C 1
ATOM 6271 O O . ILE B 1 139 ? 4.559 7.449 15.844 1 78.38 139 ILE B O 1
ATOM 6275 N N . SER B 1 140 ? 4.992 8.953 17.438 1 66.38 140 SER B N 1
ATOM 6276 C CA . SER B 1 140 ? 3.959 9.867 16.969 1 66.38 140 SER B CA 1
ATOM 6277 C C . SER B 1 140 ? 4.352 10.516 15.641 1 66.38 140 SER B C 1
ATOM 6279 O O . SER B 1 140 ? 5.5 10.398 15.211 1 66.38 140 SER B O 1
ATOM 6281 N N . GLY B 1 141 ? 3.422 11.102 14.922 1 68.5 141 GLY B N 1
ATOM 6282 C CA . GLY B 1 141 ? 3.688 11.797 13.672 1 68.5 141 GLY B CA 1
ATOM 6283 C C . GLY B 1 141 ? 4.723 12.898 13.812 1 68.5 141 GLY B C 1
ATOM 6284 O O . GLY B 1 141 ? 5.598 13.047 12.961 1 68.5 141 GLY B O 1
ATOM 6285 N N . GLY B 1 142 ? 4.59 13.641 14.914 1 68.12 142 GLY B N 1
ATOM 6286 C CA . GLY B 1 142 ? 5.566 14.688 15.172 1 68.12 142 GLY B CA 1
ATOM 6287 C C . GLY B 1 142 ? 6.969 14.148 15.398 1 68.12 142 GLY B C 1
ATOM 6288 O O . GLY B 1 142 ? 7.941 14.711 14.898 1 68.12 142 GLY B O 1
ATOM 6289 N N . GLU B 1 143 ? 6.98 13.125 16.156 1 73.88 143 GLU B N 1
ATOM 6290 C CA . GLU B 1 143 ? 8.273 12.492 16.391 1 73.88 143 GLU B CA 1
ATOM 6291 C C . GLU B 1 143 ? 8.859 11.93 15.094 1 73.88 143 GLU B C 1
ATOM 6293 O O . GLU B 1 143 ? 10.078 11.992 14.883 1 73.88 143 GLU B O 1
ATOM 6298 N N . LYS B 1 144 ? 8.008 11.461 14.312 1 81.75 144 LYS B N 1
ATOM 6299 C CA . LYS B 1 144 ? 8.438 10.898 13.031 1 81.75 144 LYS B CA 1
ATOM 6300 C C . LYS B 1 144 ? 9.055 11.984 12.141 1 81.75 144 LYS B C 1
ATOM 6302 O O . LYS B 1 144 ? 10.031 11.734 11.438 1 81.75 144 LYS B O 1
ATOM 6307 N N . LYS B 1 145 ? 8.547 13.086 12.211 1 78 145 LYS B N 1
ATOM 6308 C CA . LYS B 1 145 ? 9.086 14.203 11.438 1 78 145 LYS B CA 1
ATOM 6309 C C . LYS B 1 145 ? 10.469 14.602 11.938 1 78 145 LYS B C 1
ATOM 6311 O O . LYS B 1 145 ? 11.352 14.938 11.148 1 78 145 LYS B O 1
ATOM 6316 N N . ARG B 1 146 ? 10.578 14.602 13.203 1 78.19 146 ARG B N 1
ATOM 6317 C CA . ARG B 1 146 ? 11.883 14.906 13.789 1 78.19 146 ARG B CA 1
ATOM 6318 C C . ARG B 1 146 ? 12.93 13.883 13.375 1 78.19 146 ARG B C 1
ATOM 6320 O O . ARG B 1 146 ? 14.086 14.227 13.117 1 78.19 146 ARG B O 1
ATOM 6327 N N . VAL B 1 147 ? 12.461 12.703 13.297 1 88.06 147 VAL B N 1
ATOM 6328 C CA . VAL B 1 147 ? 13.359 11.641 12.883 1 88.06 147 VAL B CA 1
ATOM 6329 C C . VAL B 1 147 ? 13.773 11.844 11.422 1 88.06 147 VAL B C 1
ATOM 6331 O O . VAL B 1 147 ? 14.938 11.672 11.07 1 88.06 147 VAL B O 1
ATOM 6334 N N . THR B 1 148 ? 12.82 12.195 10.609 1 88.5 148 THR B N 1
ATOM 6335 C CA . THR B 1 148 ? 13.109 12.453 9.203 1 88.5 148 THR B CA 1
ATOM 6336 C C . THR B 1 148 ? 14.117 13.586 9.055 1 88.5 148 THR B C 1
ATOM 6338 O O . THR B 1 148 ? 15.047 13.5 8.25 1 88.5 148 THR B O 1
ATOM 6341 N N . THR B 1 149 ? 13.953 14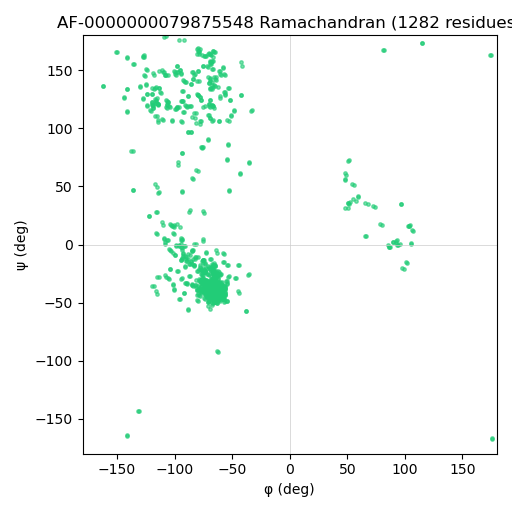.562 9.836 1 82.44 149 THR B N 1
ATOM 6342 C CA . THR B 1 149 ? 14.859 15.703 9.812 1 82.44 149 THR B CA 1
ATOM 6343 C C . THR B 1 149 ? 16.266 15.289 10.242 1 82.44 149 THR B C 1
ATOM 6345 O O . THR B 1 149 ? 17.25 15.641 9.594 1 82.44 149 THR B O 1
ATOM 6348 N N . GLY B 1 150 ? 16.281 14.609 11.281 1 83.5 150 GLY B N 1
ATOM 6349 C CA . GLY B 1 150 ? 17.562 14.148 11.766 1 83.5 150 GLY B CA 1
ATOM 6350 C C . GLY B 1 150 ? 18.281 13.219 10.797 1 83.5 150 GLY B C 1
ATOM 6351 O O . GLY B 1 150 ? 19.5 13.305 10.625 1 83.5 150 GLY B O 1
ATOM 6352 N N . GLU B 1 151 ? 17.516 12.398 10.203 1 89.44 151 GLU B N 1
ATOM 6353 C CA . GLU B 1 151 ? 18.062 11.438 9.258 1 89.44 151 GLU B CA 1
ATOM 6354 C C . GLU B 1 151 ? 18.734 12.133 8.078 1 89.44 151 GLU B C 1
ATOM 6356 O O . GLU B 1 151 ? 19.812 11.742 7.645 1 89.44 151 GLU B O 1
ATOM 6361 N N . MET B 1 152 ? 18.156 13.156 7.625 1 86 152 MET B N 1
ATOM 6362 C CA . MET B 1 152 ? 18.625 13.805 6.402 1 86 152 MET B CA 1
ATOM 6363 C C . MET B 1 152 ? 19.719 14.828 6.711 1 86 152 MET B C 1
ATOM 6365 O O . MET B 1 152 ? 20.469 15.227 5.82 1 86 152 MET B O 1
ATOM 6369 N N . GLU B 1 153 ? 19.797 15.172 7.879 1 79.12 153 GLU B N 1
ATOM 6370 C CA . GLU B 1 153 ? 20.734 16.25 8.211 1 79.12 153 GLU B CA 1
ATOM 6371 C C . GLU B 1 153 ? 22.078 15.68 8.656 1 79.12 153 GLU B C 1
ATOM 6373 O O . GLU B 1 153 ? 23.016 16.438 8.906 1 79.12 153 GLU B O 1
ATOM 6378 N N . PHE B 1 154 ? 22.188 14.461 8.672 1 77.75 154 PHE B N 1
ATOM 6379 C CA . PHE B 1 154 ? 23.469 13.898 9.078 1 77.75 154 PHE B CA 1
ATOM 6380 C C . PHE B 1 154 ? 24.562 14.25 8.062 1 77.75 154 PHE B C 1
ATOM 6382 O O . PHE B 1 154 ? 24.312 14.266 6.859 1 77.75 154 PHE B O 1
ATOM 6389 N N . GLY B 1 155 ? 25.812 14.5 8.477 1 68.75 155 GLY B N 1
ATOM 6390 C CA . GLY B 1 155 ? 26.953 14.719 7.609 1 68.75 155 GLY B CA 1
ATOM 6391 C C . GLY B 1 155 ? 27.375 16.172 7.516 1 68.75 155 GLY B C 1
ATOM 6392 O O . GLY B 1 155 ? 28.266 16.531 6.742 1 68.75 155 GLY B O 1
ATOM 6393 N N . LEU B 1 156 ? 27 17 8.328 1 66.56 156 LEU B N 1
ATOM 6394 C CA . LEU B 1 156 ? 27.344 18.422 8.375 1 66.56 156 LEU B CA 1
ATOM 6395 C C . LEU B 1 156 ? 27.172 19.062 6.996 1 66.56 156 LEU B C 1
ATOM 6397 O O . LEU B 1 156 ? 28.109 19.641 6.461 1 66.56 156 LEU B O 1
ATOM 6401 N N . LYS B 1 157 ? 26.109 18.984 6.418 1 80.44 157 LYS B N 1
ATOM 6402 C CA . LYS B 1 157 ? 25.781 19.578 5.121 1 80.44 157 LYS B CA 1
ATOM 6403 C C . LYS B 1 157 ? 25.703 21.094 5.211 1 80.44 157 LYS B C 1
ATOM 6405 O O . LYS B 1 157 ? 25.344 21.641 6.254 1 80.44 157 LYS B O 1
ATOM 6410 N N . TYR B 1 158 ? 26.156 21.719 4.18 1 82.62 158 TYR B N 1
ATOM 6411 C CA . TYR B 1 158 ? 26.281 23.172 4.184 1 82.62 158 TYR B CA 1
ATOM 6412 C C . TYR B 1 158 ? 24.938 23.844 3.949 1 82.62 158 TYR B C 1
ATOM 6414 O O . TYR B 1 158 ? 24.688 24.953 4.422 1 82.62 158 TYR B O 1
ATOM 6422 N N . VAL B 1 159 ? 24.141 23.156 3.229 1 90.81 159 VAL B N 1
ATOM 6423 C CA . VAL B 1 159 ? 22.828 23.703 2.908 1 90.81 159 VAL B CA 1
ATOM 6424 C C . VAL B 1 159 ? 21.734 22.734 3.357 1 90.81 159 VAL B C 1
ATOM 6426 O O . VAL B 1 159 ? 21.844 21.531 3.137 1 90.81 159 VAL B O 1
ATOM 6429 N N . THR B 1 160 ? 20.859 23.25 4.031 1 91.88 160 THR B N 1
ATOM 6430 C CA . THR B 1 160 ? 19.719 22.438 4.453 1 91.88 160 THR B CA 1
ATOM 6431 C C . THR B 1 160 ? 18.406 23.016 3.893 1 91.88 160 THR B C 1
ATOM 6433 O O . THR B 1 160 ? 18.094 24.188 4.117 1 91.88 160 THR B O 1
ATOM 6436 N N . LEU B 1 161 ? 17.766 22.25 3.082 1 93.69 161 LEU B N 1
ATOM 6437 C CA . LEU B 1 161 ? 16.469 22.594 2.531 1 93.69 161 LEU B CA 1
ATOM 6438 C C . LEU B 1 161 ? 15.359 21.766 3.168 1 93.69 161 LEU B C 1
ATOM 6440 O O . LEU B 1 161 ? 15.375 20.531 3.08 1 93.69 161 LEU B O 1
ATOM 6444 N N . MET B 1 162 ? 14.453 22.422 3.834 1 91.62 162 MET B N 1
ATOM 6445 C CA . MET B 1 162 ? 13.359 21.719 4.504 1 91.62 162 MET B CA 1
ATOM 6446 C C . MET B 1 162 ? 12.016 22.094 3.891 1 91.62 162 MET B C 1
ATOM 6448 O O . MET B 1 162 ? 11.633 23.266 3.885 1 91.62 162 MET B O 1
ATOM 6452 N N . ASP B 1 163 ? 11.359 21.062 3.436 1 87 163 ASP B N 1
ATOM 6453 C CA . ASP B 1 163 ? 10.102 21.281 2.721 1 87 163 ASP B CA 1
ATOM 6454 C C . ASP B 1 163 ? 8.906 20.969 3.611 1 87 163 ASP B C 1
ATOM 6456 O O . ASP B 1 163 ? 8.547 19.812 3.795 1 87 163 ASP B O 1
ATOM 6460 N N . GLU B 1 164 ? 8.211 21.953 4.07 1 79.25 164 GLU B N 1
ATOM 6461 C CA . GLU B 1 164 ? 6.969 21.906 4.832 1 79.25 164 GLU B CA 1
ATOM 6462 C C . GLU B 1 164 ? 7.074 20.906 5.988 1 79.25 164 GLU B C 1
ATOM 6464 O O . GLU B 1 164 ? 6.23 20.016 6.129 1 79.25 164 GLU B O 1
ATOM 6469 N N . ILE B 1 165 ? 7.938 21.141 6.832 1 76.56 165 ILE B N 1
ATOM 6470 C CA . ILE B 1 165 ? 8.258 20.203 7.898 1 76.56 165 ILE B CA 1
ATOM 6471 C C . ILE B 1 165 ? 7.258 20.359 9.047 1 76.56 165 ILE B C 1
ATOM 6473 O O . ILE B 1 165 ? 7.195 19.516 9.938 1 76.56 165 ILE B O 1
ATOM 6477 N N . SER B 1 166 ? 6.441 21.453 9.039 1 72 166 SER B N 1
ATOM 6478 C CA . SER B 1 166 ? 5.547 21.734 10.156 1 72 166 SER B CA 1
ATOM 6479 C C . SER B 1 166 ? 4.242 20.953 10.039 1 72 166 SER B C 1
ATOM 6481 O O . SER B 1 166 ? 3.434 20.938 10.969 1 72 166 SER B O 1
ATOM 6483 N N . THR B 1 167 ? 4.109 20.281 8.969 1 63.84 167 THR B N 1
ATOM 6484 C CA . THR B 1 167 ? 2.869 19.531 8.789 1 63.84 167 THR B CA 1
ATOM 6485 C C . THR B 1 167 ? 2.762 18.406 9.812 1 63.84 167 THR B C 1
ATOM 6487 O O . THR B 1 167 ? 3.682 17.594 9.953 1 63.84 167 THR B O 1
ATOM 6490 N N . GLY B 1 168 ? 1.773 18.469 10.586 1 61.22 168 GLY B N 1
ATOM 6491 C CA . GLY B 1 168 ? 1.556 17.438 11.594 1 61.22 168 GLY B CA 1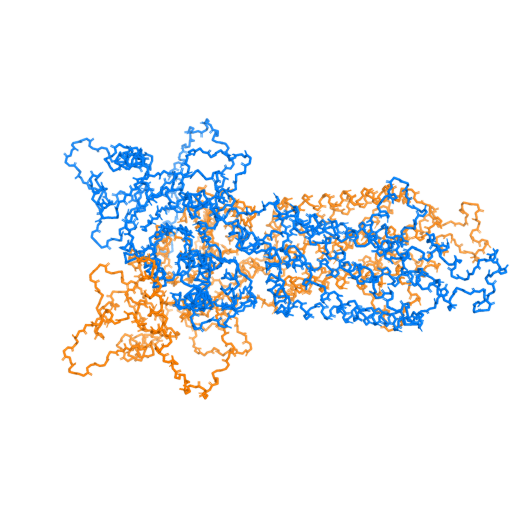
ATOM 6492 C C . GLY B 1 168 ? 2.24 17.734 12.914 1 61.22 168 GLY B C 1
ATOM 6493 O O . GLY B 1 168 ? 2.225 16.922 13.828 1 61.22 168 GLY B O 1
ATOM 6494 N N . LEU B 1 169 ? 2.895 18.938 12.938 1 64.56 169 LEU B N 1
ATOM 6495 C CA . LEU B 1 169 ? 3.58 19.359 14.164 1 64.56 169 LEU B CA 1
ATOM 6496 C C . LEU B 1 169 ? 2.838 20.5 14.844 1 64.56 169 LEU B C 1
ATOM 6498 O O . LEU B 1 169 ? 2.203 21.312 14.18 1 64.56 169 LEU B O 1
ATOM 6502 N N . ASP B 1 170 ? 2.938 20.422 16.156 1 63.81 170 ASP B N 1
ATOM 6503 C CA . ASP B 1 170 ? 2.402 21.578 16.875 1 63.81 170 ASP B CA 1
ATOM 6504 C C . ASP B 1 170 ? 3.395 22.734 16.875 1 63.81 170 ASP B C 1
ATOM 6506 O O . ASP B 1 170 ? 4.539 22.578 16.453 1 63.81 170 ASP B O 1
ATOM 6510 N N . SER B 1 171 ? 3.012 23.859 17.25 1 67.56 171 SER B N 1
ATOM 6511 C CA . SER B 1 171 ? 3.797 25.078 17.203 1 67.56 171 SER B CA 1
ATOM 6512 C C . SER B 1 171 ? 5.043 24.984 18.078 1 67.56 171 SER B C 1
ATOM 6514 O O . SER B 1 171 ? 6.105 25.484 17.719 1 67.56 171 SER B O 1
ATOM 6516 N N . ALA B 1 172 ? 4.859 24.312 19.172 1 65.44 172 ALA B N 1
ATOM 6517 C CA . ALA B 1 172 ? 6 24.203 20.078 1 65.44 172 ALA B CA 1
ATOM 6518 C C . ALA B 1 172 ? 7.098 23.344 19.469 1 65.44 172 ALA B C 1
ATOM 6520 O O . ALA B 1 172 ? 8.281 23.672 19.547 1 65.44 172 ALA B O 1
ATOM 6521 N N . ALA B 1 173 ? 6.637 22.266 18.906 1 68.88 173 ALA B N 1
ATOM 6522 C CA . ALA B 1 173 ? 7.594 21.391 18.25 1 68.88 173 ALA B CA 1
ATOM 6523 C C . ALA B 1 173 ? 8.258 22.094 17.062 1 68.88 173 ALA B C 1
ATOM 6525 O O . ALA B 1 173 ? 9.461 21.953 16.859 1 68.88 173 ALA B O 1
ATOM 6526 N N . THR B 1 174 ? 7.488 22.781 16.359 1 77.69 174 THR B N 1
ATOM 6527 C CA . THR B 1 174 ? 8.031 23.531 15.234 1 77.69 174 THR B CA 1
ATOM 6528 C C . THR B 1 174 ? 9.039 24.578 15.711 1 77.69 174 THR B C 1
ATOM 6530 O O . THR B 1 174 ? 10.109 24.734 15.109 1 77.69 174 THR B O 1
ATOM 6533 N N . PHE B 1 175 ? 8.68 25.281 16.75 1 79.75 175 PHE B N 1
ATOM 6534 C CA . PHE B 1 175 ? 9.57 26.297 17.312 1 79.75 175 PHE B CA 1
ATOM 6535 C C . PHE B 1 175 ? 10.891 25.672 17.75 1 79.75 175 PHE B C 1
ATOM 6537 O O . PHE B 1 175 ? 11.961 26.234 17.484 1 79.75 175 PHE B O 1
ATOM 6544 N N . ASP B 1 176 ? 10.805 24.531 18.312 1 73.19 176 ASP B N 1
ATOM 6545 C CA . ASP B 1 176 ? 12 23.859 18.781 1 73.19 176 ASP B CA 1
ATOM 6546 C C . ASP B 1 176 ? 12.898 23.438 17.625 1 73.19 176 ASP B C 1
ATOM 6548 O O . ASP B 1 176 ? 14.117 23.594 17.672 1 73.19 176 ASP B O 1
ATOM 6552 N N . ILE B 1 177 ? 12.32 22.922 16.688 1 78.31 177 ILE B N 1
ATOM 6553 C CA . ILE B 1 177 ? 13.062 22.453 15.531 1 78.31 177 ILE B CA 1
ATOM 6554 C C . ILE B 1 177 ? 13.727 23.625 14.82 1 78.31 177 ILE B C 1
ATOM 6556 O O . ILE B 1 177 ? 14.914 23.547 14.477 1 78.31 177 ILE B O 1
ATOM 6560 N N . ILE B 1 178 ? 13.031 24.672 14.641 1 88 178 ILE B N 1
ATOM 6561 C CA . ILE B 1 178 ? 13.562 25.828 13.914 1 88 178 ILE B CA 1
ATOM 6562 C C . ILE B 1 178 ? 14.641 26.516 14.75 1 88 178 ILE B C 1
ATOM 6564 O O . ILE B 1 178 ? 15.633 27 14.219 1 88 178 ILE B O 1
ATOM 6568 N N . THR B 1 179 ? 14.406 26.531 16.031 1 83.88 179 THR B N 1
ATOM 6569 C CA . THR B 1 179 ? 15.414 27.109 16.922 1 83.88 179 THR B CA 1
ATOM 6570 C C . THR B 1 179 ? 16.719 26.312 16.828 1 83.88 179 THR B C 1
ATOM 6572 O O . THR B 1 179 ? 17.797 26.891 16.812 1 83.88 179 THR B O 1
ATOM 6575 N N . THR B 1 180 ? 16.516 25.094 16.812 1 78 180 THR B N 1
ATOM 6576 C CA . THR B 1 180 ? 17.688 24.234 16.672 1 78 180 THR B CA 1
ATOM 6577 C C . THR B 1 180 ? 18.391 24.484 15.336 1 78 180 THR B C 1
ATOM 6579 O O . THR B 1 180 ? 19.609 24.562 15.281 1 78 180 THR B O 1
ATOM 6582 N N . GLN B 1 181 ? 17.672 24.625 14.32 1 84.44 181 GLN B N 1
ATOM 6583 C CA . GLN B 1 181 ? 18.25 24.891 13 1 84.44 181 GLN B CA 1
ATOM 6584 C C . GLN B 1 181 ? 18.969 26.234 12.969 1 84.44 181 GLN B C 1
ATOM 6586 O O . GLN B 1 181 ? 20 26.375 12.32 1 84.44 181 GLN B O 1
ATOM 6591 N N . ARG B 1 182 ? 18.359 27.141 13.625 1 88.56 182 ARG B N 1
ATOM 6592 C CA . ARG B 1 182 ? 18.984 28.469 13.695 1 88.56 182 ARG B CA 1
ATOM 6593 C C . ARG B 1 182 ? 20.328 28.406 14.414 1 88.56 182 ARG B C 1
ATOM 6595 O O . ARG B 1 182 ? 21.312 29 13.961 1 88.56 182 ARG B O 1
ATOM 6602 N N . SER B 1 183 ? 20.266 27.719 15.492 1 80.38 183 SER B N 1
ATOM 6603 C CA . SER B 1 183 ? 21.5 27.562 16.25 1 80.38 183 SER B CA 1
ATOM 6604 C C . SER B 1 183 ? 22.578 26.859 15.43 1 80.38 183 SER B C 1
ATOM 6606 O O . SER B 1 183 ? 23.75 27.281 15.453 1 80.38 183 SER B O 1
ATOM 6608 N N . VAL B 1 184 ? 22.234 25.906 14.75 1 74.5 184 VAL B N 1
ATOM 6609 C CA . VAL B 1 184 ? 23.172 25.172 13.914 1 74.5 184 VAL B CA 1
ATOM 6610 C C . VAL B 1 184 ? 23.656 26.047 12.773 1 74.5 184 VAL B C 1
ATOM 6612 O O . VAL B 1 184 ? 24.844 26.047 12.43 1 74.5 184 VAL B O 1
ATOM 6615 N N . ALA B 1 185 ? 22.781 26.734 12.188 1 84.56 185 ALA B N 1
ATOM 6616 C CA . ALA B 1 185 ? 23.125 27.625 11.078 1 84.56 185 ALA B CA 1
ATOM 6617 C C . ALA B 1 185 ? 24.125 28.688 11.516 1 84.56 185 ALA B C 1
ATOM 6619 O O . ALA B 1 185 ? 25.078 28.984 10.797 1 84.56 185 ALA B O 1
ATOM 6620 N N . ARG B 1 186 ? 23.906 29.219 12.656 1 81.88 186 ARG B N 1
ATOM 6621 C CA . ARG B 1 186 ? 24.766 30.281 13.156 1 81.88 186 ARG B CA 1
ATOM 6622 C C . ARG B 1 186 ? 26.125 29.734 13.594 1 81.88 186 ARG B C 1
ATOM 6624 O O . ARG B 1 186 ? 27.156 30.359 13.352 1 81.88 186 ARG B O 1
ATOM 6631 N N . LYS B 1 187 ? 25.984 28.656 14.148 1 71.44 187 LYS B N 1
ATOM 6632 C CA . LYS B 1 187 ? 27.203 28.062 14.695 1 71.44 187 LYS B CA 1
ATOM 6633 C C . LYS B 1 187 ? 28.109 27.547 13.578 1 71.44 187 LYS B C 1
ATOM 6635 O O . LYS B 1 187 ? 29.328 27.672 13.656 1 71.44 187 LYS B O 1
ATOM 6640 N N . PHE B 1 188 ? 27.547 26.984 12.617 1 73.25 188 PHE B N 1
ATOM 6641 C CA . PHE B 1 188 ? 28.328 26.328 11.578 1 73.25 188 PHE B CA 1
ATOM 6642 C C . PHE B 1 188 ? 28.266 27.109 10.273 1 73.25 188 PHE B C 1
ATOM 6644 O O . PHE B 1 188 ? 28.797 26.672 9.25 1 73.25 188 PHE B O 1
ATOM 6651 N N . ASN B 1 189 ? 27.672 28.203 10.297 1 79.69 189 ASN B N 1
ATOM 6652 C CA . ASN B 1 189 ? 27.531 29.062 9.125 1 79.69 189 ASN B CA 1
ATOM 6653 C C . ASN B 1 189 ? 26.906 28.312 7.953 1 79.69 189 ASN B C 1
ATOM 6655 O O . ASN B 1 189 ? 27.469 28.281 6.855 1 79.69 189 ASN B O 1
ATOM 6659 N N . LYS B 1 190 ? 25.828 27.719 8.227 1 85.56 190 LYS B N 1
ATOM 6660 C CA . LYS B 1 190 ? 25.078 26.953 7.242 1 85.56 190 LYS B CA 1
ATOM 6661 C C . LYS B 1 190 ? 23.938 27.781 6.648 1 85.56 190 LYS B C 1
ATOM 6663 O O . LYS B 1 190 ? 23.453 28.719 7.289 1 85.56 190 LYS B O 1
ATOM 6668 N N . THR B 1 191 ? 23.688 27.469 5.414 1 91.25 191 THR B N 1
ATOM 6669 C CA . THR B 1 191 ? 22.516 28.062 4.781 1 91.25 191 THR B CA 1
ATOM 6670 C C . THR B 1 191 ? 21.281 27.172 4.973 1 91.25 191 THR B C 1
ATOM 6672 O O . THR B 1 191 ? 21.297 25.984 4.605 1 91.25 191 THR B O 1
ATOM 6675 N N . VAL B 1 192 ? 20.328 27.703 5.59 1 93.5 192 VAL B N 1
ATOM 6676 C CA . VAL B 1 192 ? 19.125 26.938 5.867 1 93.5 192 VAL B CA 1
ATOM 6677 C C . VAL B 1 192 ? 17.922 27.609 5.215 1 93.5 192 VAL B C 1
ATOM 6679 O O . VAL B 1 192 ? 17.688 28.812 5.406 1 93.5 192 VAL B O 1
ATOM 6682 N N . VAL B 1 193 ? 17.266 26.922 4.371 1 95.31 193 VAL B N 1
ATOM 6683 C CA . VAL B 1 193 ? 16.047 27.391 3.738 1 95.31 193 VAL B CA 1
ATOM 6684 C C . VAL B 1 193 ? 14.875 26.484 4.148 1 95.31 193 VAL B C 1
ATOM 6686 O O . VAL B 1 193 ? 14.922 25.281 3.945 1 95.31 193 VAL B O 1
ATOM 6689 N N . ILE B 1 194 ? 13.852 27.047 4.711 1 94.25 194 ILE B N 1
ATOM 6690 C CA . ILE B 1 194 ? 12.734 26.266 5.234 1 94.25 194 ILE B CA 1
ATOM 6691 C C . ILE B 1 194 ? 11.422 26.797 4.668 1 94.25 194 ILE B C 1
ATOM 6693 O O . ILE B 1 194 ? 11.148 28 4.734 1 94.25 194 ILE B O 1
ATOM 6697 N N . ALA B 1 195 ? 10.711 25.906 4.086 1 91 195 ALA B N 1
ATOM 6698 C CA . ALA B 1 195 ? 9.359 26.25 3.639 1 91 195 ALA B CA 1
ATOM 6699 C C . ALA B 1 195 ? 8.32 25.891 4.691 1 91 195 ALA B C 1
ATOM 6701 O O . ALA B 1 195 ? 8.289 24.75 5.164 1 91 195 ALA B O 1
ATOM 6702 N N . LEU B 1 196 ? 7.547 26.859 5.109 1 86.38 196 LEU B N 1
ATOM 6703 C CA . LEU B 1 196 ? 6.477 26.625 6.074 1 86.38 196 LEU B CA 1
ATOM 6704 C C . LEU B 1 196 ? 5.133 27.094 5.527 1 86.38 196 LEU B C 1
ATOM 6706 O O . LEU B 1 196 ? 5.082 28.031 4.73 1 86.38 196 LEU B O 1
ATOM 6710 N N . LEU B 1 197 ? 4.176 26.484 5.934 1 72.5 197 LEU B N 1
ATOM 6711 C CA . LEU B 1 197 ? 2.85 26.891 5.477 1 72.5 197 LEU B CA 1
ATOM 6712 C C . LEU B 1 197 ? 2.268 27.969 6.383 1 72.5 197 LEU B C 1
ATOM 6714 O O . LEU B 1 197 ? 1.822 29.016 5.906 1 72.5 197 LEU B O 1
ATOM 6718 N N . GLN B 1 198 ? 2.18 27.688 7.688 1 73.56 198 GLN B N 1
ATOM 6719 C CA . GLN B 1 198 ? 1.599 28.625 8.641 1 73.56 198 GLN B CA 1
ATOM 6720 C C . GLN B 1 198 ? 2.43 28.688 9.922 1 73.56 198 GLN B C 1
ATOM 6722 O O . GLN B 1 198 ? 1.979 28.25 10.984 1 73.56 198 GLN B O 1
ATOM 6727 N N . PRO B 1 199 ? 3.453 29.453 9.766 1 82.06 199 PRO B N 1
ATOM 6728 C CA . PRO B 1 199 ? 4.285 29.531 10.969 1 82.06 199 PRO B CA 1
ATOM 6729 C C . PRO B 1 199 ? 3.758 30.531 11.984 1 82.06 199 PRO B C 1
ATOM 6731 O O . PRO B 1 199 ? 3.217 31.578 11.609 1 82.06 199 PRO B O 1
ATOM 6734 N N . ALA B 1 200 ? 3.955 30.219 13.227 1 77.69 200 ALA B N 1
ATOM 6735 C CA . ALA B 1 200 ? 3.637 31.141 14.305 1 77.69 200 ALA B CA 1
ATOM 6736 C C . ALA B 1 200 ? 4.594 32.344 14.305 1 77.69 200 ALA B C 1
ATOM 6738 O O . ALA B 1 200 ? 5.691 32.25 13.75 1 77.69 200 ALA B O 1
ATOM 6739 N N . PRO B 1 201 ? 4.152 33.438 14.852 1 81.75 201 PRO B N 1
ATOM 6740 C CA . PRO B 1 201 ? 4.988 34.656 14.859 1 81.75 201 PRO B CA 1
ATOM 6741 C C . PRO B 1 201 ? 6.348 34.406 15.523 1 81.75 201 PRO B C 1
ATOM 6743 O O . PRO B 1 201 ? 7.355 34.969 15.07 1 81.75 201 PRO B O 1
ATOM 6746 N N . GLU B 1 202 ? 6.305 33.562 16.547 1 82.62 202 GLU B N 1
ATOM 6747 C CA . GLU B 1 202 ? 7.562 33.281 17.234 1 82.62 202 GLU B CA 1
ATOM 6748 C C . GLU B 1 202 ? 8.531 32.531 16.344 1 82.62 202 GLU B C 1
ATOM 6750 O O . GLU B 1 202 ? 9.75 32.656 16.469 1 82.62 202 GLU B O 1
ATOM 6755 N N . VAL B 1 203 ? 7.973 31.781 15.508 1 87.62 203 VAL B N 1
ATOM 6756 C CA . VAL B 1 203 ? 8.781 31 14.578 1 87.62 203 VAL B CA 1
ATOM 6757 C C . VAL B 1 203 ? 9.305 31.906 13.469 1 87.62 203 VAL B C 1
ATOM 6759 O O . VAL B 1 203 ? 10.469 31.812 13.07 1 87.62 203 VAL B O 1
ATOM 6762 N N . VAL B 1 204 ? 8.5 32.781 13.023 1 90.88 204 VAL B N 1
ATOM 6763 C CA . VAL B 1 204 ? 8.859 33.719 11.945 1 90.88 204 VAL B CA 1
ATOM 6764 C C . VAL B 1 204 ? 10.016 34.594 12.391 1 90.88 204 VAL B C 1
ATOM 6766 O O . VAL B 1 204 ? 10.906 34.938 11.602 1 90.88 204 VAL B O 1
ATOM 6769 N N . ALA B 1 205 ? 9.969 34.969 13.625 1 89.69 205 ALA B N 1
ATOM 6770 C CA . ALA B 1 205 ? 10.969 35.875 14.18 1 89.69 205 ALA B CA 1
ATOM 6771 C C . ALA B 1 205 ? 12.352 35.25 14.188 1 89.69 205 ALA B C 1
ATOM 6773 O O . ALA B 1 205 ? 13.367 35.938 14.305 1 89.69 205 ALA B O 1
ATOM 6774 N N . LEU B 1 206 ? 12.406 34 14.07 1 92.81 206 LEU B N 1
ATOM 6775 C CA . LEU B 1 206 ? 13.68 33.281 14.133 1 92.81 206 LEU B CA 1
ATOM 6776 C C . LEU B 1 206 ? 14.414 33.375 12.797 1 92.81 206 LEU B C 1
ATOM 6778 O O . LEU B 1 206 ? 15.609 33.062 12.727 1 92.81 206 LEU B O 1
ATOM 6782 N N . PHE B 1 207 ? 13.789 33.844 11.789 1 96 207 PHE B N 1
ATOM 6783 C CA . PHE B 1 207 ? 14.375 33.844 10.453 1 96 207 PHE B CA 1
ATOM 6784 C C . PHE B 1 207 ? 15.047 35.156 10.148 1 96 207 PHE B C 1
ATOM 6786 O O . PHE B 1 207 ? 14.617 36.219 10.648 1 96 207 PHE B O 1
ATOM 6793 N N . ASP B 1 208 ? 16.047 35.125 9.352 1 95.31 208 ASP B N 1
ATOM 6794 C CA . ASP B 1 208 ? 16.781 36.312 8.938 1 95.31 208 ASP B CA 1
ATOM 6795 C C . ASP B 1 208 ? 16.203 36.875 7.648 1 95.31 208 ASP B C 1
ATOM 6797 O O . ASP B 1 208 ? 16.094 38.094 7.504 1 95.31 208 ASP B O 1
ATOM 6801 N N . ASP B 1 209 ? 15.875 36 6.75 1 95.88 209 ASP B N 1
ATOM 6802 C CA . ASP B 1 209 ? 15.367 36.406 5.438 1 95.88 209 ASP B CA 1
ATOM 6803 C C . ASP B 1 209 ? 14.039 35.688 5.141 1 95.88 209 ASP B C 1
ATOM 6805 O O . ASP B 1 209 ? 13.703 34.688 5.781 1 95.88 209 ASP B O 1
ATOM 6809 N N . ILE B 1 210 ? 13.336 36.281 4.184 1 96.44 210 ILE B N 1
ATOM 6810 C CA . ILE B 1 210 ? 12.047 35.688 3.814 1 96.44 210 ILE B CA 1
ATOM 6811 C C . ILE B 1 210 ? 11.859 35.781 2.301 1 96.44 210 ILE B C 1
ATOM 6813 O O . ILE B 1 210 ? 12.273 36.75 1.669 1 96.44 210 ILE B O 1
ATOM 6817 N N . LEU B 1 211 ? 11.445 34.719 1.725 1 96.75 211 LEU B N 1
ATOM 6818 C CA . LEU B 1 211 ? 11.055 34.625 0.322 1 96.75 211 LEU B CA 1
ATOM 6819 C C . LEU B 1 211 ? 9.57 34.312 0.191 1 96.75 211 LEU B C 1
ATOM 6821 O O . LEU B 1 211 ? 9.07 33.344 0.737 1 96.75 211 LEU B O 1
ATOM 6825 N N . ILE B 1 212 ? 8.898 35.188 -0.463 1 95.69 212 ILE B N 1
ATOM 6826 C CA . ILE B 1 212 ? 7.457 35.031 -0.626 1 95.69 212 ILE B CA 1
ATOM 6827 C C . ILE B 1 212 ? 7.145 34.625 -2.064 1 95.69 212 ILE B C 1
ATOM 6829 O O . ILE B 1 212 ? 7.469 35.344 -3.008 1 95.69 212 ILE B O 1
ATOM 6833 N N . LEU B 1 213 ? 6.516 33.438 -2.158 1 93.25 213 LEU B N 1
ATOM 6834 C CA . LEU B 1 213 ? 6.129 32.906 -3.455 1 93.25 213 LEU B CA 1
ATOM 6835 C C . LEU B 1 213 ? 4.613 32.844 -3.592 1 93.25 213 LEU B C 1
ATOM 6837 O O . LEU B 1 213 ? 3.912 32.5 -2.635 1 93.25 213 LEU B O 1
ATOM 6841 N N . ASN B 1 214 ? 4.172 33.281 -4.699 1 88.75 214 ASN B N 1
ATOM 6842 C CA . ASN B 1 214 ? 2.756 33.156 -5.027 1 88.75 214 ASN B CA 1
ATOM 6843 C C . ASN B 1 214 ? 2.547 32.875 -6.512 1 88.75 214 ASN B C 1
ATOM 6845 O O . ASN B 1 214 ? 3.053 33.594 -7.363 1 88.75 214 ASN B O 1
ATOM 6849 N N . ALA B 1 215 ? 1.825 31.859 -6.852 1 83.94 215 ALA B N 1
ATOM 6850 C CA . ALA B 1 215 ? 1.508 31.453 -8.219 1 83.94 215 ALA B CA 1
ATOM 6851 C C . ALA B 1 215 ? 2.77 31.359 -9.07 1 83.94 215 ALA B C 1
ATOM 6853 O O . ALA B 1 215 ? 2.799 31.859 -10.203 1 83.94 215 ALA B O 1
ATOM 6854 N N . GLY B 1 216 ? 3.822 30.938 -8.477 1 85.88 216 GLY B N 1
ATOM 6855 C CA . GLY B 1 216 ? 5.062 30.734 -9.211 1 85.88 216 GLY B CA 1
ATOM 6856 C C . GLY B 1 216 ? 5.91 31.984 -9.32 1 85.88 216 GLY B C 1
ATOM 6857 O O . GLY B 1 216 ? 7.008 31.953 -9.875 1 85.88 216 GLY B O 1
ATOM 6858 N N . GLU B 1 217 ? 5.422 33.094 -8.789 1 91.62 217 GLU B N 1
ATOM 6859 C CA . GLU B 1 217 ? 6.145 34.344 -8.867 1 91.62 217 GLU B CA 1
ATOM 6860 C C . GLU B 1 217 ? 6.738 34.75 -7.52 1 91.62 217 GLU B C 1
ATOM 6862 O O . GLU B 1 217 ? 6.137 34.469 -6.473 1 91.62 217 GLU B O 1
ATOM 6867 N N . VAL B 1 218 ? 7.898 35.375 -7.641 1 94.69 218 VAL B N 1
ATOM 6868 C CA . VAL B 1 218 ? 8.531 35.875 -6.422 1 94.69 218 VAL B CA 1
ATOM 6869 C C . VAL B 1 218 ? 8.039 37.281 -6.133 1 94.69 218 VAL B C 1
ATOM 6871 O O . VAL B 1 218 ? 8.336 38.219 -6.883 1 94.69 218 VAL B O 1
ATOM 6874 N N . MET B 1 219 ? 7.406 37.5 -5.012 1 95.25 219 MET B N 1
ATOM 6875 C CA . MET B 1 219 ? 6.836 38.781 -4.66 1 95.25 219 MET B CA 1
ATOM 6876 C C . MET B 1 219 ? 7.82 39.594 -3.822 1 95.25 219 MET B C 1
ATOM 6878 O O . MET B 1 219 ? 7.734 40.844 -3.777 1 95.25 219 MET B O 1
ATOM 6882 N N . TYR B 1 220 ? 8.625 38.906 -3.102 1 96 220 TYR B N 1
ATOM 6883 C CA . TYR B 1 220 ? 9.594 39.531 -2.221 1 96 220 TYR B CA 1
ATOM 6884 C C . TYR B 1 220 ? 10.695 38.562 -1.818 1 96 220 TYR B C 1
ATOM 6886 O O . TYR B 1 220 ? 10.438 37.375 -1.6 1 96 220 TYR B O 1
ATOM 6894 N N . HIS B 1 221 ? 11.906 38.969 -1.824 1 96.25 221 HIS B N 1
ATOM 6895 C CA . HIS B 1 221 ? 13.047 38.25 -1.256 1 96.25 221 HIS B CA 1
ATOM 6896 C C . HIS B 1 221 ? 14.016 39.219 -0.58 1 96.25 221 HIS B C 1
ATOM 6898 O O . HIS B 1 221 ? 14.625 40.062 -1.245 1 96.25 221 HIS B O 1
ATOM 6904 N N . GLY B 1 222 ? 14.141 39.125 0.72 1 94.5 222 GLY B N 1
ATOM 6905 C CA . GLY B 1 222 ? 15 40.031 1.45 1 94.5 222 GLY B CA 1
ATOM 6906 C C . GLY B 1 222 ? 14.953 39.844 2.953 1 94.5 222 GLY B C 1
ATOM 6907 O O . GLY B 1 222 ? 14.508 38.781 3.43 1 94.5 222 GLY B O 1
ATOM 6908 N N . PRO B 1 223 ? 15.484 40.781 3.672 1 95.06 223 PRO B N 1
ATOM 6909 C CA . PRO B 1 223 ? 15.523 40.656 5.129 1 95.06 223 PRO B CA 1
ATOM 6910 C C . PRO B 1 223 ? 14.133 40.656 5.762 1 95.06 223 PRO B C 1
ATOM 6912 O O . PRO B 1 223 ? 13.25 41.406 5.32 1 95.06 223 PRO B O 1
ATOM 6915 N N . MET B 1 224 ? 13.969 39.875 6.766 1 95.06 224 MET B N 1
ATOM 6916 C CA . MET B 1 224 ? 12.703 39.719 7.48 1 95.06 224 MET B CA 1
ATOM 6917 C C . MET B 1 224 ? 12.297 41.062 8.117 1 95.06 224 MET B C 1
ATOM 6919 O O . MET B 1 224 ? 11.109 41.406 8.164 1 95.06 224 MET B O 1
ATOM 6923 N N . GLU B 1 225 ? 13.188 41.875 8.469 1 92.62 225 GLU B N 1
ATOM 6924 C CA . GLU B 1 225 ? 12.938 43.125 9.188 1 92.62 225 GLU B CA 1
ATOM 6925 C C . GLU B 1 225 ? 12.32 44.188 8.266 1 92.62 225 GLU B C 1
ATOM 6927 O O . GLU B 1 225 ? 11.602 45.062 8.727 1 92.62 225 GLU B O 1
ATOM 6932 N N . GLU B 1 226 ? 12.547 44.031 7.016 1 94 226 GLU B N 1
ATOM 6933 C CA . GLU B 1 226 ? 12.141 45.062 6.078 1 94 226 GLU B CA 1
ATOM 6934 C C . GLU B 1 226 ? 10.852 44.688 5.352 1 94 226 GLU B C 1
ATOM 6936 O O . GLU B 1 226 ? 10.25 45.5 4.664 1 94 226 GLU B O 1
ATOM 6941 N N . VAL B 1 227 ? 10.391 43.5 5.547 1 94.94 227 VAL B N 1
ATOM 6942 C CA . VAL B 1 227 ? 9.32 42.969 4.719 1 94.94 227 VAL B CA 1
ATOM 6943 C C . VAL B 1 227 ? 8.023 43.75 4.996 1 94.94 227 VAL B C 1
ATOM 6945 O O . VAL B 1 227 ? 7.277 44.062 4.07 1 94.94 227 VAL B O 1
ATOM 6948 N N . VAL B 1 228 ? 7.703 44 6.227 1 94 228 VAL B N 1
ATOM 6949 C CA . VAL B 1 228 ? 6.457 44.656 6.594 1 94 228 VAL B CA 1
ATOM 6950 C C . VAL B 1 228 ? 6.465 46.094 6.07 1 94 228 VAL B C 1
ATOM 6952 O O . VAL B 1 228 ? 5.465 46.562 5.52 1 94 228 VAL B O 1
ATOM 6955 N N . ALA B 1 229 ? 7.598 46.781 6.203 1 93.06 229 ALA B N 1
ATOM 6956 C CA . ALA B 1 229 ? 7.738 48.156 5.715 1 93.06 229 ALA B CA 1
ATOM 6957 C C . ALA B 1 229 ? 7.645 48.219 4.191 1 93.06 229 ALA B C 1
ATOM 6959 O O . ALA B 1 229 ? 7.098 49.156 3.627 1 93.06 229 ALA B O 1
ATOM 6960 N N . TYR B 1 230 ? 8.242 47.312 3.551 1 94.44 230 TYR B N 1
ATOM 6961 C CA . TYR B 1 230 ? 8.211 47.25 2.094 1 94.44 230 TYR B CA 1
ATOM 6962 C C . TYR B 1 230 ? 6.781 47.188 1.576 1 94.44 230 TYR B C 1
ATOM 6964 O O . TYR B 1 230 ? 6.406 47.969 0.698 1 94.44 230 TYR B O 1
ATOM 6972 N N . PHE B 1 231 ? 5.965 46.344 2.076 1 94.44 231 PHE B N 1
ATOM 6973 C CA . PHE B 1 231 ? 4.602 46.188 1.585 1 94.44 231 PHE B CA 1
ATOM 6974 C C . PHE B 1 231 ? 3.719 47.344 2.074 1 94.44 231 PHE B C 1
ATOM 6976 O O . PHE B 1 231 ? 2.723 47.688 1.432 1 94.44 231 PHE B O 1
ATOM 6983 N N . ALA B 1 232 ? 4.082 47.812 3.266 1 91.69 232 ALA B N 1
ATOM 6984 C CA . ALA B 1 232 ? 3.385 49.031 3.699 1 91.69 232 ALA B CA 1
ATOM 6985 C C . ALA B 1 232 ? 3.557 50.156 2.682 1 91.69 232 ALA B C 1
ATOM 6987 O O . ALA B 1 232 ? 2.637 50.938 2.467 1 91.69 232 ALA B O 1
ATOM 6988 N N . GLY B 1 233 ? 4.73 50.219 2.09 1 89.62 233 GLY B N 1
ATOM 6989 C CA . GLY B 1 233 ? 5.004 51.188 1.051 1 89.62 233 GLY B CA 1
ATOM 6990 C C . GLY B 1 233 ? 4.172 51 -0.201 1 89.62 233 GLY B C 1
ATOM 6991 O O . GLY B 1 233 ? 3.951 51.938 -0.969 1 89.62 233 GLY B O 1
ATOM 6992 N N . LEU B 1 234 ? 3.711 49.812 -0.375 1 91.81 234 LEU B N 1
ATOM 6993 C CA . LEU B 1 234 ? 2.883 49.5 -1.535 1 91.81 234 LEU B CA 1
ATOM 6994 C C . LEU B 1 234 ? 1.404 49.688 -1.217 1 91.81 234 LEU B C 1
ATOM 6996 O O . LEU B 1 234 ? 0.543 49.406 -2.055 1 91.81 234 LEU B O 1
ATOM 7000 N N . GLY B 1 235 ? 1.158 50.062 0.034 1 90.69 235 GLY B N 1
ATOM 7001 C CA . GLY B 1 235 ? -0.214 50.375 0.395 1 90.69 235 GLY B CA 1
ATOM 7002 C C . GLY B 1 235 ? -0.891 49.281 1.197 1 90.69 235 GLY B C 1
ATOM 7003 O O . GLY B 1 235 ? -2.119 49.25 1.275 1 90.69 235 GLY B O 1
ATOM 7004 N N . PHE B 1 236 ? -0.106 48.375 1.725 1 93.38 236 PHE B N 1
ATOM 7005 C CA . PHE B 1 236 ? -0.686 47.281 2.512 1 93.38 236 PHE B CA 1
ATOM 7006 C C . PHE B 1 236 ? -0.141 47.312 3.936 1 93.38 236 PHE B C 1
ATOM 7008 O O . PHE B 1 236 ? 1.068 47.188 4.145 1 93.38 236 PHE B O 1
ATOM 7015 N N . GLU B 1 237 ? -1.016 47.406 4.828 1 91.5 237 GLU B N 1
ATOM 7016 C CA . GLU B 1 237 ? -0.578 47.438 6.223 1 91.5 237 GLU B CA 1
ATOM 7017 C C . GLU B 1 237 ? -1.147 46.281 7.012 1 91.5 237 GLU B C 1
ATOM 7019 O O . GLU B 1 237 ? -2.311 45.906 6.836 1 91.5 237 GLU B O 1
ATOM 7024 N N . CYS B 1 238 ? -0.299 45.656 7.793 1 88.88 238 CYS B N 1
ATOM 7025 C CA . CYS B 1 238 ? -0.695 44.531 8.656 1 88.88 238 CYS B CA 1
ATOM 7026 C C . CYS B 1 238 ? -1.463 45.031 9.875 1 88.88 238 CYS B C 1
ATOM 7028 O O . CYS B 1 238 ? -0.947 45.844 10.641 1 88.88 238 CYS B O 1
ATOM 7030 N N . PRO B 1 239 ? -2.678 44.625 10.023 1 81.81 239 PRO B N 1
ATOM 7031 C CA . PRO B 1 239 ? -3.439 45.062 11.195 1 81.81 239 PRO B CA 1
ATOM 7032 C C . PRO B 1 239 ? -2.793 44.625 12.508 1 81.81 239 PRO B C 1
ATOM 7034 O O . PRO B 1 239 ? -2.086 43.625 12.547 1 81.81 239 PRO B O 1
ATOM 7037 N N . PRO B 1 240 ? -3.043 45.531 13.523 1 76.31 240 PRO B N 1
ATOM 7038 C CA . PRO B 1 240 ? -2.498 45.125 14.828 1 76.31 240 PRO B CA 1
ATOM 7039 C C . PRO B 1 240 ? -3.076 43.812 15.336 1 76.31 240 PRO B C 1
ATOM 7041 O O . PRO B 1 240 ? -4.281 43.594 15.227 1 76.31 240 PRO B O 1
ATOM 7044 N N . GLY B 1 241 ? -2.236 42.844 15.711 1 68.19 241 GLY B N 1
ATOM 7045 C CA . GLY B 1 241 ? -2.691 41.562 16.25 1 68.19 241 GLY B CA 1
ATOM 7046 C C . GLY B 1 241 ? -2.652 40.438 15.234 1 68.19 241 GLY B C 1
ATOM 7047 O O . GLY B 1 241 ? -2.852 39.25 15.586 1 68.19 241 GLY B O 1
ATOM 7048 N N . ARG B 1 242 ? -2.527 40.844 13.953 1 74.88 242 ARG B N 1
ATOM 7049 C CA . ARG B 1 242 ? -2.463 39.812 12.93 1 74.88 242 ARG B CA 1
ATOM 7050 C C . ARG B 1 242 ? -1.041 39.281 12.773 1 74.88 242 ARG B C 1
ATOM 7052 O O . ARG B 1 242 ? -0.077 40.031 12.867 1 74.88 242 ARG B O 1
ATOM 7059 N N . ASP B 1 243 ? -1.068 38 12.555 1 80.94 243 ASP B N 1
ATOM 7060 C CA . ASP B 1 243 ? 0.234 37.375 12.336 1 80.94 243 ASP B CA 1
ATOM 7061 C C . ASP B 1 243 ? 0.843 37.844 11.016 1 80.94 243 ASP B C 1
ATOM 7063 O O . ASP B 1 243 ? 0.162 37.844 9.984 1 80.94 243 ASP B O 1
ATOM 7067 N N . VAL B 1 244 ? 2.045 38.188 11.062 1 85.69 244 VAL B N 1
ATOM 7068 C CA . VAL B 1 244 ? 2.754 38.719 9.906 1 85.69 244 VAL B CA 1
ATOM 7069 C C . VAL B 1 244 ? 2.754 37.688 8.781 1 85.69 244 VAL B C 1
ATOM 7071 O O . VAL B 1 244 ? 2.57 38.062 7.609 1 85.69 244 VAL B O 1
ATOM 7074 N N . ALA B 1 245 ? 2.932 36.469 9.117 1 87.75 245 ALA B N 1
ATOM 7075 C CA . ALA B 1 245 ? 2.992 35.406 8.102 1 87.75 245 ALA B CA 1
ATOM 7076 C C . ALA B 1 245 ? 1.664 35.281 7.359 1 87.75 245 ALA B C 1
ATOM 7078 O O . ALA B 1 245 ? 1.641 35.125 6.141 1 87.75 245 ALA B O 1
ATOM 7079 N N . ASP B 1 246 ? 0.63 35.406 8.078 1 80.88 246 ASP B N 1
ATOM 7080 C CA . ASP B 1 246 ? -0.694 35.312 7.469 1 80.88 246 ASP B CA 1
ATOM 7081 C C . ASP B 1 246 ? -0.958 36.531 6.57 1 80.88 246 ASP B C 1
ATOM 7083 O O . ASP B 1 246 ? -1.551 36.406 5.496 1 80.88 246 ASP B O 1
ATOM 7087 N N . TYR B 1 247 ? -0.532 37.656 7.156 1 87.38 247 TYR B N 1
ATOM 7088 C CA . TYR B 1 247 ? -0.631 38.906 6.395 1 87.38 247 TYR B CA 1
ATOM 7089 C C . TYR B 1 247 ? 0.11 38.781 5.066 1 87.38 247 TYR B C 1
ATOM 7091 O O . TYR B 1 247 ? -0.437 39.125 4.012 1 87.38 247 TYR B O 1
ATOM 7099 N N . LEU B 1 248 ? 1.207 38.25 5.02 1 90.44 248 LEU B N 1
ATOM 7100 C CA . LEU B 1 248 ? 2.059 38.156 3.838 1 90.44 248 LEU B CA 1
ATOM 7101 C C . LEU B 1 248 ? 1.523 37.125 2.848 1 90.44 248 LEU B C 1
ATOM 7103 O O . LEU B 1 248 ? 1.604 37.344 1.634 1 90.44 248 LEU B O 1
ATOM 7107 N N . VAL B 1 249 ? 1.022 36.062 3.291 1 87.25 249 VAL B N 1
ATOM 7108 C CA . VAL B 1 249 ? 0.524 34.969 2.434 1 87.25 249 VAL B CA 1
ATOM 7109 C C . VAL B 1 249 ? -0.779 35.406 1.767 1 87.25 249 VAL B C 1
ATOM 7111 O O . VAL B 1 249 ? -1.09 34.969 0.655 1 87.25 249 VAL B O 1
ATOM 7114 N N . ASP B 1 250 ? -1.456 36.312 2.402 1 83.75 250 ASP B N 1
ATOM 7115 C CA . ASP B 1 250 ? -2.738 36.781 1.883 1 83.75 250 ASP B CA 1
ATOM 7116 C C . ASP B 1 250 ? -2.537 37.781 0.758 1 83.75 250 ASP B C 1
ATOM 7118 O O . ASP B 1 250 ? -3.461 38.062 -0.012 1 83.75 250 ASP B O 1
ATOM 7122 N N . LEU B 1 251 ? -1.402 38.344 0.734 1 87.88 251 LEU B N 1
ATOM 7123 C CA . LEU B 1 251 ? -1.131 39.312 -0.315 1 87.88 251 LEU B CA 1
ATOM 7124 C C . LEU B 1 251 ? -1.118 38.625 -1.688 1 87.88 251 LEU B C 1
ATOM 7126 O O . LEU B 1 251 ? -0.542 37.562 -1.854 1 87.88 251 LEU B O 1
ATOM 7130 N N . GLY B 1 252 ? -1.697 39.188 -2.68 1 84.25 252 GLY B N 1
ATOM 7131 C CA . GLY B 1 252 ? -1.805 38.625 -4.012 1 84.25 252 GLY B CA 1
ATOM 7132 C C . GLY B 1 252 ? -3.008 37.688 -4.176 1 84.25 252 GLY B C 1
ATOM 7133 O O . GLY B 1 252 ? -3.135 37 -5.188 1 84.25 252 GLY B O 1
ATOM 7134 N N . THR B 1 253 ? -3.697 37.562 -3.092 1 80.25 253 THR B N 1
ATOM 7135 C CA . THR B 1 253 ? -4.945 36.812 -3.141 1 80.25 253 THR B CA 1
ATOM 7136 C C . THR B 1 253 ? -6.145 37.719 -2.988 1 80.25 253 THR B C 1
ATOM 7138 O O . THR B 1 253 ? -5.984 38.938 -2.848 1 80.25 253 THR B O 1
ATOM 7141 N N . LYS B 1 254 ? -7.324 37.156 -3.039 1 74.31 254 LYS B N 1
ATOM 7142 C CA . LYS B 1 254 ? -8.547 37.938 -2.932 1 74.31 254 LYS B CA 1
ATOM 7143 C C . LYS B 1 254 ? -8.68 38.562 -1.542 1 74.31 254 LYS B C 1
ATOM 7145 O O . LYS B 1 254 ? -9.383 39.562 -1.365 1 74.31 254 LYS B O 1
ATOM 7150 N N . GLN B 1 255 ? -7.973 38.094 -0.606 1 76.25 255 GLN B N 1
ATOM 7151 C CA . GLN B 1 255 ? -8.094 38.531 0.776 1 76.25 255 GLN B CA 1
ATOM 7152 C C . GLN B 1 255 ? -7.25 39.781 1.024 1 76.25 255 GLN B C 1
ATOM 7154 O O . GLN B 1 255 ? -7.352 40.406 2.084 1 76.25 255 GLN B O 1
ATOM 7159 N N . GLN B 1 256 ? -6.516 40.188 0.062 1 83.81 256 GLN B N 1
ATOM 7160 C CA . GLN B 1 256 ? -5.598 41.281 0.248 1 83.81 256 GLN B CA 1
ATOM 7161 C C . GLN B 1 256 ? -6.359 42.594 0.483 1 83.81 256 GLN B C 1
ATOM 7163 O O . GLN B 1 256 ? -5.828 43.531 1.089 1 83.81 256 GLN B O 1
ATOM 7168 N N . TYR B 1 257 ? -7.645 42.625 0.099 1 80.5 257 TYR B N 1
ATOM 7169 C CA . TYR B 1 257 ? -8.438 43.844 0.181 1 80.5 257 TYR B CA 1
ATOM 7170 C C . TYR B 1 257 ? -8.539 44.344 1.622 1 80.5 257 TYR B C 1
ATOM 7172 O O . TYR B 1 257 ? -8.641 45.531 1.875 1 80.5 257 TYR B O 1
ATOM 7180 N N . GLN B 1 258 ? -8.406 43.438 2.529 1 79.88 258 GLN B N 1
ATOM 7181 C CA . GLN B 1 258 ? -8.57 43.781 3.939 1 79.88 258 GLN B CA 1
ATOM 7182 C C . GLN B 1 258 ? -7.363 44.531 4.465 1 79.88 258 GLN B C 1
ATOM 7184 O O . GLN B 1 258 ? -7.453 45.219 5.488 1 79.88 258 GLN B O 1
ATOM 7189 N N . TYR B 1 259 ? -6.332 44.5 3.719 1 88.12 259 TYR B N 1
ATOM 7190 C CA . TYR B 1 259 ? -5.094 45.125 4.203 1 88.12 259 TYR B CA 1
ATOM 7191 C C . TYR B 1 259 ? -4.789 46.406 3.465 1 88.12 259 TYR B C 1
ATOM 7193 O O . TYR B 1 259 ? -3.76 47.062 3.713 1 88.12 259 TYR B O 1
ATOM 7201 N N . GLN B 1 260 ? -5.645 46.844 2.531 1 88.88 260 GLN B N 1
ATOM 7202 C CA . GLN B 1 260 ? -5.398 48 1.706 1 88.88 260 GLN B CA 1
ATOM 7203 C C . GLN B 1 260 ? -5.641 49.281 2.494 1 88.88 260 GLN B C 1
ATOM 7205 O O . GLN B 1 260 ? -6.637 49.406 3.213 1 88.88 260 GLN B O 1
ATOM 7210 N N . VAL B 1 261 ? -4.613 50.062 2.496 1 86.5 261 VAL B N 1
ATOM 7211 C CA . VAL B 1 261 ? -4.727 51.375 3.146 1 86.5 261 VAL B CA 1
ATOM 7212 C C . VAL B 1 261 ? -4.719 52.5 2.092 1 86.5 261 VAL B C 1
ATOM 7214 O O . VAL B 1 261 ? -4.145 52.312 1.015 1 86.5 261 VAL B O 1
ATOM 7217 N N . GLU B 1 262 ? -5.406 53.594 2.348 1 80.12 262 GLU B N 1
ATOM 7218 C CA . GLU B 1 262 ? -5.52 54.719 1.404 1 80.12 262 GLU B CA 1
ATOM 7219 C C . GLU B 1 262 ? -4.199 55.469 1.275 1 80.12 262 GLU B C 1
ATOM 7221 O O . GLU B 1 262 ? -3.617 55.875 2.277 1 80.12 262 GLU B O 1
ATOM 7226 N N . ILE B 1 263 ? -3.623 55.344 0.106 1 75.31 263 ILE B N 1
ATOM 7227 C CA . ILE B 1 263 ? -2.414 56.094 -0.191 1 75.31 263 ILE B CA 1
ATOM 7228 C C . ILE B 1 263 ? -2.791 57.469 -0.772 1 75.31 263 ILE B C 1
ATOM 7230 O O . ILE B 1 263 ? -3.67 57.562 -1.631 1 75.31 263 ILE B O 1
ATOM 7234 N N . PRO B 1 264 ? -2.232 58.531 -0.175 1 74.5 264 PRO B N 1
ATOM 7235 C CA . PRO B 1 264 ? -2.588 59.906 -0.594 1 74.5 264 PRO B CA 1
ATOM 7236 C C . PRO B 1 264 ? -2.312 60.156 -2.074 1 74.5 264 PRO B C 1
ATOM 7238 O O . PRO B 1 264 ? -2.723 61.188 -2.617 1 74.5 264 PRO B O 1
ATOM 7241 N N . GLU B 1 265 ? -1.717 59.312 -2.758 1 67.94 265 GLU B N 1
ATOM 7242 C CA . GLU B 1 265 ? -1.438 59.594 -4.168 1 67.94 265 GLU B CA 1
ATOM 7243 C C . GLU B 1 265 ? -2.668 59.312 -5.031 1 67.94 265 GLU B C 1
ATOM 7245 O O . GLU B 1 265 ? -3.318 58.281 -4.891 1 67.94 265 GLU B O 1
ATOM 7250 N N . ARG B 1 266 ? -3.482 60.375 -5.562 1 61.22 266 ARG B N 1
ATOM 7251 C CA . ARG B 1 266 ? -4.758 60.438 -6.273 1 61.22 266 ARG B CA 1
ATOM 7252 C C . ARG B 1 266 ? -4.922 59.25 -7.215 1 61.22 266 ARG B C 1
ATOM 7254 O O . ARG B 1 266 ? -6.031 58.75 -7.395 1 61.22 266 ARG B O 1
ATOM 7261 N N . ASN B 1 267 ? -3.787 58.594 -7.73 1 69.44 267 ASN B N 1
ATOM 7262 C CA . ASN B 1 267 ? -3.986 57.562 -8.742 1 69.44 267 ASN B CA 1
ATOM 7263 C C . ASN B 1 267 ? -3.121 56.344 -8.469 1 69.44 267 ASN B C 1
ATOM 7265 O O . ASN B 1 267 ? -2.588 55.719 -9.398 1 69.44 267 ASN B O 1
ATOM 7269 N N . TYR B 1 268 ? -3.207 56 -7.25 1 77.19 268 TYR B N 1
ATOM 7270 C CA . TYR B 1 268 ? -2.383 54.844 -6.949 1 77.19 268 TYR B CA 1
ATOM 7271 C C . TYR B 1 268 ? -3.133 53.531 -7.25 1 77.19 268 TYR B C 1
ATOM 7273 O O . TYR B 1 268 ? -4.277 53.375 -6.828 1 77.19 268 TYR B O 1
ATOM 7281 N N . VAL B 1 269 ? -2.559 52.781 -8.164 1 81.06 269 VAL B N 1
ATOM 7282 C CA . VAL B 1 269 ? -3.145 51.5 -8.508 1 81.06 269 VAL B CA 1
ATOM 7283 C C . VAL B 1 269 ? -2.514 50.406 -7.656 1 81.06 269 VAL B C 1
ATOM 7285 O O . VAL B 1 269 ? -1.305 50.188 -7.723 1 81.06 269 VAL B O 1
ATOM 7288 N N . TYR B 1 270 ? -3.311 49.812 -6.793 1 88.81 270 TYR B N 1
ATOM 7289 C CA . TYR B 1 270 ? -2.857 48.719 -5.941 1 88.81 270 TYR B CA 1
ATOM 7290 C C . TYR B 1 270 ? -2.592 47.469 -6.762 1 88.81 270 TYR B C 1
ATOM 7292 O O . TYR B 1 270 ? -3.379 47.125 -7.645 1 88.81 270 TYR B O 1
ATOM 7300 N N . PRO B 1 271 ? -1.483 46.875 -6.477 1 91.25 271 PRO B N 1
ATOM 7301 C CA . PRO B 1 271 ? -1.274 45.594 -7.148 1 91.25 271 PRO B CA 1
ATOM 7302 C C . PRO B 1 271 ? -2.256 44.5 -6.684 1 91.25 271 PRO B C 1
ATOM 7304 O O . PRO B 1 271 ? -2.559 44.406 -5.488 1 91.25 271 PRO B O 1
ATOM 7307 N N . ARG B 1 272 ? -2.75 43.75 -7.637 1 86.62 272 ARG B N 1
ATOM 7308 C CA . ARG B 1 272 ? -3.77 42.75 -7.297 1 86.62 272 ARG B CA 1
ATOM 7309 C C . ARG B 1 272 ? -3.289 41.344 -7.613 1 86.62 272 ARG B C 1
ATOM 7311 O O . ARG B 1 272 ? -3.564 40.406 -6.863 1 86.62 272 ARG B O 1
ATOM 7318 N N . GLU B 1 273 ? -2.547 41.25 -8.664 1 89.19 273 GLU B N 1
ATOM 7319 C CA . GLU B 1 273 ? -2.08 39.938 -9.094 1 89.19 273 GLU B CA 1
ATOM 7320 C C . GLU B 1 273 ? -0.633 39.719 -8.664 1 89.19 273 GLU B C 1
ATOM 7322 O O . GLU B 1 273 ? 0.156 40.656 -8.578 1 89.19 273 GLU B O 1
ATOM 7327 N N . PRO B 1 274 ? -0.346 38.438 -8.414 1 91.75 274 PRO B N 1
ATOM 7328 C CA . PRO B 1 274 ? 1.032 38.125 -8.031 1 91.75 274 PRO B CA 1
ATOM 7329 C C . PRO B 1 274 ? 2.055 38.625 -9.055 1 91.75 274 PRO B C 1
ATOM 7331 O O . PRO B 1 274 ? 3.158 39.031 -8.68 1 91.75 274 PRO B O 1
ATOM 7334 N N . SER B 1 275 ? 1.655 38.656 -10.305 1 92.69 275 SER B N 1
ATOM 7335 C CA . SER B 1 275 ? 2.568 39.125 -11.352 1 92.69 275 SER B CA 1
ATOM 7336 C C . SER B 1 275 ? 2.881 40.594 -11.195 1 92.69 275 SER B C 1
ATOM 7338 O O . SER B 1 275 ? 4.004 41.031 -11.461 1 92.69 275 SER B O 1
ATOM 7340 N N . GLU B 1 276 ? 1.921 41.281 -10.727 1 93.56 276 GLU B N 1
ATOM 7341 C CA . GLU B 1 276 ? 2.127 42.719 -10.508 1 93.56 276 GLU B CA 1
ATOM 7342 C C . GLU B 1 276 ? 3.072 42.969 -9.336 1 93.56 276 GLU B C 1
ATOM 7344 O O . GLU B 1 276 ? 3.951 43.812 -9.406 1 93.56 276 GLU B O 1
ATOM 7349 N N . PHE B 1 277 ? 2.863 42.219 -8.305 1 94.75 277 PHE B N 1
ATOM 7350 C CA . PHE B 1 277 ? 3.762 42.312 -7.16 1 94.75 277 PHE B CA 1
ATOM 7351 C C . PHE B 1 277 ? 5.191 41.969 -7.562 1 94.75 277 PHE B C 1
ATOM 7353 O O . PHE B 1 277 ? 6.141 42.594 -7.117 1 94.75 277 PHE B O 1
ATOM 7360 N N . ALA B 1 278 ? 5.328 40.938 -8.375 1 95.06 278 ALA B N 1
ATOM 7361 C CA . ALA B 1 278 ? 6.641 40.5 -8.828 1 95.06 278 ALA B CA 1
ATOM 7362 C C . ALA B 1 278 ? 7.328 41.562 -9.672 1 95.06 278 ALA B C 1
ATOM 7364 O O . ALA B 1 278 ? 8.539 41.781 -9.562 1 95.06 278 ALA B O 1
ATOM 7365 N N . SER B 1 279 ? 6.551 42.25 -10.555 1 94.56 279 SER B N 1
ATOM 7366 C CA . SER B 1 279 ? 7.102 43.312 -11.391 1 94.56 279 SER B CA 1
ATOM 7367 C C . SER B 1 279 ? 7.594 44.469 -10.547 1 94.56 279 SER B C 1
ATOM 7369 O O . SER B 1 279 ? 8.656 45.031 -10.812 1 94.56 279 SER B O 1
ATOM 7371 N N . ILE B 1 280 ? 6.809 44.781 -9.562 1 94.56 280 ILE B N 1
ATOM 7372 C CA . ILE B 1 280 ? 7.188 45.875 -8.656 1 94.56 280 ILE B CA 1
ATOM 7373 C C . ILE B 1 280 ? 8.461 45.5 -7.906 1 94.56 280 ILE B C 1
ATOM 7375 O O . ILE B 1 280 ? 9.336 46.344 -7.703 1 94.56 280 ILE B O 1
ATOM 7379 N N . PHE B 1 281 ? 8.555 44.281 -7.523 1 95.5 281 PHE B N 1
ATOM 7380 C CA . PHE B 1 281 ? 9.727 43.812 -6.801 1 95.5 281 PHE B CA 1
ATOM 7381 C C . PHE B 1 281 ? 10.969 43.875 -7.68 1 95.5 281 PHE B C 1
ATOM 7383 O O . PHE B 1 281 ? 12.047 44.25 -7.215 1 95.5 281 PHE B O 1
ATOM 7390 N N . ARG B 1 282 ? 10.867 43.469 -8.914 1 93.81 282 ARG B N 1
ATOM 7391 C CA . ARG B 1 282 ? 11.992 43.5 -9.852 1 93.81 282 ARG B CA 1
ATOM 7392 C C . ARG B 1 282 ? 12.523 44.906 -10.047 1 93.81 282 ARG B C 1
ATOM 7394 O O . ARG B 1 282 ? 13.711 45.094 -10.32 1 93.81 282 ARG B O 1
ATOM 7401 N N . ASP B 1 283 ? 11.688 45.875 -9.828 1 92.5 283 ASP B N 1
ATOM 7402 C CA . ASP B 1 283 ? 12.078 47.281 -10 1 92.5 283 ASP B CA 1
ATOM 7403 C C . ASP B 1 283 ? 12.492 47.906 -8.672 1 92.5 283 ASP B C 1
ATOM 7405 O O . ASP B 1 283 ? 12.953 49.031 -8.633 1 92.5 283 ASP B O 1
ATOM 7409 N N . SER B 1 284 ? 12.422 47.156 -7.645 1 93 284 SER B N 1
ATOM 7410 C CA . SER B 1 284 ? 12.711 47.688 -6.312 1 93 284 SER B CA 1
ATOM 7411 C C . SER B 1 284 ? 14.211 47.75 -6.059 1 93 284 SER B C 1
ATOM 7413 O O . SER B 1 284 ? 14.992 47.125 -6.773 1 93 284 SER B O 1
ATOM 7415 N N . HIS B 1 285 ? 14.586 48.5 -5.043 1 92.06 285 HIS B N 1
ATOM 7416 C CA . HIS B 1 285 ? 15.984 48.656 -4.66 1 92.06 285 HIS B CA 1
ATOM 7417 C C . HIS B 1 285 ? 16.547 47.344 -4.098 1 92.06 285 HIS B C 1
ATOM 7419 O O . HIS B 1 285 ? 17.719 47.031 -4.285 1 92.06 285 HIS B O 1
ATOM 7425 N N . LEU B 1 286 ? 15.711 46.594 -3.465 1 92.62 286 LEU B N 1
ATOM 7426 C CA . LEU B 1 286 ? 16.141 45.344 -2.863 1 92.62 286 LEU B CA 1
ATOM 7427 C C . LEU B 1 286 ? 16.562 44.344 -3.936 1 92.62 286 LEU B C 1
ATOM 7429 O O . LEU B 1 286 ? 17.578 43.656 -3.785 1 92.62 286 LEU B O 1
ATOM 7433 N N . TYR B 1 287 ? 15.773 44.219 -4.953 1 93.69 287 TYR B N 1
ATOM 7434 C CA . TYR B 1 287 ? 16.078 43.312 -6.055 1 93.69 287 TYR B CA 1
ATOM 7435 C C . TYR B 1 287 ? 17.375 43.719 -6.758 1 93.69 287 TYR B C 1
ATOM 7437 O O . TYR B 1 287 ? 18.234 42.875 -7.023 1 93.69 287 TYR B O 1
ATOM 7445 N N . GLN B 1 288 ? 17.531 45 -7.043 1 92.38 288 GLN B N 1
ATOM 7446 C CA . GLN B 1 288 ? 18.703 45.5 -7.73 1 92.38 288 GLN B CA 1
ATOM 7447 C C . GLN B 1 288 ? 19.953 45.344 -6.871 1 92.38 288 GLN B C 1
ATOM 7449 O O . GLN B 1 288 ? 21.031 45.031 -7.383 1 92.38 288 GLN B O 1
ATOM 7454 N N . ALA B 1 289 ? 19.766 45.5 -5.633 1 91.81 289 ALA B N 1
ATOM 7455 C CA . ALA B 1 289 ? 20.891 45.312 -4.719 1 91.81 289 ALA B CA 1
ATOM 7456 C C . ALA B 1 289 ? 21.344 43.875 -4.699 1 91.81 289 ALA B C 1
ATOM 7458 O O . ALA B 1 289 ? 22.531 43.562 -4.625 1 91.81 289 ALA B O 1
ATOM 7459 N N . THR B 1 290 ? 20.359 42.969 -4.656 1 90.69 290 THR B N 1
ATOM 7460 C CA . THR B 1 290 ? 20.672 41.562 -4.664 1 90.69 290 THR B CA 1
ATOM 7461 C C . THR B 1 290 ? 21.375 41.156 -5.961 1 90.69 290 THR B C 1
ATOM 7463 O O . THR B 1 290 ? 22.312 40.375 -5.945 1 90.69 290 THR B O 1
ATOM 7466 N N . LEU B 1 291 ? 20.984 41.719 -7.094 1 90 291 LEU B N 1
ATOM 7467 C CA . LEU B 1 291 ? 21.609 41.438 -8.383 1 90 291 LEU B CA 1
ATOM 7468 C C . LEU B 1 291 ? 23.047 41.938 -8.422 1 90 291 LEU B C 1
ATOM 7470 O O . LEU B 1 291 ? 23.922 41.312 -9 1 90 291 LEU B O 1
ATOM 7474 N N . ARG B 1 292 ? 23.219 43.062 -7.836 1 89.75 292 ARG B N 1
ATOM 7475 C CA . ARG B 1 292 ? 24.562 43.625 -7.781 1 89.75 292 ARG B CA 1
ATOM 7476 C C . ARG B 1 292 ? 25.484 42.75 -6.945 1 89.75 292 ARG B C 1
ATOM 7478 O O . ARG B 1 292 ? 26.641 42.531 -7.305 1 89.75 292 ARG B O 1
ATOM 7485 N N . LYS B 1 293 ? 24.922 42.281 -5.906 1 87.06 293 LYS B N 1
ATOM 7486 C CA . LYS B 1 293 ? 25.719 41.406 -5.047 1 87.06 293 LYS B CA 1
ATOM 7487 C C . LYS B 1 293 ? 26.078 40.094 -5.766 1 87.06 293 LYS B C 1
ATOM 7489 O O . LYS B 1 293 ? 27.156 39.531 -5.551 1 87.06 293 LYS B O 1
ATOM 7494 N N . LEU B 1 294 ? 25.219 39.625 -6.551 1 86.19 294 LEU B N 1
ATOM 7495 C CA . LEU B 1 294 ? 25.422 38.375 -7.289 1 86.19 294 LEU B CA 1
ATOM 7496 C C . LEU B 1 294 ? 26.484 38.562 -8.367 1 86.19 294 LEU B C 1
ATOM 7498 O O . LEU B 1 294 ? 27.172 37.594 -8.734 1 86.19 294 LEU B O 1
ATOM 7502 N N . GLU B 1 295 ? 26.641 39.844 -8.836 1 85.12 295 GLU B N 1
ATOM 7503 C CA . GLU B 1 295 ? 27.594 40.125 -9.891 1 85.12 295 GLU B CA 1
ATOM 7504 C C . GLU B 1 295 ? 28.984 40.344 -9.32 1 85.12 295 GLU B C 1
ATOM 7506 O O . GLU B 1 295 ? 29.984 40.25 -10.031 1 85.12 295 GLU B O 1
ATOM 7511 N N . GLU B 1 296 ? 28.922 40.562 -8.086 1 86.44 296 GLU B N 1
ATOM 7512 C CA . GLU B 1 296 ? 30.234 40.75 -7.449 1 86.44 296 GLU B CA 1
ATOM 7513 C C . GLU B 1 296 ? 31 39.438 -7.414 1 86.44 296 GLU B C 1
ATOM 7515 O O . GLU B 1 296 ? 30.422 38.344 -7.27 1 86.44 296 GLU B O 1
ATOM 7520 N N . PRO B 1 297 ? 32.281 39.594 -7.699 1 82.94 297 PRO B N 1
ATOM 7521 C CA . PRO B 1 297 ? 33.094 38.375 -7.66 1 82.94 297 PRO B CA 1
ATOM 7522 C C . PRO B 1 297 ? 33.094 37.688 -6.285 1 82.94 297 PRO B C 1
ATOM 7524 O O . PRO B 1 297 ? 33 38.375 -5.266 1 82.94 297 PRO B O 1
ATOM 7527 N N . LEU B 1 298 ? 33.156 36.438 -6.254 1 83.44 298 LEU B N 1
ATOM 7528 C CA . LEU B 1 298 ? 33.125 35.656 -5.02 1 83.44 298 LEU B CA 1
ATOM 7529 C C . LEU B 1 298 ? 34.375 35.969 -4.18 1 83.44 298 LEU B C 1
ATOM 7531 O O . LEU B 1 298 ? 35.469 36.125 -4.719 1 83.44 298 LEU B O 1
ATOM 7535 N N . HIS B 1 299 ? 34.125 36.125 -2.963 1 82.25 299 HIS B N 1
ATOM 7536 C CA . HIS B 1 299 ? 35.25 36.312 -2.047 1 82.25 299 HIS B CA 1
ATOM 7537 C C . HIS B 1 299 ? 36.281 35.188 -2.184 1 82.25 299 HIS B C 1
ATOM 7539 O O . HIS B 1 299 ? 35.938 34.031 -2.309 1 82.25 299 HIS B O 1
ATOM 7545 N N . PRO B 1 300 ? 37.438 35.531 -2.225 1 81 300 PRO B N 1
ATOM 7546 C CA . PRO B 1 300 ? 38.5 34.531 -2.385 1 81 300 PRO B CA 1
ATOM 7547 C C . PRO B 1 300 ? 38.438 33.438 -1.324 1 81 300 PRO B C 1
ATOM 7549 O O . PRO B 1 300 ? 38.781 32.281 -1.604 1 81 300 PRO B O 1
ATOM 7552 N N . THR B 1 301 ? 38 33.781 -0.199 1 78.5 301 THR B N 1
ATOM 7553 C CA . THR B 1 301 ? 37.906 32.781 0.869 1 78.5 301 THR B CA 1
ATOM 7554 C C . THR B 1 301 ? 36.875 31.703 0.506 1 78.5 301 THR B C 1
ATOM 7556 O O . THR B 1 301 ? 37.094 30.531 0.832 1 78.5 301 THR B O 1
ATOM 7559 N N . LEU B 1 302 ? 35.875 32.125 -0.132 1 79.44 302 LEU B N 1
ATOM 7560 C CA . LEU B 1 302 ? 34.875 31.172 -0.529 1 79.44 302 LEU B CA 1
ATOM 7561 C C . LEU B 1 302 ? 35.375 30.25 -1.638 1 79.44 302 LEU B C 1
ATOM 7563 O O . LEU B 1 302 ? 35.094 29.062 -1.647 1 79.44 302 LEU B O 1
ATOM 7567 N N . LEU B 1 303 ? 36.125 30.781 -2.475 1 80.12 303 LEU B N 1
ATOM 7568 C CA . LEU B 1 303 ? 36.719 30 -3.555 1 80.12 303 LEU B CA 1
ATOM 7569 C C . LEU B 1 303 ? 37.719 28.984 -3.012 1 80.12 303 LEU B C 1
ATOM 7571 O O . LEU B 1 303 ? 37.812 27.859 -3.518 1 80.12 303 LEU B O 1
ATOM 7575 N N . GLU B 1 304 ? 38.406 29.453 -2.082 1 78.5 304 GLU B N 1
ATOM 7576 C CA . GLU B 1 304 ? 39.344 28.547 -1.445 1 78.5 304 GLU B CA 1
ATOM 7577 C C . GLU B 1 304 ? 38.625 27.391 -0.754 1 78.5 304 GLU B C 1
ATOM 7579 O O . GLU B 1 304 ? 39.094 26.25 -0.781 1 78.5 304 GLU B O 1
ATOM 7584 N N . ASN B 1 305 ? 37.531 27.75 -0.168 1 74.62 305 ASN B N 1
ATOM 7585 C CA . ASN B 1 305 ? 36.75 26.719 0.499 1 74.62 305 ASN B CA 1
ATOM 7586 C C . ASN B 1 305 ? 36.219 25.703 -0.497 1 74.62 305 ASN B C 1
ATOM 7588 O O . ASN B 1 305 ? 36.125 24.516 -0.192 1 74.62 305 ASN B O 1
ATOM 7592 N N . VAL B 1 306 ? 35.812 26.156 -1.59 1 77.94 306 VAL B N 1
ATOM 7593 C CA . VAL B 1 306 ? 35.312 25.266 -2.633 1 77.94 306 VAL B CA 1
ATOM 7594 C C . VAL B 1 306 ? 36.406 24.328 -3.098 1 77.94 306 VAL B C 1
ATOM 7596 O O . VAL B 1 306 ? 36.188 23.125 -3.254 1 77.94 306 VAL B O 1
ATOM 7599 N N . HIS B 1 307 ? 37.562 24.859 -3.275 1 77.31 307 HIS B N 1
ATOM 7600 C CA . HIS B 1 307 ? 38.688 24.062 -3.766 1 77.31 307 HIS B CA 1
ATOM 7601 C C . HIS B 1 307 ? 39.156 23.078 -2.713 1 77.31 307 HIS B C 1
ATOM 7603 O O . HIS B 1 307 ? 39.531 21.953 -3.045 1 77.31 307 HIS B O 1
ATOM 7609 N N . GLN B 1 308 ? 39.031 23.5 -1.557 1 73.5 308 GLN B N 1
ATOM 7610 C CA . GLN B 1 308 ? 39.594 22.672 -0.499 1 73.5 308 GLN B CA 1
ATOM 7611 C C . GLN B 1 308 ? 38.562 21.672 0.022 1 73.5 308 GLN B C 1
ATOM 7613 O O . GLN B 1 308 ? 38.906 20.562 0.426 1 73.5 308 GLN B O 1
ATOM 7618 N N . HIS B 1 309 ? 37.344 22.047 0.033 1 71.62 309 HIS B N 1
ATOM 7619 C CA . HIS B 1 309 ? 36.375 21.203 0.717 1 71.62 309 HIS B CA 1
ATOM 7620 C C . HIS B 1 309 ? 35.344 20.641 -0.263 1 71.62 309 HIS B C 1
ATOM 7622 O O . HIS B 1 309 ? 35.031 19.453 -0.213 1 71.62 309 HIS B O 1
ATOM 7628 N N . THR B 1 310 ? 34.938 21.406 -1.142 1 74.81 310 THR B N 1
ATOM 7629 C CA . THR B 1 310 ? 33.844 20.984 -2.021 1 74.81 310 THR B CA 1
ATOM 7630 C C . THR B 1 310 ? 34.375 20.047 -3.115 1 74.81 310 THR B C 1
ATOM 7632 O O . THR B 1 310 ? 33.75 19.016 -3.393 1 74.81 310 THR B O 1
ATOM 7635 N N . ASN B 1 311 ? 35.438 20.359 -3.67 1 76.31 311 ASN B N 1
ATOM 7636 C CA . ASN B 1 311 ? 35.938 19.594 -4.809 1 76.31 311 ASN B CA 1
ATOM 7637 C C . ASN B 1 311 ? 36.406 18.203 -4.391 1 76.31 311 ASN B C 1
ATOM 7639 O O . ASN B 1 311 ? 36.125 17.219 -5.078 1 76.31 311 ASN B O 1
ATOM 7643 N N . PRO B 1 312 ? 37 18.141 -3.213 1 75.31 312 PRO B N 1
ATOM 7644 C CA . PRO B 1 312 ? 37.469 16.797 -2.834 1 75.31 312 PRO B CA 1
ATOM 7645 C C . PRO B 1 312 ? 36.375 15.938 -2.223 1 75.31 312 PRO B C 1
ATOM 7647 O O . PRO B 1 312 ? 36.594 14.75 -1.958 1 75.31 312 PRO B O 1
ATOM 7650 N N . MET B 1 313 ? 35.219 16.391 -2.096 1 78.81 313 MET B N 1
ATOM 7651 C CA . MET B 1 313 ? 34.156 15.641 -1.458 1 78.81 313 MET B CA 1
ATOM 7652 C C . MET B 1 313 ? 33.719 14.461 -2.326 1 78.81 313 MET B C 1
ATOM 7654 O O . MET B 1 313 ? 33.406 14.641 -3.504 1 78.81 313 MET B O 1
ATOM 7658 N N . PRO B 1 314 ? 33.906 13.25 -1.715 1 82.12 314 PRO B N 1
ATOM 7659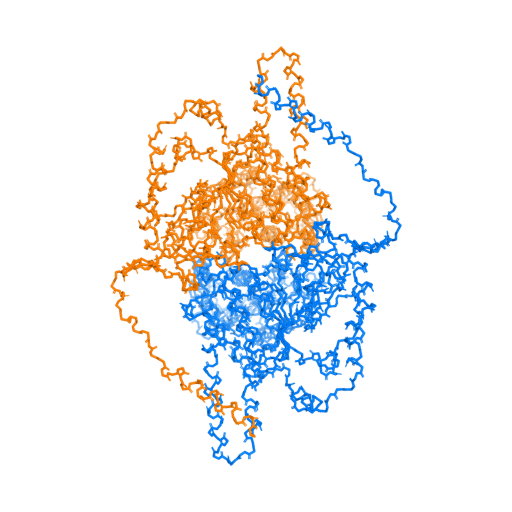 C CA . PRO B 1 314 ? 33.5 12.078 -2.488 1 82.12 314 PRO B CA 1
ATOM 7660 C C . PRO B 1 314 ? 31.984 11.984 -2.639 1 82.12 314 PRO B C 1
ATOM 7662 O O . PRO B 1 314 ? 31.234 12.609 -1.879 1 82.12 314 PRO B O 1
ATOM 7665 N N . GLU B 1 315 ? 31.562 11.281 -3.631 1 85.38 315 GLU B N 1
ATOM 7666 C CA . GLU B 1 315 ? 30.141 11.055 -3.848 1 85.38 315 GLU B CA 1
ATOM 7667 C C . GLU B 1 315 ? 29.516 10.281 -2.686 1 85.38 315 GLU B C 1
ATOM 7669 O O . GLU B 1 315 ? 28.406 10.586 -2.25 1 85.38 315 GLU B O 1
ATOM 7674 N N . PHE B 1 316 ? 30.359 9.289 -2.32 1 87.12 316 PHE B N 1
ATOM 7675 C CA . PHE B 1 316 ? 29.938 8.5 -1.173 1 87.12 316 PHE B CA 1
ATOM 7676 C C . PHE B 1 316 ? 31.016 8.492 -0.092 1 87.12 316 PHE B C 1
ATOM 7678 O O . PHE B 1 316 ? 32.188 8.367 -0.391 1 87.12 316 PHE B O 1
ATOM 7685 N N . HIS B 1 317 ? 30.656 8.625 1.106 1 81.75 317 HIS B N 1
ATOM 7686 C CA . HIS B 1 317 ? 31.609 8.711 2.209 1 81.75 317 HIS B CA 1
ATOM 7687 C C . HIS B 1 317 ? 32.219 7.355 2.504 1 81.75 317 HIS B C 1
ATOM 7689 O O . HIS B 1 317 ? 33.406 7.277 2.842 1 81.75 317 HIS B O 1
ATOM 7695 N N . GLN B 1 318 ? 31.484 6.383 2.312 1 85.44 318 GLN B N 1
ATOM 7696 C CA . GLN B 1 318 ? 31.953 5.039 2.619 1 85.44 318 GLN B CA 1
ATOM 7697 C C . GLN B 1 318 ? 32.438 4.32 1.357 1 85.44 318 GLN B C 1
ATOM 7699 O O . GLN B 1 318 ? 31.922 4.586 0.262 1 85.44 318 GLN B O 1
ATOM 7704 N N . SER B 1 319 ? 33.438 3.533 1.649 1 88.06 319 SER B N 1
ATOM 7705 C CA . SER B 1 319 ? 33.844 2.656 0.566 1 88.06 319 SER B CA 1
ATOM 7706 C C . SER B 1 319 ? 32.781 1.628 0.227 1 88.06 319 SER B C 1
ATOM 7708 O O . SER B 1 319 ? 31.812 1.475 0.965 1 88.06 319 SER B O 1
ATOM 7710 N N . PHE B 1 320 ? 32.969 1.008 -0.883 1 91.06 320 PHE B N 1
ATOM 7711 C CA . PHE B 1 320 ? 32 0.044 -1.36 1 91.06 320 PHE B CA 1
ATOM 7712 C C . PHE B 1 320 ? 31.797 -1.068 -0.34 1 91.06 320 PHE B C 1
ATOM 7714 O O . PHE B 1 320 ? 30.656 -1.412 -0.011 1 91.06 320 PHE B O 1
ATOM 7721 N N . TRP B 1 321 ? 32.812 -1.598 0.182 1 91.38 321 TRP B N 1
ATOM 7722 C CA . TRP B 1 321 ? 32.719 -2.75 1.07 1 91.38 321 TRP B CA 1
ATOM 7723 C C . TRP B 1 321 ? 32.125 -2.35 2.418 1 91.38 321 TRP B C 1
ATOM 7725 O O . TRP B 1 321 ? 31.359 -3.1 3.01 1 91.38 321 TRP B O 1
ATOM 7735 N N . GLN B 1 322 ? 32.5 -1.186 2.887 1 89.69 322 GLN B N 1
ATOM 7736 C CA . GLN B 1 322 ? 31.953 -0.707 4.148 1 89.69 322 GLN B CA 1
ATOM 7737 C C . GLN B 1 322 ? 30.453 -0.408 4.012 1 89.69 322 GLN B C 1
ATOM 7739 O O . GLN B 1 322 ? 29.672 -0.735 4.902 1 89.69 322 GLN B O 1
ATOM 7744 N N . ASN B 1 323 ? 30.188 0.172 2.906 1 92.19 323 ASN B N 1
ATOM 7745 C CA . ASN B 1 323 ? 28.797 0.482 2.621 1 92.19 323 ASN B CA 1
ATOM 7746 C C . ASN B 1 323 ? 27.938 -0.783 2.539 1 92.19 323 ASN B C 1
ATOM 7748 O O . ASN B 1 323 ? 26.859 -0.846 3.121 1 92.19 323 ASN B O 1
ATOM 7752 N N . THR B 1 324 ? 28.5 -1.743 1.933 1 93.81 324 THR B N 1
ATOM 7753 C CA . THR B 1 324 ? 27.766 -2.988 1.733 1 93.81 324 THR B CA 1
ATOM 7754 C C . THR B 1 324 ? 27.609 -3.736 3.055 1 93.81 324 THR B C 1
ATOM 7756 O O . THR B 1 324 ? 26.547 -4.301 3.326 1 93.81 324 THR B O 1
ATOM 7759 N N . ARG B 1 325 ? 28.594 -3.721 3.834 1 94.06 325 ARG B N 1
ATOM 7760 C CA . ARG B 1 325 ? 28.531 -4.414 5.117 1 94.06 325 ARG B CA 1
ATOM 7761 C C . ARG B 1 325 ? 27.5 -3.768 6.043 1 94.06 325 ARG B C 1
ATOM 7763 O O . ARG B 1 325 ? 26.75 -4.465 6.723 1 94.06 325 ARG B O 1
ATOM 7770 N N . GLN B 1 326 ? 27.5 -2.475 6.047 1 92.81 326 GLN B N 1
ATOM 7771 C CA . GLN B 1 326 ? 26.547 -1.76 6.895 1 92.81 326 GLN B CA 1
ATOM 7772 C C . GLN B 1 326 ? 25.109 -1.946 6.398 1 92.81 326 GLN B C 1
ATOM 7774 O O . GLN B 1 326 ? 24.188 -2.113 7.195 1 92.81 326 GLN B O 1
ATOM 7779 N N . LEU B 1 327 ? 25.016 -1.904 5.148 1 95.12 327 LEU B N 1
ATOM 7780 C CA . LEU B 1 327 ? 23.688 -2.115 4.559 1 95.12 327 LEU B CA 1
ATOM 7781 C C . LEU B 1 327 ? 23.203 -3.535 4.82 1 95.12 327 LEU B C 1
ATOM 7783 O O . LEU B 1 327 ? 22.016 -3.752 5.062 1 95.12 327 LEU B O 1
ATOM 7787 N N . LEU B 1 328 ? 24.125 -4.434 4.711 1 94.81 328 LEU B N 1
ATOM 7788 C CA . LEU B 1 328 ? 23.766 -5.824 4.965 1 94.81 328 LEU B CA 1
ATOM 7789 C C . LEU B 1 328 ? 23.266 -6.012 6.395 1 94.81 328 LEU B C 1
ATOM 7791 O O . LEU B 1 328 ? 22.281 -6.703 6.629 1 94.81 328 LEU B O 1
ATOM 7795 N N . TYR B 1 329 ? 23.953 -5.41 7.254 1 94.62 329 TYR B N 1
ATOM 7796 C CA . TYR B 1 329 ? 23.547 -5.504 8.648 1 94.62 329 TYR B CA 1
ATOM 7797 C C . TYR B 1 329 ? 22.156 -4.922 8.852 1 94.62 329 TYR B C 1
ATOM 7799 O O . TYR B 1 329 ? 21.297 -5.543 9.492 1 94.62 329 TYR B O 1
ATOM 7807 N N . ARG B 1 330 ? 21.922 -3.781 8.336 1 93.94 330 ARG B N 1
ATOM 7808 C CA . ARG B 1 330 ? 20.625 -3.131 8.453 1 93.94 330 ARG B CA 1
ATOM 7809 C C . ARG B 1 330 ? 19.531 -3.98 7.82 1 93.94 330 ARG B C 1
ATOM 7811 O O . ARG B 1 330 ? 18.469 -4.184 8.414 1 93.94 330 ARG B O 1
ATOM 7818 N N . GLN B 1 331 ? 19.828 -4.492 6.648 1 93.25 331 GLN B N 1
ATOM 7819 C CA . GLN B 1 331 ? 18.828 -5.27 5.934 1 93.25 331 GLN B CA 1
ATOM 7820 C C . GLN B 1 331 ? 18.516 -6.574 6.664 1 93.25 331 GLN B C 1
ATOM 7822 O O . GLN B 1 331 ? 17.375 -7.031 6.668 1 93.25 331 GLN B O 1
ATOM 7827 N N . MET B 1 332 ? 19.484 -7.145 7.234 1 92.12 332 MET B N 1
ATOM 7828 C CA . MET B 1 332 ? 19.266 -8.359 8.016 1 92.12 332 MET B CA 1
ATOM 7829 C C . MET B 1 332 ? 18.406 -8.07 9.234 1 92.12 332 MET B C 1
ATOM 7831 O O . MET B 1 332 ? 17.516 -8.859 9.57 1 92.12 332 MET B O 1
ATOM 7835 N N . LEU B 1 333 ? 18.609 -6.941 9.82 1 91.5 333 LEU B N 1
ATOM 7836 C CA . LEU B 1 333 ? 17.828 -6.539 10.984 1 91.5 333 LEU B CA 1
ATOM 7837 C C . LEU B 1 333 ? 16.375 -6.309 10.594 1 91.5 333 LEU B C 1
ATOM 7839 O O . LEU B 1 333 ? 15.453 -6.715 11.312 1 91.5 333 LEU B O 1
ATOM 7843 N N . ILE B 1 334 ? 16.172 -5.664 9.508 1 90.94 334 ILE B N 1
ATOM 7844 C CA . ILE B 1 334 ? 14.836 -5.359 9.023 1 90.94 334 ILE B CA 1
ATOM 7845 C C . ILE B 1 334 ? 14.102 -6.656 8.695 1 90.94 334 ILE B C 1
ATOM 7847 O O . ILE B 1 334 ? 12.93 -6.816 9.055 1 90.94 334 ILE B O 1
ATOM 7851 N N . THR B 1 335 ? 14.789 -7.582 8.094 1 86.69 335 THR B N 1
ATOM 7852 C CA . THR B 1 335 ? 14.172 -8.836 7.672 1 86.69 335 THR B CA 1
ATOM 7853 C C . THR B 1 335 ? 13.805 -9.688 8.883 1 86.69 335 THR B C 1
ATOM 7855 O O . THR B 1 335 ? 12.703 -10.242 8.938 1 86.69 335 THR B O 1
ATOM 7858 N N . VAL B 1 336 ? 14.633 -9.734 9.859 1 86.44 336 VAL B N 1
ATOM 7859 C CA . VAL B 1 336 ? 14.422 -10.609 11.016 1 86.44 336 VAL B CA 1
ATOM 7860 C C . VAL B 1 336 ? 13.352 -10.008 11.922 1 86.44 336 VAL B C 1
ATOM 7862 O O . VAL B 1 336 ? 12.625 -10.742 12.602 1 86.44 336 VAL B O 1
ATOM 7865 N N . ARG B 1 337 ? 13.188 -8.672 11.875 1 87.06 337 ARG B N 1
ATOM 7866 C CA . ARG B 1 337 ? 12.266 -8.016 12.797 1 87.06 337 ARG B CA 1
ATOM 7867 C C . ARG B 1 337 ? 10.883 -7.875 12.172 1 87.06 337 ARG B C 1
ATOM 7869 O O . ARG B 1 337 ? 9.938 -7.449 12.836 1 87.06 337 ARG B O 1
ATOM 7876 N N . ASN B 1 338 ? 10.828 -8.195 10.953 1 82.25 338 ASN B N 1
ATOM 7877 C CA . ASN B 1 338 ? 9.5 -8.242 10.336 1 82.25 338 ASN B CA 1
ATOM 7878 C C . ASN B 1 338 ? 8.734 -9.492 10.758 1 82.25 338 ASN B C 1
ATOM 7880 O O . ASN B 1 338 ? 8.633 -10.445 9.984 1 82.25 338 ASN B O 1
ATOM 7884 N N . LYS B 1 339 ? 8.094 -9.477 11.852 1 79.75 339 LYS B N 1
ATOM 7885 C CA . LYS B 1 339 ? 7.492 -10.641 12.5 1 79.75 339 LYS B CA 1
ATOM 7886 C C . LYS B 1 339 ? 6.305 -11.164 11.695 1 79.75 339 LYS B C 1
ATOM 7888 O O . LYS B 1 339 ? 6.188 -12.367 11.469 1 79.75 339 LYS B O 1
ATOM 7893 N N . PRO B 1 340 ? 5.465 -10.234 11.258 1 73.31 340 PRO B N 1
ATOM 7894 C CA . PRO B 1 340 ? 4.32 -10.758 10.516 1 73.31 340 PRO B CA 1
ATOM 7895 C C . PRO B 1 340 ? 4.734 -11.523 9.258 1 73.31 340 PRO B C 1
ATOM 7897 O O . PRO B 1 340 ? 4.16 -12.57 8.953 1 73.31 340 PRO B O 1
ATOM 7900 N N . TYR B 1 341 ? 5.719 -11.086 8.664 1 74.06 341 TYR B N 1
ATOM 7901 C CA . TYR B 1 341 ? 6.184 -11.75 7.449 1 74.06 341 TYR B CA 1
ATOM 7902 C C . TYR B 1 341 ? 6.82 -13.094 7.777 1 74.06 341 TYR B C 1
ATOM 7904 O O . TYR B 1 341 ? 6.543 -14.102 7.121 1 74.06 341 TYR B O 1
ATOM 7912 N N . ILE B 1 342 ? 7.688 -13.188 8.789 1 79.31 342 ILE B N 1
ATOM 7913 C CA . ILE B 1 342 ? 8.398 -14.414 9.148 1 79.31 342 ILE B CA 1
ATOM 7914 C C . ILE B 1 342 ? 7.398 -15.461 9.648 1 79.31 342 ILE B C 1
ATOM 7916 O O . ILE B 1 342 ? 7.496 -16.641 9.289 1 79.31 342 ILE B O 1
ATOM 7920 N N . PHE B 1 343 ? 6.488 -14.977 10.367 1 78.88 343 PHE B N 1
ATOM 7921 C CA . PHE B 1 343 ? 5.492 -15.906 10.883 1 78.88 343 PHE B CA 1
ATOM 7922 C C . PHE B 1 343 ? 4.586 -16.406 9.766 1 78.88 343 PHE B C 1
ATOM 7924 O O . PHE B 1 343 ? 4.293 -17.594 9.68 1 78.88 343 PHE B O 1
ATOM 7931 N N . GLY B 1 344 ? 4.148 -15.492 8.945 1 75.69 344 GLY B N 1
ATOM 7932 C CA . GLY B 1 344 ? 3.314 -15.906 7.828 1 75.69 344 GLY B CA 1
ATOM 7933 C C . GLY B 1 344 ? 4.02 -16.859 6.879 1 75.69 344 GLY B C 1
ATOM 7934 O O . GLY B 1 344 ? 3.451 -17.875 6.477 1 75.69 344 GLY B O 1
ATOM 7935 N N . ARG B 1 345 ? 5.195 -16.547 6.547 1 80.88 345 ARG B N 1
ATOM 7936 C CA . ARG B 1 345 ? 5.992 -17.375 5.648 1 80.88 345 ARG B CA 1
ATOM 7937 C C . ARG B 1 345 ? 6.316 -18.734 6.289 1 80.88 345 ARG B C 1
ATOM 7939 O O . ARG B 1 345 ? 6.301 -19.766 5.617 1 80.88 345 ARG B O 1
ATOM 7946 N N . GLY B 1 346 ? 6.656 -18.688 7.578 1 81.44 346 GLY B N 1
ATOM 7947 C CA . GLY B 1 346 ? 6.918 -19.922 8.297 1 81.44 346 GLY B CA 1
ATOM 7948 C C . GLY B 1 346 ? 5.719 -20.859 8.336 1 81.44 346 GLY B C 1
ATOM 7949 O O . GLY B 1 346 ? 5.855 -22.062 8.102 1 81.44 346 GLY B O 1
ATOM 7950 N N . LEU B 1 347 ? 4.652 -20.234 8.547 1 80.75 347 LEU B N 1
ATOM 7951 C CA . LEU B 1 347 ? 3.426 -21.016 8.555 1 80.75 347 LEU B CA 1
ATOM 7952 C C . LEU B 1 347 ? 3.145 -21.609 7.18 1 80.75 347 LEU B C 1
ATOM 7954 O O . LEU B 1 347 ? 2.777 -22.781 7.059 1 80.75 347 LEU B O 1
ATOM 7958 N N . MET B 1 348 ? 3.346 -20.828 6.188 1 83.94 348 MET B N 1
ATOM 7959 C CA . MET B 1 348 ? 3.113 -21.266 4.812 1 83.94 348 MET B CA 1
ATOM 7960 C C . MET B 1 348 ? 4.027 -22.438 4.453 1 83.94 348 MET B C 1
ATOM 7962 O O . MET B 1 348 ? 3.572 -23.438 3.902 1 83.94 348 MET B O 1
ATOM 7966 N N . ILE B 1 349 ? 5.266 -22.359 4.863 1 87.69 349 ILE B N 1
ATOM 7967 C CA . ILE B 1 349 ? 6.254 -23.375 4.5 1 87.69 349 ILE B CA 1
ATOM 7968 C C . ILE B 1 349 ? 5.969 -24.672 5.254 1 87.69 349 ILE B C 1
ATOM 7970 O O . ILE B 1 349 ? 6.062 -25.766 4.68 1 87.69 349 ILE B O 1
ATOM 7974 N N . THR B 1 350 ? 5.559 -24.531 6.484 1 86.19 350 THR B N 1
ATOM 7975 C CA . THR B 1 350 ? 5.293 -25.703 7.309 1 86.19 350 THR B CA 1
ATOM 7976 C C . THR B 1 350 ? 4.008 -26.406 6.863 1 86.19 350 THR B C 1
ATOM 7978 O O . THR B 1 350 ? 3.979 -27.625 6.699 1 86.19 350 THR B O 1
ATOM 7981 N N . VAL B 1 351 ? 3.059 -25.625 6.625 1 84.81 351 VAL B N 1
ATOM 7982 C CA . VAL B 1 351 ? 1.773 -26.188 6.227 1 84.81 351 VAL B CA 1
ATOM 7983 C C . VAL B 1 351 ? 1.894 -26.828 4.848 1 84.81 351 VAL B C 1
ATOM 7985 O O . VAL B 1 351 ? 1.431 -27.953 4.641 1 84.81 351 VAL B O 1
ATOM 7988 N N . MET B 1 352 ? 2.512 -26.188 3.967 1 88.31 352 MET B N 1
ATOM 7989 C CA . MET B 1 352 ? 2.658 -26.719 2.615 1 88.31 352 MET B CA 1
ATOM 7990 C C . MET B 1 352 ? 3.619 -27.891 2.594 1 88.31 352 MET B C 1
ATOM 7992 O O . MET B 1 352 ? 3.398 -28.875 1.871 1 88.31 352 MET B O 1
ATOM 7996 N N . GLY B 1 353 ? 4.703 -27.75 3.385 1 88.75 353 GLY B N 1
ATOM 7997 C CA . GLY B 1 353 ? 5.617 -28.875 3.488 1 88.75 353 GLY B CA 1
ATOM 7998 C C . GLY B 1 353 ? 4.965 -30.141 4.023 1 88.75 353 GLY B C 1
ATOM 7999 O O . GLY B 1 353 ? 5.141 -31.219 3.467 1 88.75 353 GLY B O 1
ATOM 8000 N N . LEU B 1 354 ? 4.145 -29.969 4.984 1 88.88 354 LEU B N 1
ATOM 8001 C CA . LEU B 1 354 ? 3.453 -31.109 5.578 1 88.88 354 LEU B CA 1
ATOM 8002 C C . LEU B 1 354 ? 2.381 -31.641 4.637 1 88.88 354 LEU B C 1
ATOM 8004 O O . LEU B 1 354 ? 2.16 -32.844 4.566 1 88.88 354 LEU B O 1
ATOM 8008 N N . LEU B 1 355 ? 1.802 -30.75 4.02 1 89 355 LEU B N 1
ATOM 8009 C CA . LEU B 1 355 ? 0.786 -31.172 3.059 1 89 355 LEU B CA 1
ATOM 8010 C C . LEU B 1 355 ? 1.405 -32 1.937 1 89 355 LEU B C 1
ATOM 8012 O O . LEU B 1 355 ? 0.867 -33.031 1.557 1 89 355 LEU B O 1
ATOM 8016 N N . TYR B 1 356 ? 2.506 -31.594 1.413 1 87.94 356 TYR B N 1
ATOM 8017 C CA . TYR B 1 356 ? 3.209 -32.344 0.376 1 87.94 356 TYR B CA 1
ATOM 8018 C C . TYR B 1 356 ? 3.693 -33.688 0.906 1 87.94 356 TYR B C 1
ATOM 8020 O O . TYR B 1 356 ? 3.523 -34.719 0.251 1 87.94 356 TYR B O 1
ATOM 8028 N N . ALA B 1 357 ? 4.219 -33.594 2.076 1 87.25 357 ALA B N 1
ATOM 8029 C CA . ALA B 1 357 ? 4.809 -34.812 2.68 1 87.25 357 ALA B CA 1
ATOM 8030 C C . ALA B 1 357 ? 3.744 -35.844 2.953 1 87.25 357 ALA B C 1
ATOM 8032 O O . ALA B 1 357 ? 3.986 -37.062 2.764 1 87.25 357 ALA B O 1
ATOM 8033 N N . THR B 1 358 ? 2.574 -35.406 3.299 1 88.38 358 THR B N 1
ATOM 8034 C CA . THR B 1 358 ? 1.528 -36.344 3.645 1 88.38 358 THR B CA 1
ATOM 8035 C C . THR B 1 358 ? 0.762 -36.781 2.398 1 88.38 358 THR B C 1
ATOM 8037 O O . THR B 1 358 ? 0.233 -37.906 2.348 1 88.38 358 THR B O 1
ATOM 8040 N N . SER B 1 359 ? 0.719 -36 1.438 1 88.19 359 SER B N 1
ATOM 8041 C CA . SER B 1 359 ? -0.007 -36.312 0.217 1 88.19 359 SER B CA 1
ATOM 8042 C C . SER B 1 359 ? 0.777 -37.312 -0.638 1 88.19 359 SER B C 1
ATOM 8044 O O . SER B 1 359 ? 0.188 -38.156 -1.317 1 88.19 359 SER B O 1
ATOM 8046 N N . PHE B 1 360 ? 2.031 -37.125 -0.647 1 88.19 360 PHE B N 1
ATOM 8047 C CA . PHE B 1 360 ? 2.887 -38 -1.462 1 88.19 360 PHE B CA 1
ATOM 8048 C C . PHE B 1 360 ? 3.799 -38.844 -0.584 1 88.19 360 PHE B C 1
ATOM 8050 O O . PHE B 1 360 ? 4.988 -39 -0.875 1 88.19 360 PHE B O 1
ATOM 8057 N N . TYR B 1 361 ? 3.156 -39.375 0.432 1 89.38 361 TYR B N 1
ATOM 8058 C CA . TYR B 1 361 ? 3.947 -40.188 1.371 1 89.38 361 TYR B CA 1
ATOM 8059 C C . TYR B 1 361 ? 4.465 -41.438 0.714 1 89.38 361 TYR B C 1
ATOM 8061 O O . TYR B 1 361 ? 3.684 -42.25 0.219 1 89.38 361 TYR B O 1
ATOM 8069 N N . GLN B 1 362 ? 5.789 -41.594 0.614 1 88.94 362 GLN B N 1
ATOM 8070 C CA . GLN B 1 362 ? 6.473 -42.781 0.079 1 88.94 362 GLN B CA 1
ATOM 8071 C C . GLN B 1 362 ? 5.918 -43.156 -1.291 1 88.94 362 GLN B C 1
ATOM 8073 O O . GLN B 1 362 ? 5.344 -44.219 -1.457 1 88.94 362 GLN B O 1
ATOM 8078 N N . PHE B 1 363 ? 6.25 -42.375 -2.26 1 85.81 363 PHE B N 1
ATOM 8079 C CA . PHE B 1 363 ? 5.762 -42.594 -3.617 1 85.81 363 PHE B CA 1
ATOM 8080 C C . PHE B 1 363 ? 6.422 -43.812 -4.25 1 85.81 363 PHE B C 1
ATOM 8082 O O . PHE B 1 363 ? 7.465 -44.25 -3.781 1 85.81 363 PHE B O 1
ATOM 8089 N N . ASP B 1 364 ? 5.723 -44.375 -5.164 1 85.75 364 ASP B N 1
ATOM 8090 C CA . ASP B 1 364 ? 6.285 -45.469 -5.961 1 85.75 364 ASP B CA 1
ATOM 8091 C C . ASP B 1 364 ? 7.125 -44.938 -7.113 1 85.75 364 ASP B C 1
ATOM 8093 O O . ASP B 1 364 ? 6.605 -44.25 -7.992 1 85.75 364 ASP B O 1
ATOM 8097 N N . PRO B 1 365 ? 8.453 -45.156 -7.109 1 87.62 365 PRO B N 1
ATOM 8098 C CA . PRO B 1 365 ? 9.336 -44.625 -8.148 1 87.62 365 PRO B CA 1
ATOM 8099 C C . PRO B 1 365 ? 8.953 -45.094 -9.547 1 87.62 365 PRO B C 1
ATOM 8101 O O . PRO B 1 365 ? 9.414 -44.531 -10.547 1 87.62 365 PRO B O 1
ATOM 8104 N N . LYS B 1 366 ? 8.094 -46.156 -9.68 1 86.25 366 LYS B N 1
ATOM 8105 C CA . LYS B 1 366 ? 7.668 -46.625 -10.992 1 86.25 366 LYS B CA 1
ATOM 8106 C C . LYS B 1 366 ? 6.668 -45.656 -11.633 1 86.25 366 LYS B C 1
ATOM 8108 O O . LYS B 1 366 ? 6.488 -45.688 -12.852 1 86.25 366 LYS B O 1
ATOM 8113 N N . GLU B 1 367 ? 6.023 -44.875 -10.742 1 85.62 367 GLU B N 1
ATOM 8114 C CA . GLU B 1 367 ? 5.125 -43.844 -11.234 1 85.62 367 GLU B CA 1
ATOM 8115 C C . GLU B 1 367 ? 5.848 -42.5 -11.375 1 85.62 367 GLU B C 1
ATOM 8117 O O . GLU B 1 367 ? 5.656 -41.594 -10.562 1 85.62 367 GLU B O 1
ATOM 8122 N N . ILE B 1 368 ? 6.609 -42.375 -12.453 1 86.5 368 ILE B N 1
ATOM 8123 C CA . ILE B 1 368 ? 7.496 -41.219 -12.648 1 86.5 368 ILE B CA 1
ATOM 8124 C C . ILE B 1 368 ? 6.668 -39.938 -12.75 1 86.5 368 ILE B C 1
ATOM 8126 O O . ILE B 1 368 ? 7.141 -38.875 -12.375 1 86.5 368 ILE B O 1
ATOM 8130 N N . GLN B 1 369 ? 5.422 -40.094 -13.211 1 83.62 369 GLN B N 1
ATOM 8131 C CA . GLN B 1 369 ? 4.574 -38.906 -13.344 1 83.62 369 GLN B CA 1
ATOM 8132 C C . GLN B 1 369 ? 4.316 -38.25 -11.992 1 83.62 369 GLN B C 1
ATOM 8134 O O . GLN B 1 369 ? 4.27 -37.031 -11.883 1 83.62 369 GLN B O 1
ATOM 8139 N N . VAL B 1 370 ? 4.156 -39.031 -11 1 86.06 370 VAL B N 1
ATOM 8140 C CA . VAL B 1 370 ? 3.906 -38.531 -9.656 1 86.06 370 VAL B CA 1
ATOM 8141 C C . VAL B 1 370 ? 5.164 -37.875 -9.109 1 86.06 370 VAL B C 1
ATOM 8143 O O . VAL B 1 370 ? 5.082 -36.812 -8.461 1 86.06 370 VAL B O 1
ATOM 8146 N N . VAL B 1 371 ? 6.316 -38.5 -9.398 1 90.88 371 VAL B N 1
ATOM 8147 C CA . VAL B 1 371 ? 7.574 -37.938 -8.906 1 90.88 371 VAL B CA 1
ATOM 8148 C C . VAL B 1 371 ? 7.832 -36.594 -9.562 1 90.88 371 VAL B C 1
ATOM 8150 O O . VAL B 1 371 ? 8.188 -35.625 -8.891 1 90.88 371 VAL B O 1
ATOM 8153 N N . ILE B 1 372 ? 7.633 -36.531 -10.891 1 91.5 372 ILE B N 1
ATOM 8154 C CA . ILE B 1 372 ? 7.809 -35.281 -11.602 1 91.5 372 ILE B CA 1
ATOM 8155 C C . ILE B 1 372 ? 6.797 -34.25 -11.086 1 91.5 372 ILE B C 1
ATOM 8157 O O . ILE B 1 372 ? 7.105 -33.062 -10.977 1 91.5 372 ILE B O 1
ATOM 8161 N N . GLY B 1 373 ? 5.605 -34.719 -10.766 1 88.06 373 GLY B N 1
ATOM 8162 C CA . GLY B 1 373 ? 4.574 -33.844 -10.211 1 88.06 373 GLY B CA 1
ATOM 8163 C C . GLY B 1 373 ? 4.953 -33.25 -8.875 1 88.06 373 GLY B C 1
ATOM 8164 O O . GLY B 1 373 ? 4.68 -32.062 -8.617 1 88.06 373 GLY B O 1
ATOM 8165 N N . ILE B 1 374 ? 5.605 -34.031 -8.039 1 90.56 374 ILE B N 1
ATOM 8166 C CA . ILE B 1 374 ? 6.043 -33.531 -6.73 1 90.56 374 ILE B CA 1
ATOM 8167 C C . ILE B 1 374 ? 7.098 -32.438 -6.906 1 90.56 374 ILE B C 1
ATOM 8169 O O . ILE B 1 374 ? 7.031 -31.406 -6.262 1 90.56 374 ILE B O 1
ATOM 8173 N N . ILE B 1 375 ? 8.023 -32.719 -7.777 1 92.88 375 ILE B N 1
ATOM 8174 C CA . ILE B 1 375 ? 9.109 -31.766 -8.008 1 92.88 375 ILE B CA 1
ATOM 8175 C C . ILE B 1 375 ? 8.547 -30.484 -8.633 1 92.88 375 ILE B C 1
ATOM 8177 O O . ILE B 1 375 ? 8.953 -29.375 -8.273 1 92.88 375 ILE B O 1
ATOM 8181 N N . PHE B 1 376 ? 7.652 -30.641 -9.516 1 91.38 376 PHE B N 1
ATOM 8182 C CA . PHE B 1 376 ? 6.992 -29.5 -10.141 1 91.38 376 PHE B CA 1
ATOM 8183 C C . PHE B 1 376 ? 6.242 -28.672 -9.102 1 91.38 376 PHE B C 1
ATOM 8185 O O . PHE B 1 376 ? 6.344 -27.438 -9.086 1 91.38 376 PHE B O 1
ATOM 8192 N N . ALA B 1 377 ? 5.496 -29.375 -8.258 1 89.38 377 ALA B N 1
ATOM 8193 C CA . ALA B 1 377 ? 4.742 -28.703 -7.211 1 89.38 377 ALA B CA 1
ATOM 8194 C C . ALA B 1 377 ? 5.672 -27.953 -6.254 1 89.38 377 ALA B C 1
ATOM 8196 O O . ALA B 1 377 ? 5.348 -26.875 -5.777 1 89.38 377 ALA B O 1
ATOM 8197 N N . ALA B 1 378 ? 6.758 -28.547 -5.969 1 90.69 378 ALA B N 1
ATOM 8198 C CA . ALA B 1 378 ? 7.742 -27.906 -5.102 1 90.69 378 ALA B CA 1
ATOM 8199 C C . ALA B 1 378 ? 8.289 -26.641 -5.742 1 90.69 378 ALA B C 1
ATOM 8201 O O . ALA B 1 378 ? 8.461 -25.625 -5.066 1 90.69 378 ALA B O 1
ATOM 8202 N N . SER B 1 379 ? 8.562 -26.719 -7.012 1 90.69 379 SER B N 1
ATOM 8203 C CA . SER B 1 379 ? 9.062 -25.547 -7.727 1 90.69 379 SER B CA 1
ATOM 8204 C C . SER B 1 379 ? 8.008 -24.453 -7.785 1 90.69 379 SER B C 1
ATOM 8206 O O . SER B 1 379 ? 8.336 -23.266 -7.707 1 90.69 379 SER B O 1
ATOM 8208 N N . LEU B 1 380 ? 6.793 -24.891 -7.949 1 89.25 380 LEU B N 1
ATOM 8209 C CA . LEU B 1 380 ? 5.691 -23.938 -7.957 1 89.25 380 LEU B CA 1
ATOM 8210 C C . LEU B 1 380 ? 5.559 -23.25 -6.602 1 89.25 380 LEU B C 1
ATOM 8212 O O . LEU B 1 380 ? 5.277 -22.047 -6.535 1 89.25 380 LEU B O 1
ATOM 8216 N N . PHE B 1 381 ? 5.754 -24.016 -5.594 1 90.44 381 PHE B N 1
ATOM 8217 C CA . PHE B 1 381 ? 5.695 -23.469 -4.246 1 90.44 381 PHE B CA 1
ATOM 8218 C C . PHE B 1 381 ? 6.754 -22.391 -4.055 1 90.44 381 PHE B C 1
ATOM 8220 O O . PHE B 1 381 ? 6.469 -21.312 -3.51 1 90.44 381 PHE B O 1
ATOM 8227 N N . LEU B 1 382 ? 7.898 -22.672 -4.516 1 90.31 382 LEU B N 1
ATOM 8228 C CA . LEU B 1 382 ? 8.984 -21.719 -4.375 1 90.31 382 LEU B CA 1
ATOM 8229 C C . LEU B 1 382 ? 8.703 -20.453 -5.195 1 90.31 382 LEU B C 1
ATOM 8231 O O . LEU B 1 382 ? 8.969 -19.344 -4.738 1 90.31 382 LEU B O 1
ATOM 8235 N N . SER B 1 383 ? 8.188 -20.672 -6.34 1 90.19 383 SER B N 1
ATOM 8236 C CA . SER B 1 383 ? 7.902 -19.531 -7.215 1 90.19 383 SER B CA 1
ATOM 8237 C C . SER B 1 383 ? 6.828 -18.625 -6.613 1 90.19 383 SER B C 1
ATOM 8239 O O . SER B 1 383 ? 7.016 -17.422 -6.512 1 90.19 383 SER B O 1
ATOM 8241 N N . LEU B 1 384 ? 5.758 -19.203 -6.188 1 89.06 384 LEU B N 1
ATOM 8242 C CA . LEU B 1 384 ? 4.652 -18.422 -5.637 1 89.06 384 LEU B CA 1
ATOM 8243 C C . LEU B 1 384 ? 5.016 -17.859 -4.27 1 89.06 384 LEU B C 1
ATOM 8245 O O . LEU B 1 384 ? 4.551 -16.781 -3.896 1 89.06 384 LEU B O 1
ATOM 8249 N N . GLY B 1 385 ? 5.816 -18.625 -3.568 1 88.06 385 GLY B N 1
ATOM 8250 C CA . GLY B 1 385 ? 6.309 -18.109 -2.297 1 88.06 385 GLY B CA 1
ATOM 8251 C C . GLY B 1 385 ? 7.113 -16.844 -2.436 1 88.06 385 GLY B C 1
ATOM 8252 O O . GLY B 1 385 ? 6.945 -15.898 -1.648 1 88.06 385 GLY B O 1
ATOM 8253 N N . GLN B 1 386 ? 7.941 -16.812 -3.406 1 89.81 386 GLN B N 1
ATOM 8254 C CA . GLN B 1 386 ? 8.758 -15.633 -3.629 1 89.81 386 GLN B CA 1
ATOM 8255 C C . GLN B 1 386 ? 7.926 -14.492 -4.207 1 89.81 386 GLN B C 1
ATOM 8257 O O . GLN B 1 386 ? 8.195 -13.32 -3.928 1 89.81 386 GLN B O 1
ATOM 8262 N N . ALA B 1 387 ? 6.934 -14.828 -4.965 1 88.81 387 ALA B N 1
ATOM 8263 C CA . ALA B 1 387 ? 6.062 -13.805 -5.535 1 88.81 387 ALA B CA 1
ATOM 8264 C C . ALA B 1 387 ? 5.273 -13.086 -4.441 1 88.81 387 ALA B C 1
ATOM 8266 O O . ALA B 1 387 ? 4.836 -11.945 -4.629 1 88.81 387 ALA B O 1
ATOM 8267 N N . SER B 1 388 ? 5.105 -13.672 -3.332 1 86.56 388 SER B N 1
ATOM 8268 C CA . SER B 1 388 ? 4.348 -13.094 -2.229 1 86.56 388 SER B CA 1
ATOM 8269 C C . SER B 1 388 ? 5.109 -11.953 -1.569 1 86.56 388 SER B C 1
ATOM 8271 O O . SER B 1 388 ? 4.543 -11.195 -0.774 1 86.56 388 SER B O 1
ATOM 8273 N N . GLN B 1 389 ? 6.359 -11.703 -1.951 1 86.56 389 GLN B N 1
ATOM 8274 C CA . GLN B 1 389 ? 7.176 -10.664 -1.34 1 86.56 389 GLN B CA 1
ATOM 8275 C C . GLN B 1 389 ? 7.082 -9.359 -2.129 1 86.56 389 GLN B C 1
ATOM 8277 O O . GLN B 1 389 ? 7.734 -8.367 -1.783 1 86.56 389 GLN B O 1
ATOM 8282 N N . LEU B 1 390 ? 6.309 -9.305 -3.102 1 89.44 390 LEU B N 1
ATOM 8283 C CA . LEU B 1 390 ? 6.242 -8.156 -3.996 1 89.44 390 LEU B CA 1
ATOM 8284 C C . LEU B 1 390 ? 5.867 -6.891 -3.229 1 89.44 390 LEU B C 1
ATOM 8286 O O . LEU B 1 390 ? 6.52 -5.855 -3.379 1 89.44 390 LEU B O 1
ATOM 8290 N N . PRO B 1 391 ? 4.879 -6.992 -2.303 1 85.62 391 PRO B N 1
ATOM 8291 C CA . PRO B 1 391 ? 4.516 -5.773 -1.581 1 85.62 391 PRO B CA 1
ATOM 8292 C C . PRO B 1 391 ? 5.641 -5.262 -0.682 1 85.62 391 PRO B C 1
ATOM 8294 O O . PRO B 1 391 ? 5.816 -4.051 -0.537 1 85.62 391 PRO B O 1
ATOM 8297 N N . THR B 1 392 ? 6.371 -6.094 -0.142 1 84.06 392 THR B N 1
ATOM 8298 C CA . THR B 1 392 ? 7.473 -5.711 0.733 1 84.06 392 THR B CA 1
ATOM 8299 C C . THR B 1 392 ? 8.562 -4.984 -0.053 1 84.06 392 THR B C 1
ATOM 8301 O O . THR B 1 392 ? 9.109 -3.98 0.412 1 84.06 392 THR B O 1
ATOM 8304 N N . PHE B 1 393 ? 8.828 -5.488 -1.22 1 88 393 PHE B N 1
ATOM 8305 C CA . PHE B 1 393 ? 9.836 -4.859 -2.062 1 88 393 PHE B CA 1
ATOM 8306 C C . PHE B 1 393 ? 9.375 -3.48 -2.521 1 88 393 PHE B C 1
ATOM 8308 O O . PHE B 1 393 ? 10.172 -2.545 -2.59 1 88 393 PHE B O 1
ATOM 8315 N N . MET B 1 394 ? 8.148 -3.396 -2.762 1 87.44 394 MET B N 1
ATOM 8316 C CA . MET B 1 394 ? 7.598 -2.127 -3.23 1 87.44 394 MET B CA 1
ATOM 8317 C C . MET B 1 394 ? 7.652 -1.069 -2.135 1 87.44 394 MET B C 1
ATOM 8319 O O . MET B 1 394 ? 7.977 0.089 -2.398 1 87.44 394 MET B O 1
ATOM 8323 N N . ALA B 1 395 ? 7.387 -1.419 -0.987 1 84.44 395 ALA B N 1
ATOM 8324 C CA . ALA B 1 395 ? 7.418 -0.499 0.147 1 84.44 395 ALA B CA 1
ATOM 8325 C C . ALA B 1 395 ? 8.844 -0.028 0.427 1 84.44 395 ALA B C 1
ATOM 8327 O O . ALA B 1 395 ? 9.062 1.136 0.773 1 84.44 395 ALA B O 1
ATOM 8328 N N . ALA B 1 396 ? 9.797 -0.894 0.263 1 88.69 396 ALA B N 1
ATOM 8329 C CA . ALA B 1 396 ? 11.195 -0.578 0.545 1 88.69 396 ALA B CA 1
ATOM 8330 C C . ALA B 1 396 ? 11.781 0.331 -0.533 1 88.69 396 ALA B C 1
ATOM 8332 O O . ALA B 1 396 ? 12.75 1.06 -0.283 1 88.69 396 ALA B O 1
ATOM 8333 N N . ARG B 1 397 ? 11.211 0.295 -1.656 1 89.88 397 ARG B N 1
ATOM 8334 C CA . ARG B 1 397 ? 11.734 1.062 -2.783 1 89.88 397 ARG B CA 1
ATOM 8335 C C . ARG B 1 397 ? 11.633 2.561 -2.52 1 89.88 397 ARG B C 1
ATOM 8337 O O . ARG B 1 397 ? 12.539 3.32 -2.865 1 89.88 397 ARG B O 1
ATOM 8344 N N . ASP B 1 398 ? 10.602 3.047 -1.909 1 85.81 398 ASP B N 1
ATOM 8345 C CA . ASP B 1 398 ? 10.422 4.465 -1.612 1 85.81 398 ASP B CA 1
ATOM 8346 C C . ASP B 1 398 ? 11.492 4.961 -0.646 1 85.81 398 ASP B C 1
ATOM 8348 O O . ASP B 1 398 ? 11.984 6.086 -0.781 1 85.81 398 ASP B O 1
ATOM 8352 N N . ILE B 1 399 ? 11.766 4.18 0.26 1 90.44 399 ILE B N 1
ATOM 8353 C CA . ILE B 1 399 ? 12.797 4.527 1.23 1 90.44 399 ILE B CA 1
ATOM 8354 C C . ILE B 1 399 ? 14.164 4.531 0.551 1 90.44 399 ILE B C 1
ATOM 8356 O O . ILE B 1 399 ? 15.008 5.383 0.841 1 90.44 399 ILE B O 1
ATOM 8360 N N . PHE B 1 400 ? 14.328 3.598 -0.379 1 92.75 400 PHE B N 1
ATOM 8361 C CA . PHE B 1 400 ? 15.562 3.531 -1.148 1 92.75 400 PHE B CA 1
ATOM 8362 C C . PHE B 1 400 ? 15.766 4.805 -1.962 1 92.75 400 PHE B C 1
ATOM 8364 O O . PHE B 1 400 ? 16.859 5.355 -1.998 1 92.75 400 PHE B O 1
ATOM 8371 N N . TYR B 1 401 ? 14.773 5.297 -2.561 1 88.38 401 TYR B N 1
ATOM 8372 C CA . TYR B 1 401 ? 14.867 6.504 -3.375 1 88.38 401 TYR B CA 1
ATOM 8373 C C . TYR B 1 401 ? 15.273 7.703 -2.525 1 88.38 401 TYR B C 1
ATOM 8375 O O . TYR B 1 401 ? 16.109 8.516 -2.943 1 88.38 401 TYR B O 1
ATOM 8383 N N . LYS B 1 402 ? 14.664 7.789 -1.418 1 88.25 402 LYS B N 1
ATOM 8384 C CA . LYS B 1 402 ? 14.977 8.891 -0.509 1 88.25 402 LYS B CA 1
ATOM 8385 C C . LYS B 1 402 ? 16.438 8.844 -0.071 1 88.25 402 LYS B C 1
ATOM 8387 O O . LYS B 1 402 ? 17.156 9.844 -0.158 1 88.25 402 LYS B O 1
ATOM 8392 N N . GLN B 1 403 ? 16.891 7.688 0.238 1 90.5 403 GLN B N 1
ATOM 8393 C CA . GLN B 1 403 ? 18.234 7.551 0.792 1 90.5 403 GLN B CA 1
ATOM 8394 C C . GLN B 1 403 ? 19.281 7.586 -0.31 1 90.5 403 GLN B C 1
ATOM 8396 O O . GLN B 1 403 ? 20.375 8.141 -0.121 1 90.5 403 GLN B O 1
ATOM 8401 N N . ARG B 1 404 ? 18.953 6.984 -1.337 1 89.75 404 ARG B N 1
ATOM 8402 C CA . ARG B 1 404 ? 19.875 7.031 -2.459 1 89.75 404 ARG B CA 1
ATOM 8403 C C . ARG B 1 404 ? 20 8.445 -3.016 1 89.75 404 ARG B C 1
ATOM 8405 O O . ARG B 1 404 ? 21.078 8.859 -3.449 1 89.75 404 ARG B O 1
ATOM 8412 N N . GLY B 1 405 ? 18.938 9.133 -3.027 1 85.56 405 GLY B N 1
ATOM 8413 C CA . GLY B 1 405 ? 18.969 10.531 -3.439 1 85.56 405 GLY B CA 1
ATOM 8414 C C . GLY B 1 405 ? 19.828 11.398 -2.549 1 85.56 405 GLY B C 1
ATOM 8415 O O . GLY B 1 405 ? 20.391 12.406 -3.002 1 85.56 405 GLY B O 1
ATOM 8416 N N . ALA B 1 406 ? 19.969 10.961 -1.346 1 88.38 406 ALA B N 1
ATOM 8417 C CA . ALA B 1 406 ? 20.812 11.68 -0.394 1 88.38 406 ALA B CA 1
ATOM 8418 C C . ALA B 1 406 ? 22.219 11.102 -0.374 1 88.38 406 ALA B C 1
ATOM 8420 O O . ALA B 1 406 ? 23.031 11.477 0.473 1 88.38 406 ALA B O 1
ATOM 8421 N N . ASN B 1 407 ? 22.547 10.133 -1.272 1 88.56 407 ASN B N 1
ATOM 8422 C CA . ASN B 1 407 ? 23.859 9.492 -1.439 1 88.56 407 ASN B CA 1
ATOM 8423 C C . ASN B 1 407 ? 24.312 8.805 -0.156 1 88.56 407 ASN B C 1
ATOM 8425 O O . ASN B 1 407 ? 25.484 8.906 0.228 1 88.56 407 ASN B O 1
ATOM 8429 N N . PHE B 1 408 ? 23.328 8.141 0.466 1 89.06 408 PHE B N 1
ATOM 8430 C CA . PHE B 1 408 ? 23.672 7.32 1.62 1 89.06 408 PHE B CA 1
ATOM 8431 C C . PHE B 1 408 ? 24.562 6.156 1.207 1 89.06 408 PHE B C 1
ATOM 8433 O O . PHE B 1 408 ? 25.562 5.867 1.869 1 89.06 408 PHE B O 1
ATOM 8440 N N . PHE B 1 409 ? 24.156 5.523 0.134 1 92.06 409 PHE B N 1
ATOM 8441 C CA . PHE B 1 409 ? 24.844 4.328 -0.341 1 92.06 409 PHE B CA 1
ATOM 8442 C C . PHE B 1 409 ? 24.734 4.199 -1.854 1 92.06 409 PHE B C 1
ATOM 8444 O O . PHE B 1 409 ? 23.938 4.906 -2.482 1 92.06 409 PHE B O 1
ATOM 8451 N N . ARG B 1 410 ? 25.562 3.346 -2.314 1 92.69 410 ARG B N 1
ATOM 8452 C CA . ARG B 1 410 ? 25.516 3.041 -3.742 1 92.69 410 ARG B CA 1
ATOM 8453 C C . ARG B 1 410 ? 24.391 2.074 -4.062 1 92.69 410 ARG B C 1
ATOM 8455 O O . ARG B 1 410 ? 24 1.262 -3.221 1 92.69 410 ARG B O 1
ATOM 8462 N N . THR B 1 411 ? 23.875 2.232 -5.289 1 93.5 411 THR B N 1
ATOM 8463 C CA . THR B 1 411 ? 22.781 1.365 -5.703 1 93.5 411 THR B CA 1
ATOM 8464 C C . THR B 1 411 ? 23.219 -0.095 -5.73 1 93.5 411 THR B C 1
ATOM 8466 O O . THR B 1 411 ? 22.484 -0.978 -5.27 1 93.5 411 THR B O 1
ATOM 8469 N N . PHE B 1 412 ? 24.422 -0.341 -6.207 1 93.88 412 PHE B N 1
ATOM 8470 C CA . PHE B 1 412 ? 24.938 -1.703 -6.293 1 93.88 412 PHE B CA 1
ATOM 8471 C C . PHE B 1 412 ? 25.094 -2.309 -4.906 1 93.88 412 PHE B C 1
ATOM 8473 O O . PHE B 1 412 ? 24.828 -3.496 -4.703 1 93.88 412 PHE B O 1
ATOM 8480 N N . SER B 1 413 ? 25.531 -1.507 -3.939 1 94.31 413 SER B N 1
ATOM 8481 C CA . SER B 1 413 ? 25.672 -1.983 -2.566 1 94.31 413 SER B CA 1
ATOM 8482 C C . SER B 1 413 ? 24.328 -2.365 -1.975 1 94.31 413 SER B C 1
ATOM 8484 O O . SER B 1 413 ? 24.219 -3.346 -1.234 1 94.31 413 SER B O 1
ATOM 8486 N N . TYR B 1 414 ? 23.375 -1.597 -2.312 1 94.31 414 TYR B N 1
ATOM 8487 C CA . TYR B 1 414 ? 22.031 -1.871 -1.801 1 94.31 414 TYR B CA 1
ATOM 8488 C C . TYR B 1 414 ? 21.484 -3.164 -2.385 1 94.31 414 TYR B C 1
ATOM 8490 O O . TYR B 1 414 ? 20.938 -4 -1.656 1 94.31 414 TYR B O 1
ATOM 8498 N N . VAL B 1 415 ? 21.609 -3.354 -3.697 1 94.44 415 VAL B N 1
ATOM 8499 C CA . VAL B 1 415 ? 21.078 -4.539 -4.371 1 94.44 415 VAL B CA 1
ATOM 8500 C C . VAL B 1 415 ? 21.766 -5.789 -3.83 1 94.44 415 VAL B C 1
ATOM 8502 O O . VAL B 1 415 ? 21.109 -6.793 -3.547 1 94.44 415 VAL B O 1
ATOM 8505 N N . LEU B 1 416 ? 23.016 -5.668 -3.656 1 93.06 416 LEU B N 1
ATOM 8506 C CA . LEU B 1 416 ? 23.766 -6.797 -3.133 1 93.06 416 LEU B CA 1
ATOM 8507 C C . LEU B 1 416 ? 23.391 -7.09 -1.688 1 93.06 416 LEU B C 1
ATOM 8509 O O . LEU B 1 416 ? 23.188 -8.25 -1.314 1 93.06 416 LEU B O 1
ATOM 8513 N N . ALA B 1 417 ? 23.281 -6.066 -0.913 1 93.06 417 ALA B N 1
ATOM 8514 C CA . ALA B 1 417 ? 22.922 -6.242 0.49 1 93.06 417 ALA B C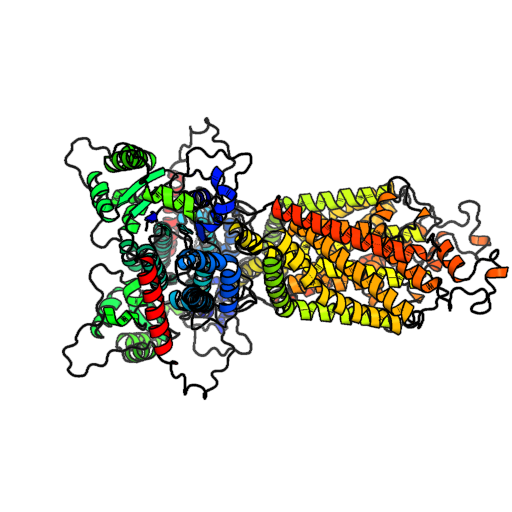A 1
ATOM 8515 C C . ALA B 1 417 ? 21.516 -6.828 0.618 1 93.06 417 ALA B C 1
ATOM 8517 O O . ALA B 1 417 ? 21.266 -7.703 1.453 1 93.06 417 ALA B O 1
ATOM 8518 N N . ASN B 1 418 ? 20.656 -6.332 -0.198 1 91.12 418 ASN B N 1
ATOM 8519 C CA . ASN B 1 418 ? 19.281 -6.828 -0.167 1 91.12 418 ASN B CA 1
ATOM 8520 C C . ASN B 1 418 ? 19.203 -8.289 -0.598 1 91.12 418 ASN B C 1
ATOM 8522 O O . ASN B 1 418 ? 18.438 -9.07 -0.034 1 91.12 418 ASN B O 1
ATOM 8526 N N . SER B 1 419 ? 19.953 -8.656 -1.549 1 90.81 419 SER B N 1
ATOM 8527 C CA . SER B 1 419 ? 19.969 -10.031 -2.041 1 90.81 419 SER B CA 1
ATOM 8528 C C . SER B 1 419 ? 20.578 -10.984 -1.016 1 90.81 419 SER B C 1
ATOM 8530 O O . SER B 1 419 ? 20.016 -12.039 -0.734 1 90.81 419 SER B O 1
ATOM 8532 N N . VAL B 1 420 ? 21.688 -10.578 -0.437 1 90.25 420 VAL B N 1
ATOM 8533 C CA . VAL B 1 420 ? 22.391 -11.438 0.508 1 90.25 420 VAL B CA 1
ATOM 8534 C C . VAL B 1 420 ? 21.578 -11.555 1.801 1 90.25 420 VAL B C 1
ATOM 8536 O O . VAL B 1 420 ? 21.594 -12.602 2.453 1 90.25 420 VAL B O 1
ATOM 8539 N N . SER B 1 421 ? 20.906 -10.523 2.15 1 90.69 421 SER B N 1
ATOM 8540 C CA . SER B 1 421 ? 20.109 -10.539 3.379 1 90.69 421 SER B CA 1
ATOM 8541 C C . SER B 1 421 ? 18.969 -11.547 3.291 1 90.69 421 SER B C 1
ATOM 8543 O O . SER B 1 421 ? 18.453 -11.992 4.316 1 90.69 421 SER B O 1
ATOM 8545 N N . GLN B 1 422 ? 18.641 -11.938 2.098 1 88.38 422 GLN B N 1
ATOM 8546 C CA . GLN B 1 422 ? 17.547 -12.883 1.92 1 88.38 422 GLN B CA 1
ATOM 8547 C C . GLN B 1 422 ? 18.062 -14.32 1.956 1 88.38 422 GLN B C 1
ATOM 8549 O O . GLN B 1 422 ? 17.266 -15.266 2.09 1 88.38 422 GLN B O 1
ATOM 8554 N N . LEU B 1 423 ? 19.344 -14.492 1.846 1 90.56 423 LEU B N 1
ATOM 8555 C CA . LEU B 1 423 ? 19.922 -15.82 1.717 1 90.56 423 LEU B CA 1
ATOM 8556 C C . LEU B 1 423 ? 19.625 -16.672 2.949 1 90.56 423 LEU B C 1
ATOM 8558 O O . LEU B 1 423 ? 19.203 -17.828 2.828 1 90.56 423 LEU B O 1
ATOM 8562 N N . PRO B 1 424 ? 19.734 -16.094 4.129 1 88.94 424 PRO B N 1
ATOM 8563 C CA . PRO B 1 424 ? 19.438 -16.922 5.301 1 88.94 424 PRO B CA 1
ATOM 8564 C C . PRO B 1 424 ? 17.984 -17.391 5.348 1 88.94 424 PRO B C 1
ATOM 8566 O O . PRO B 1 424 ? 17.703 -18.516 5.758 1 88.94 424 PRO B O 1
ATOM 8569 N N . LEU B 1 425 ? 17.141 -16.562 5 1 87.12 425 LEU B N 1
ATOM 8570 C CA . LEU B 1 425 ? 15.734 -16.953 4.973 1 87.12 425 LEU B CA 1
ATOM 8571 C C . LEU B 1 425 ? 15.484 -18.016 3.904 1 87.12 425 LEU B C 1
ATOM 8573 O O . LEU B 1 425 ? 14.695 -18.938 4.117 1 87.12 425 LEU B O 1
ATOM 8577 N N . CYS B 1 426 ? 16.109 -17.859 2.768 1 91.25 426 CYS B N 1
ATOM 8578 C CA . CYS B 1 426 ? 15.977 -18.844 1.7 1 91.25 426 CYS B CA 1
ATOM 8579 C C . CYS B 1 426 ? 16.531 -20.188 2.127 1 91.25 426 CYS B C 1
ATOM 8581 O O . CYS B 1 426 ? 15.984 -21.234 1.787 1 91.25 426 CYS B O 1
ATOM 8583 N N . VAL B 1 427 ? 17.672 -20.125 2.854 1 92.44 427 VAL B N 1
ATOM 8584 C CA . VAL B 1 427 ? 18.266 -21.359 3.35 1 92.44 427 VAL B CA 1
ATOM 8585 C C . VAL B 1 427 ? 17.312 -22.031 4.34 1 92.44 427 VAL B C 1
ATOM 8587 O O . VAL B 1 427 ? 17.094 -23.234 4.266 1 92.44 427 VAL B O 1
ATOM 8590 N N . ALA B 1 428 ? 16.766 -21.297 5.191 1 90.38 428 ALA B N 1
ATOM 8591 C CA . ALA B 1 428 ? 15.844 -21.844 6.176 1 90.38 428 ALA B CA 1
ATOM 8592 C C . ALA B 1 428 ? 14.609 -22.422 5.496 1 90.38 428 ALA B C 1
ATOM 8594 O O . ALA B 1 428 ? 14.148 -23.516 5.859 1 90.38 428 ALA B O 1
ATOM 8595 N N . GLU B 1 429 ? 14.133 -21.75 4.559 1 90.06 429 GLU B N 1
ATOM 8596 C CA . GLU B 1 429 ? 12.945 -22.203 3.844 1 90.06 429 GLU B CA 1
ATOM 8597 C C . GLU B 1 429 ? 13.211 -23.5 3.096 1 90.06 429 GLU B C 1
ATOM 8599 O O . GLU B 1 429 ? 12.406 -24.438 3.16 1 90.06 429 GLU B O 1
ATOM 8604 N N . THR B 1 430 ? 14.312 -23.531 2.387 1 92.81 430 THR B N 1
ATOM 8605 C CA . THR B 1 430 ? 14.641 -24.703 1.599 1 92.81 430 THR B CA 1
ATOM 8606 C C . THR B 1 430 ? 14.992 -25.875 2.508 1 92.81 430 THR B C 1
ATOM 8608 O O . THR B 1 430 ? 14.703 -27.031 2.184 1 92.81 430 THR B O 1
ATOM 8611 N N . LEU B 1 431 ? 15.625 -25.562 3.625 1 93.25 431 LEU B N 1
ATOM 8612 C CA . LEU B 1 431 ? 15.969 -26.625 4.562 1 93.25 431 LEU B CA 1
ATOM 8613 C C . LEU B 1 431 ? 14.719 -27.25 5.172 1 93.25 431 LEU B C 1
ATOM 8615 O O . LEU B 1 431 ? 14.594 -28.469 5.234 1 93.25 431 LEU B O 1
ATOM 8619 N N . ILE B 1 432 ? 13.82 -26.438 5.594 1 92.38 432 ILE B N 1
ATOM 8620 C CA . ILE B 1 432 ? 12.602 -26.938 6.23 1 92.38 432 ILE B CA 1
ATOM 8621 C C . ILE B 1 432 ? 11.727 -27.641 5.188 1 92.38 432 ILE B C 1
ATOM 8623 O O . ILE B 1 432 ? 11.359 -28.797 5.352 1 92.38 432 ILE B O 1
ATOM 8627 N N . PHE B 1 433 ? 11.422 -26.953 4.16 1 93.19 433 PHE B N 1
ATOM 8628 C CA . PHE B 1 433 ? 10.562 -27.5 3.115 1 93.19 433 PHE B CA 1
ATOM 8629 C C . PHE B 1 433 ? 11.219 -28.688 2.428 1 93.19 433 PHE B C 1
ATOM 8631 O O . PHE B 1 433 ? 10.594 -29.734 2.238 1 93.19 433 PHE B O 1
ATOM 8638 N N . GLY B 1 434 ? 12.516 -28.547 2.064 1 93.12 434 GLY B N 1
ATOM 8639 C CA . GLY B 1 434 ? 13.234 -29.594 1.365 1 93.12 434 GLY B CA 1
ATOM 8640 C C . GLY B 1 434 ? 13.406 -30.859 2.191 1 93.12 434 GLY B C 1
ATOM 8641 O O . GLY B 1 434 ? 13.297 -31.969 1.667 1 93.12 434 GLY B O 1
ATOM 8642 N N . THR B 1 435 ? 13.641 -30.688 3.467 1 93.62 435 THR B N 1
ATOM 8643 C CA . THR B 1 435 ? 13.812 -31.859 4.332 1 93.62 435 THR B CA 1
ATOM 8644 C C . THR B 1 435 ? 12.484 -32.594 4.512 1 93.62 435 THR B C 1
ATOM 8646 O O . THR B 1 435 ? 12.453 -33.844 4.48 1 93.62 435 THR B O 1
ATOM 8649 N N . LEU B 1 436 ? 11.461 -31.891 4.648 1 92.5 436 LEU B N 1
ATOM 8650 C CA . LEU B 1 436 ? 10.156 -32.531 4.801 1 92.5 436 LEU B CA 1
ATOM 8651 C C . LEU B 1 436 ? 9.758 -33.281 3.535 1 92.5 436 LEU B C 1
ATOM 8653 O O . LEU B 1 436 ? 9.344 -34.438 3.598 1 92.5 436 LEU B O 1
ATOM 8657 N N . VAL B 1 437 ? 9.977 -32.656 2.451 1 92.25 437 VAL B N 1
ATOM 8658 C CA . VAL B 1 437 ? 9.555 -33.25 1.182 1 92.25 437 VAL B CA 1
ATOM 8659 C C . VAL B 1 437 ? 10.477 -34.406 0.824 1 92.25 437 VAL B C 1
ATOM 8661 O O . VAL B 1 437 ? 10.008 -35.469 0.403 1 92.25 437 VAL B O 1
ATOM 8664 N N . TYR B 1 438 ? 11.75 -34.25 1.016 1 93.62 438 TYR B N 1
ATOM 8665 C CA . TYR B 1 438 ? 12.711 -35.25 0.596 1 93.62 438 TYR B CA 1
ATOM 8666 C C . TYR B 1 438 ? 12.539 -36.531 1.395 1 93.62 438 TYR B C 1
ATOM 8668 O O . TYR B 1 438 ? 12.398 -37.625 0.818 1 93.62 438 TYR B O 1
ATOM 8676 N N . TRP B 1 439 ? 12.477 -36.469 2.684 1 93 439 TRP B N 1
ATOM 8677 C CA . TRP B 1 439 ? 12.484 -37.656 3.521 1 93 439 TRP B CA 1
ATOM 8678 C C . TRP B 1 439 ? 11.078 -38.25 3.664 1 93 439 TRP B C 1
ATOM 8680 O O . TRP B 1 439 ? 10.891 -39.469 3.639 1 93 439 TRP B O 1
ATOM 8690 N N . MET B 1 440 ? 10.109 -37.469 3.711 1 91.62 440 MET B N 1
ATOM 8691 C CA . MET B 1 440 ? 8.758 -37.938 3.926 1 91.62 440 MET B CA 1
ATOM 8692 C C . MET B 1 440 ? 8.164 -38.5 2.627 1 91.62 440 MET B C 1
ATOM 8694 O O . MET B 1 440 ? 7.371 -39.438 2.646 1 91.62 440 MET B O 1
ATOM 8698 N N . CYS B 1 441 ? 8.461 -37.906 1.483 1 91.5 441 CYS B N 1
ATOM 8699 C CA . CYS B 1 441 ? 7.953 -38.406 0.206 1 91.5 441 CYS B CA 1
ATOM 8700 C C . CYS B 1 441 ? 8.688 -39.656 -0.23 1 91.5 441 CYS B C 1
ATOM 8702 O O . CYS B 1 441 ? 8.172 -40.406 -1.054 1 91.5 441 CYS B O 1
ATOM 8704 N N . GLY B 1 442 ? 9.867 -39.875 0.299 1 91.31 442 GLY B N 1
ATOM 8705 C CA . GLY B 1 442 ? 10.555 -41.156 0.064 1 91.31 442 GLY B CA 1
ATOM 8706 C C . GLY B 1 442 ? 11.562 -41.062 -1.068 1 91.31 442 GLY B C 1
ATOM 8707 O O . GLY B 1 442 ? 11.664 -42 -1.876 1 91.31 442 GLY B O 1
ATOM 8708 N N . PHE B 1 443 ? 12.203 -40 -1.232 1 92.56 443 PHE B N 1
ATOM 8709 C CA . PHE B 1 443 ? 13.289 -39.906 -2.195 1 92.56 443 PHE B CA 1
ATOM 8710 C C . PHE B 1 443 ? 14.453 -40.812 -1.775 1 92.56 443 PHE B C 1
ATOM 8712 O O . PHE B 1 443 ? 14.461 -41.344 -0.663 1 92.56 443 PHE B O 1
ATOM 8719 N N . VAL B 1 444 ? 15.336 -41.031 -2.682 1 91.19 444 VAL B N 1
ATOM 8720 C CA . VAL B 1 444 ? 16.438 -41.969 -2.432 1 91.19 444 VAL B CA 1
ATOM 8721 C C . VAL B 1 444 ? 17.203 -41.531 -1.188 1 91.19 444 VAL B C 1
ATOM 8723 O O . VAL B 1 444 ? 17.531 -40.344 -1.029 1 91.19 444 VAL B O 1
ATOM 8726 N N . SER B 1 445 ? 17.453 -42.469 -0.283 1 87.5 445 SER B N 1
ATOM 8727 C CA . SER B 1 445 ? 18 -42.188 1.039 1 87.5 445 SER B CA 1
ATOM 8728 C C . SER B 1 445 ? 19.516 -42.094 0.996 1 87.5 445 SER B C 1
ATOM 8730 O O . SER B 1 445 ? 20.219 -42.906 1.595 1 87.5 445 SER B O 1
ATOM 8732 N N . HIS B 1 446 ? 20.109 -41.25 0.223 1 90.94 446 HIS B N 1
ATOM 8733 C CA . HIS B 1 446 ? 21.531 -40.969 0.2 1 90.94 446 HIS B CA 1
ATOM 8734 C C . HIS B 1 446 ? 21.812 -39.531 0.583 1 90.94 446 HIS B C 1
ATOM 8736 O O . HIS B 1 446 ? 21.141 -38.594 0.096 1 90.94 446 HIS B O 1
ATOM 8742 N N . ALA B 1 447 ? 22.734 -39.375 1.392 1 90.69 447 ALA B N 1
ATOM 8743 C CA . ALA B 1 447 ? 23.047 -38.031 1.926 1 90.69 447 ALA B CA 1
ATOM 8744 C C . ALA B 1 447 ? 23.531 -37.125 0.823 1 90.69 447 ALA B C 1
ATOM 8746 O O . ALA B 1 447 ? 23.203 -35.938 0.813 1 90.69 447 ALA B O 1
ATOM 8747 N N . SER B 1 448 ? 24.375 -37.656 -0.064 1 92 448 SER B N 1
ATOM 8748 C CA . SER B 1 448 ? 24.906 -36.812 -1.131 1 92 448 SER B CA 1
ATOM 8749 C C . SER B 1 448 ? 23.797 -36.281 -2.031 1 92 448 SER B C 1
ATOM 8751 O O . SER B 1 448 ? 23.812 -35.125 -2.43 1 92 448 SER B O 1
ATOM 8753 N N . LYS B 1 449 ? 22.797 -37.094 -2.33 1 93.44 449 LYS B N 1
ATOM 8754 C CA . LYS B 1 449 ? 21.703 -36.688 -3.188 1 93.44 449 LYS B CA 1
ATOM 8755 C C . LYS B 1 449 ? 20.75 -35.75 -2.453 1 93.44 449 LYS B C 1
ATOM 8757 O O . LYS B 1 449 ? 20.156 -34.844 -3.066 1 93.44 449 LYS B O 1
ATOM 8762 N N . PHE B 1 450 ? 20.703 -35.969 -1.15 1 95.38 450 PHE B N 1
ATOM 8763 C CA . PHE B 1 450 ? 19.891 -35.062 -0.333 1 95.38 450 PHE B CA 1
ATOM 8764 C C . PHE B 1 450 ? 20.453 -33.656 -0.375 1 95.38 450 PHE B C 1
ATOM 8766 O O . PHE B 1 450 ? 19.703 -32.688 -0.604 1 95.38 450 PHE B O 1
ATOM 8773 N N . PHE B 1 451 ? 21.75 -33.5 -0.212 1 95.12 451 PHE B N 1
ATOM 8774 C CA . PHE B 1 451 ? 22.375 -32.188 -0.213 1 95.12 451 PHE B CA 1
ATOM 8775 C C . PHE B 1 451 ? 22.328 -31.562 -1.603 1 95.12 451 PHE B C 1
ATOM 8777 O O . PHE B 1 451 ? 22.203 -30.344 -1.737 1 95.12 451 PHE B O 1
ATOM 8784 N N . LEU B 1 452 ? 22.422 -32.406 -2.617 1 94.88 452 LEU B N 1
ATOM 8785 C CA . LEU B 1 452 ? 22.297 -31.906 -3.977 1 94.88 452 LEU B CA 1
ATOM 8786 C C . LEU B 1 452 ? 20.875 -31.406 -4.242 1 94.88 452 LEU B C 1
ATOM 8788 O O . LEU B 1 452 ? 20.688 -30.391 -4.93 1 94.88 452 LEU B O 1
ATOM 8792 N N . PHE B 1 453 ? 19.922 -32.219 -3.729 1 95.94 453 PHE B N 1
ATOM 8793 C CA . PHE B 1 453 ? 18.531 -31.828 -3.838 1 95.94 453 PHE B CA 1
ATOM 8794 C C . PHE B 1 453 ? 18.297 -30.469 -3.166 1 95.94 453 PHE B C 1
ATOM 8796 O O . PHE B 1 453 ? 17.672 -29.578 -3.746 1 95.94 453 PHE B O 1
ATOM 8803 N N . LEU B 1 454 ? 18.844 -30.297 -2.023 1 96.12 454 LEU B N 1
ATOM 8804 C CA . LEU B 1 454 ? 18.688 -29.062 -1.27 1 96.12 454 LEU B CA 1
ATOM 8805 C C . LEU B 1 454 ? 19.391 -27.906 -1.974 1 96.12 454 LEU B C 1
ATOM 8807 O O . LEU B 1 454 ? 18.891 -26.766 -1.975 1 96.12 454 LEU B O 1
ATOM 8811 N N . LEU B 1 455 ? 20.484 -28.172 -2.496 1 96.25 455 LEU B N 1
ATOM 8812 C CA . LEU B 1 455 ? 21.25 -27.141 -3.184 1 96.25 455 LEU B CA 1
ATOM 8813 C C . LEU B 1 455 ? 20.484 -26.609 -4.391 1 96.25 455 LEU B C 1
ATOM 8815 O O . LEU B 1 455 ? 20.406 -25.391 -4.594 1 96.25 455 LEU B O 1
ATOM 8819 N N . VAL B 1 456 ? 19.938 -27.531 -5.148 1 96.44 456 VAL B N 1
ATOM 8820 C CA . VAL B 1 456 ? 19.188 -27.125 -6.336 1 96.44 456 VAL B CA 1
ATOM 8821 C C . VAL B 1 456 ? 17.953 -26.328 -5.93 1 96.44 456 VAL B C 1
ATOM 8823 O O . VAL B 1 456 ? 17.641 -25.312 -6.543 1 96.44 456 VAL B O 1
ATOM 8826 N N . LEU B 1 457 ? 17.297 -26.797 -4.887 1 96 457 LEU B N 1
ATOM 8827 C CA . LEU B 1 457 ? 16.125 -26.078 -4.402 1 96 457 LEU B CA 1
ATOM 8828 C C . LEU B 1 457 ? 16.5 -24.688 -3.912 1 96 457 LEU B C 1
ATOM 8830 O O . LEU B 1 457 ? 15.766 -23.719 -4.152 1 96 457 LEU B O 1
ATOM 8834 N N . PHE B 1 458 ? 17.594 -24.609 -3.244 1 95.88 458 PHE B N 1
ATOM 8835 C CA . PHE B 1 458 ? 18.078 -23.344 -2.711 1 95.88 458 PHE B CA 1
ATOM 8836 C C . PHE B 1 458 ? 18.391 -22.375 -3.836 1 95.88 458 PHE B C 1
ATOM 8838 O O . PHE B 1 458 ? 17.984 -21.203 -3.795 1 95.88 458 PHE B O 1
ATOM 8845 N N . LEU B 1 459 ? 19.109 -22.844 -4.809 1 96.44 459 LEU B N 1
ATOM 8846 C CA . LEU B 1 459 ? 19.484 -21.984 -5.93 1 96.44 459 LEU B CA 1
ATOM 8847 C C . LEU B 1 459 ? 18.25 -21.531 -6.703 1 96.44 459 LEU B C 1
ATOM 8849 O O . LEU B 1 459 ? 18.203 -20.406 -7.195 1 96.44 459 LEU B O 1
ATOM 8853 N N . THR B 1 460 ? 17.297 -22.438 -6.789 1 95.94 460 THR B N 1
ATOM 8854 C CA . THR B 1 460 ? 16.047 -22.062 -7.461 1 95.94 460 THR B CA 1
ATOM 8855 C C . THR B 1 460 ? 15.305 -21 -6.68 1 95.94 460 THR B C 1
ATOM 8857 O O . THR B 1 460 ? 14.812 -20.031 -7.258 1 95.94 460 THR B O 1
ATOM 8860 N N . ASP B 1 461 ? 15.242 -21.141 -5.43 1 95.69 461 ASP B N 1
ATOM 8861 C CA . ASP B 1 461 ? 14.547 -20.203 -4.562 1 95.69 461 ASP B CA 1
ATOM 8862 C C . ASP B 1 461 ? 15.18 -18.812 -4.648 1 95.69 461 ASP B C 1
ATOM 8864 O O . ASP B 1 461 ? 14.484 -17.812 -4.84 1 95.69 461 ASP B O 1
ATOM 8868 N N . VAL B 1 462 ? 16.469 -18.766 -4.598 1 94.94 462 VAL B N 1
ATOM 8869 C CA . VAL B 1 462 ? 17.188 -17.5 -4.617 1 94.94 462 VAL B CA 1
ATOM 8870 C C . VAL B 1 462 ? 17.062 -16.859 -5.996 1 94.94 462 VAL B C 1
ATOM 8872 O O . VAL B 1 462 ? 16.906 -15.633 -6.105 1 94.94 462 VAL B O 1
ATOM 8875 N N . SER B 1 463 ? 17.172 -17.672 -6.996 1 95.5 463 SER B N 1
ATOM 8876 C CA . SER B 1 463 ? 17.062 -17.156 -8.359 1 95.5 463 SER B CA 1
ATOM 8877 C C . SER B 1 463 ? 15.672 -16.594 -8.633 1 95.5 463 SER B C 1
ATOM 8879 O O . SER B 1 463 ? 15.531 -15.531 -9.227 1 95.5 463 SER B O 1
ATOM 8881 N N . LEU B 1 464 ? 14.672 -17.297 -8.227 1 94.94 464 LEU B N 1
ATOM 8882 C CA . LEU B 1 464 ? 13.305 -16.812 -8.422 1 94.94 464 LEU B CA 1
ATOM 8883 C C . LEU B 1 464 ? 13.062 -15.547 -7.598 1 94.94 464 LEU B C 1
ATOM 8885 O O . LEU B 1 464 ? 12.383 -14.625 -8.055 1 94.94 464 LEU B O 1
ATOM 8889 N N . GLY B 1 465 ? 13.594 -15.523 -6.418 1 93.5 465 GLY B N 1
ATOM 8890 C CA . GLY B 1 465 ? 13.492 -14.32 -5.605 1 93.5 465 GLY B CA 1
ATOM 8891 C C . GLY B 1 465 ? 14.094 -13.102 -6.27 1 93.5 465 GLY B C 1
ATOM 8892 O O . GLY B 1 465 ? 13.5 -12.023 -6.258 1 93.5 465 GLY B O 1
ATOM 8893 N N . SER B 1 466 ? 15.266 -13.352 -6.848 1 94.88 466 SER B N 1
ATOM 8894 C CA . SER B 1 466 ? 15.93 -12.25 -7.539 1 94.88 466 SER B CA 1
ATOM 8895 C C . SER B 1 466 ? 15.133 -11.812 -8.766 1 94.88 466 SER B C 1
ATOM 8897 O O . SER B 1 466 ? 15.133 -10.633 -9.125 1 94.88 466 SER B O 1
ATOM 8899 N N . PHE B 1 467 ? 14.461 -12.742 -9.359 1 95.31 467 PHE B N 1
ATOM 8900 C CA . PHE B 1 467 ? 13.641 -12.422 -10.523 1 95.31 467 PHE B CA 1
ATOM 8901 C C . PHE B 1 467 ? 12.484 -11.516 -10.141 1 95.31 467 PHE B C 1
ATOM 8903 O O . PHE B 1 467 ? 12.25 -10.492 -10.789 1 95.31 467 PHE B O 1
ATOM 8910 N N . TYR B 1 468 ? 11.797 -11.844 -9.148 1 94.12 468 TYR B N 1
ATOM 8911 C CA . TYR B 1 468 ? 10.656 -11.039 -8.719 1 94.12 468 TYR B CA 1
ATOM 8912 C C . TYR B 1 468 ? 11.102 -9.695 -8.164 1 94.12 468 TYR B C 1
ATOM 8914 O O . TYR B 1 468 ? 10.398 -8.695 -8.305 1 94.12 468 TYR B O 1
ATOM 8922 N N . PHE B 1 469 ? 12.258 -9.688 -7.531 1 92.94 469 PHE B N 1
ATOM 8923 C CA . PHE B 1 469 ? 12.828 -8.422 -7.074 1 92.94 469 PHE B CA 1
ATOM 8924 C C . PHE B 1 469 ? 13.102 -7.496 -8.25 1 92.94 469 PHE B C 1
ATOM 8926 O O . PHE B 1 469 ? 12.781 -6.309 -8.203 1 92.94 469 PHE B O 1
ATOM 8933 N N . SER B 1 470 ? 13.703 -8.062 -9.289 1 94.56 470 SER B N 1
ATOM 8934 C CA . SER B 1 470 ? 14.031 -7.266 -10.469 1 94.56 470 SER B CA 1
ATOM 8935 C C . SER B 1 470 ? 12.766 -6.746 -11.148 1 94.56 470 SER B C 1
ATOM 8937 O O . SER B 1 470 ? 12.742 -5.617 -11.648 1 94.56 470 SER B O 1
ATOM 8939 N N . LEU B 1 471 ? 11.742 -7.508 -11.148 1 92.06 471 LEU B N 1
ATOM 8940 C CA . LEU B 1 471 ? 10.492 -7.094 -11.766 1 92.06 471 LEU B CA 1
ATOM 8941 C C . LEU B 1 471 ? 9.836 -5.969 -10.969 1 92.06 471 LEU B C 1
ATOM 8943 O O . LEU B 1 471 ? 9.266 -5.043 -11.555 1 92.06 471 LEU B O 1
ATOM 8947 N N . THR B 1 472 ? 9.891 -6.055 -9.703 1 90.12 472 THR B N 1
ATOM 8948 C CA . THR B 1 472 ? 9.328 -5.016 -8.844 1 90.12 472 THR B CA 1
ATOM 8949 C C . THR B 1 472 ? 10.094 -3.705 -9.008 1 90.12 472 THR B C 1
ATOM 8951 O O . THR B 1 472 ? 9.492 -2.627 -9.008 1 90.12 472 THR B O 1
ATOM 8954 N N . ALA B 1 473 ? 11.383 -3.838 -9.141 1 92 473 ALA B N 1
ATOM 8955 C CA . ALA B 1 473 ? 12.211 -2.65 -9.328 1 92 473 ALA B CA 1
ATOM 8956 C C . ALA B 1 473 ? 11.914 -1.977 -10.664 1 92 473 ALA B C 1
ATOM 8958 O O . ALA B 1 473 ? 12.016 -0.753 -10.781 1 92 473 ALA B O 1
ATOM 8959 N N . ALA B 1 474 ? 11.43 -2.73 -11.594 1 91.38 474 ALA B N 1
ATOM 8960 C CA . ALA B 1 474 ? 11.219 -2.215 -12.945 1 91.38 474 ALA B CA 1
ATOM 8961 C C . ALA B 1 474 ? 9.797 -1.7 -13.117 1 91.38 474 ALA B C 1
ATOM 8963 O O . ALA B 1 474 ? 9.492 -0.995 -14.086 1 91.38 474 ALA B O 1
ATOM 8964 N N . SER B 1 475 ? 8.961 -1.984 -12.219 1 87.5 475 SER B N 1
ATOM 8965 C CA . SER B 1 475 ? 7.562 -1.609 -12.359 1 87.5 475 SER B CA 1
ATOM 8966 C C . SER B 1 475 ? 7.254 -0.318 -11.609 1 87.5 475 SER B C 1
ATOM 8968 O O . SER B 1 475 ? 7.891 -0.017 -10.602 1 87.5 475 SER B O 1
ATOM 8970 N N . LYS B 1 476 ? 6.25 0.396 -12.047 1 81.88 476 LYS B N 1
ATOM 8971 C CA . LYS B 1 476 ? 5.895 1.697 -11.492 1 81.88 476 LYS B CA 1
ATOM 8972 C C . LYS B 1 476 ? 5.086 1.541 -10.203 1 81.88 476 LYS B C 1
ATOM 8974 O O . LYS B 1 476 ? 5.324 2.252 -9.227 1 81.88 476 LYS B O 1
ATOM 8979 N N . ASP B 1 477 ? 4.137 0.537 -10.367 1 82.06 477 ASP B N 1
ATOM 8980 C CA . ASP B 1 477 ? 3.219 0.362 -9.242 1 82.06 477 ASP B CA 1
ATOM 8981 C C . ASP B 1 477 ? 2.926 -1.116 -9 1 82.06 477 ASP B C 1
ATOM 8983 O O . ASP B 1 477 ? 3.207 -1.96 -9.852 1 82.06 477 ASP B O 1
ATOM 8987 N N . ILE B 1 478 ? 2.439 -1.373 -7.789 1 83.38 478 ILE B N 1
ATOM 8988 C CA . ILE B 1 478 ? 2.162 -2.748 -7.387 1 83.38 478 ILE B CA 1
ATOM 8989 C C . ILE B 1 478 ? 1.03 -3.316 -8.234 1 83.38 478 ILE B C 1
ATOM 8991 O O . ILE B 1 478 ? 0.982 -4.523 -8.492 1 83.38 478 ILE B O 1
ATOM 8995 N N . ASN B 1 479 ? 0.109 -2.49 -8.758 1 78.12 479 ASN B N 1
ATOM 8996 C CA . ASN B 1 479 ? -1.033 -2.938 -9.547 1 78.12 479 ASN B CA 1
ATOM 8997 C C . ASN B 1 479 ? -0.609 -3.381 -10.945 1 78.12 479 ASN B C 1
ATOM 8999 O O . ASN B 1 479 ? -1.35 -4.09 -11.625 1 78.12 479 ASN B O 1
ATOM 9003 N N . ILE B 1 480 ? 0.594 -2.984 -11.312 1 80.81 480 ILE B N 1
ATOM 9004 C CA . ILE B 1 480 ? 1.146 -3.42 -12.594 1 80.81 480 ILE B CA 1
ATOM 9005 C C . ILE B 1 480 ? 2.123 -4.57 -12.367 1 80.81 480 ILE B C 1
ATOM 9007 O O . ILE B 1 480 ? 2.156 -5.527 -13.148 1 80.81 480 ILE B O 1
ATOM 9011 N N . ALA B 1 481 ? 2.855 -4.418 -11.289 1 85.5 481 ALA B N 1
ATOM 9012 C CA . ALA B 1 481 ? 3.895 -5.402 -11.008 1 85.5 481 ALA B CA 1
ATOM 9013 C C . ALA B 1 481 ? 3.287 -6.777 -10.742 1 85.5 481 ALA B C 1
ATOM 9015 O O . ALA B 1 481 ? 3.834 -7.801 -11.164 1 85.5 481 ALA B O 1
ATOM 9016 N N . THR B 1 482 ? 2.16 -6.832 -10.094 1 85.56 482 THR B N 1
ATOM 9017 C CA . THR B 1 482 ? 1.587 -8.102 -9.672 1 85.56 482 THR B CA 1
ATOM 9018 C C . THR B 1 482 ? 1.069 -8.891 -10.875 1 85.56 482 THR B C 1
ATOM 9020 O O . THR B 1 482 ? 1.432 -10.055 -11.07 1 85.56 482 THR B O 1
ATOM 9023 N N . PRO B 1 483 ? 0.261 -8.266 -11.789 1 83.56 483 PRO B N 1
ATOM 9024 C CA . PRO B 1 483 ? -0.193 -9.039 -12.953 1 83.56 483 PRO B CA 1
ATOM 9025 C C . PRO B 1 483 ? 0.959 -9.492 -13.844 1 83.56 483 PRO B C 1
ATOM 9027 O O . PRO B 1 483 ? 0.939 -10.609 -14.367 1 83.56 483 PRO B O 1
ATOM 9030 N N . ILE B 1 484 ? 1.943 -8.734 -14 1 85.94 484 ILE B N 1
ATOM 9031 C CA . ILE B 1 484 ? 3.076 -9.094 -14.844 1 85.94 484 ILE B CA 1
ATOM 9032 C C . ILE B 1 484 ? 3.846 -10.25 -14.211 1 85.94 484 ILE B C 1
ATOM 9034 O O . ILE B 1 484 ? 4.312 -11.156 -14.906 1 85.94 484 ILE B O 1
ATOM 9038 N N . SER B 1 485 ? 3.977 -10.164 -12.898 1 88.5 485 SER B N 1
ATOM 9039 C CA . SER B 1 485 ? 4.66 -11.242 -12.195 1 88.5 485 SER B CA 1
ATOM 9040 C C . SER B 1 485 ? 3.887 -12.547 -12.289 1 88.5 485 SER B C 1
ATOM 9042 O O . SER B 1 485 ? 4.48 -13.617 -12.438 1 88.5 485 SER B O 1
ATOM 9044 N N . MET B 1 486 ? 2.578 -12.516 -12.242 1 86.94 486 MET B N 1
ATOM 9045 C CA . MET B 1 486 ? 1.759 -13.719 -12.352 1 86.94 486 MET B CA 1
ATOM 9046 C C . MET B 1 486 ? 1.824 -14.289 -13.766 1 86.94 486 MET B C 1
ATOM 9048 O O . MET B 1 486 ? 1.881 -15.508 -13.945 1 86.94 486 MET B O 1
ATOM 9052 N N . ALA B 1 487 ? 1.845 -13.375 -14.68 1 87.12 487 ALA B N 1
ATOM 9053 C CA . ALA B 1 487 ? 1.981 -13.812 -16.062 1 87.12 487 ALA B CA 1
ATOM 9054 C C . ALA B 1 487 ? 3.322 -14.508 -16.281 1 87.12 487 ALA B C 1
ATOM 9056 O O . ALA B 1 487 ? 3.389 -15.539 -16.969 1 87.12 487 ALA B O 1
ATOM 9057 N N . ALA B 1 488 ? 4.332 -13.922 -15.758 1 89.94 488 ALA B N 1
ATOM 9058 C CA . ALA B 1 488 ? 5.66 -14.523 -15.883 1 89.94 488 ALA B CA 1
ATOM 9059 C C . ALA B 1 488 ? 5.707 -15.891 -15.211 1 89.94 488 ALA B C 1
ATOM 9061 O O . ALA B 1 488 ? 6.301 -16.828 -15.742 1 89.94 488 ALA B O 1
ATOM 9062 N N . THR B 1 489 ? 5.121 -15.992 -14.047 1 89.81 489 THR B N 1
ATOM 9063 C CA . THR B 1 489 ? 5.066 -17.266 -13.336 1 89.81 489 THR B CA 1
ATOM 9064 C C . THR B 1 489 ? 4.336 -18.312 -14.172 1 89.81 489 THR B C 1
ATOM 9066 O O . THR B 1 489 ? 4.754 -19.484 -14.219 1 89.81 489 THR B O 1
ATOM 9069 N N . LEU B 1 490 ? 3.307 -17.922 -14.82 1 87.69 490 LEU B N 1
ATOM 9070 C CA . LEU B 1 490 ? 2.543 -18.828 -15.664 1 87.69 490 LEU B CA 1
ATOM 9071 C C . LEU B 1 490 ? 3.385 -19.328 -16.828 1 87.69 490 LEU B C 1
ATOM 9073 O O . LEU B 1 490 ? 3.326 -20.5 -17.188 1 87.69 490 LEU B O 1
ATOM 9077 N N . ILE B 1 491 ? 4.105 -18.453 -17.375 1 90 491 ILE B N 1
ATOM 9078 C CA . ILE B 1 491 ? 4.984 -18.828 -18.484 1 90 491 ILE B CA 1
ATOM 9079 C C . ILE B 1 491 ? 6.035 -19.828 -17.984 1 90 491 ILE B C 1
ATOM 9081 O O . ILE B 1 491 ? 6.328 -20.812 -18.672 1 90 491 ILE B O 1
ATOM 9085 N N . PHE B 1 492 ? 6.539 -19.594 -16.781 1 90.94 492 PHE B N 1
ATOM 9086 C CA . PHE B 1 492 ? 7.512 -20.5 -16.203 1 90.94 492 PHE B CA 1
ATOM 9087 C C . PHE B 1 492 ? 6.906 -21.891 -16 1 90.94 492 PHE B C 1
ATOM 9089 O O . PHE B 1 492 ? 7.562 -22.906 -16.234 1 90.94 492 PHE B O 1
ATOM 9096 N N . ILE B 1 493 ? 5.703 -21.875 -15.664 1 84.19 493 ILE B N 1
ATOM 9097 C CA . ILE B 1 493 ? 5.035 -23.125 -15.312 1 84.19 493 ILE B CA 1
ATOM 9098 C C . ILE B 1 493 ? 4.699 -23.906 -16.578 1 84.19 493 ILE B C 1
ATOM 9100 O O . ILE B 1 493 ? 4.949 -25.109 -16.672 1 84.19 493 ILE B O 1
ATOM 9104 N N . ILE B 1 494 ? 4.273 -23.25 -17.562 1 85.94 494 ILE B N 1
ATOM 9105 C CA . ILE B 1 494 ? 3.805 -23.906 -18.781 1 85.94 494 ILE B CA 1
ATOM 9106 C C . ILE B 1 494 ? 4.992 -24.516 -19.531 1 85.94 494 ILE B C 1
ATOM 9108 O O . ILE B 1 494 ? 4.914 -25.641 -20.016 1 85.94 494 ILE B O 1
ATOM 9112 N N . PHE B 1 495 ? 6.066 -23.859 -19.516 1 90.81 495 PHE B N 1
ATOM 9113 C CA . PHE B 1 495 ? 7.199 -24.297 -20.312 1 90.81 495 PHE B CA 1
ATOM 9114 C C . PHE B 1 495 ? 8.234 -25 -19.453 1 90.81 495 PHE B C 1
ATOM 9116 O O . PHE B 1 495 ? 9.406 -25.109 -19.828 1 90.81 495 PHE B O 1
ATOM 9123 N N . ALA B 1 496 ? 7.82 -25.375 -18.266 1 90.69 496 ALA B N 1
ATOM 9124 C CA . ALA B 1 496 ? 8.734 -26.047 -17.344 1 90.69 496 ALA B CA 1
ATOM 9125 C C . ALA B 1 496 ? 9.023 -27.469 -17.797 1 90.69 496 ALA B C 1
ATOM 9127 O O . ALA B 1 496 ? 10.039 -28.062 -17.406 1 90.69 496 ALA B O 1
ATOM 9128 N N . GLY B 1 497 ? 8.18 -28.109 -18.656 1 87.75 497 GLY B N 1
ATOM 9129 C CA . GLY B 1 497 ? 8.383 -29.453 -19.141 1 87.75 497 GLY B CA 1
ATOM 9130 C C . GLY B 1 497 ? 7.457 -30.469 -18.5 1 87.75 497 GLY B C 1
ATOM 9131 O O . GLY B 1 497 ? 7.605 -31.672 -18.703 1 87.75 497 GLY B O 1
ATOM 9132 N N . PHE B 1 498 ? 6.602 -30.031 -17.625 1 87.38 498 PHE B N 1
ATOM 9133 C CA . PHE B 1 498 ? 5.641 -30.922 -17 1 87.38 498 PHE B CA 1
ATOM 9134 C C . PHE B 1 498 ? 4.305 -30.891 -17.719 1 87.38 498 PHE B C 1
ATOM 9136 O O . PHE B 1 498 ? 3.738 -31.938 -18.047 1 87.38 498 PHE B O 1
ATOM 9143 N N . VAL B 1 499 ? 3.863 -29.656 -17.984 1 82.38 499 VAL B N 1
ATOM 9144 C CA . VAL B 1 499 ? 2.596 -29.516 -18.688 1 82.38 499 VAL B CA 1
ATOM 9145 C C . VAL B 1 499 ? 2.779 -29.859 -20.172 1 82.38 499 VAL B C 1
ATOM 9147 O O . VAL B 1 499 ? 1.982 -30.609 -20.734 1 82.38 499 VAL B O 1
ATOM 9150 N N . ILE B 1 500 ? 3.846 -29.297 -20.688 1 84.31 500 ILE B N 1
ATOM 9151 C CA . ILE B 1 500 ? 4.246 -29.609 -22.047 1 84.31 500 ILE B CA 1
ATOM 9152 C C . ILE B 1 500 ? 5.684 -30.125 -22.062 1 84.31 500 ILE B C 1
ATOM 9154 O O . ILE B 1 500 ? 6.594 -29.453 -21.578 1 84.31 500 ILE B O 1
ATOM 9158 N N . THR B 1 501 ? 5.793 -31.297 -22.516 1 87.38 501 THR B N 1
ATOM 9159 C CA . THR B 1 501 ? 7.129 -31.875 -22.562 1 87.38 501 THR B CA 1
ATOM 9160 C C . THR B 1 501 ? 7.984 -31.203 -23.625 1 87.38 501 THR B C 1
ATOM 9162 O O . THR B 1 501 ? 7.465 -30.484 -24.484 1 87.38 501 THR B O 1
ATOM 9165 N N . GLU B 1 502 ? 9.32 -31.422 -23.547 1 89.69 502 GLU B N 1
ATOM 9166 C CA . GLU B 1 502 ? 10.266 -30.75 -24.422 1 89.69 502 GLU B CA 1
ATOM 9167 C C . GLU B 1 502 ? 9.945 -31.031 -25.891 1 89.69 502 GLU B C 1
ATOM 9169 O O . GLU B 1 502 ? 9.992 -30.125 -26.734 1 89.69 502 GLU B O 1
ATOM 9174 N N . SER B 1 503 ? 9.539 -32.25 -26.25 1 87.94 503 SER B N 1
ATOM 9175 C CA . SER B 1 503 ? 9.297 -32.625 -27.641 1 87.94 503 SER B CA 1
ATOM 9176 C C . SER B 1 503 ? 7.977 -32.094 -28.141 1 87.94 503 SER B C 1
ATOM 9178 O O . SER B 1 503 ? 7.785 -31.938 -29.359 1 87.94 503 SER B O 1
ATOM 9180 N N . GLN B 1 504 ? 7.125 -31.719 -27.25 1 84.69 504 GLN B N 1
ATOM 9181 C CA . GLN B 1 504 ? 5.809 -31.219 -27.625 1 84.69 504 GLN B CA 1
ATOM 9182 C C . GLN B 1 504 ? 5.812 -29.703 -27.766 1 84.69 504 GLN B C 1
ATOM 9184 O O . GLN B 1 504 ? 4.859 -29.125 -28.281 1 84.69 504 GLN B O 1
ATOM 9189 N N . ILE B 1 505 ? 6.848 -29.062 -27.359 1 88.44 505 ILE B N 1
ATOM 9190 C CA . ILE B 1 505 ? 6.949 -27.609 -27.469 1 88.44 505 ILE B CA 1
ATOM 9191 C C . ILE B 1 505 ? 7.305 -27.234 -28.906 1 88.44 505 ILE B C 1
ATOM 9193 O O . ILE B 1 505 ? 8.25 -27.781 -29.484 1 88.44 505 ILE B O 1
ATOM 9197 N N . PRO B 1 506 ? 6.469 -26.328 -29.453 1 87.94 506 PRO B N 1
ATOM 9198 C CA . PRO B 1 506 ? 6.797 -25.891 -30.812 1 87.94 506 PRO B CA 1
ATOM 9199 C C . PRO B 1 506 ? 8.195 -25.281 -30.906 1 87.94 506 PRO B C 1
ATOM 9201 O O . PRO B 1 506 ? 8.664 -24.641 -29.969 1 87.94 506 PRO B O 1
ATOM 9204 N N . THR B 1 507 ? 8.812 -25.344 -32.031 1 89.12 507 THR B N 1
ATOM 9205 C CA . THR B 1 507 ? 10.203 -24.969 -32.25 1 89.12 507 THR B CA 1
ATOM 9206 C C . THR B 1 507 ? 10.383 -23.469 -32.062 1 89.12 507 THR B C 1
ATOM 9208 O O . THR B 1 507 ? 11.43 -23.016 -31.578 1 89.12 507 THR B O 1
ATOM 9211 N N . TYR B 1 508 ? 9.344 -22.641 -32.312 1 89 508 TYR B N 1
ATOM 9212 C CA . TYR B 1 508 ? 9.484 -21.203 -32.188 1 89 508 TYR B CA 1
ATOM 9213 C C . TYR B 1 508 ? 9.484 -20.766 -30.734 1 89 508 TYR B C 1
ATOM 9215 O O . TYR B 1 508 ? 9.961 -19.688 -30.391 1 89 508 TYR B O 1
ATOM 9223 N N . PHE B 1 509 ? 9.047 -21.703 -29.766 1 90.31 509 PHE B N 1
ATOM 9224 C CA . PHE B 1 509 ? 8.969 -21.312 -28.359 1 90.31 509 PHE B CA 1
ATOM 9225 C C . PHE B 1 509 ? 9.945 -22.141 -27.531 1 90.31 509 PHE B C 1
ATOM 9227 O O . PHE B 1 509 ? 9.93 -22.062 -26.297 1 90.31 509 PHE B O 1
ATOM 9234 N N . ILE B 1 510 ? 10.805 -22.875 -28.141 1 91.25 510 ILE B N 1
ATOM 9235 C CA . ILE B 1 510 ? 11.719 -23.75 -27.422 1 91.25 510 ILE B CA 1
ATOM 9236 C C . ILE B 1 510 ? 12.672 -22.922 -26.578 1 91.25 510 ILE B C 1
ATOM 9238 O O . ILE B 1 510 ? 13.141 -23.375 -25.531 1 91.25 510 ILE B O 1
ATOM 9242 N N . TRP B 1 511 ? 12.891 -21.656 -27 1 92 511 TRP B N 1
ATOM 9243 C CA . TRP B 1 511 ? 13.789 -20.797 -26.25 1 92 511 TRP B CA 1
ATOM 9244 C C . TRP B 1 511 ? 13.203 -20.484 -24.875 1 92 511 TRP B C 1
ATOM 9246 O O . TRP B 1 511 ? 13.945 -20.266 -23.906 1 92 511 TRP B O 1
ATOM 9256 N N . LEU B 1 512 ? 11.922 -20.547 -24.672 1 91.62 512 LEU B N 1
ATOM 9257 C CA . LEU B 1 512 ? 11.297 -20.297 -23.375 1 91.62 512 LEU B CA 1
ATOM 9258 C C . LEU B 1 512 ? 11.555 -21.453 -22.406 1 91.62 512 LEU B C 1
ATOM 9260 O O . LEU B 1 512 ? 11.695 -21.234 -21.203 1 91.62 512 LEU B O 1
ATOM 9264 N N . TYR B 1 513 ? 11.625 -22.641 -23 1 92.88 513 TYR B N 1
ATOM 9265 C CA . TYR B 1 513 ? 11.953 -23.828 -22.203 1 92.88 513 TYR B CA 1
ATOM 9266 C C . TYR B 1 513 ? 13.367 -23.734 -21.641 1 92.88 513 TYR B C 1
ATOM 9268 O O . TYR B 1 513 ? 13.602 -24.109 -20.484 1 92.88 513 TYR B O 1
ATOM 9276 N N . TRP B 1 514 ? 14.234 -23.094 -22.391 1 92.56 514 TRP B N 1
ATOM 9277 C CA . TRP B 1 514 ? 15.633 -23.016 -21.984 1 92.56 514 TRP B CA 1
ATOM 9278 C C . TRP B 1 514 ? 15.891 -21.781 -21.125 1 92.56 514 TRP B C 1
ATOM 9280 O O . TRP B 1 514 ? 16.891 -21.719 -20.406 1 92.56 514 TRP B O 1
ATOM 9290 N N . MET B 1 515 ? 14.938 -20.938 -21.125 1 92.75 515 MET B N 1
ATOM 9291 C CA . MET B 1 515 ? 15.141 -19.703 -20.375 1 92.75 515 MET B CA 1
ATOM 9292 C C . MET B 1 515 ? 14.492 -19.797 -19 1 92.75 515 MET B C 1
ATOM 9294 O O . MET B 1 515 ? 14.906 -19.094 -18.062 1 92.75 515 MET B O 1
ATOM 9298 N N . THR B 1 516 ? 13.547 -20.641 -18.844 1 93.38 516 THR B N 1
ATOM 9299 C CA . THR B 1 516 ? 12.805 -20.703 -17.578 1 93.38 516 THR B CA 1
ATOM 9300 C C . THR B 1 516 ? 13.602 -21.469 -16.531 1 93.38 516 THR B C 1
ATOM 9302 O O . THR B 1 516 ? 14.07 -22.578 -16.781 1 93.38 516 THR B O 1
ATOM 9305 N N . PRO B 1 517 ? 13.789 -20.906 -15.344 1 94.75 517 PRO B N 1
ATOM 9306 C CA . PRO B 1 517 ? 14.531 -21.578 -14.281 1 94.75 517 PRO B CA 1
ATOM 9307 C C . PRO B 1 517 ? 13.82 -22.828 -13.766 1 94.75 517 PRO B C 1
ATOM 9309 O O . PRO B 1 517 ? 14.461 -23.766 -13.281 1 94.75 517 PRO B O 1
ATOM 9312 N N . VAL B 1 518 ? 12.562 -22.938 -13.922 1 94.25 518 VAL B N 1
ATOM 9313 C CA . VAL B 1 518 ? 11.781 -24.047 -13.398 1 94.25 518 VAL B CA 1
ATOM 9314 C C . VAL B 1 518 ? 12.078 -25.312 -14.211 1 94.25 518 VAL B C 1
ATOM 9316 O O . VAL B 1 518 ? 12.141 -26.406 -13.664 1 94.25 518 VAL B O 1
ATOM 9319 N N . SER B 1 519 ? 12.234 -25.141 -15.531 1 95.19 519 SER B N 1
ATOM 9320 C CA . SER B 1 519 ? 12.57 -26.281 -16.375 1 95.19 519 SER B CA 1
ATOM 9321 C C . SER B 1 519 ? 13.922 -26.875 -15.977 1 95.19 519 SER B C 1
ATOM 9323 O O . SER B 1 519 ? 14.094 -28.109 -15.969 1 95.19 519 SER B O 1
ATOM 9325 N N . TRP B 1 520 ? 14.883 -26.031 -15.641 1 95.81 520 TRP B N 1
ATOM 9326 C CA . TRP B 1 520 ? 16.203 -26.484 -15.234 1 95.81 520 TRP B CA 1
ATOM 9327 C C . TRP B 1 520 ? 16.141 -27.188 -13.875 1 95.81 520 TRP B C 1
ATOM 9329 O O . TRP B 1 520 ? 16.844 -28.188 -13.656 1 95.81 520 TRP B O 1
ATOM 9339 N N . THR B 1 521 ? 15.344 -26.656 -13.008 1 95.81 521 THR B N 1
ATOM 9340 C CA . THR B 1 521 ? 15.164 -27.266 -11.703 1 95.81 521 THR B CA 1
ATOM 9341 C C . THR B 1 521 ? 14.523 -28.656 -11.828 1 95.81 521 THR B C 1
ATOM 9343 O O . THR B 1 521 ? 14.984 -29.609 -11.203 1 95.81 521 THR B O 1
ATOM 9346 N N . LEU B 1 522 ? 13.516 -28.75 -12.633 1 95.06 522 LEU B N 1
ATOM 9347 C CA . LEU B 1 522 ? 12.828 -30.031 -12.852 1 95.06 522 LEU B CA 1
ATOM 9348 C C . LEU B 1 522 ? 13.781 -31.062 -13.438 1 95.06 522 LEU B C 1
ATOM 9350 O O . LEU B 1 522 ? 13.852 -32.188 -12.953 1 95.06 522 LEU B O 1
ATOM 9354 N N . ARG B 1 523 ? 14.539 -30.656 -14.406 1 94.94 523 ARG B N 1
ATOM 9355 C CA . ARG B 1 523 ? 15.477 -31.562 -15.062 1 94.94 523 ARG B CA 1
ATOM 9356 C C . ARG B 1 523 ? 16.547 -32.031 -14.086 1 94.94 523 ARG B C 1
ATOM 9358 O O . ARG B 1 523 ? 16.844 -33.25 -14.023 1 94.94 523 ARG B O 1
ATOM 9365 N N . ALA B 1 524 ? 17.062 -31.141 -13.336 1 96.5 524 ALA B N 1
ATOM 9366 C CA . ALA B 1 524 ? 18.141 -31.484 -12.414 1 96.5 524 ALA B CA 1
ATOM 9367 C C . ALA B 1 524 ? 17.641 -32.406 -11.312 1 96.5 524 ALA B C 1
ATOM 9369 O O . ALA B 1 524 ? 18.297 -33.406 -10.992 1 96.5 524 ALA B O 1
ATOM 9370 N N . LEU B 1 525 ? 16.516 -32.156 -10.766 1 95.69 525 LEU B N 1
ATOM 9371 C CA . LEU B 1 525 ? 16.016 -32.938 -9.633 1 95.69 525 LEU B CA 1
ATOM 9372 C C . LEU B 1 525 ? 15.57 -34.312 -10.07 1 95.69 525 LEU B C 1
ATOM 9374 O O . LEU B 1 525 ? 15.742 -35.312 -9.328 1 95.69 525 LEU B O 1
ATOM 9378 N N . VAL B 1 526 ? 14.984 -34.438 -11.258 1 95 526 VAL B N 1
ATOM 9379 C CA . VAL B 1 526 ? 14.562 -35.75 -11.75 1 95 526 VAL B CA 1
ATOM 9380 C C . VAL B 1 526 ? 15.797 -36.594 -12.047 1 95 526 VAL B C 1
ATOM 9382 O O . VAL B 1 526 ? 15.797 -37.812 -11.781 1 95 526 VAL B O 1
ATOM 9385 N N . VAL B 1 527 ? 16.844 -35.969 -12.586 1 94.88 527 VAL B N 1
ATOM 9386 C CA . VAL B 1 527 ? 18.078 -36.688 -12.875 1 94.88 527 VAL B CA 1
ATOM 9387 C C . VAL B 1 527 ? 18.734 -37.125 -11.57 1 94.88 527 VAL B C 1
ATOM 9389 O O . VAL B 1 527 ? 19.281 -38.219 -11.484 1 94.88 527 VAL B O 1
ATOM 9392 N N . ILE B 1 528 ? 18.719 -36.281 -10.562 1 94.5 528 ILE B N 1
ATOM 9393 C CA . ILE B 1 528 ? 19.297 -36.625 -9.266 1 94.5 528 ILE B CA 1
ATOM 9394 C C . ILE B 1 528 ? 18.609 -37.844 -8.68 1 94.5 528 ILE B C 1
ATOM 9396 O O . ILE B 1 528 ? 19.25 -38.719 -8.109 1 94.5 528 ILE B O 1
ATOM 9400 N N . GLU B 1 529 ? 17.328 -37.969 -8.898 1 93.56 529 GLU B N 1
ATOM 9401 C CA . GLU B 1 529 ? 16.547 -39.062 -8.32 1 93.56 529 GLU B CA 1
ATOM 9402 C C . GLU B 1 529 ? 16.703 -40.344 -9.125 1 93.56 529 GLU B C 1
ATOM 9404 O O . GLU B 1 529 ? 17.062 -41.406 -8.578 1 93.56 529 GLU B O 1
ATOM 9409 N N . TYR B 1 530 ? 16.578 -40.312 -10.453 1 93.44 530 TYR B N 1
ATOM 9410 C CA . TYR B 1 530 ? 16.453 -41.531 -11.258 1 93.44 530 TYR B CA 1
ATOM 9411 C C . TYR B 1 530 ? 17.812 -42.031 -11.703 1 93.44 530 TYR B C 1
ATOM 9413 O O . TYR B 1 530 ? 17.953 -43.188 -12.125 1 93.44 530 TYR B O 1
ATOM 9421 N N . ARG B 1 531 ? 18.812 -41.156 -11.672 1 92.12 531 ARG B N 1
ATOM 9422 C CA . ARG B 1 531 ? 20.156 -41.594 -12.023 1 92.12 531 ARG B CA 1
ATOM 9423 C C . ARG B 1 531 ? 20.953 -41.969 -10.781 1 92.12 531 ARG B C 1
ATOM 9425 O O . ARG B 1 531 ? 22.172 -42.125 -10.836 1 92.12 531 ARG B O 1
ATOM 9432 N N . SER B 1 532 ? 20.281 -42.125 -9.727 1 90.69 532 SER B N 1
ATOM 9433 C CA . SER B 1 532 ? 20.922 -42.594 -8.508 1 90.69 532 SER B CA 1
ATOM 9434 C C . SER B 1 532 ? 21.234 -44.094 -8.578 1 90.69 532 SER B C 1
ATOM 9436 O O . SER B 1 532 ? 20.672 -44.812 -9.414 1 90.69 532 SER B O 1
ATOM 9438 N N . ARG B 1 533 ? 22.078 -44.562 -7.773 1 85.88 533 ARG B N 1
ATOM 9439 C CA . ARG B 1 533 ? 22.531 -45.969 -7.785 1 85.88 533 ARG B CA 1
ATOM 9440 C C . ARG B 1 533 ? 21.391 -46.906 -7.461 1 85.88 533 ARG B C 1
ATOM 9442 O O . ARG B 1 533 ? 21.359 -48.031 -7.957 1 85.88 533 ARG B O 1
ATOM 9449 N N . ASP B 1 534 ? 20.422 -46.469 -6.699 1 88 534 ASP B N 1
ATOM 9450 C CA . ASP B 1 534 ? 19.328 -47.312 -6.246 1 88 534 ASP B CA 1
ATOM 9451 C C . ASP B 1 534 ? 18.281 -47.5 -7.34 1 88 534 ASP B C 1
ATOM 9453 O O . ASP B 1 534 ? 17.625 -48.531 -7.426 1 88 534 ASP B O 1
ATOM 9457 N N . LEU B 1 535 ? 18.109 -46.5 -8.203 1 90.12 535 LEU B N 1
ATOM 9458 C CA . LEU B 1 535 ? 17.047 -46.562 -9.195 1 90.12 535 LEU B CA 1
ATOM 9459 C C . LEU B 1 535 ? 17.609 -46.812 -10.586 1 90.12 535 LEU B C 1
ATOM 9461 O O . LEU B 1 535 ? 16.906 -47.312 -11.469 1 90.12 535 LEU B O 1
ATOM 9465 N N . ASP B 1 536 ? 18.828 -46.375 -10.773 1 90.38 536 ASP B N 1
ATOM 9466 C CA . ASP B 1 536 ? 19.484 -46.594 -12.062 1 90.38 536 ASP B CA 1
ATOM 9467 C C . ASP B 1 536 ? 20.031 -48 -12.18 1 90.38 536 ASP B C 1
ATOM 9469 O O . ASP B 1 536 ? 21.234 -48.188 -12.289 1 90.38 536 ASP B O 1
ATOM 9473 N N . VAL B 1 537 ? 19.078 -48.969 -12.148 1 89.94 537 VAL B N 1
ATOM 9474 C CA . VAL B 1 537 ? 19.453 -50.375 -12.156 1 89.94 537 VAL B CA 1
ATOM 9475 C C . VAL B 1 537 ? 18.734 -51.094 -13.281 1 89.94 537 VAL B C 1
ATOM 9477 O O . VAL B 1 537 ? 17.75 -50.594 -13.828 1 89.94 537 VAL B O 1
ATOM 9480 N N . CYS B 1 538 ? 19.234 -52.25 -13.617 1 88.88 538 CYS B N 1
ATOM 9481 C CA . CYS B 1 538 ? 18.656 -53.031 -14.688 1 88.88 538 CYS B CA 1
ATOM 9482 C C . CYS B 1 538 ? 17.422 -53.812 -14.195 1 88.88 538 CYS B C 1
ATOM 9484 O O . CYS B 1 538 ? 16.453 -53.938 -14.93 1 88.88 538 CYS B O 1
ATOM 9486 N N . GLU B 1 539 ? 17.516 -54.25 -12.992 1 87.62 539 GLU B N 1
ATOM 9487 C CA . GLU B 1 539 ? 16.391 -55.031 -12.453 1 87.62 539 GLU B CA 1
ATOM 9488 C C . GLU B 1 539 ? 15.758 -54.312 -11.266 1 87.62 539 GLU B C 1
ATOM 9490 O O . GLU B 1 539 ? 16.438 -54 -10.281 1 87.62 539 GLU B O 1
ATOM 9495 N N . TYR B 1 540 ? 14.555 -53.844 -11.484 1 87.69 540 TYR B N 1
ATOM 9496 C CA . TYR B 1 540 ? 13.789 -53.219 -10.406 1 87.69 540 TYR B CA 1
ATOM 9497 C C . TYR B 1 540 ? 12.391 -53.812 -10.32 1 87.69 540 TYR B C 1
ATOM 9499 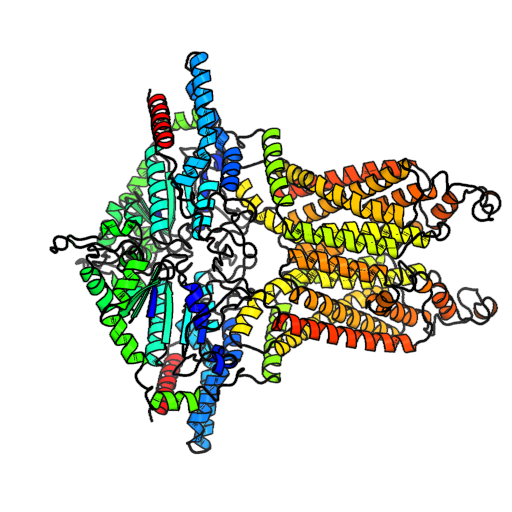O O . TYR B 1 540 ? 11.656 -53.844 -11.305 1 87.69 540 TYR B O 1
ATOM 9507 N N . GLY B 1 541 ? 11.797 -54.156 -9.18 1 79.19 541 GLY B N 1
ATOM 9508 C CA . GLY B 1 541 ? 10.453 -54.625 -8.945 1 79.19 541 GLY B CA 1
ATOM 9509 C C . GLY B 1 541 ? 10.078 -55.781 -9.867 1 79.19 541 GLY B C 1
ATOM 9510 O O . GLY B 1 541 ? 8.953 -55.844 -10.367 1 79.19 541 GLY B O 1
ATOM 9511 N N . ASP B 1 542 ? 10.828 -56.625 -10.32 1 83 542 ASP B N 1
ATOM 9512 C CA . ASP B 1 542 ? 10.562 -57.844 -11.055 1 83 542 ASP B CA 1
ATOM 9513 C C . ASP B 1 542 ? 10.633 -57.625 -12.562 1 83 542 ASP B C 1
ATOM 9515 O O . ASP B 1 542 ? 10.258 -58.5 -13.344 1 83 542 ASP B O 1
ATOM 9519 N N . ILE B 1 543 ? 10.898 -56.438 -12.883 1 86.88 543 ILE B N 1
ATOM 9520 C CA . ILE B 1 543 ? 11.008 -56.125 -14.312 1 86.88 543 ILE B CA 1
ATOM 9521 C C . ILE B 1 543 ? 12.477 -55.938 -14.672 1 86.88 543 ILE B C 1
ATOM 9523 O O . ILE B 1 543 ? 13.203 -55.219 -13.977 1 86.88 543 ILE B O 1
ATOM 9527 N N . ASN B 1 544 ? 12.961 -56.656 -15.57 1 88.94 544 ASN B N 1
ATOM 9528 C CA . ASN B 1 544 ? 14.305 -56.438 -16.094 1 88.94 544 ASN B CA 1
ATOM 9529 C C . ASN B 1 544 ? 14.312 -55.406 -17.219 1 88.94 544 ASN B C 1
ATOM 9531 O O . ASN B 1 544 ? 14.148 -55.781 -18.391 1 88.94 544 ASN B O 1
ATOM 9535 N N . TYR B 1 545 ? 14.609 -54.219 -16.938 1 88.94 545 TYR B N 1
ATOM 9536 C CA . TYR B 1 545 ? 14.531 -53.094 -17.859 1 88.94 545 TYR B CA 1
ATOM 9537 C C . TYR B 1 545 ? 15.594 -53.219 -18.953 1 88.94 545 TYR B C 1
ATOM 9539 O O . TYR B 1 545 ? 15.336 -52.906 -20.109 1 88.94 545 TYR B O 1
ATOM 9547 N N . CYS B 1 546 ? 16.812 -53.656 -18.625 1 88.88 546 CYS B N 1
ATOM 9548 C CA . CYS B 1 546 ? 17.891 -53.781 -19.594 1 88.88 546 CYS B CA 1
ATOM 9549 C C . CYS B 1 546 ? 17.516 -54.781 -20.672 1 88.88 546 CYS B C 1
ATOM 9551 O O . CYS B 1 546 ? 17.828 -54.594 -21.859 1 88.88 546 CYS B O 1
ATOM 9553 N N . ALA B 1 547 ? 16.859 -55.781 -20.375 1 88.56 547 ALA B N 1
ATOM 9554 C CA . ALA B 1 547 ? 16.5 -56.844 -21.312 1 88.56 547 ALA B CA 1
ATOM 9555 C C . ALA B 1 547 ? 15.273 -56.469 -22.141 1 88.56 547 ALA B C 1
ATOM 9557 O O . ALA B 1 547 ? 15.203 -56.75 -23.328 1 88.56 547 ALA B O 1
ATOM 9558 N N . GLU B 1 548 ? 14.391 -55.781 -21.531 1 88.31 548 GLU B N 1
ATOM 9559 C CA . GLU B 1 548 ? 13.102 -55.5 -22.156 1 88.31 548 GLU B CA 1
ATOM 9560 C C . GLU B 1 548 ? 13.148 -54.219 -22.984 1 88.31 548 GLU B C 1
ATOM 9562 O O . GLU B 1 548 ? 12.438 -54.094 -23.984 1 88.31 548 GLU B O 1
ATOM 9567 N N . PHE B 1 549 ? 13.914 -53.312 -22.531 1 89.19 549 PHE B N 1
ATOM 9568 C CA . PHE B 1 549 ? 13.891 -52.031 -23.203 1 89.19 549 PHE B CA 1
ATOM 9569 C C . PHE B 1 549 ? 15.25 -51.719 -23.812 1 89.19 549 PHE B C 1
ATOM 9571 O O . PHE B 1 549 ? 15.805 -50.625 -23.578 1 89.19 549 PHE B O 1
ATOM 9578 N N . ASP B 1 550 ? 15.867 -52.562 -24.594 1 88.19 550 ASP B N 1
ATOM 9579 C CA . ASP B 1 550 ? 17.031 -52.406 -25.453 1 88.19 550 ASP B CA 1
ATOM 9580 C C . ASP B 1 550 ? 18.234 -51.875 -24.656 1 88.19 550 ASP B C 1
ATOM 9582 O O . ASP B 1 550 ? 18.922 -50.969 -25.094 1 88.19 550 ASP B O 1
ATOM 9586 N N . GLY B 1 551 ? 18.453 -52.344 -23.344 1 86.19 551 GLY B N 1
ATOM 9587 C CA . GLY B 1 551 ? 19.672 -52.062 -22.609 1 86.19 551 GLY B CA 1
ATOM 9588 C C . GLY B 1 551 ? 19.547 -50.812 -21.734 1 86.19 551 GLY B C 1
ATOM 9589 O O . GLY B 1 551 ? 20.516 -50.406 -21.094 1 86.19 551 GLY B O 1
ATOM 9590 N N . LEU B 1 552 ? 18.422 -50.188 -21.766 1 89.25 552 LEU B N 1
ATOM 9591 C CA . LEU B 1 552 ? 18.234 -49 -20.953 1 89.25 552 LEU B CA 1
ATOM 9592 C C . LEU B 1 552 ? 17.938 -49.375 -19.5 1 89.25 552 LEU B C 1
ATOM 9594 O O . LEU B 1 552 ? 17.188 -50.312 -19.234 1 89.25 552 LEU B O 1
ATOM 9598 N N . ARG B 1 553 ? 18.656 -48.812 -18.594 1 91.44 553 ARG B N 1
ATOM 9599 C CA . ARG B 1 553 ? 18.391 -48.969 -17.172 1 91.44 553 ARG B CA 1
ATOM 9600 C C . ARG B 1 553 ? 17.078 -48.312 -16.766 1 91.44 553 ARG B C 1
ATOM 9602 O O . ARG B 1 553 ? 16.516 -47.531 -17.531 1 91.44 553 ARG B O 1
ATOM 9609 N N . MET B 1 554 ? 16.562 -48.688 -15.664 1 89.81 554 MET B N 1
ATOM 9610 C CA . MET B 1 554 ? 15.273 -48.156 -15.211 1 89.81 554 MET B CA 1
ATOM 9611 C C . MET B 1 554 ? 15.281 -46.656 -15.18 1 89.81 554 MET B C 1
ATOM 9613 O O . MET B 1 554 ? 14.344 -46 -15.656 1 89.81 554 MET B O 1
ATOM 9617 N N . GLY B 1 555 ? 16.297 -46.031 -14.586 1 90.5 555 GLY B N 1
ATOM 9618 C CA . GLY B 1 555 ? 16.391 -44.594 -14.516 1 90.5 555 GLY B CA 1
ATOM 9619 C C . GLY B 1 555 ? 16.438 -43.906 -15.875 1 90.5 555 GLY B C 1
ATOM 9620 O O . GLY B 1 555 ? 15.742 -42.906 -16.109 1 90.5 555 GLY B O 1
ATOM 9621 N N . GLU B 1 556 ? 17.156 -44.406 -16.797 1 91.38 556 GLU B N 1
ATOM 9622 C CA . GLU B 1 556 ? 17.281 -43.844 -18.141 1 91.38 556 GLU B CA 1
ATOM 9623 C C . GLU B 1 556 ? 15.984 -44.031 -18.938 1 91.38 556 GLU B C 1
ATOM 9625 O O . GLU B 1 556 ? 15.609 -43.156 -19.734 1 91.38 556 GLU B O 1
ATOM 9630 N N . TYR B 1 557 ? 15.359 -45.156 -18.672 1 90.12 557 TYR B N 1
ATOM 9631 C CA . TYR B 1 557 ? 14.109 -45.438 -19.375 1 90.12 557 TYR B CA 1
ATOM 9632 C C . TYR B 1 557 ? 13.047 -44.406 -19.016 1 90.12 557 TYR B C 1
ATOM 9634 O O . TYR B 1 557 ? 12.438 -43.812 -19.906 1 90.12 557 TYR B O 1
ATOM 9642 N N . TYR B 1 558 ? 12.867 -44.188 -17.766 1 89.75 558 TYR B N 1
ATOM 9643 C CA . TYR B 1 558 ? 11.828 -43.281 -17.328 1 89.75 558 TYR B CA 1
ATOM 9644 C C . TYR B 1 558 ? 12.156 -41.844 -17.719 1 89.75 558 TYR B C 1
ATOM 9646 O O . TYR B 1 558 ? 11.266 -41.062 -18.047 1 89.75 558 TYR B O 1
ATOM 9654 N N . LEU B 1 559 ? 13.406 -41.438 -17.719 1 92.06 559 LEU B N 1
ATOM 9655 C CA . LEU B 1 559 ? 13.805 -40.094 -18.125 1 92.06 559 LEU B CA 1
ATOM 9656 C C . LEU B 1 559 ? 13.562 -39.875 -19.609 1 92.06 559 LEU B C 1
ATOM 9658 O O . LEU B 1 559 ? 13.07 -38.812 -20.016 1 92.06 559 LEU B O 1
ATOM 9662 N N . GLN B 1 560 ? 13.812 -40.875 -20.422 1 89.69 560 GLN B N 1
ATOM 9663 C CA . GLN B 1 560 ? 13.602 -40.75 -21.875 1 89.69 560 GLN B CA 1
ATOM 9664 C C . GLN B 1 560 ? 12.117 -40.75 -22.203 1 89.69 560 GLN B C 1
ATOM 9666 O O . GLN B 1 560 ? 11.695 -40.125 -23.172 1 89.69 560 GLN B O 1
ATOM 9671 N N . LEU B 1 561 ? 11.359 -41.469 -21.344 1 85.88 561 LEU B N 1
ATOM 9672 C CA . LEU B 1 561 ? 9.922 -41.531 -21.562 1 85.88 561 LEU B CA 1
ATOM 9673 C C . LEU B 1 561 ? 9.297 -40.156 -21.484 1 85.88 561 LEU B C 1
ATOM 9675 O O . LEU B 1 561 ? 8.352 -39.844 -22.219 1 85.88 561 LEU B O 1
ATOM 9679 N N . TYR B 1 562 ? 9.812 -39.281 -20.688 1 88 562 TYR B N 1
ATOM 9680 C CA . TYR B 1 562 ? 9.25 -37.938 -20.5 1 88 562 TYR B CA 1
ATOM 9681 C C . TYR B 1 562 ? 10.164 -36.875 -21.078 1 88 562 TYR B C 1
ATOM 9683 O O . TYR B 1 562 ? 10.086 -35.719 -20.703 1 88 562 TYR B O 1
ATOM 9691 N N . ASP B 1 563 ? 11.086 -37.219 -21.969 1 88.94 563 ASP B N 1
ATOM 9692 C CA . ASP B 1 563 ? 11.93 -36.375 -22.797 1 88.94 563 ASP B CA 1
ATOM 9693 C C . ASP B 1 563 ? 12.906 -35.562 -21.938 1 88.94 563 ASP B C 1
ATOM 9695 O O . ASP B 1 563 ? 13.117 -34.375 -22.156 1 88.94 563 ASP B O 1
ATOM 9699 N N . PHE B 1 564 ? 13.375 -36.188 -20.859 1 90.88 564 PHE B N 1
ATOM 9700 C CA . PHE B 1 564 ? 14.422 -35.562 -20.062 1 90.88 564 PHE B CA 1
ATOM 9701 C C . PHE B 1 564 ? 15.797 -36.031 -20.484 1 90.88 564 PHE B C 1
ATOM 9703 O O . PHE B 1 564 ? 15.938 -37.156 -20.984 1 90.88 564 PHE B O 1
ATOM 9710 N N . LYS B 1 565 ? 16.734 -35.156 -20.375 1 89.75 565 LYS B N 1
ATOM 9711 C CA . LYS B 1 565 ? 18.109 -35.562 -20.656 1 89.75 565 LYS B CA 1
ATOM 9712 C C . LYS B 1 565 ? 18.625 -36.531 -19.578 1 89.75 565 LYS B C 1
ATOM 9714 O O . LYS B 1 565 ? 18.312 -36.375 -18.391 1 89.75 565 LYS B O 1
ATOM 9719 N N . THR B 1 566 ? 19.391 -37.531 -19.906 1 90.19 566 THR B N 1
ATOM 9720 C CA . THR B 1 566 ? 19.75 -38.594 -18.984 1 90.19 566 THR B CA 1
ATOM 9721 C C . THR B 1 566 ? 21.156 -38.375 -18.406 1 90.19 566 THR B C 1
ATOM 9723 O O . THR B 1 566 ? 21.516 -38.969 -17.391 1 90.19 566 THR B O 1
ATOM 9726 N N . GLU B 1 567 ? 21.875 -37.438 -18.906 1 91.94 567 GLU B N 1
ATOM 9727 C CA . GLU B 1 567 ? 23.266 -37.281 -18.469 1 91.94 567 GLU B CA 1
ATOM 9728 C C . GLU B 1 567 ? 23.328 -36.531 -17.141 1 91.94 567 GLU B C 1
ATOM 9730 O O . GLU B 1 567 ? 22.562 -35.594 -16.906 1 91.94 567 GLU B O 1
ATOM 9735 N N . ARG B 1 568 ? 24.234 -36.938 -16.234 1 91.75 568 ARG B N 1
ATOM 9736 C CA . ARG B 1 568 ? 24.391 -36.375 -14.906 1 91.75 568 ARG B CA 1
ATOM 9737 C C . ARG B 1 568 ? 25 -34.969 -14.984 1 91.75 568 ARG B C 1
ATOM 9739 O O . ARG B 1 568 ? 24.891 -34.188 -14.039 1 91.75 568 ARG B O 1
ATOM 9746 N N . VAL B 1 569 ? 25.625 -34.594 -16.078 1 93.31 569 VAL B N 1
ATOM 9747 C CA . VAL B 1 569 ? 26.281 -33.312 -16.219 1 93.31 569 VAL B CA 1
ATOM 9748 C C . VAL B 1 569 ? 25.234 -32.188 -16.219 1 93.31 569 VAL B C 1
ATOM 9750 O O . VAL B 1 569 ? 25.547 -31.031 -15.93 1 93.31 569 VAL B O 1
ATOM 9753 N N . TRP B 1 570 ? 24.031 -32.531 -16.469 1 92.75 570 TRP B N 1
ATOM 9754 C CA . TRP B 1 570 ? 22.953 -31.547 -16.531 1 92.75 570 TRP B CA 1
ATOM 9755 C C . TRP B 1 570 ? 22.656 -30.969 -15.156 1 92.75 570 TRP B C 1
ATOM 9757 O O . TRP B 1 570 ? 22.031 -29.922 -15.039 1 92.75 570 TRP B O 1
ATOM 9767 N N . ILE B 1 571 ? 23.062 -31.734 -14.094 1 95.19 571 ILE B N 1
ATOM 9768 C CA . ILE B 1 571 ? 22.938 -31.188 -12.75 1 95.19 571 ILE B CA 1
ATOM 9769 C C . ILE B 1 571 ? 23.875 -30 -12.586 1 95.19 571 ILE B C 1
ATOM 9771 O O . ILE B 1 571 ? 23.484 -28.953 -12.07 1 95.19 571 ILE B O 1
ATOM 9775 N N . LEU B 1 572 ? 25.094 -30.172 -13.102 1 95.25 572 LEU B N 1
ATOM 9776 C CA . LEU B 1 572 ? 26.078 -29.109 -13.039 1 95.25 572 LEU B CA 1
ATOM 9777 C C . LEU B 1 572 ? 25.656 -27.922 -13.898 1 95.25 572 LEU B C 1
ATOM 9779 O O . LEU B 1 572 ? 25.844 -26.766 -13.516 1 95.25 572 LEU B O 1
ATOM 9783 N N . TYR B 1 573 ? 25.062 -28.219 -15.086 1 96.06 573 TYR B N 1
ATOM 9784 C CA . TYR B 1 573 ? 24.594 -27.141 -15.945 1 96.06 573 TYR B CA 1
ATOM 9785 C C . TYR B 1 573 ? 23.469 -26.359 -15.281 1 96.06 573 TYR B C 1
ATOM 9787 O O . TYR B 1 573 ? 23.344 -25.156 -15.477 1 96.06 573 TYR B O 1
ATOM 9795 N N . CYS B 1 574 ? 22.656 -27.062 -14.508 1 96.56 574 CYS B N 1
ATOM 9796 C CA . CYS B 1 574 ? 21.578 -26.391 -13.789 1 96.56 574 CYS B CA 1
ATOM 9797 C C . CYS B 1 574 ? 22.125 -25.422 -12.758 1 96.56 574 CYS B C 1
ATOM 9799 O O . CYS B 1 574 ? 21.656 -24.281 -12.648 1 96.56 574 CYS B O 1
ATOM 9801 N N . VAL B 1 575 ? 23.172 -25.828 -12.039 1 96.62 575 VAL B N 1
ATOM 9802 C CA . VAL B 1 575 ? 23.781 -24.984 -11.016 1 96.62 575 VAL B CA 1
ATOM 9803 C C . VAL B 1 575 ? 24.391 -23.75 -11.656 1 96.62 575 VAL B C 1
ATOM 9805 O O . VAL B 1 575 ? 24.172 -22.625 -11.188 1 96.62 575 VAL B O 1
ATOM 9808 N N . ILE B 1 576 ? 25.047 -23.953 -12.773 1 97 576 ILE B N 1
ATOM 9809 C CA . ILE B 1 576 ? 25.688 -22.844 -13.461 1 97 576 ILE B CA 1
ATOM 9810 C C . ILE B 1 576 ? 24.609 -21.891 -14 1 97 576 ILE B C 1
ATOM 9812 O O . ILE B 1 576 ? 24.734 -20.672 -13.844 1 97 576 ILE B O 1
ATOM 9816 N N . TYR B 1 577 ? 23.578 -22.453 -14.578 1 97.31 577 TYR B N 1
ATOM 9817 C CA . TYR B 1 577 ? 22.516 -21.625 -15.133 1 97.31 577 TYR B CA 1
ATOM 9818 C C . TYR B 1 577 ? 21.844 -20.797 -14.047 1 97.31 577 TYR B C 1
ATOM 9820 O O . TYR B 1 577 ? 21.547 -19.625 -14.242 1 97.31 577 TYR B O 1
ATOM 9828 N N . MET B 1 578 ? 21.594 -21.422 -12.93 1 97.19 578 MET B N 1
ATOM 9829 C CA . MET B 1 578 ? 20.891 -20.734 -11.852 1 97.19 578 MET B CA 1
ATOM 9830 C C . MET B 1 578 ? 21.719 -19.578 -11.305 1 97.19 578 MET B C 1
ATOM 9832 O O . MET B 1 578 ? 21.188 -18.531 -10.969 1 97.19 578 MET B O 1
ATOM 9836 N N . VAL B 1 579 ? 23 -19.75 -11.266 1 96.06 579 VAL B N 1
ATOM 9837 C CA . VAL B 1 579 ? 23.891 -18.703 -10.781 1 96.06 579 VAL B CA 1
ATOM 9838 C C . VAL B 1 579 ? 23.922 -17.547 -11.797 1 96.06 579 VAL B C 1
ATOM 9840 O O . VAL B 1 579 ? 23.875 -16.375 -11.422 1 96.06 579 VAL B O 1
ATOM 9843 N N . VAL B 1 580 ? 24 -17.938 -13.055 1 96.81 580 VAL B N 1
ATOM 9844 C CA . VAL B 1 580 ? 24.016 -16.922 -14.102 1 96.81 580 VAL B CA 1
ATOM 9845 C C . VAL B 1 580 ? 22.688 -16.172 -14.109 1 96.81 580 VAL B C 1
ATOM 9847 O O . VAL B 1 580 ? 22.672 -14.945 -14.258 1 96.81 580 VAL B O 1
ATOM 9850 N N . PHE B 1 581 ? 21.609 -16.922 -13.992 1 97.12 581 PHE B N 1
ATOM 9851 C CA . PHE B 1 581 ? 20.281 -16.312 -13.953 1 97.12 581 PHE B CA 1
ATOM 9852 C C . PHE B 1 581 ? 20.156 -15.359 -12.766 1 97.12 581 PHE B C 1
ATOM 9854 O O . PHE B 1 581 ? 19.609 -14.266 -12.898 1 97.12 581 PHE B O 1
ATOM 9861 N N . TYR B 1 582 ? 20.656 -15.742 -11.641 1 96.19 582 TYR B N 1
ATOM 9862 C CA . TYR B 1 582 ? 20.641 -14.922 -10.438 1 96.19 582 TYR B CA 1
ATOM 9863 C C . TYR B 1 582 ? 21.406 -13.625 -10.648 1 96.19 582 TYR B C 1
ATOM 9865 O O . TYR B 1 582 ? 20.906 -12.539 -10.336 1 96.19 582 TYR B O 1
ATOM 9873 N N . VAL B 1 583 ? 22.594 -13.695 -11.242 1 95.56 583 VAL B N 1
ATOM 9874 C CA . VAL B 1 583 ? 23.438 -12.531 -11.461 1 95.56 583 VAL B CA 1
ATOM 9875 C C . VAL B 1 583 ? 22.797 -11.617 -12.5 1 95.56 583 VAL B C 1
ATOM 9877 O O . VAL B 1 583 ? 22.828 -10.391 -12.359 1 95.56 583 VAL B O 1
ATOM 9880 N N . CYS B 1 584 ? 22.203 -12.234 -13.461 1 96.31 584 CYS B N 1
ATOM 9881 C CA . CYS B 1 584 ? 21.547 -11.438 -14.492 1 96.31 584 CYS B CA 1
ATOM 9882 C C . CYS B 1 584 ? 20.375 -10.664 -13.914 1 96.31 584 CYS B C 1
ATOM 9884 O O . CYS B 1 584 ? 20.188 -9.484 -14.203 1 96.31 584 CYS B O 1
ATOM 9886 N N . CYS B 1 585 ? 19.594 -11.312 -13.086 1 95.75 585 CYS B N 1
ATOM 9887 C CA . CYS B 1 585 ? 18.453 -10.656 -12.484 1 95.75 585 CYS B CA 1
ATOM 9888 C C . CYS B 1 585 ? 18.891 -9.57 -11.508 1 95.75 585 CYS B C 1
ATOM 9890 O O . CYS B 1 585 ? 18.266 -8.5 -11.445 1 95.75 585 CYS B O 1
ATOM 9892 N N . MET B 1 586 ? 19.969 -9.82 -10.812 1 95 586 MET B N 1
ATOM 9893 C CA . MET B 1 586 ? 20.5 -8.805 -9.906 1 95 586 MET B CA 1
ATOM 9894 C C . MET B 1 586 ? 21 -7.594 -10.68 1 95 586 MET B C 1
ATOM 9896 O O . MET B 1 586 ? 20.828 -6.457 -10.242 1 95 586 MET B O 1
ATOM 9900 N N . THR B 1 587 ? 21.547 -7.863 -11.812 1 95.56 587 THR B N 1
ATOM 9901 C CA . THR B 1 587 ? 22.047 -6.777 -12.648 1 95.56 587 THR B CA 1
ATOM 9902 C C . THR B 1 587 ? 20.891 -5.973 -13.227 1 95.56 587 THR B C 1
ATOM 9904 O O . THR B 1 587 ? 20.953 -4.742 -13.297 1 95.56 587 THR B O 1
ATOM 9907 N N . LEU B 1 588 ? 19.891 -6.684 -13.555 1 94.94 588 LEU B N 1
ATOM 9908 C CA . LEU B 1 588 ? 18.703 -5.992 -14.055 1 94.94 588 LEU B CA 1
ATOM 9909 C C . LEU B 1 588 ? 18.062 -5.156 -12.953 1 94.94 588 LEU B C 1
ATOM 9911 O O . LEU B 1 588 ? 17.562 -4.059 -13.211 1 94.94 588 LEU B O 1
ATOM 9915 N N . GLY B 1 589 ? 18.031 -5.727 -11.789 1 93.81 589 GLY B N 1
ATOM 9916 C CA . GLY B 1 589 ? 17.531 -4.965 -10.656 1 93.81 589 GLY B CA 1
ATOM 9917 C C . GLY B 1 589 ? 18.328 -3.707 -10.383 1 93.81 589 GLY B C 1
ATOM 9918 O O . GLY B 1 589 ? 17.766 -2.652 -10.094 1 93.81 589 GLY B O 1
ATOM 9919 N N . TYR B 1 590 ? 19.625 -3.814 -10.562 1 94 590 TYR B N 1
ATOM 9920 C CA . TYR B 1 590 ? 20.5 -2.668 -10.398 1 94 590 TYR B CA 1
ATOM 9921 C C . TYR B 1 590 ? 20.203 -1.588 -11.43 1 94 590 TYR B C 1
ATOM 9923 O O . TYR B 1 590 ? 20.031 -0.416 -11.078 1 94 590 TYR B O 1
ATOM 9931 N N . PHE B 1 591 ? 20.062 -1.983 -12.641 1 93.94 591 PHE B N 1
ATOM 9932 C CA . PHE B 1 591 ? 19.812 -1.018 -13.703 1 93.94 591 PHE B CA 1
ATOM 9933 C C . PHE B 1 591 ? 18.453 -0.367 -13.547 1 93.94 591 PHE B C 1
ATOM 9935 O O . PHE B 1 591 ? 18.281 0.824 -13.82 1 93.94 591 PHE B O 1
ATOM 9942 N N . SER B 1 592 ? 17.531 -1.119 -13.086 1 93.12 592 SER B N 1
ATOM 9943 C CA . SER B 1 592 ? 16.188 -0.58 -12.906 1 93.12 592 SER B CA 1
ATOM 9944 C C . SER B 1 592 ? 16.141 0.438 -11.773 1 93.12 592 SER B C 1
ATOM 9946 O O . SER B 1 592 ? 15.547 1.506 -11.906 1 93.12 592 SER B O 1
ATOM 9948 N N . LEU B 1 593 ? 16.812 0.215 -10.727 1 92.12 593 LEU B N 1
ATOM 9949 C CA . LEU B 1 593 ? 16.797 1.102 -9.562 1 92.12 593 LEU B CA 1
ATOM 9950 C C . LEU B 1 593 ? 17.641 2.352 -9.828 1 92.12 593 LEU B C 1
ATOM 9952 O O . LEU B 1 593 ? 17.328 3.426 -9.305 1 92.12 593 LEU B O 1
ATOM 9956 N N . GLU B 1 594 ? 18.609 2.166 -10.648 1 90 594 GLU B N 1
ATOM 9957 C CA . GLU B 1 594 ? 19.516 3.285 -10.898 1 90 594 GLU B CA 1
ATOM 9958 C C . GLU B 1 594 ? 18.969 4.215 -11.977 1 90 594 GLU B C 1
ATOM 9960 O O . GLU B 1 594 ? 19.062 5.438 -11.859 1 90 594 GLU B O 1
ATOM 9965 N N . TYR B 1 595 ? 18.281 3.66 -12.93 1 86.56 595 TYR B N 1
ATOM 9966 C CA . TYR B 1 595 ? 17.969 4.496 -14.086 1 86.56 595 TYR B CA 1
ATOM 9967 C C . TYR B 1 595 ? 16.469 4.723 -14.203 1 86.56 595 TYR B C 1
ATOM 9969 O O . TYR B 1 595 ? 16.031 5.723 -14.766 1 86.56 595 TYR B O 1
ATOM 9977 N N . LEU B 1 596 ? 15.609 3.844 -13.75 1 81.62 596 LEU B N 1
ATOM 9978 C CA . LEU B 1 596 ? 14.164 3.984 -13.867 1 81.62 596 LEU B CA 1
ATOM 9979 C C . LEU B 1 596 ? 13.57 4.559 -12.586 1 81.62 596 LEU B C 1
ATOM 9981 O O . LEU B 1 596 ? 13.055 3.814 -11.742 1 81.62 596 LEU B O 1
ATOM 9985 N N . ARG B 1 597 ? 13.812 5.746 -12.266 1 75.19 597 ARG B N 1
ATOM 9986 C CA . ARG B 1 597 ? 13.344 6.316 -11.008 1 75.19 597 ARG B CA 1
ATOM 9987 C C . ARG B 1 597 ? 11.891 6.77 -11.117 1 75.19 597 ARG B C 1
ATOM 9989 O O . ARG B 1 597 ? 11.562 7.617 -11.953 1 75.19 597 ARG B O 1
ATOM 9996 N N . PHE B 1 598 ? 10.984 5.996 -10.414 1 70 598 PHE B N 1
ATOM 9997 C CA . PHE B 1 598 ? 9.562 6.324 -10.391 1 70 598 PHE B CA 1
ATOM 9998 C C . PHE B 1 598 ? 9.227 7.18 -9.172 1 70 598 PHE B C 1
ATOM 10000 O O . PHE B 1 598 ? 8.242 6.922 -8.477 1 70 598 PHE B O 1
ATOM 10007 N N . GLU B 1 599 ? 10.023 8.172 -8.898 1 67.5 599 GLU B N 1
ATOM 10008 C CA . GLU B 1 599 ? 9.758 9.008 -7.734 1 67.5 599 GLU B CA 1
ATOM 10009 C C . GLU B 1 599 ? 8.625 10 -8.016 1 67.5 599 GLU B C 1
ATOM 10011 O O . GLU B 1 599 ? 8.602 10.633 -9.07 1 67.5 599 GLU B O 1
ATOM 10016 N N . VAL B 1 600 ? 7.477 9.766 -7.465 1 56.62 600 VAL B N 1
ATOM 10017 C CA . VAL B 1 600 ? 6.352 10.68 -7.633 1 56.62 600 VAL B CA 1
ATOM 10018 C C . VAL B 1 600 ? 6.637 11.984 -6.887 1 56.62 600 VAL B C 1
ATOM 10020 O O . VAL B 1 600 ? 7.02 11.961 -5.715 1 56.62 600 VAL B O 1
ATOM 10023 N N . PRO B 1 601 ? 6.898 13.047 -7.754 1 53.12 601 PRO B N 1
ATOM 10024 C CA . PRO B 1 601 ? 7.043 14.305 -7.02 1 53.12 601 PRO B CA 1
ATOM 10025 C C . PRO B 1 601 ? 5.883 14.562 -6.062 1 53.12 601 PRO B C 1
ATOM 10027 O O . PRO B 1 601 ? 4.73 14.281 -6.391 1 53.12 601 PRO B O 1
ATOM 10030 N N . GLU B 1 602 ? 6.199 14.484 -4.859 1 51.41 602 GLU B N 1
ATOM 10031 C CA . GLU B 1 602 ? 5.172 14.836 -3.881 1 51.41 602 GLU B CA 1
ATOM 10032 C C . GLU B 1 602 ? 4.566 16.203 -4.18 1 51.41 602 GLU B C 1
ATOM 10034 O O . GLU B 1 602 ? 5.293 17.188 -4.355 1 51.41 602 GLU B O 1
ATOM 10039 N N . ASN B 1 603 ? 3.287 16.406 -4.344 1 46.56 603 ASN B N 1
ATOM 10040 C CA . ASN B 1 603 ? 2.479 17.625 -4.391 1 46.56 603 ASN B CA 1
ATOM 10041 C C . ASN B 1 603 ? 2.814 18.469 -5.617 1 46.56 603 ASN B C 1
ATOM 10043 O O . ASN B 1 603 ? 2.729 19.703 -5.57 1 46.56 603 ASN B O 1
ATOM 10047 N N . VAL B 1 604 ? 3.67 18.016 -6.641 1 42.81 604 VAL B N 1
ATOM 10048 C CA . VAL B 1 604 ? 3.926 18.891 -7.773 1 42.81 604 VAL B CA 1
ATOM 10049 C C . VAL B 1 604 ? 2.863 18.672 -8.844 1 42.81 604 VAL B C 1
ATOM 10051 O O . VAL B 1 604 ? 2.676 17.562 -9.328 1 42.81 604 VAL B O 1
ATOM 10054 N N . ALA B 1 605 ? 1.887 19.438 -8.898 1 38.78 605 ALA B N 1
ATOM 10055 C CA . ALA B 1 605 ? 0.903 19.5 -9.977 1 38.78 605 ALA B CA 1
ATOM 10056 C C . ALA B 1 605 ? 1.582 19.703 -11.32 1 38.78 605 ALA B C 1
ATOM 10058 O O . ALA B 1 605 ? 2.168 20.75 -11.578 1 38.78 605 ALA B O 1
ATOM 10059 N N . VAL B 1 606 ? 2.27 18.766 -11.961 1 35.84 606 VAL B N 1
ATOM 10060 C CA . VAL B 1 606 ? 2.783 19.047 -13.297 1 35.84 606 VAL B CA 1
ATOM 10061 C C . VAL B 1 606 ? 1.628 19.109 -14.297 1 35.84 606 VAL B C 1
ATOM 10063 O O . VAL B 1 606 ? 0.86 18.141 -14.422 1 35.84 606 VAL B O 1
ATOM 10066 N N . SER B 1 607 ? 0.991 20.219 -14.57 1 32.38 607 SER B N 1
ATOM 10067 C CA . SER B 1 607 ? -0.016 20.391 -15.609 1 32.38 607 SER B CA 1
ATOM 10068 C C . SER B 1 607 ? 0.51 19.938 -16.969 1 32.38 607 SER B C 1
ATOM 10070 O O . SER B 1 607 ? 1.526 20.438 -17.453 1 32.38 607 SER B O 1
ATOM 10072 N N . ASP B 1 608 ? 0.435 18.797 -17.328 1 32.28 608 ASP B N 1
ATOM 10073 C CA . ASP B 1 608 ? 0.722 18.516 -18.719 1 32.28 608 ASP B CA 1
ATOM 10074 C C . ASP B 1 608 ? -0.125 19.391 -19.641 1 32.28 608 ASP B C 1
ATOM 10076 O O . ASP B 1 608 ? -0.221 19.141 -20.844 1 32.28 608 ASP B O 1
ATOM 10080 N N . ILE B 1 609 ? -1.216 20.047 -19.312 1 31.06 609 ILE B N 1
ATOM 10081 C CA . ILE B 1 609 ? -1.946 20.734 -20.359 1 31.06 609 ILE B CA 1
ATOM 10082 C C . ILE B 1 609 ? -1.057 21.812 -20.984 1 31.06 609 ILE B C 1
ATOM 10084 O O . ILE B 1 609 ? -0.588 22.719 -20.281 1 31.06 609 ILE B O 1
ATOM 10088 N N . PRO B 1 610 ? -0.543 21.656 -22.156 1 28.53 610 PRO B N 1
ATOM 10089 C CA . PRO B 1 610 ? 0.021 22.812 -22.844 1 28.53 610 PRO B CA 1
ATOM 10090 C C . PRO B 1 610 ? -0.843 24.062 -22.703 1 28.53 610 PRO B C 1
ATOM 10092 O O . PRO B 1 610 ? -2.064 23.953 -22.547 1 28.53 610 PRO B O 1
ATOM 10095 N N . PRO B 1 611 ? -0.308 25.234 -22.281 1 30.52 611 PRO B N 1
ATOM 10096 C CA . PRO B 1 611 ? -1.097 26.469 -22.391 1 30.52 611 PRO B CA 1
ATOM 10097 C C . PRO B 1 611 ? -1.82 26.578 -23.734 1 30.52 611 PRO B C 1
ATOM 10099 O O . PRO B 1 611 ? -1.177 26.672 -24.781 1 30.52 611 PRO B O 1
ATOM 10102 N N . ASN B 1 612 ? -2.686 25.781 -24.172 1 27.42 612 ASN B N 1
ATOM 10103 C CA . ASN B 1 612 ? -3.357 26.281 -25.375 1 27.42 612 ASN B CA 1
ATOM 10104 C C . ASN B 1 612 ? -3.826 27.734 -25.188 1 27.42 612 ASN B C 1
ATOM 10106 O O . ASN B 1 612 ? -4.395 28.078 -24.156 1 27.42 612 ASN B O 1
ATOM 10110 N N . ASP B 1 613 ? -3.225 28.766 -26.016 1 28.23 613 ASP B N 1
ATOM 10111 C CA . ASP B 1 613 ? -3.451 30.203 -26.172 1 28.23 613 ASP B CA 1
ATOM 10112 C C . ASP B 1 613 ? -4.938 30.531 -26.078 1 28.23 613 ASP B C 1
ATOM 10114 O O . ASP B 1 613 ? -5.312 31.594 -25.578 1 28.23 613 ASP B O 1
ATOM 10118 N N . GLU B 1 614 ? -5.781 29.844 -27.031 1 28.09 614 GLU B N 1
ATOM 10119 C CA . GLU B 1 614 ? -7.004 30.531 -27.438 1 28.09 614 GLU B CA 1
ATOM 10120 C C . GLU B 1 614 ? -7.988 30.641 -26.281 1 28.09 614 GLU B C 1
ATOM 10122 O O . GLU B 1 614 ? -8.844 31.531 -26.266 1 28.09 614 GLU B O 1
ATOM 10127 N N . GLU B 1 615 ? -8.273 29.516 -25.656 1 28.83 615 GLU B N 1
ATOM 10128 C CA . GLU B 1 615 ? -9.602 29.625 -25.062 1 28.83 615 GLU B CA 1
ATOM 10129 C C . GLU B 1 615 ? -9.586 30.5 -23.812 1 28.83 615 GLU B C 1
ATOM 10131 O O . GLU B 1 615 ? -9.531 30 -22.688 1 28.83 615 GLU B O 1
ATOM 10136 N N . GLU B 1 616 ? -8.711 31.469 -23.672 1 28.8 616 GLU B N 1
ATOM 10137 C CA . GLU B 1 616 ? -8.828 32.562 -22.719 1 28.8 616 GLU B CA 1
ATOM 10138 C C . GLU B 1 616 ? -10.227 33.188 -22.734 1 28.8 616 GLU B C 1
ATOM 10140 O O . GLU B 1 616 ? -10.547 34.031 -21.906 1 28.8 616 GLU B O 1
ATOM 10145 N N . SER B 1 617 ? -10.906 33.094 -23.984 1 27.97 617 SER B N 1
ATOM 10146 C CA . SER B 1 617 ? -11.891 34.156 -24.047 1 27.97 617 SER B CA 1
ATOM 10147 C C . SER B 1 617 ? -12.953 34 -22.969 1 27.97 617 SER B C 1
ATOM 10149 O O . SER B 1 617 ? -13.258 34.969 -22.25 1 27.97 617 SER B O 1
ATOM 10151 N N . THR B 1 618 ? -14.117 33.25 -23.375 1 26.36 618 THR B N 1
ATOM 10152 C CA . THR B 1 618 ? -15.477 33.594 -22.969 1 26.36 618 THR B CA 1
ATOM 10153 C C . THR B 1 618 ? -15.812 32.938 -21.625 1 26.36 618 THR B C 1
ATOM 10155 O O . THR B 1 618 ? -16.344 31.844 -21.562 1 26.36 618 THR B O 1
ATOM 10158 N N . LYS B 1 619 ? -14.898 32.688 -20.812 1 30.84 619 LYS B N 1
ATOM 10159 C CA . LYS B 1 619 ? -15.32 32.219 -19.5 1 30.84 619 LYS B CA 1
ATOM 10160 C C . LYS B 1 619 ? -16.344 33.156 -18.875 1 30.84 619 LYS B C 1
ATOM 10162 O O . LYS B 1 619 ? -15.969 34.094 -18.141 1 30.84 619 LYS B O 1
ATOM 10167 N N . GLN B 1 620 ? -17.375 33.562 -19.734 1 25.98 620 GLN B N 1
ATOM 10168 C CA . GLN B 1 620 ? -18.438 34.312 -19.047 1 25.98 620 GLN B CA 1
ATOM 10169 C C . GLN B 1 620 ? -18.969 33.5 -17.875 1 25.98 620 GLN B C 1
ATOM 10171 O O . GLN B 1 620 ? -19.234 32.281 -18 1 25.98 620 GLN B O 1
ATOM 10176 N N . SER B 1 621 ? -18.609 33.938 -16.719 1 27.03 621 SER B N 1
ATOM 10177 C CA . SER B 1 621 ? -19.109 33.531 -15.414 1 27.03 621 SER B CA 1
ATOM 10178 C C . SER B 1 621 ? -20.594 33.219 -15.461 1 27.03 621 SER B C 1
ATOM 10180 O O . SER B 1 621 ? -21.391 34.094 -15.844 1 27.03 621 SER B O 1
ATOM 10182 N N . PRO B 1 622 ? -21.062 32.156 -16.062 1 29.58 622 PRO B N 1
ATOM 10183 C CA . PRO B 1 622 ? -22.516 32.031 -16.062 1 29.58 622 PRO B CA 1
ATOM 10184 C C . PRO B 1 622 ? -23.156 32.594 -14.781 1 29.58 622 PRO B C 1
ATOM 10186 O O . PRO B 1 622 ? -22.641 32.375 -13.688 1 29.58 622 PRO B O 1
ATOM 10189 N N . THR B 1 623 ? -23.984 33.688 -14.805 1 27.39 623 THR B N 1
ATOM 10190 C CA . THR B 1 623 ? -24.719 34.656 -13.984 1 27.39 623 THR B CA 1
ATOM 10191 C C . THR B 1 623 ? -25.391 33.938 -12.805 1 27.39 623 THR B C 1
ATOM 10193 O O . THR B 1 623 ? -25.703 32.75 -12.883 1 27.39 623 THR B O 1
ATOM 10196 N N . ASP B 1 624 ? -25.703 34.781 -11.664 1 29.3 624 ASP B N 1
ATOM 10197 C CA . ASP B 1 624 ? -26.312 35.031 -10.359 1 29.3 624 ASP B CA 1
ATOM 10198 C C . ASP B 1 624 ? -27.719 34.469 -10.281 1 29.3 624 ASP B C 1
ATOM 10200 O O . ASP B 1 624 ? -28.344 34.469 -9.211 1 29.3 624 ASP B O 1
ATOM 10204 N N . GLU B 1 625 ? -28.297 34.188 -11.422 1 32.41 625 GLU B N 1
ATOM 10205 C CA . GLU B 1 625 ? -29.75 34.031 -11.305 1 32.41 625 GLU B CA 1
ATOM 10206 C C . GLU B 1 625 ? -30.109 32.719 -10.648 1 32.41 625 GLU B C 1
ATOM 10208 O O . GLU B 1 625 ? -31.156 32.594 -10.008 1 32.41 625 GLU B O 1
ATOM 10213 N N . ARG B 1 626 ? -29.375 31.797 -10.953 1 35.16 626 ARG B N 1
ATOM 10214 C CA . ARG B 1 626 ? -29.812 30.5 -10.43 1 35.16 626 ARG B CA 1
ATOM 10215 C C . ARG B 1 626 ? -29.5 30.375 -8.938 1 35.16 626 ARG B C 1
ATOM 10217 O O . ARG B 1 626 ? -30.062 29.531 -8.25 1 35.16 626 ARG B O 1
ATOM 10224 N N . PHE B 1 627 ? -28.5 31.125 -8.469 1 33.75 627 PHE B N 1
ATOM 10225 C CA . PHE B 1 627 ? -28.172 31.156 -7.047 1 33.75 627 PHE B CA 1
ATOM 10226 C C . PHE B 1 627 ? -29.234 31.938 -6.273 1 33.75 627 PHE B C 1
ATOM 10228 O O . PHE B 1 627 ? -29.578 31.578 -5.152 1 33.75 627 PHE B O 1
ATOM 10235 N N . LEU B 1 628 ? -29.672 33.125 -6.883 1 33.25 628 LEU B N 1
ATOM 10236 C CA . LEU B 1 628 ? -30.719 33.906 -6.258 1 33.25 628 LEU B CA 1
ATOM 10237 C C . LEU B 1 628 ? -32 33.125 -6.109 1 33.25 628 LEU B C 1
ATOM 10239 O O . LEU B 1 628 ? -32.688 33.219 -5.09 1 33.25 628 LEU B O 1
ATOM 10243 N N . ASN B 1 629 ? -32.219 32.281 -7.051 1 38.38 629 ASN B N 1
ATOM 10244 C CA . ASN B 1 629 ? -33.438 31.5 -6.934 1 38.38 629 ASN B CA 1
ATOM 10245 C C . ASN B 1 629 ? -33.312 30.375 -5.91 1 38.38 629 ASN B C 1
ATOM 10247 O O . ASN B 1 629 ? -34.281 30 -5.254 1 38.38 629 ASN B O 1
ATOM 10251 N N . LEU B 1 630 ? -32.156 29.922 -5.809 1 38.69 630 LEU B N 1
ATOM 10252 C CA . LEU B 1 630 ? -31.953 28.859 -4.82 1 38.69 630 LEU B CA 1
ATOM 10253 C C . LEU B 1 630 ? -31.969 29.438 -3.404 1 38.69 630 LEU B C 1
ATOM 10255 O O . LEU B 1 630 ? -32.531 28.828 -2.492 1 38.69 630 LEU B O 1
ATOM 10259 N N . HIS B 1 631 ? -31.312 30.609 -3.176 1 40.44 631 HIS B N 1
ATOM 10260 C CA . HIS B 1 631 ? -31.438 31.281 -1.887 1 40.44 631 HIS B CA 1
ATOM 10261 C C . HIS B 1 631 ? -32.906 31.594 -1.565 1 40.44 631 HIS B C 1
ATOM 10263 O O . HIS B 1 631 ? -33.344 31.438 -0.424 1 40.44 631 HIS B O 1
ATOM 10269 N N . THR B 1 632 ? -33.594 32.125 -2.58 1 42.41 632 THR B N 1
ATOM 10270 C CA . THR B 1 632 ? -35 32.406 -2.363 1 42.41 632 THR B CA 1
ATOM 10271 C C . THR B 1 632 ? -35.75 31.109 -2.059 1 42.41 632 THR B C 1
ATOM 10273 O O . THR B 1 632 ? -36.656 31.094 -1.207 1 42.41 632 THR B O 1
ATOM 10276 N N . ARG B 1 633 ? -35.312 30.125 -2.717 1 42.38 633 ARG B N 1
ATOM 10277 C CA . ARG B 1 633 ? -36.031 28.875 -2.498 1 42.38 633 ARG B CA 1
ATOM 10278 C C . ARG B 1 633 ? -35.656 28.25 -1.165 1 42.38 633 ARG B C 1
ATOM 10280 O O . ARG B 1 633 ? -36.469 27.656 -0.483 1 42.38 633 ARG B O 1
ATOM 10287 N N . LEU B 1 634 ? -34.438 28.375 -0.776 1 44.09 634 LEU B N 1
ATOM 10288 C CA . LEU B 1 634 ? -34.031 27.922 0.554 1 44.09 634 LEU B CA 1
ATOM 10289 C C . LEU B 1 634 ? -34.688 28.781 1.633 1 44.09 634 LEU B C 1
ATOM 10291 O O . LEU B 1 634 ? -35.094 28.281 2.68 1 44.09 634 LEU B O 1
ATOM 10295 N N . GLN B 1 635 ? -34.781 30.156 1.382 1 43.03 635 GLN B N 1
ATOM 10296 C CA . GLN B 1 635 ? -35.562 31 2.279 1 43.03 635 GLN B CA 1
ATOM 10297 C C . GLN B 1 635 ? -37.031 30.562 2.322 1 43.03 635 GLN B C 1
ATOM 10299 O O . GLN B 1 635 ? -37.656 30.625 3.371 1 43.03 635 GLN B O 1
ATOM 10304 N N . LEU B 1 636 ? -37.5 30.141 1.188 1 40.59 636 LEU B N 1
ATOM 10305 C CA . LEU B 1 636 ? -38.875 29.672 1.174 1 40.59 636 LEU B CA 1
ATOM 10306 C C . LEU B 1 636 ? -39.031 28.391 1.986 1 40.59 636 LEU B C 1
ATOM 10308 O O . LEU B 1 636 ? -40 28.219 2.715 1 40.59 636 LEU B O 1
ATOM 10312 N N . LEU B 1 637 ? -38.125 27.641 1.911 1 41.25 637 LEU B N 1
ATOM 10313 C CA . LEU B 1 637 ? -38.188 26.422 2.709 1 41.25 637 LEU B CA 1
ATOM 10314 C C . LEU B 1 637 ? -38.031 26.734 4.195 1 41.25 637 LEU B C 1
ATOM 10316 O O . LEU B 1 637 ? -38.688 26.125 5.035 1 41.25 637 LEU B O 1
ATOM 10320 N N . GLN B 1 638 ? -37.156 27.594 4.574 1 40.16 638 GLN B N 1
ATOM 10321 C CA . GLN B 1 638 ? -37.031 28.047 5.953 1 40.16 638 GLN B CA 1
ATOM 10322 C C . GLN B 1 638 ? -38.344 28.688 6.445 1 40.16 638 GLN B C 1
ATOM 10324 O O . GLN B 1 638 ? -38.719 28.5 7.602 1 40.16 638 GLN B O 1
ATOM 10329 N N . LYS B 1 639 ? -38.969 29.578 5.672 1 40.91 639 LYS B N 1
ATOM 10330 C CA . LYS B 1 639 ? -40.25 30.172 6.039 1 40.91 639 LYS B CA 1
ATOM 10331 C C . LYS B 1 639 ? -41.344 29.109 6.203 1 40.91 639 LYS B C 1
ATOM 10333 O O . LYS B 1 639 ? -42.219 29.25 7.051 1 40.91 639 LYS B O 1
ATOM 10338 N N . LEU B 1 640 ? -41.188 28.156 5.445 1 35.22 640 LEU B N 1
ATOM 10339 C CA . LEU B 1 640 ? -42.219 27.125 5.598 1 35.22 640 LEU B CA 1
ATOM 10340 C C . LEU B 1 640 ? -41.969 26.281 6.848 1 35.22 640 LEU B C 1
ATOM 10342 O O . LEU B 1 640 ? -42.906 25.781 7.461 1 35.22 640 LEU B O 1
ATOM 10346 N N . SER B 1 641 ? -40.812 26.062 7.238 1 35.38 641 SER B N 1
ATOM 10347 C CA . SER B 1 641 ? -40.594 25.344 8.484 1 35.38 641 SER B CA 1
ATOM 10348 C C . SER B 1 641 ? -40.906 26.219 9.695 1 35.38 641 SER B C 1
ATOM 10350 O O . SER B 1 641 ? -41.031 25.719 10.812 1 35.38 641 SER B O 1
ATOM 10352 N N . GLN B 1 642 ? -40.688 27.516 9.688 1 33.56 642 GLN B N 1
ATOM 10353 C CA . GLN B 1 642 ? -41.125 28.391 10.766 1 33.56 642 GLN B CA 1
ATOM 10354 C C . GLN B 1 642 ? -42.656 28.453 10.836 1 33.56 642 GLN B C 1
ATOM 10356 O O . GLN B 1 642 ? -43.219 28.812 11.875 1 33.56 642 GLN B O 1
ATOM 10361 N N . ASN B 1 643 ? -43.438 28.438 9.742 1 31.06 643 ASN B N 1
ATOM 10362 C CA . ASN B 1 643 ? -44.875 28.453 9.93 1 31.06 643 ASN B CA 1
ATOM 10363 C C . ASN B 1 643 ? -45.406 27.094 10.336 1 31.06 643 ASN B C 1
ATOM 10365 O O . ASN B 1 643 ? -45.062 26.078 9.711 1 31.06 643 ASN B O 1
#

Secondary structure (DSSP, 8-state):
-EEEEE-TTSSHHHHHHHHHT-----TT----S--EETTEETTTTTTTHHHHEEEE-SS----TTSBHHHHHHHHHHHHTHHHHHHHHHHHTTS-HHHHHHHHHHHHHHHHHHHHHHHHHHT-GGGTTSB---SSS--S-HHHHHHHHHHHHHTTT-SEEEEESTTTT--HHHHHHHHHHHHHHHHHHT-EEEEEESS--HHHHTT-SEEEEEETTEEEEEEEHHHHHHHHHHTTB-PPTTS-HHHHHHHTTSGGGGGGB---SSTT-----SHHHHHHHHHTSHHHHHHHHHHHSPPPHHHHHHIIIIITT--S-SS-HHHHHHHHHHHHHHHHHH-HHHHHHHHHHHHHHHHHHHHHTTT--TT-HHHHHHHHHHHHHHHHHHHHTTHHHHHHHHHHHHHHHHTTSS-HHHHHHHHHHHTHHHHHHHHHHHHHHHHHHHT----HHHHHHHHHHHHHHHHHHHHHHHHHHHH-S-HHHHHHHHHHHHHHHHHTTSSSS-GGGS-GGGHHHHHH-HHHHHHHHHHHHHHTSTTTS-SEETTEEHHHHTTT--HHHHHHHHTT----THHHHHHHHHHHHHHHHHHHHHHHHHHH------TT-----S---SSTTS------THHHHHHHHHHHHHHHHHH-/-EEEEE-TTSSHHHHHHHHHT-----TT----S--EETTEETTTTTTTHHHHEEEE-SS----TTSBHHHHHHHHHHHHTHHHHHHHHHHHTTS-HHHHHHHHHHHHHHHHHHHHHHHHHHT-GGGTTSB---SSS--S-HHHHHHHHHHHHHTTT-SEEEEESTTTT--HHHHHHHHHHHHHHHHHHT-EEEEEESS--HHHHTT-SEEEEEETTEEEEEEEHHHHHHHHHHTTB-PPTTS-HHHHHHHTTSGGGGGGB---SSTT-----SHHHHHHHHHTSHHHHHHHHHHHSPPPHHHHHHIIIIITT--S-SS-HHHHHHHHHHHHHHHHHH-HHHHHHHHHHHHHHHHHHHHHTTT--TT-HHHHHHHHHHHHHHHHHHHHTTHHHHHHHHHHHHHHHHTTSS-HHHHHHHHHHHTHHHHHHHHHHHHHHHHHHHT----HHHHHHHHHHHHHHHHHHHHHHHHHHHH-S-HHHHHHHHHHHHHHHHHTTSSSS-GGGS-GGGHHHHHH-HHHHHHHHHHHHHHTSTTTS-SEETTEEHHHHTTT--HHHHHHHHTT----THHHHHHHHHHHHHHHHHHHHHHHHHHH------TT-----S---SSTTS------THHHHHHHHHHHHHHHHHH-

Sequence (1286 aa):
MTLVLGQPGSGKSALMQVLSGRFPIAKNMTLSGDITYNGQTQQEIKHQLPQFVSYVTQRDKHFAVLTVRETLEFAHKFCGGELIRRDEELLTQGTPEENDQVVQVAKELFDCYPDLVIRQLGLQDCEDTIVGDALMRGISGGEKKRVTTGEMEFGLKYVTLMDEISTGLDSAATFDIITTQRSVARKFNKTVVIALLQPAPEVVALFDDILILNAGEVMYHGPMEEVVAYFAGLGFECPPGRDVADYLVDLGTKQQYQYQVEIPERNYVYPREPSEFASIFRDSHLYQATLRKLEEPLHPTLLENVHQHTNPMPEFHQSFWQNTRQLLYRQMLITVRNKPYIFGRGLMITVMGLLYATSFYQFDPKEIQVVIGIIFAASLFLSLGQASQLPTFMAARDIFYKQRGANFFRTFSYVLANSVSQLPLCVAETLIFGTLVYWMCGFVSHASKFFLFLLVLFLTDVSLGSFYFSLTAASKDINIATPISMAATLIFIIFAGFVITESQIPTYFIWLYWMTPVSWTLRALVVIEYRSRDLDVCEYGDINYCAEFDGLRMGEYYLQLYDFKTERVWILYCVIYMVVFYVCCMTLGYFSLEYLRFEVPENVAVSDIPPNDEEESTKQSPTDERFLNLHTRLQLLQKLSQNMTLVLGQPGSGKSALMQVLSGRFPIAKNMTLSGDITYNGQTQQEIKHQLPQFVSYVTQRDKHFAVLTVRETLEFAHKFCGGELIRRDEELLTQGTPEENDQVVQVAKELFDCYPDLVIRQLGLQDCEDTIVGDALMRGISGGEKKRVTTGEMEFGLKYVTLMDEISTGLDSAATFDIITTQRSVARKFNKTVVIALLQPAPEVVALFDDILILNAGEVMYHGPMEEVVAYFAGLGFECPPGRDVADYLVDLGTKQQYQYQVEIPERNYVYPREPSEFASIFRDSHLYQATLRKLEEPLHPTLLENVHQHTNPMPEFHQSFWQNTRQLLYRQMLITVRNKPYIFGRGLMITVMGLLYATSFYQFDPKEIQVVIGIIFAASLFLSLGQASQLPTFMAARDIFYKQRGANFFRTFSYVLANSVSQLPLCVAETLIFGTLVYWMCGFVSHASKFFLFLLVLFLTDVSLGSFYFSLTAASKDINIATPISMAATLIFIIFAGFVITESQIPTYFIWLYWMTPVSWTLRALVVIEYRSRDLDVCEYGDINYCAEFDGLRMGEYYLQLYDFKTERVWILYCVIYMVVFYVCCMTLGYFSLEYLRFEVPENVAVSDIPPNDEEESTKQSPTDERFLNLHTRLQLLQKLSQN

Radius of gyration: 35.88 Å; Cα contacts (8 Å, |Δi|>4): 1791; chains: 2; bounding box: 106×118×87 Å

Nearest PDB structures (foldseek):
  8wto-assembly1_B  TM=8.338E-01  e=1.521E-28  Arabidopsis thaliana
  8wtm-assembly1_A  TM=7.699E-01  e=1.621E-27  Arabidopsis thaliana
  7p05-assembly1_A  TM=8.049E-01  e=5.636E-26  Saccharomyces cerevisiae S288C
  7jr7-assembly1_B  TM=8.416E-01  e=4.105E-25  Homo sapiens
  7r8d-assembly1_B  TM=7.962E-01  e=9.160E-23  Homo sapiens

pLDDT: mean 81.78, std 16.06, range [25.98, 97.38]

Foldseek 3Di:
DEEEEADFQLCLLVVLCVLLLNDDPDPPDDDDDFHDDLNHGCVVQVLQSLLAEFEQDQDQADQQLDFLLRLLLLLLLFQVLLLLVVQLVVLVVDDPVSSVVSNVVSVVCSVCVSVVLCVLLVNVVRRGWGCHDPVGDTDAPLSSLSSSQSSRCHNPHQEYEYEASCVRHDQVSLQSVLVSVLVSCVVSVHHYYYYHHDHALSSLVSDQWYWYGYNNATLDTDGSVCPQVVVVVLFFHDDPPDRPSVLRNCAQDPNRVVGGHDDPPPDRDHDNHSVVSRVVRCVDPRVVVVVVVVPDDRDPVSVVCCVVPVVPRDSTSDDLVSQLVSLLVVLLSSVVSPVVLLVVLVVLLQVVLQVLLVVLFAHDVLPVLVVLVSLLVLLLSLLVSLLVCLVVLLSVLQVVCSCVSSSSDALLSNLVSNLVSCLVVLLVSLCSSLVSNCVRNNFDPDPVLSVLLSLLSSLSNSLSNLQLSLLSLQDLDPVVSNVVSVVVSVLLSCLLCSVPHLVRDDPVCNVSNVLRLNVLSSLQSLLSRCVDPVNQAQDDPRDRNCVPPVHGGRSRVVCVVSPHDNDNCSSVVSSVSSVVSSVVSSVSSSCSSVPVDSDDSDSNPPPPPDPPPPPPPDVPVPDPVVVVVVVVVVVVVVVVVVD/DEEEEADFQLCLLVVLCVLLLNDDPDPPDDDDDFHDDLRHGCVVQVLQSLLAEFEQDQDQADQQLDFLLRLLLLLLLFQVLLLLVVQLVVQVVDDPVSSVVSNVVSVVCSVCVSVVLCVLLVVVVRRGWGCHDPVGDTDAPLSSLSSSQSSRCHNPHQEYEYEASCVRHDQVSLQSVLLSVLVSCVVSVHHYYYYHHDHALSSLVSDQWYWYTYNNATLDTGGSVCPQVVVVVLFFHDDPPDRPSVLRNCAQDPNSVVGGHDDPPPDRDHDNHSVVSRVVRCVDPRVVVVVVVVPDDRDVVSVVCCVVPVVPRDSTSDDLVSQLVSLLVVLLSSVVSPVVLLVVLVVLLQVVLQVLLVVLFAHDVLPVLVVLVSLLVLLLSLLVSLLVCLVVLLSVLQVVCSCVSSSSDALLSNLVSNLVSCLVVLLVSLVSSLVSNCVRNNFDPDPVLSVLLSLLSSLSNSLSNLQLSLLSLQDLDPVVSNVVSVVVSVLLSCLLCSVPHLVRDDPVCNVSNVLRLNVLSSLQSLLSRCVDPVNQAQDDPRDRNCVPPVHGGRSRVVCVVSPHDNDNCSSVVSSVSSVVSSVVSSVSSSCSSVPVDSDDSPSNPPPPPDPPPPPVPDVPVPDDPVVVVVVVVVVVVVVVVVD

Organism: NCBI:txid29920

Solvent-accessible surface area (backbone atoms only — not comparable to full-atom values): 68535 Å² total; per-residue (Å²): 74,32,36,36,36,34,50,92,82,12,44,66,65,59,51,52,28,53,73,58,66,66,50,79,76,48,93,90,53,84,86,82,86,84,58,64,60,90,80,40,42,53,79,80,38,54,73,33,35,32,62,36,35,25,65,30,63,65,71,76,70,71,66,34,74,40,24,43,45,55,50,35,43,51,31,32,67,28,34,37,40,49,58,48,46,56,47,47,61,65,31,65,74,53,57,73,67,53,30,50,52,47,50,49,50,41,48,51,46,58,69,43,41,49,58,51,50,32,54,69,62,66,36,66,88,46,30,84,36,30,41,24,52,88,85,39,87,42,54,52,69,46,55,42,45,44,49,46,45,53,40,42,52,41,38,76,39,47,28,38,38,35,36,40,65,50,65,72,40,49,68,66,58,42,38,50,52,51,49,47,50,47,51,47,23,67,72,66,69,30,48,38,39,37,32,42,73,79,63,50,63,75,48,55,67,68,35,52,24,35,34,35,33,36,80,68,30,59,44,43,68,46,51,47,84,47,49,64,59,53,42,37,73,64,30,35,49,77,57,91,81,56,52,64,59,60,51,58,50,32,50,54,42,87,63,30,67,80,29,59,48,92,60,89,57,96,79,70,78,70,72,56,46,35,66,47,38,21,54,53,32,65,71,31,69,61,45,50,50,53,52,52,56,68,67,44,78,76,54,66,67,54,51,48,44,38,63,66,50,56,66,67,48,58,55,47,62,53,52,69,67,59,41,23,52,53,43,24,53,52,42,38,52,50,59,70,59,37,52,69,51,53,51,49,51,50,48,50,43,50,53,50,22,49,48,51,16,63,53,41,49,55,54,60,81,87,45,51,66,51,56,53,30,51,50,47,50,52,49,49,48,42,48,46,56,40,54,41,45,51,64,59,55,55,62,48,46,60,42,46,52,58,38,44,64,46,33,44,52,55,65,63,35,48,52,49,14,54,54,57,44,43,46,62,58,45,49,51,47,32,51,54,31,41,49,38,37,40,64,43,22,47,52,77,95,42,69,71,56,47,53,50,50,38,48,51,50,34,42,48,42,52,25,46,36,31,42,47,50,22,46,49,40,63,35,85,44,70,74,52,31,39,47,52,50,44,51,51,50,48,52,31,52,49,38,25,38,75,50,37,33,62,82,64,46,44,80,91,54,45,64,52,35,74,65,26,67,50,18,39,50,45,52,27,51,50,42,58,54,28,66,26,80,86,43,44,31,40,68,56,97,90,42,51,29,28,77,73,53,84,61,32,30,42,20,50,44,58,30,51,71,60,58,41,76,74,62,74,64,49,44,56,50,32,55,51,46,37,52,49,51,27,53,50,24,49,49,49,24,39,51,19,59,68,68,54,72,75,74,61,70,77,88,61,81,74,75,76,68,68,82,71,79,70,87,70,67,82,75,67,70,81,75,67,61,66,56,53,49,46,53,50,48,50,49,48,50,52,52,50,70,71,98,74,34,36,36,37,34,49,93,82,13,44,66,65,58,52,52,27,53,75,59,67,66,49,81,75,48,94,88,53,84,86,82,86,84,58,64,58,89,79,40,44,52,79,81,38,56,72,34,36,33,59,38,36,24,66,32,64,66,72,78,71,72,67,33,73,40,25,43,45,54,50,35,44,51,31,32,67,27,34,36,40,49,58,48,46,55,50,50,63,66,33,64,76,54,57,72,68,53,31,50,51,48,48,49,50,40,49,51,46,57,69,43,41,49,59,49,50,32,54,70,62,65,35,65,90,47,29,85,35,31,42,24,52,88,84,38,87,42,53,53,70,44,56,42,46,45,48,45,46,54,39,42,52,42,36,78,39,48,28,39,38,36,37,40,67,50,66,69,41,49,68,67,57,43,38,48,52,51,50,48,49,46,52,47,23,66,72,68,69,30,49,36,40,37,31,41,73,78,63,52,64,75,48,55,67,70,35,52,25,36,34,37,31,37,81,68,29,58,44,44,69,46,51,48,84,48,50,64,59,55,42,38,73,63,29,35,48,78,56,91,83,57,50,61,58,59,52,58,50,31,50,51,42,87,64,31,68,80,29,60,49,91,60,88,56,94,77,71,78,70,74,58,45,36,66,48,37,22,54,53,32,64,71,31,70,61,42,49,50,51,53,51,57,68,66,44,76,76,55,66,68,54,52,49,44,39,62,66,52,57,66,69,46,59,54,48,62,52,52,68,67,58,43,22,52,54,42,25,51,52,40,37,50,52,59,70,58,36,52,70,51,54,51,50,52,49,49,51,43,50,53,50,22,50,49,50,17,64,54,40,49,54,54,60,81,88,46,50,64,49,54,52,30,51,51,47,51,51,50,48,48,44,48,47,56,41,55,40,45,51,65,60,54,57,62,49,45,59,40,45,51,57,39,44,63,46,33,45,52,54,63,64,34,48,52,49,14,54,54,56,43,44,44,62,57,45,48,51,48,31,51,54,31,42,50,37,37,41,65,43,22,47,53,77,93,41,69,71,56,47,54,50,50,40,47,52,50,32,43,49,42,54,26,47,37,29,42,48,49,22,47,51,39,64,35,86,44,70,74,52,31,40,46,53,50,43,51,51,51,49,53,33,51,48,37,26,38,75,50,37,33,60,84,65,46,44,79,92,54,43,64,52,35,74,65,25,67,51,18,40,50,44,53,25,52,50,40,57,54,28,65,27,81,88,44,42,30,40,70,56,97,89,41,50,29,29,78,72,53,84,61,32,28,42,19,49,44,58,30,51,73,57,58,40,77,74,61,74,64,50,43,56,50,31,55,52,46,37,53,50,51,27,52,49,24,47,50,48,25,39,50,20,59,70,68,54,72,75,75,64,68,77,89,60,82,74,73,77,68,69,82,70,80,70,85,71,68,81,75,68,70,82,76,68,61,65,56,53,50,46,51,50,47,51,49,47,50,52,52,51,69,74,99

InterPro domains:
  IPR003439 ABC transporter-like, ATP-binding domain [PF00005] (2-164)
  IPR013525 ABC-2 type transporter, transmembrane domain [PF01061] (324-530)
  IPR027417 P-loop containing nucleoside triphosphate hydrolase [G3DSA:3.40.50.300] (1-233)
  IPR027417 P-loop containing nucleoside triphosphate hydrolase [SSF52540] (2-229)
  IPR043926 ABC transporter family G domain [PF19055] (198-251)